Protein 6O6Y (pdb70)

Sequence (865 aa):
MKLLVVSWGDFERWKETKYRFGGETSVGPSTLPILQKVIKPDWTVIVLSDTIGKDFSSVETLREDVRNRVMDFLDRIGAGREVDVIIAPGIGEFTHGSFRGSAMDAYYYVLHALSEIIPTKGDLEVHFDSTHGLNYVTLLTYRALKDLLGIAAVMNTVTFYAYNSDPFVPKITKELNINTIETTMVKPTPLSEPLPGFDEYLCPYSMERAEFVRLKGSLNTLKNLRKEKKKLEAWIGSLLFGLPLLFLEEFPDIGRLESYIEELAETWGGAIAVNAEEKAVTRRLAFGSGFGTLVKLLFQARITRGLLVEEPYSIEKLYSVSDRLFRGSTLQRVRVELGKIEDKAIKYARKGAFPRDIPLRDFLGFDAANREVSPRNVLAHAGLEANVVEVSMEAWEPKRPEEEAGRHTHLKYTPVGLKKVEDIVSRALKESHMKLLVVSWGDFERWKETKYRFGGETSVGPSTLPILQKVIKPDWTVIVLSDTIGKDFSSVETLREDVRNRVMDFLDRIGAGREVDVIIAPGIGEFTHGSFRGSAMDAYYYVLHALSEIIPTKGDLEVHFDSTHGLNYVTLLTYRALKDLLGIAAVMNTVTFYAYNSDPFVPKITKELNINTIETTMVKPTPLSEPLPGFDEYLCPYSMERAEFVRLKGSLNTLKNLRKEKKKLEAWIGSLLFGLPLLFLEEFPDIGRLESYIEELAETWGGAIAVNAEEKAVTRRLAFGSGFGTLVKLLFQARITRGLLVEEPYSIEKLYSVSDRLFRGSTLQRVRVELGKIEDKAIKYARKGAFPRDIPLRDFLGFDAANREVSPRNVLAHAGLEANVVEVSMEAWEPKRPEEEAGRHTHLKYTPVGLKKVEDIVSRALKES

Solvent-accessible surface area: 35584 Å² total; per-residue (Å²): 73,79,0,0,0,0,0,1,2,49,0,84,179,49,131,112,13,102,9,106,20,67,88,98,94,12,114,9,4,1,0,1,10,0,0,28,121,52,16,141,24,88,86,2,0,0,0,0,2,7,7,14,0,110,55,12,83,26,39,118,41,4,60,89,35,0,85,78,35,0,30,94,6,0,99,140,10,72,12,31,142,117,20,48,17,8,3,0,0,1,15,4,79,40,78,57,5,12,1,93,5,20,6,43,0,0,5,21,43,0,0,34,19,0,15,132,41,3,42,35,126,42,85,5,48,0,10,0,1,0,24,27,12,66,19,23,2,1,6,2,0,9,27,0,0,47,40,0,0,2,4,0,10,14,21,28,69,2,26,0,66,0,12,9,12,24,27,80,14,99,193,67,19,158,90,8,62,7,16,47,0,3,82,43,124,20,74,30,66,32,4,17,30,19,2,23,39,32,111,78,0,5,39,62,105,58,27,141,174,62,62,26,75,133,32,61,44,64,4,93,1,7,110,65,0,133,182,25,33,92,90,4,3,0,0,0,0,0,8,55,8,1,0,0,0,0,0,4,46,12,29,11,64,18,42,108,0,67,64,7,6,109,40,0,17,114,23,7,25,69,5,20,34,36,63,63,160,97,100,3,3,20,0,71,1,10,11,8,54,0,0,2,5,0,2,24,0,17,2,0,0,60,3,0,112,50,16,76,63,155,113,85,14,15,0,87,42,0,39,58,0,0,73,112,11,8,97,22,6,28,27,34,6,2,78,9,16,0,11,113,5,34,92,51,0,22,117,45,2,158,144,52,37,43,26,130,97,36,56,1,10,71,1,43,60,105,120,88,96,63,156,120,29,27,72,90,37,0,9,0,46,3,0,10,7,8,38,0,1,50,0,29,0,90,62,38,166,51,172,123,9,78,95,17,0,4,112,39,0,37,1,78,8,35,101,95,1,22,109,93,0,7,51,12,0,6,126,14,0,108,135,50,84,79,68,0,0,0,1,0,2,5,45,0,80,177,44,126,115,17,73,10,123,22,55,89,70,75,29,105,5,2,4,1,1,30,2,0,29,113,44,14,135,22,74,82,1,0,0,0,0,2,7,12,25,2,92,96,7,73,34,36,125,48,6,50,88,24,0,116,77,36,0,75,99,7,4,122,145,34,56,7,54,231,98,22,51,26,8,13,0,1,0,8,5,65,48,84,97,8,18,2,132,4,24,6,50,0,1,9,22,49,1,0,36,16,0,10,134,38,4,36,32,131,43,82,3,59,0,10,0,1,0,30,32,14,53,27,7,3,1,4,1,1,9,34,0,0,52,43,0,0,3,4,0,10,8,26,25,79,1,34,0,63,1,10,15,14,18,50,85,22,102,174,49,33,183,56,5,63,6,21,45,1,3,80,42,88,20,88,40,70,23,8,23,63,40,2,25,47,43,84,86,0,9,38,50,102,57,14,121,169,60,64,14,77,190,68,48,42,76,14,98,2,5,95,52,0,134,172,32,35,98,81,8,1,0,0,0,0,0,7,53,8,1,0,0,0,0,0,5,53,10,30,12,89,20,40,97,2,73,58,6,4,113,42,0,23,118,31,9,24,71,9,17,50,36,71,53,171,133,76,22,4,31,2,68,2,10,9,7,52,0,0,2,3,0,1,28,0,15,1,0,0,56,6,0,109,58,16,80,41,143,129,67,39,4,0,91,60,0,34,66,1,0,71,120,3,6,85,20,5,28,28,31,12,2,69,9,17,0,8,125,5,35,94,55,0,22,98,44,1,151,144,53,37,44,29,162,81,38,60,1,11,74,0,41,58,103,126,83,89,113,155,160,29,35,76,99,41,0,8,2,49,5,0,10,9,8,36,0,1,36,0,21,0,87,74,40,151,51,179,165,12,74,110,23,0,3,106,36,0,29,3,109,9,38,107,105,1,22,92,94,0,5,74,21,0,5,155,22,0,107,143,40

Organism: Thermococcus onnurineus (strain NA1) (NCBI:txid523850)

Nearest PDB structures (foldseek):
  6o6x-assembly1_B  TM=9.980E-01  e=4.443E-79  Thermococcus onnurineus
  6o6z-assembly1_B  TM=9.979E-01  e=2.372E-78  Thermococcus onnurineus NA1
  6o6y-assembly1_B  TM=9.966E-01  e=3.462E-78  Thermococcus onnurineus
  6o6t-assembly1_B  TM=9.966E-01  e=1.951E-77  Thermococcus onnurineus NA1
  4eog-assembly1_A-2  TM=7.696E-01  e=7.975E-27  Pyrococcus furiosus DSM 3638

B-factor: mean 56.52, std 15.87, range [30.0, 124.62]

Secondary structure (DSSP, 8-state):
-EEEEEEES-GGGPPPEEEEETTEEEEES-SHHHHHHHH--SEEEEEEEGGG----S-HHHHHHHHHHHHHHHHHHSS--S-EEEEEE---EE-SS-EEES-TTHHHHHHHHHHHTTS-SSS-EEEEEEEEE--HHHHHHHHHHHHHHHHHHTTTS-EEEEEEEE----TTT-S-EEEEEEEEEEPPP---------TTSSEEESS--HHHHHHHHHH-HHHHHHHHHHHHHHHHHHHHHHT-HHHHHHT---HHHHHHHHHHHHHHHHHTEEEETTTTEEEE-EEE-HHHHHHHHHHHHHHHHGGG---S-EEHHHHHHHHHHH--HHHHHHHHHHHHHHHHHHHHHHHTT----SEEHHHHHT--TT-----HHHHHHTTT--TTTEEEEE-----SSHHHHHHHHEEEEE-HHHHHHHHHHHHHHHHHH-/-EEEEEEES-GGGPPPEEEEETTEEEEESSSHHHHHHHH--SEEEEEEEGGG----SSHHHHHHHHHHHHHHHHHHTT--S-EEEEEE---EE-SS-EEES-TTHHHHHHHHHHTTTS-SSS-EEEEEEEEE--HHHHHHHHHHHHHHHHHHTTTS-EEEEEEEEPPP-TTT-S-EEEEEEEEEEPPP---------TTSSEEESSS-HHHHHHHHHH-HHHHHHHHHHHHHHHHHHHHHHT-HHHHHHT---HHHHHHHHHHHHHHHHHTEEEETTTTEEEE-EEE-HHHHHHHHHHHHHHHHGGG-PPSS-BHHHHHHHHHHH--HHHHHHHHHHHHHHHHHHHHHHHTT----SEEHHHHHTPPSS-----HHHHHHTTT--TTTEEEEE-----SSHHHHHHHHEEEEE-HHHHHHHHHHHHHHHHH-

InterPro domains:
  IPR010171 CRISPR system endoribonuclease Csx1 [TIGR01897] (1-394)
  IPR013383 CRISPR-associated protein DxTHG, conserved site [TIGR02549] (126-148)
  IPR052875 CRISPR-associated endoribonuclease [PTHR37169] (2-392)
  IPR053857 CRISPR system endoribonuclease Csx1, CARF domain [PF22230] (3-167)

Radius of gyration: 29.53 Å; Cα contacts (8 Å, |Δi|>4): 1672; chains: 2; bounding box: 53×87×72 Å

Structure (mmCIF, N/CA/C/O backbone):
data_6O6Y
#
_entry.id   6O6Y
#
_cell.length_a   103.451
_cell.length_b   163.963
_cell.length_c   111.105
_cell.angle_alpha   90.00
_cell.angle_beta   90.00
_cell.angle_gamma   90.00
#
_symmetry.space_group_name_H-M   'C 2 2 21'
#
loop_
_entity.id
_entity.type
_entity.pdbx_description
1 polymer Csm6
2 non-polymer "2',3'- cyclic AMP"
3 non-polymer "3'-O-[(R)-{[(2S,3aS,4S,6S,6aS)-6-(6-amino-9H-purin-9-yl)-2-hydroxy-2-oxotetrahydro-2H-2lambda~5~-furo[3,4-d][1,3,2]dioxaphosphol-4-yl]methoxy}(hydroxy)phosphoryl]adenosine"
4 water water
#
loop_
_atom_site.group_PDB
_atom_site.id
_atom_site.type_symbol
_atom_site.label_atom_id
_atom_site.label_alt_id
_atom_site.label_comp_id
_atom_site.label_asym_id
_atom_site.label_entity_id
_atom_site.label_seq_id
_atom_site.pdbx_PDB_ins_code
_atom_site.Cartn_x
_atom_site.Cartn_y
_atom_site.Cartn_z
_atom_site.occupancy
_atom_site.B_iso_or_equiv
_atom_site.auth_seq_id
_atom_site.auth_comp_id
_atom_site.auth_asym_id
_atom_site.auth_atom_id
_atom_site.pdbx_PDB_model_num
ATOM 1 N N . MET A 1 3 ? 8.628 35.748 -0.854 1.00 69.75 1 MET A N 1
ATOM 2 C CA . MET A 1 3 ? 7.972 34.577 -0.192 1.00 68.35 1 MET A CA 1
ATOM 3 C C . MET A 1 3 ? 7.076 33.842 -1.200 1.00 64.69 1 MET A C 1
ATOM 4 O O . MET A 1 3 ? 6.058 34.426 -1.630 1.00 60.77 1 MET A O 1
ATOM 9 N N . LYS A 1 4 ? 7.444 32.605 -1.548 1.00 58.57 2 LYS A N 1
ATOM 10 C CA . LYS A 1 4 ? 6.617 31.670 -2.352 1.00 57.12 2 LYS A CA 1
ATOM 11 C C . LYS A 1 4 ? 6.043 30.613 -1.405 1.00 52.19 2 LYS A C 1
ATOM 12 O O . LYS A 1 4 ? 6.844 29.909 -0.753 1.00 49.07 2 LYS A O 1
ATOM 18 N N . LEU A 1 5 ? 4.713 30.514 -1.330 1.00 48.11 3 LEU A N 1
ATOM 19 C CA . LEU A 1 5 ? 3.997 29.580 -0.425 1.00 47.57 3 LEU A CA 1
ATOM 20 C C . LEU A 1 5 ? 3.237 28.560 -1.269 1.00 46.19 3 LEU A C 1
ATOM 21 O O . LEU A 1 5 ? 2.457 28.971 -2.143 1.00 45.47 3 LEU A O 1
ATOM 26 N N . LEU A 1 6 ? 3.477 27.275 -1.015 1.00 45.74 4 LEU A N 1
ATOM 27 C CA . LEU A 1 6 ? 2.731 26.158 -1.636 1.00 44.73 4 LEU A CA 1
ATOM 28 C C . LEU A 1 6 ? 1.791 25.573 -0.579 1.00 42.64 4 LEU A C 1
ATOM 29 O O . LEU A 1 6 ? 2.270 25.192 0.512 1.00 40.64 4 LEU A O 1
ATOM 34 N N . VAL A 1 7 ? 0.496 25.547 -0.889 1.00 42.19 5 VAL A N 1
ATOM 35 C CA . VAL A 1 7 ? -0.574 24.961 -0.032 1.00 41.48 5 VAL A CA 1
ATOM 36 C C . VAL A 1 7 ? -1.233 23.861 -0.851 1.00 43.20 5 VAL A C 1
ATOM 37 O O . VAL A 1 7 ? -1.597 24.142 -2.018 1.00 43.69 5 VAL A O 1
ATOM 41 N N . VAL A 1 8 ? -1.364 22.669 -0.268 1.00 41.33 6 VAL A N 1
ATOM 42 C CA . VAL A 1 8 ? -2.006 21.488 -0.911 1.00 44.15 6 VAL A CA 1
ATOM 43 C C . VAL A 1 8 ? -3.131 21.004 0.008 1.00 44.56 6 VAL A C 1
ATOM 44 O O . VAL A 1 8 ? -2.917 20.973 1.237 1.00 46.43 6 VAL A O 1
ATOM 48 N N . SER A 1 9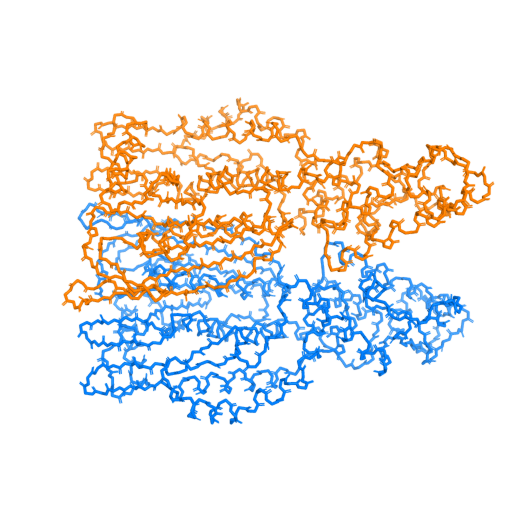 ? -4.295 20.711 -0.573 1.00 43.89 7 SER A N 1
ATOM 49 C CA . SER A 1 9 ? -5.467 20.081 0.087 1.00 45.83 7 SER A CA 1
ATOM 50 C C . SER A 1 9 ? -5.405 18.576 -0.199 1.00 49.72 7 SER A C 1
ATOM 51 O O . SER A 1 9 ? -5.380 18.211 -1.398 1.00 48.51 7 SER A O 1
ATOM 54 N N . TRP A 1 10 ? -5.313 17.754 0.853 1.00 49.67 8 TRP A N 1
ATOM 55 C CA . TRP A 1 10 ? -5.150 16.274 0.784 1.00 51.73 8 TRP A CA 1
ATOM 56 C C . TRP A 1 10 ? -6.320 15.586 1.493 1.00 54.03 8 TRP A C 1
ATOM 57 O O . TRP A 1 10 ? -6.749 16.094 2.539 1.00 59.77 8 TRP A O 1
ATOM 68 N N . GLY A 1 11 ? -6.779 14.454 0.953 1.00 57.38 9 GLY A N 1
ATOM 69 C CA . GLY A 1 11 ? -7.624 13.473 1.662 1.00 57.03 9 GLY A CA 1
ATOM 70 C C . GLY A 1 11 ? -6.780 12.324 2.191 1.00 59.97 9 GLY A C 1
ATOM 71 O O . GLY A 1 11 ? -5.752 12.603 2.857 1.00 59.57 9 GLY A O 1
ATOM 72 N N . ASP A 1 12 ? -7.165 11.081 1.875 1.00 59.55 10 ASP A N 1
ATOM 73 C CA . ASP A 1 12 ? -6.511 9.843 2.382 1.00 60.24 10 ASP A CA 1
ATOM 74 C C . ASP A 1 12 ? -5.371 9.448 1.436 1.00 56.04 10 ASP A C 1
ATOM 75 O O . ASP A 1 12 ? -5.606 8.650 0.508 1.00 54.08 10 ASP A O 1
ATOM 80 N N . PHE A 1 13 ? -4.178 9.989 1.690 1.00 53.88 11 PHE A N 1
ATOM 81 C CA . PHE A 1 13 ? -2.958 9.866 0.848 1.00 59.35 11 PHE A CA 1
ATOM 82 C C . PHE A 1 13 ? -2.534 8.398 0.677 1.00 63.08 11 PHE A C 1
ATOM 83 O O . PHE A 1 13 ? -1.840 8.103 -0.321 1.00 59.40 11 PHE A O 1
ATOM 91 N N . GLU A 1 14 ? -2.920 7.516 1.607 1.00 66.42 12 GLU A N 1
ATOM 92 C CA . GLU A 1 14 ? -2.505 6.084 1.621 1.00 69.86 12 GLU A CA 1
ATOM 93 C C . GLU A 1 14 ? -3.294 5.288 0.567 1.00 69.35 12 GLU A C 1
ATOM 94 O O . GLU A 1 14 ? -2.848 4.179 0.219 1.00 71.59 12 GLU A O 1
ATOM 100 N N . ARG A 1 15 ? -4.402 5.838 0.059 1.00 68.16 13 ARG A N 1
ATOM 101 C CA . ARG A 1 15 ? -5.284 5.175 -0.939 1.00 68.72 13 ARG A CA 1
ATOM 102 C C . ARG A 1 15 ? -4.900 5.567 -2.375 1.00 67.81 13 ARG A C 1
ATOM 103 O O . ARG A 1 15 ? -5.420 4.915 -3.299 1.00 70.72 13 ARG A O 1
ATOM 111 N N . TRP A 1 16 ? -4.044 6.577 -2.577 1.00 63.83 14 TRP A N 1
ATOM 112 C CA . TRP A 1 16 ? -3.689 7.078 -3.936 1.00 62.53 14 TRP A CA 1
ATOM 113 C C . TRP A 1 16 ? -2.824 6.045 -4.664 1.00 64.90 14 TRP A C 1
ATOM 114 O O . TRP A 1 16 ? -2.000 5.383 -4.002 1.00 65.75 14 TRP A O 1
ATOM 125 N N . LYS A 1 17 ? -2.995 5.958 -5.986 1.00 67.31 15 LYS A N 1
ATOM 126 C CA . LYS A 1 17 ? -2.274 5.022 -6.890 1.00 68.44 15 LYS A CA 1
ATOM 127 C C . LYS A 1 17 ? -1.032 5.723 -7.448 1.00 63.41 15 LYS A C 1
ATOM 128 O O . LYS A 1 17 ? -1.087 6.950 -7.644 1.00 62.04 15 LYS A O 1
ATOM 134 N N . GLU A 1 18 ? 0.044 4.968 -7.677 1.00 61.57 16 GLU A N 1
ATOM 135 C CA . GLU A 1 18 ? 1.236 5.420 -8.439 1.00 65.02 16 GLU A CA 1
ATOM 136 C C . GLU A 1 18 ? 0.783 5.829 -9.845 1.00 62.02 16 GLU A C 1
ATOM 137 O O . GLU A 1 18 ? -0.056 5.123 -10.422 1.00 61.35 16 GLU A O 1
ATOM 143 N N . THR A 1 19 ? 1.295 6.944 -10.361 1.00 63.28 17 THR A N 1
ATOM 144 C CA . THR A 1 19 ? 1.040 7.407 -11.751 1.00 62.08 17 THR A CA 1
ATOM 145 C C . THR A 1 19 ? 2.178 8.344 -12.164 1.00 62.59 17 THR A C 1
ATOM 146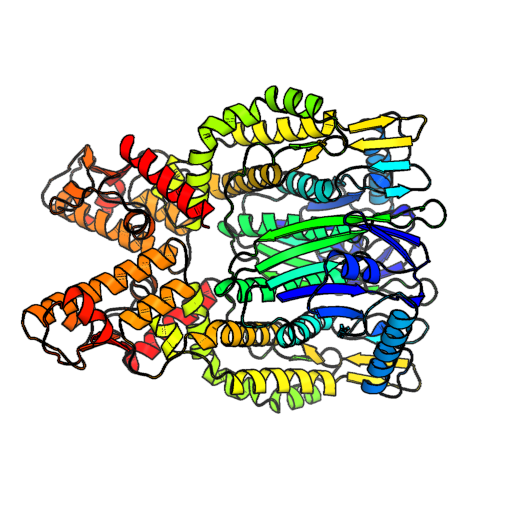 O O . THR A 1 19 ? 3.205 8.368 -11.457 1.00 62.55 17 THR A O 1
ATOM 150 N N . LYS A 1 20 ? 2.014 9.041 -13.290 1.00 66.02 18 LYS A N 1
ATOM 151 C CA . LYS A 1 20 ? 3.003 10.006 -13.838 1.00 68.19 18 LYS A CA 1
ATOM 152 C C . LYS A 1 20 ? 2.329 11.379 -13.935 1.00 62.29 18 LYS A C 1
ATOM 153 O O . LYS A 1 20 ? 1.118 11.427 -14.266 1.00 57.66 18 LYS A O 1
ATOM 159 N N . TYR A 1 21 ? 3.083 12.441 -13.647 1.00 58.03 19 TYR A N 1
ATOM 160 C CA . TYR A 1 21 ? 2.605 13.847 -13.647 1.00 59.92 19 TYR A CA 1
ATOM 161 C C . TYR A 1 21 ? 3.480 14.666 -14.601 1.00 60.52 19 TYR A C 1
ATOM 162 O O . TYR A 1 21 ? 4.709 14.444 -14.642 1.00 60.74 19 TYR A O 1
ATOM 171 N N . ARG A 1 22 ? 2.841 15.561 -15.361 1.00 59.10 20 ARG A N 1
ATOM 172 C CA . ARG A 1 22 ? 3.487 16.569 -16.243 1.00 62.75 20 ARG A CA 1
ATOM 173 C C . ARG A 1 22 ? 3.274 17.949 -15.613 1.00 56.82 20 ARG A C 1
ATOM 174 O O . ARG A 1 22 ? 2.124 18.247 -15.274 1.00 55.08 20 ARG A O 1
ATOM 182 N N . PHE A 1 23 ? 4.328 18.754 -15.452 1.00 56.51 21 PHE A N 1
ATOM 183 C CA . PHE A 1 23 ? 4.228 20.126 -14.894 1.00 56.83 21 PHE A CA 1
ATOM 184 C C . PHE A 1 23 ? 5.483 20.942 -15.214 1.00 58.59 21 PHE A C 1
ATOM 185 O O . PHE A 1 23 ? 6.604 20.537 -14.827 1.00 56.70 21 PHE A O 1
ATOM 193 N N . GLY A 1 24 ? 5.284 22.084 -15.875 1.00 54.90 22 GLY A N 1
ATOM 194 C CA . GLY A 1 24 ? 6.338 23.070 -16.172 1.00 56.56 22 GLY A CA 1
ATOM 195 C C . GLY A 1 24 ? 7.509 22.454 -16.920 1.00 57.25 22 GLY A C 1
ATOM 196 O O . GLY A 1 24 ? 8.650 22.913 -16.689 1.00 58.91 22 GLY A O 1
ATOM 197 N N . GLY A 1 25 ? 7.245 21.458 -17.775 1.00 55.18 23 GLY A N 1
ATOM 198 C CA . GLY A 1 25 ? 8.252 20.803 -18.634 1.00 61.07 23 GLY A CA 1
ATOM 199 C C . GLY A 1 25 ? 8.941 19.624 -17.962 1.00 65.08 23 GLY A C 1
ATOM 200 O O . GLY A 1 25 ? 9.700 18.920 -18.663 1.00 66.51 23 GLY A O 1
ATOM 201 N N . GLU A 1 26 ? 8.695 19.416 -16.661 1.00 64.28 24 GLU A N 1
ATOM 202 C CA . GLU A 1 26 ? 9.243 18.289 -15.861 1.00 61.45 24 GLU A CA 1
ATOM 203 C C . GLU A 1 26 ? 8.231 17.140 -15.851 1.00 58.23 24 GLU A C 1
ATOM 204 O O . GLU A 1 26 ? 7.054 17.364 -16.198 1.00 55.91 24 GLU A O 1
ATOM 210 N N . THR A 1 27 ? 8.700 15.951 -15.476 1.00 59.66 25 THR A N 1
ATOM 211 C CA . THR A 1 27 ? 7.923 14.686 -15.410 1.00 60.12 25 THR A CA 1
ATOM 212 C C . THR A 1 27 ? 8.226 14.013 -14.068 1.00 58.62 25 THR A C 1
ATOM 213 O O . THR A 1 27 ? 9.375 14.135 -13.597 1.00 58.05 25 THR A O 1
ATOM 217 N N . SER A 1 28 ? 7.241 13.335 -13.479 1.00 56.38 26 SER A N 1
ATOM 218 C CA . SER A 1 28 ? 7.341 12.752 -12.117 1.00 60.44 26 SER A CA 1
ATOM 219 C C . SER A 1 28 ? 6.493 11.484 -12.018 1.00 57.93 26 SER A C 1
ATOM 220 O O . SER A 1 28 ? 5.320 11.519 -12.428 1.00 58.70 26 SER A O 1
ATOM 223 N N . VAL A 1 29 ? 7.082 10.417 -11.477 1.00 58.10 27 VAL A N 1
ATOM 224 C CA . VAL A 1 29 ? 6.402 9.123 -11.174 1.00 59.34 27 VAL A CA 1
ATOM 225 C C . VAL A 1 29 ? 6.222 9.045 -9.655 1.00 55.58 27 VAL A C 1
ATOM 226 O O . VAL A 1 29 ? 7.179 9.391 -8.937 1.00 54.84 27 VAL A O 1
ATOM 230 N N . GLY A 1 30 ? 5.040 8.641 -9.189 1.00 52.16 28 GLY A N 1
ATOM 231 C CA . GLY A 1 30 ? 4.707 8.588 -7.752 1.00 54.24 28 GLY A CA 1
ATOM 232 C C . GLY A 1 30 ? 3.212 8.766 -7.512 1.00 57.31 28 GLY A C 1
ATOM 233 O O . GLY A 1 30 ? 2.458 9.059 -8.439 1.00 58.67 28 GLY A O 1
ATOM 234 N N . PRO A 1 31 ? 2.736 8.588 -6.259 1.00 57.23 29 PRO A N 1
ATOM 235 C CA . PRO A 1 31 ? 1.305 8.655 -5.965 1.00 56.08 29 PRO A CA 1
ATOM 236 C C . PRO A 1 31 ? 0.733 10.064 -5.715 1.00 55.66 29 PRO A C 1
ATOM 237 O O . PRO A 1 31 ? -0.471 10.156 -5.544 1.00 54.66 29 PRO A O 1
ATOM 241 N N . SER A 1 32 ? 1.576 11.107 -5.701 1.00 55.57 30 SER A N 1
ATOM 242 C CA . SER A 1 32 ? 1.186 12.496 -5.333 1.00 53.91 30 SER A CA 1
ATOM 243 C C . SER A 1 32 ? 1.813 13.535 -6.267 1.00 50.56 30 SER A C 1
ATOM 244 O O . SER A 1 32 ? 2.936 13.323 -6.767 1.00 48.96 30 SER A O 1
ATOM 247 N N . THR A 1 33 ? 1.133 14.673 -6.408 1.00 48.98 31 THR A N 1
ATOM 248 C CA . THR A 1 33 ? 1.598 15.851 -7.178 1.00 50.18 31 THR A CA 1
ATOM 249 C C . THR A 1 33 ? 2.713 16.575 -6.421 1.00 48.47 31 THR A C 1
ATOM 250 O O . THR A 1 33 ? 3.444 17.346 -7.063 1.00 49.05 31 THR A O 1
ATOM 254 N N . LEU A 1 34 ? 2.822 16.387 -5.101 1.00 49.18 32 LEU A N 1
ATOM 255 C CA . LEU A 1 34 ? 3.609 17.314 -4.244 1.00 48.66 32 LEU A CA 1
ATOM 256 C C . LEU A 1 34 ? 5.066 17.382 -4.705 1.00 49.92 32 LEU A C 1
ATOM 257 O O . LEU A 1 34 ? 5.601 18.476 -4.845 1.00 47.17 32 LEU A O 1
ATOM 262 N N . PRO A 1 35 ? 5.771 16.252 -4.959 1.00 52.27 33 PRO A N 1
ATOM 263 C CA . PRO A 1 35 ? 7.190 16.320 -5.314 1.00 52.17 33 PRO A CA 1
ATOM 264 C C . PRO A 1 35 ? 7.482 17.202 -6.543 1.00 49.76 33 PRO A C 1
ATOM 265 O O . PRO A 1 35 ? 8.404 17.994 -6.490 1.00 52.62 33 PRO A O 1
ATOM 269 N N . ILE A 1 36 ? 6.705 17.046 -7.616 1.00 49.87 34 ILE A N 1
ATOM 270 C CA . ILE A 1 36 ? 6.901 17.806 -8.886 1.00 51.86 34 ILE A CA 1
ATOM 271 C C . ILE A 1 36 ? 6.484 19.270 -8.661 1.00 49.66 34 ILE A C 1
ATOM 272 O O . ILE A 1 36 ? 7.220 20.171 -9.116 1.00 47.47 34 ILE A O 1
ATOM 277 N N . LEU A 1 37 ? 5.396 19.512 -7.923 1.00 51.84 35 LEU A N 1
ATOM 278 C CA . LEU A 1 37 ? 4.968 20.887 -7.543 1.00 50.94 35 LEU A CA 1
ATOM 279 C C . LEU A 1 37 ? 6.146 21.619 -6.897 1.00 50.30 35 LEU A C 1
ATOM 280 O O . LEU A 1 37 ? 6.431 22.752 -7.323 1.00 52.66 35 LEU A O 1
ATOM 285 N N . GLN A 1 38 ? 6.837 20.980 -5.952 1.00 49.89 36 GLN A N 1
ATOM 286 C CA . GLN A 1 38 ? 7.987 21.588 -5.227 1.00 50.52 36 GLN A CA 1
ATOM 287 C C . GLN A 1 38 ? 9.178 21.813 -6.173 1.00 52.87 36 GLN A C 1
ATOM 288 O O . GLN A 1 38 ? 9.796 22.891 -6.074 1.00 49.66 36 GLN A O 1
ATOM 294 N N . LYS A 1 39 ? 9.505 20.840 -7.035 1.00 57.76 37 LYS A N 1
ATOM 295 C CA . LYS A 1 39 ? 10.656 20.917 -7.987 1.00 61.65 37 LYS A CA 1
ATOM 296 C C . LYS A 1 39 ? 10.497 22.129 -8.916 1.00 59.59 37 LYS A C 1
ATOM 297 O O . LYS A 1 39 ? 11.486 22.871 -9.098 1.00 60.22 37 LYS A O 1
ATOM 303 N N . VAL A 1 40 ? 9.295 22.311 -9.473 1.00 57.04 38 VAL A N 1
ATOM 304 C CA . VAL A 1 40 ? 8.958 23.377 -10.461 1.00 54.54 38 VAL A CA 1
ATOM 305 C C . VAL A 1 40 ? 8.830 24.720 -9.729 1.00 54.56 38 VAL A C 1
ATOM 306 O O . VAL A 1 40 ? 9.514 25.675 -10.134 1.00 50.53 38 VAL A O 1
ATOM 310 N N . ILE A 1 41 ? 8.007 24.797 -8.677 1.00 53.62 39 ILE A N 1
ATOM 311 C CA . ILE A 1 41 ? 7.639 26.090 -8.021 1.00 50.67 39 ILE A CA 1
ATOM 312 C C . ILE A 1 41 ? 8.780 26.545 -7.102 1.00 50.60 39 ILE A C 1
ATOM 313 O O . ILE A 1 41 ? 8.968 27.765 -6.980 1.00 52.00 39 ILE A O 1
ATOM 318 N N . LYS A 1 42 ? 9.542 25.613 -6.519 1.00 53.50 40 LYS A N 1
ATOM 319 C CA . LYS A 1 42 ? 10.650 25.905 -5.566 1.00 53.87 40 LYS A CA 1
ATOM 320 C C . LYS A 1 42 ? 10.134 26.833 -4.467 1.00 52.37 40 LYS A C 1
ATOM 321 O O . LYS A 1 42 ? 10.692 27.905 -4.232 1.00 50.32 40 LYS A O 1
ATOM 327 N N . PRO A 1 43 ? 9.058 26.451 -3.746 1.00 50.06 41 PRO A N 1
ATOM 328 C CA . PRO A 1 43 ? 8.490 27.316 -2.712 1.00 52.84 41 PRO A CA 1
ATOM 329 C C . PRO A 1 43 ? 9.468 27.517 -1.548 1.00 53.57 41 PRO A C 1
ATOM 330 O O . PRO A 1 43 ? 10.281 26.640 -1.300 1.00 55.41 41 PRO A O 1
ATOM 334 N N . ASP A 1 44 ? 9.351 28.649 -0.856 1.00 54.50 42 ASP A N 1
ATOM 335 C CA . ASP A 1 44 ? 10.104 28.933 0.394 1.00 55.86 42 ASP A CA 1
ATOM 336 C C . ASP A 1 44 ? 9.517 28.078 1.525 1.00 54.37 42 ASP A C 1
ATOM 337 O O . ASP A 1 44 ? 10.274 27.746 2.458 1.00 56.11 42 ASP A O 1
ATOM 342 N N . TRP A 1 45 ? 8.237 27.700 1.432 1.00 52.93 43 TRP A N 1
ATOM 343 C CA . TRP A 1 45 ? 7.537 26.907 2.480 1.00 52.25 43 TRP A CA 1
ATOM 344 C C . TRP A 1 45 ? 6.317 26.180 1.898 1.00 49.88 43 TRP A C 1
ATOM 345 O O . TRP A 1 45 ? 5.669 26.721 0.967 1.00 46.37 43 TRP A O 1
ATOM 356 N N . THR A 1 46 ? 6.018 24.990 2.428 1.00 45.85 44 THR A N 1
ATOM 357 C CA . THR A 1 46 ? 4.882 24.141 1.990 1.00 43.59 44 THR A CA 1
ATOM 358 C C . THR A 1 46 ? 3.938 23.934 3.173 1.00 46.03 44 THR A C 1
ATOM 359 O O . THR A 1 46 ? 4.437 23.717 4.300 1.00 48.36 44 THR A O 1
ATOM 363 N N . VAL A 1 47 ? 2.631 23.989 2.910 1.00 43.49 45 VAL A N 1
ATOM 364 C CA . VAL A 1 47 ? 1.554 23.770 3.918 1.00 43.48 45 VAL A CA 1
ATOM 365 C C . VAL A 1 47 ? 0.664 22.652 3.393 1.00 43.05 45 VAL A C 1
ATOM 366 O O . VAL A 1 47 ? 0.159 22.787 2.263 1.00 43.23 45 VAL A O 1
ATOM 370 N N . ILE A 1 48 ? 0.491 21.596 4.184 1.00 41.63 46 ILE A N 1
ATOM 371 C CA . ILE A 1 48 ? -0.409 20.461 3.848 1.00 43.63 46 ILE A CA 1
ATOM 372 C C . ILE A 1 48 ? -1.632 20.560 4.757 1.00 42.93 46 ILE A C 1
ATOM 373 O O . ILE A 1 48 ? -1.447 20.592 5.984 1.00 44.32 46 ILE A O 1
ATOM 378 N N . VAL A 1 49 ? -2.818 20.641 4.152 1.00 43.50 47 VAL A N 1
ATOM 379 C CA . VAL A 1 49 ? -4.136 20.675 4.847 1.00 46.68 47 VAL A CA 1
ATOM 380 C C . VAL A 1 49 ? -4.852 19.348 4.579 1.00 48.95 47 VAL A C 1
ATOM 381 O O . VAL A 1 49 ? -5.158 19.064 3.404 1.00 47.10 47 VAL A O 1
ATOM 385 N N . LEU A 1 50 ? -5.120 18.576 5.632 1.00 51.31 48 LEU A N 1
ATOM 386 C CA . LEU A 1 50 ? -5.880 17.305 5.531 1.00 55.36 48 LEU A CA 1
ATOM 387 C C . LEU A 1 50 ? -6.811 17.155 6.739 1.00 55.93 48 LEU A C 1
ATOM 388 O O . LEU A 1 50 ? -6.623 17.877 7.740 1.00 55.95 48 LEU A O 1
ATOM 393 N N . SER A 1 51 ? -7.781 16.248 6.622 1.00 54.11 49 SER A N 1
ATOM 394 C CA . SER A 1 51 ? -8.873 16.011 7.601 1.00 54.83 49 SER A CA 1
ATOM 395 C C . SER A 1 51 ? -8.402 15.085 8.736 1.00 57.91 49 SER A C 1
ATOM 396 O O . SER A 1 51 ? -7.619 14.142 8.459 1.00 54.59 49 SER A O 1
ATOM 399 N N . ASP A 1 52 ? -8.865 15.377 9.962 1.00 60.61 50 ASP A N 1
ATOM 400 C CA . ASP A 1 52 ? -8.762 14.561 11.209 1.00 62.58 50 ASP A CA 1
ATOM 401 C C . ASP A 1 52 ? -9.149 13.101 10.957 1.00 59.35 50 ASP A C 1
ATOM 402 O O . ASP A 1 52 ? -8.616 12.216 11.645 1.00 57.76 50 ASP A O 1
ATOM 407 N N . THR A 1 53 ? -10.086 12.880 10.037 1.00 61.09 51 THR A N 1
ATOM 408 C CA . THR A 1 53 ? -10.821 11.606 9.833 1.00 60.60 51 THR A CA 1
ATOM 409 C C . THR A 1 53 ? -9.892 10.525 9.257 1.00 61.15 51 THR A C 1
ATOM 410 O O . THR A 1 53 ? -10.377 9.400 9.047 1.00 62.56 51 THR A O 1
ATOM 414 N N . ILE A 1 54 ? -8.618 10.855 9.018 1.00 59.27 52 ILE A N 1
ATOM 415 C CA . ILE A 1 54 ? -7.528 9.907 8.628 1.00 63.10 52 ILE A CA 1
ATOM 416 C C . ILE A 1 54 ? -6.990 9.195 9.882 1.00 63.00 52 ILE A C 1
ATOM 417 O O . ILE A 1 54 ? -6.451 8.077 9.740 1.00 64.12 52 ILE A O 1
ATOM 422 N N . GLY A 1 55 ? -7.137 9.806 11.062 1.00 60.90 53 GLY A N 1
ATOM 423 C CA . GLY A 1 55 ? -6.584 9.312 12.340 1.00 63.76 53 GLY A CA 1
ATOM 424 C C . GLY A 1 55 ? -7.260 8.036 12.819 1.00 65.90 53 GLY A C 1
ATOM 425 O O . GLY A 1 55 ? -8.498 7.933 12.693 1.00 60.87 53 GLY A O 1
ATOM 426 N N . LYS A 1 56 ? -6.469 7.109 13.371 1.00 74.38 54 LYS A N 1
ATOM 427 C CA . LYS A 1 56 ? -6.900 5.754 13.814 1.00 81.38 54 LYS A CA 1
ATOM 428 C C . LYS A 1 56 ? -6.446 5.513 15.262 1.00 85.36 54 LYS A C 1
ATOM 429 O O . LYS A 1 56 ? -5.938 4.418 15.541 1.00 82.00 54 LYS A O 1
ATOM 435 N N . ASP A 1 57 ? -6.614 6.494 16.155 1.00 93.05 55 ASP A N 1
ATOM 436 C CA . ASP A 1 57 ? -6.168 6.386 17.573 1.00 94.66 55 ASP A CA 1
ATOM 437 C C . ASP A 1 57 ? -6.951 7.380 18.440 1.00 94.87 55 ASP A C 1
ATOM 438 O O . ASP A 1 57 ? -6.689 8.601 18.343 1.00 93.82 55 ASP A O 1
ATOM 443 N N . PHE A 1 58 ? -7.853 6.855 19.276 1.00 93.35 56 PHE A N 1
ATOM 444 C CA . PHE A 1 58 ? -8.913 7.611 19.991 1.00 93.26 56 PHE A CA 1
ATOM 445 C C . PHE A 1 58 ? -8.705 7.540 21.509 1.00 92.38 56 PHE A C 1
ATOM 446 O O . PHE A 1 58 ? -9.676 7.782 22.246 1.00 94.29 56 PHE A O 1
ATOM 454 N N . SER A 1 59 ? -7.491 7.233 21.975 1.00 89.76 57 SER A N 1
ATOM 455 C CA . SER A 1 59 ? -7.147 7.252 23.421 1.00 91.19 57 SER A CA 1
ATOM 456 C C . SER A 1 59 ? -7.025 8.709 23.895 1.00 92.18 57 SER A C 1
ATOM 457 O O . SER A 1 59 ? -7.278 8.963 25.089 1.00 93.86 57 SER A O 1
ATOM 460 N N . SER A 1 60 ? -6.694 9.630 22.981 1.00 90.72 58 SER A N 1
ATOM 461 C CA . SER A 1 60 ? -6.586 11.093 23.230 1.00 85.46 58 SER A CA 1
ATOM 462 C C . SER A 1 60 ? -6.793 11.864 21.919 1.00 85.94 58 SER A C 1
ATOM 463 O O . SER A 1 60 ? -6.743 11.234 20.843 1.00 83.88 58 SER A O 1
ATOM 466 N N . VAL A 1 61 ? -7.030 13.176 22.011 1.00 83.06 59 VAL A N 1
ATOM 467 C CA . VAL A 1 61 ? -7.160 14.089 20.836 1.00 84.25 59 VAL A CA 1
ATOM 468 C C . VAL A 1 61 ? -5.759 14.382 20.285 1.00 87.78 59 VAL A C 1
ATOM 469 O O . VAL A 1 61 ? -5.634 14.550 19.054 1.00 86.78 59 VAL A O 1
ATOM 473 N N . GLU A 1 62 ? -4.747 14.426 21.161 1.00 87.62 60 GLU A N 1
ATOM 474 C CA . GLU A 1 62 ? -3.350 14.805 20.806 1.00 87.60 60 GLU A CA 1
ATOM 475 C C . GLU A 1 62 ? -2.631 13.605 20.173 1.00 83.96 60 GLU A C 1
ATOM 476 O O . GLU A 1 62 ? -1.756 13.843 19.316 1.00 84.76 60 GLU A O 1
ATOM 482 N N . THR A 1 63 ? -2.980 12.374 20.570 1.00 78.72 61 THR A N 1
ATOM 483 C CA . THR A 1 63 ? -2.468 11.121 19.949 1.00 76.79 61 THR A CA 1
ATOM 484 C C . THR A 1 63 ? -3.070 10.987 18.545 1.00 76.95 61 THR A C 1
ATOM 485 O O . THR A 1 63 ? -2.338 10.579 17.623 1.00 80.05 61 THR A O 1
ATOM 489 N N . LEU A 1 64 ? -4.353 11.332 18.396 1.00 73.52 62 LEU A N 1
ATOM 490 C CA . LEU A 1 64 ? -5.081 11.319 17.099 1.00 72.19 62 LEU A CA 1
ATOM 491 C C . LEU A 1 64 ? -4.337 12.207 16.092 1.00 71.89 62 LEU A C 1
ATOM 492 O O . LEU A 1 64 ? -4.190 11.786 14.930 1.00 68.75 62 LEU A O 1
ATOM 497 N N . ARG A 1 65 ? -3.861 13.375 16.534 1.00 67.91 63 ARG A N 1
ATOM 498 C CA . ARG A 1 65 ? -3.131 14.354 15.684 1.00 68.03 63 ARG A CA 1
ATOM 499 C C . ARG A 1 65 ? -1.705 13.859 15.404 1.00 67.21 63 ARG A C 1
ATOM 500 O O . ARG A 1 65 ? -1.250 14.033 14.255 1.00 62.73 63 ARG A O 1
ATOM 508 N N . GLU A 1 66 ? -1.023 13.274 16.394 1.00 65.81 64 GLU A N 1
ATOM 509 C CA . GLU A 1 66 ? 0.377 12.794 16.233 1.00 70.16 64 GLU A CA 1
ATOM 510 C C . GLU A 1 66 ? 0.384 11.536 15.349 1.00 67.79 64 GLU A C 1
ATOM 511 O O . GLU A 1 66 ? 1.390 11.324 14.641 1.00 65.90 64 GLU A O 1
ATOM 517 N N . ASP A 1 67 ? -0.696 10.747 15.374 1.00 65.67 65 ASP A N 1
ATOM 518 C CA . ASP A 1 67 ? -0.927 9.616 14.435 1.00 66.56 65 ASP A CA 1
ATOM 519 C C . ASP A 1 67 ? -0.925 10.173 13.007 1.00 64.16 65 ASP A C 1
ATOM 520 O O . ASP A 1 67 ? -0.061 9.755 12.210 1.00 58.15 65 ASP A O 1
ATOM 525 N N . VAL A 1 68 ? -1.847 11.099 12.717 1.00 60.30 66 VAL A N 1
ATOM 526 C CA . VAL A 1 68 ? -2.039 11.711 11.369 1.00 56.24 66 VAL A CA 1
ATOM 527 C C . VAL A 1 68 ? -0.718 12.357 10.932 1.00 55.15 66 VAL A C 1
ATOM 528 O O . VAL A 1 68 ? -0.302 12.117 9.785 1.00 56.71 66 VAL A O 1
ATOM 532 N N . ARG A 1 69 ? -0.065 13.122 11.813 1.00 54.77 67 ARG A N 1
ATOM 533 C CA . ARG A 1 69 ? 1.212 13.821 11.502 1.00 57.80 67 ARG A CA 1
ATOM 534 C C . ARG A 1 69 ? 2.290 12.791 11.130 1.00 56.79 67 ARG A C 1
ATOM 535 O O . ARG A 1 69 ? 3.002 13.024 10.131 1.00 58.21 67 ARG A O 1
ATOM 543 N N . ASN A 1 70 ? 2.415 11.706 11.900 1.00 57.11 68 ASN A N 1
ATOM 544 C CA . ASN A 1 70 ? 3.471 10.673 11.707 1.00 57.42 68 ASN A CA 1
ATOM 545 C C . ASN A 1 70 ? 3.254 9.974 10.356 1.00 54.36 68 ASN A C 1
ATOM 546 O O . ASN A 1 70 ? 4.246 9.788 9.617 1.00 52.27 68 ASN A O 1
ATOM 551 N N . ARG A 1 71 ? 2.003 9.635 10.035 1.00 54.02 69 ARG A N 1
ATOM 552 C CA . ARG A 1 71 ? 1.597 8.990 8.751 1.00 55.26 69 ARG A CA 1
ATOM 553 C C . ARG A 1 71 ? 1.952 9.900 7.567 1.00 53.98 69 ARG A C 1
ATOM 554 O O . ARG A 1 71 ? 2.470 9.389 6.547 1.00 49.84 69 ARG A O 1
ATOM 562 N N . VAL A 1 72 ? 1.691 11.205 7.692 1.00 53.46 70 VAL A N 1
ATOM 563 C CA . VAL A 1 72 ? 2.023 12.216 6.644 1.00 52.94 70 VAL A CA 1
ATOM 564 C C . VAL A 1 72 ? 3.547 12.261 6.489 1.00 53.39 70 VAL A C 1
ATOM 565 O O . VAL A 1 72 ? 4.017 12.148 5.343 1.00 54.38 70 VAL A O 1
ATOM 569 N N . MET A 1 73 ? 4.278 12.392 7.602 1.00 53.08 71 MET A N 1
ATOM 570 C CA . MET A 1 73 ? 5.766 12.443 7.629 1.00 56.43 71 MET A CA 1
ATOM 571 C C . MET A 1 73 ? 6.352 11.219 6.902 1.00 53.77 71 MET A C 1
ATOM 572 O O . MET A 1 73 ? 7.294 11.415 6.114 1.00 52.05 71 MET A O 1
ATOM 577 N N . ASP A 1 74 ? 5.806 10.019 7.138 1.00 53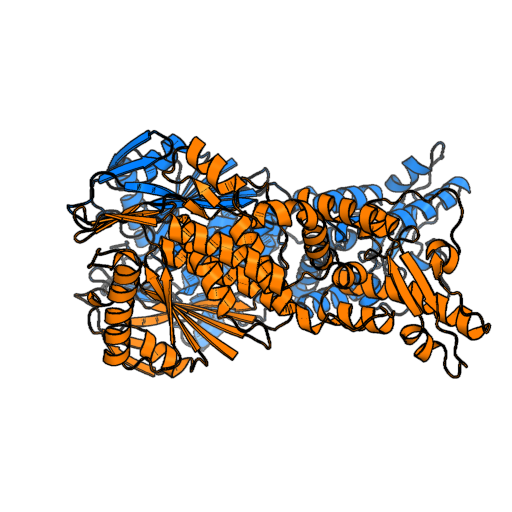.37 72 ASP A N 1
ATOM 578 C CA . ASP A 1 74 ? 6.238 8.748 6.486 1.00 56.56 72 ASP A CA 1
ATOM 579 C C . ASP A 1 74 ? 5.932 8.796 4.983 1.00 52.35 72 ASP A C 1
ATOM 580 O O . ASP A 1 74 ? 6.818 8.415 4.191 1.00 48.50 72 ASP A O 1
ATOM 585 N N . PHE A 1 75 ? 4.732 9.245 4.601 1.00 51.50 73 PHE A N 1
ATOM 586 C CA . PHE A 1 75 ? 4.320 9.387 3.180 1.00 48.38 73 PHE A CA 1
ATOM 587 C C . PHE A 1 75 ? 5.286 10.338 2.462 1.00 49.23 73 PHE A C 1
ATOM 588 O O . PHE A 1 75 ? 5.671 10.027 1.322 1.00 47.16 73 PHE A O 1
ATOM 596 N N . LEU A 1 76 ? 5.697 11.436 3.109 1.00 49.45 74 LEU A N 1
ATOM 597 C CA . LEU A 1 76 ? 6.626 12.439 2.512 1.00 53.15 74 LEU A CA 1
ATOM 598 C C . LEU A 1 76 ? 7.975 11.773 2.197 1.00 55.72 74 LEU A C 1
ATOM 599 O O . LEU A 1 76 ? 8.575 12.127 1.156 1.00 54.44 74 LEU A O 1
ATOM 604 N N . ASP A 1 77 ? 8.437 10.855 3.053 1.00 53.96 75 ASP A N 1
ATOM 605 C CA . ASP A 1 77 ? 9.685 10.072 2.830 1.00 55.75 75 ASP A CA 1
ATOM 606 C C . ASP A 1 77 ? 9.484 9.091 1.668 1.00 53.34 75 ASP A C 1
ATOM 607 O O . ASP A 1 77 ? 10.426 8.945 0.867 1.00 56.63 75 ASP A O 1
ATOM 612 N N . ARG A 1 78 ? 8.314 8.445 1.592 1.00 56.00 76 ARG A N 1
ATOM 613 C CA . ARG A 1 78 ? 7.949 7.489 0.507 1.00 58.70 76 ARG A CA 1
ATOM 614 C C . ARG A 1 78 ? 8.050 8.198 -0.848 1.00 61.77 76 ARG A C 1
ATOM 615 O O . ARG A 1 78 ? 8.726 7.659 -1.753 1.00 63.59 76 ARG A O 1
ATOM 623 N N . ILE A 1 79 ? 7.408 9.360 -0.984 1.00 56.70 77 ILE A N 1
ATOM 624 C CA . ILE A 1 79 ? 7.483 10.207 -2.210 1.00 55.43 77 ILE A CA 1
ATOM 625 C C . ILE A 1 79 ? 8.748 11.065 -2.076 1.00 59.37 77 ILE A C 1
ATOM 626 O O . ILE A 1 79 ? 9.339 11.064 -0.982 1.00 61.74 77 ILE A O 1
ATOM 631 N N . GLY A 1 80 ? 9.165 11.773 -3.126 1.00 61.50 78 GLY A N 1
ATOM 632 C CA . GLY A 1 80 ? 10.432 12.537 -3.119 1.00 67.13 78 GLY A CA 1
ATOM 633 C C . GLY A 1 80 ? 10.434 13.742 -2.178 1.00 67.97 78 GLY A C 1
ATOM 634 O O . GLY A 1 80 ? 11.490 14.397 -2.093 1.00 70.01 78 GLY A O 1
ATOM 635 N N . ALA A 1 81 ? 9.338 13.996 -1.448 1.00 69.79 79 ALA A N 1
ATOM 636 C CA . ALA A 1 81 ? 8.939 15.322 -0.906 1.00 70.22 79 ALA A CA 1
ATOM 637 C C . ALA A 1 81 ? 9.874 15.790 0.212 1.00 72.81 79 ALA A C 1
ATOM 638 O O . ALA A 1 81 ? 10.404 14.939 0.947 1.00 77.00 79 ALA A O 1
ATOM 640 N N . GLY A 1 82 ? 10.017 17.114 0.347 1.00 78.07 80 GLY A N 1
ATOM 641 C CA . GLY A 1 82 ? 10.805 17.780 1.402 1.00 77.60 80 GLY A CA 1
ATOM 642 C C . GLY A 1 82 ? 10.105 17.719 2.748 1.00 77.54 80 GLY A C 1
ATOM 643 O O . GLY A 1 82 ? 8.889 17.446 2.771 1.00 80.76 80 GLY A O 1
ATOM 644 N N . ARG A 1 83 ? 10.879 17.871 3.823 1.00 78.59 81 ARG A N 1
ATOM 645 C CA . ARG A 1 83 ? 10.361 17.826 5.212 1.00 77.39 81 ARG A CA 1
ATOM 646 C C . ARG A 1 83 ? 10.068 19.244 5.706 1.00 74.56 81 ARG A C 1
ATOM 647 O O . ARG A 1 83 ? 9.531 19.366 6.808 1.00 67.66 81 ARG A O 1
ATOM 655 N N . GLU A 1 84 ? 10.341 20.261 4.884 1.00 73.98 82 GLU A N 1
ATOM 656 C CA . GLU A 1 84 ? 10.094 21.676 5.267 1.00 72.58 82 GLU A CA 1
ATOM 657 C C . GLU A 1 84 ? 8.604 21.929 5.050 1.00 66.76 82 GLU A C 1
ATOM 658 O O . GLU A 1 84 ? 8.235 22.543 4.040 1.00 62.84 82 GLU A O 1
ATOM 664 N N . VAL A 1 85 ? 7.781 21.504 6.000 1.00 58.46 83 VAL A N 1
ATOM 665 C CA . VAL A 1 85 ? 6.323 21.628 5.785 1.00 58.03 83 VAL A CA 1
ATOM 666 C C . VAL A 1 85 ? 5.596 21.863 7.099 1.00 53.42 83 VAL A C 1
ATOM 667 O O . VAL A 1 85 ? 6.121 21.535 8.136 1.00 56.01 83 VAL A O 1
ATOM 671 N N . ASP A 1 86 ? 4.458 22.523 6.996 1.00 50.88 84 ASP A N 1
ATOM 672 C CA . ASP A 1 86 ? 3.471 22.668 8.095 1.00 50.80 84 ASP A CA 1
ATOM 673 C C . ASP A 1 86 ? 2.294 21.758 7.754 1.00 49.38 84 ASP A C 1
ATOM 674 O O . ASP A 1 86 ? 1.809 21.822 6.602 1.00 47.93 84 ASP A O 1
ATOM 679 N N . VAL A 1 87 ? 1.883 20.916 8.701 1.00 47.83 85 VAL A N 1
ATOM 680 C CA . VAL A 1 87 ? 0.715 20.010 8.538 1.00 47.68 85 VAL A CA 1
ATOM 681 C C . VAL A 1 87 ? -0.426 20.584 9.375 1.00 46.82 85 VAL A C 1
ATOM 682 O O . VAL A 1 87 ? -0.291 20.640 10.601 1.00 48.24 85 VAL A O 1
ATOM 686 N N . ILE A 1 88 ? -1.491 21.034 8.713 1.00 45.51 86 ILE A N 1
ATOM 687 C CA . ILE A 1 88 ? -2.730 21.520 9.376 1.00 45.44 86 ILE A CA 1
ATOM 688 C C . ILE A 1 88 ? -3.716 20.348 9.378 1.00 47.47 86 ILE A C 1
ATOM 689 O O . ILE A 1 88 ? -4.218 19.974 8.300 1.00 45.46 86 ILE A O 1
ATOM 694 N N . ILE A 1 89 ? -3.924 19.750 10.549 1.00 47.52 87 ILE A N 1
ATOM 695 C CA . ILE A 1 89 ? -4.855 18.604 10.728 1.00 48.63 87 ILE A CA 1
ATOM 696 C C . ILE A 1 89 ? -6.206 19.205 11.108 1.00 46.06 87 ILE A C 1
ATOM 697 O O . ILE A 1 89 ? -6.419 19.481 12.299 1.00 46.06 87 ILE A O 1
ATOM 702 N N . ALA A 1 90 ? -7.048 19.450 10.104 1.00 44.91 88 ALA A N 1
ATOM 703 C CA . ALA A 1 90 ? -8.341 20.153 10.240 1.00 46.31 88 ALA A CA 1
ATOM 704 C C . ALA A 1 90 ? -9.370 19.202 10.840 1.00 49.04 88 ALA A C 1
ATOM 705 O O . ALA A 1 90 ? -9.332 17.998 10.591 1.00 50.13 88 ALA A O 1
ATOM 707 N N . PRO A 1 91 ? -10.307 19.717 11.664 1.00 49.80 89 PRO A N 1
ATOM 708 C CA . PRO A 1 91 ? -11.381 18.894 12.217 1.00 47.47 89 PRO A CA 1
ATOM 709 C C . PRO A 1 91 ? -12.412 18.501 11.152 1.00 50.36 89 PRO A C 1
ATOM 710 O O . PRO A 1 91 ? -13.234 19.327 10.796 1.00 56.18 89 PRO A O 1
ATOM 714 N N . GLY A 1 92 ? -12.329 17.258 10.670 1.00 51.71 90 GLY A N 1
ATOM 715 C CA . GLY A 1 92 ? -13.283 16.660 9.718 1.00 49.96 90 GLY A CA 1
ATOM 716 C C . GLY A 1 92 ? -14.437 15.967 10.422 1.00 51.14 90 GLY A C 1
ATOM 717 O O . GLY A 1 92 ? -14.319 15.696 11.630 1.00 51.15 90 GLY A O 1
ATOM 718 N N . ILE A 1 93 ? -15.509 15.700 9.672 1.00 56.12 91 ILE A N 1
ATOM 719 C CA . ILE A 1 93 ? -16.796 15.095 10.122 1.00 59.76 91 ILE A CA 1
ATOM 720 C C . ILE A 1 93 ? -17.014 13.812 9.314 1.00 62.82 91 ILE A C 1
ATOM 721 O O . ILE A 1 93 ? -16.547 13.757 8.161 1.00 58.58 91 ILE A O 1
ATOM 726 N N . GLY A 1 94 ? -17.690 12.820 9.900 1.00 64.28 92 GLY A N 1
ATOM 727 C CA . GLY A 1 94 ? -18.111 11.593 9.196 1.00 63.50 92 GLY A CA 1
ATOM 728 C C . GLY A 1 94 ? -18.001 10.359 10.070 1.00 64.92 92 GLY A C 1
ATOM 729 O O . GLY A 1 94 ? -17.161 10.346 10.998 1.00 63.22 92 GLY A O 1
ATOM 730 N N . GLU A 1 95 ? -18.808 9.344 9.756 1.00 65.38 93 GLU A N 1
ATOM 731 C CA . GLU A 1 95 ? -18.833 8.029 10.448 1.00 67.68 93 GLU A CA 1
ATOM 732 C C . GLU A 1 95 ? -18.152 7.004 9.532 1.00 63.94 93 GLU A C 1
ATOM 733 O O . GLU A 1 95 ? -18.768 6.616 8.521 1.00 62.47 93 GLU A O 1
ATOM 739 N N . PHE A 1 96 ? -16.909 6.633 9.860 1.00 61.27 94 PHE A N 1
ATOM 740 C CA . PHE A 1 96 ? -16.032 5.723 9.073 1.00 65.67 94 PHE A CA 1
ATOM 741 C C . PHE A 1 96 ? -15.898 4.375 9.793 1.00 69.86 94 PHE A C 1
ATOM 742 O O . PHE A 1 96 ? -16.385 4.243 10.939 1.00 69.43 94 PHE A O 1
ATOM 750 N N . THR A 1 97 ? -15.258 3.403 9.134 1.00 71.15 95 THR A N 1
ATOM 751 C CA . THR A 1 97 ? -15.040 2.024 9.652 1.00 75.17 95 THR A CA 1
ATOM 752 C C . THR A 1 97 ? -14.095 2.083 10.858 1.00 77.12 95 THR A C 1
ATOM 753 O O . THR A 1 97 ? -14.392 1.417 11.866 1.00 78.26 95 THR A O 1
ATOM 757 N N . HIS A 1 98 ? -13.014 2.863 10.761 1.00 75.07 96 HIS A N 1
ATOM 758 C CA . HIS A 1 98 ? -11.925 2.923 11.775 1.00 75.07 96 HIS A CA 1
ATOM 759 C C . HIS A 1 98 ? -12.314 3.841 12.943 1.00 73.22 96 HIS A C 1
ATOM 760 O O . HIS A 1 98 ? -11.573 3.835 13.946 1.00 78.65 96 HIS A O 1
ATOM 767 N N . GLY A 1 99 ? -13.418 4.593 12.833 1.00 69.87 97 GLY A N 1
ATOM 768 C CA . GLY A 1 99 ? -13.930 5.456 13.919 1.00 68.25 97 GLY A CA 1
ATOM 769 C C . GLY A 1 99 ? -14.836 6.568 13.415 1.00 66.97 97 GLY A C 1
ATOM 770 O O . GLY A 1 99 ? -15.025 6.665 12.189 1.00 67.41 97 GLY A O 1
ATOM 771 N N . SER A 1 100 ? -15.365 7.386 14.335 1.00 65.20 98 SER A N 1
ATOM 772 C CA . SER A 1 100 ? -16.445 8.383 14.099 1.00 64.92 98 SER A CA 1
ATOM 773 C C . SER A 1 100 ? -16.016 9.782 14.572 1.00 61.90 98 SER A C 1
ATOM 774 O O . SER A 1 100 ? -15.282 9.876 15.582 1.00 52.10 98 SER A O 1
ATOM 777 N N . PHE A 1 101 ? -16.465 10.829 13.865 1.00 59.72 99 PHE A N 1
ATOM 778 C CA . PHE A 1 101 ? -16.114 12.254 14.122 1.00 56.19 99 PHE A CA 1
ATOM 779 C C . PHE A 1 101 ? -17.356 13.126 13.921 1.00 54.48 99 PHE A C 1
ATOM 780 O O . PHE A 1 101 ? -17.859 13.207 12.788 1.00 55.12 99 PHE A O 1
ATOM 788 N N . ARG A 1 102 ? -17.847 13.727 15.007 1.00 54.53 100 ARG A N 1
ATOM 789 C CA . ARG A 1 102 ? -19.038 14.613 15.013 1.00 56.84 100 ARG A CA 1
ATOM 790 C C . ARG A 1 102 ? -18.614 15.996 15.509 1.00 54.38 100 ARG A C 1
ATOM 791 O O . ARG A 1 102 ? -17.621 16.085 16.267 1.00 51.66 100 ARG A O 1
ATOM 799 N N . GLY A 1 103 ? -19.380 17.010 15.109 1.00 51.88 101 GLY A N 1
ATOM 800 C CA . GLY A 1 103 ? -19.103 18.440 15.325 1.00 53.84 101 GLY A CA 1
ATOM 801 C C . GLY A 1 103 ? -19.617 19.252 14.150 1.00 52.01 101 GLY A C 1
ATOM 802 O O . GLY A 1 103 ? -20.080 18.626 13.168 1.00 53.76 101 GLY A O 1
ATOM 803 N N . SER A 1 104 ? -19.562 20.582 14.251 1.00 47.58 102 SER A N 1
ATOM 804 C CA . SER A 1 104 ? -19.884 21.538 13.159 1.00 48.22 102 SER A CA 1
ATOM 805 C C . SER A 1 104 ? -18.947 21.288 11.971 1.00 47.81 102 SER A C 1
ATOM 806 O O . SER A 1 104 ? -17.723 21.172 12.187 1.00 46.10 102 SER A O 1
ATOM 809 N N . ALA A 1 105 ? -19.505 21.194 10.764 1.00 50.34 103 ALA A N 1
ATOM 810 C CA . ALA A 1 105 ? -18.745 21.070 9.500 1.00 52.16 103 ALA A CA 1
ATOM 811 C C . ALA A 1 105 ? -17.856 22.308 9.313 1.00 50.30 103 ALA A C 1
ATOM 812 O O . ALA A 1 105 ? -16.688 22.147 8.888 1.00 52.60 103 ALA A O 1
ATOM 814 N N . MET A 1 106 ? -18.369 23.484 9.689 1.00 51.25 104 MET A N 1
ATOM 815 C CA . MET A 1 106 ? -17.701 24.803 9.507 1.00 51.22 104 MET A CA 1
ATOM 816 C C . MET A 1 106 ? -16.484 24.965 10.431 1.00 47.42 104 MET A C 1
ATOM 817 O O . MET A 1 106 ? -15.763 25.958 10.246 1.00 45.82 104 MET A O 1
ATOM 822 N N . ASP A 1 107 ? -16.249 24.055 11.384 1.00 45.51 105 ASP A N 1
ATOM 823 C CA . ASP A 1 107 ? -15.079 24.133 12.305 1.00 44.37 105 ASP A CA 1
ATOM 824 C C . ASP A 1 107 ? -13.785 24.094 11.485 1.00 41.98 105 ASP A C 1
ATOM 825 O O . ASP A 1 107 ? -12.827 24.807 11.855 1.00 41.98 105 ASP A O 1
ATOM 830 N N . ALA A 1 108 ? -13.759 23.280 10.426 1.00 40.35 106 ALA A N 1
ATOM 831 C CA . ALA A 1 108 ? -12.621 23.139 9.489 1.00 42.97 106 ALA A CA 1
ATOM 832 C C . ALA A 1 108 ? -12.244 24.514 8.917 1.00 38.77 106 ALA A C 1
ATOM 833 O O . ALA A 1 108 ? -11.051 24.814 8.897 1.00 40.12 106 ALA A O 1
ATOM 835 N N . TYR A 1 109 ? -13.218 25.347 8.542 1.00 39.47 107 TYR A N 1
ATOM 836 C CA . TYR A 1 109 ? -12.967 26.709 7.987 1.00 39.34 107 TYR A CA 1
ATOM 837 C C . TYR A 1 109 ? -12.250 27.569 9.038 1.00 39.51 107 TYR A C 1
ATOM 838 O O . TYR A 1 109 ? -11.166 28.121 8.760 1.00 39.43 107 TYR A O 1
ATOM 847 N N . TYR A 1 110 ? -12.840 27.685 10.231 1.00 38.47 108 TYR A N 1
ATOM 848 C CA . TYR A 1 110 ? -12.319 28.537 11.331 1.00 37.72 108 TYR A CA 1
ATOM 849 C C . TYR A 1 110 ? -10.941 28.028 11.756 1.00 38.65 108 TYR A C 1
ATOM 850 O O . TYR A 1 110 ? -10.018 28.864 11.940 1.00 38.35 108 TYR A O 1
ATOM 859 N N . TYR A 1 111 ? -10.775 26.705 11.828 1.00 37.51 109 TYR A N 1
ATOM 860 C CA . TYR A 1 111 ? -9.504 26.065 12.243 1.00 38.29 109 TYR A CA 1
ATOM 861 C C . TYR A 1 111 ? -8.404 26.373 11.224 1.00 37.73 109 TYR A C 1
ATOM 862 O O . TYR A 1 111 ? -7.304 26.764 11.631 1.00 40.66 109 TYR A O 1
ATOM 871 N N . VAL A 1 112 ? -8.677 26.145 9.941 1.00 38.18 110 VAL A N 1
ATOM 872 C CA . VAL A 1 112 ? -7.676 26.358 8.854 1.00 39.77 110 VAL A CA 1
ATOM 873 C C . VAL A 1 112 ? -7.345 27.850 8.788 1.00 37.61 110 VAL A C 1
ATOM 874 O O . VAL A 1 112 ? -6.141 28.175 8.745 1.00 38.27 110 VAL A O 1
ATOM 878 N N . LEU A 1 113 ? -8.365 28.718 8.818 1.00 37.19 111 LEU A N 1
ATOM 879 C CA . LEU A 1 113 ? -8.195 30.199 8.857 1.00 36.26 111 LEU A CA 1
ATOM 880 C C . LEU A 1 113 ? -7.233 30.574 9.987 1.00 37.50 111 LEU A C 1
ATOM 881 O O . LEU A 1 113 ? -6.234 31.276 9.720 1.00 33.83 111 LEU A O 1
ATOM 886 N N . HIS A 1 114 ? -7.500 30.100 11.208 1.00 39.19 112 HIS A N 1
ATOM 887 C CA . HIS A 1 114 ? -6.633 30.354 12.387 1.00 40.50 112 HIS A CA 1
ATOM 888 C C . HIS A 1 114 ? -5.215 29.838 12.102 1.00 38.92 112 HIS A C 1
ATOM 889 O O . HIS A 1 114 ? -4.253 30.611 12.285 1.00 37.76 112 HIS A O 1
ATOM 896 N N . ALA A 1 115 ? -5.080 28.588 11.656 1.00 38.99 113 ALA A N 1
ATOM 897 C CA . ALA A 1 115 ? -3.762 27.962 11.386 1.00 40.86 113 ALA A CA 1
ATOM 898 C C . ALA A 1 115 ? -3.001 28.794 10.337 1.00 41.44 113 ALA A C 1
ATOM 899 O O . ALA A 1 115 ? -1.833 29.128 10.584 1.00 39.31 113 ALA A O 1
ATOM 901 N N . LEU A 1 116 ? -3.651 29.143 9.220 1.00 41.35 114 LEU A N 1
ATOM 902 C CA . LEU A 1 116 ? -3.020 29.896 8.098 1.00 39.57 114 LEU A CA 1
ATOM 903 C C . LEU A 1 116 ? -2.641 31.303 8.562 1.00 40.40 114 LEU A C 1
ATOM 904 O O . LEU A 1 116 ? -1.580 31.806 8.120 1.00 39.74 114 LEU A O 1
ATOM 909 N N . SER A 1 117 ? -3.439 31.911 9.446 1.00 41.38 115 SER A N 1
ATOM 910 C CA . SER A 1 117 ? -3.169 33.268 9.993 1.00 39.05 115 SER A CA 1
ATOM 911 C C . SER A 1 117 ? -1.831 33.272 10.739 1.00 40.03 115 SER A C 1
ATOM 912 O O . SER A 1 117 ? -1.244 34.354 10.853 1.00 42.82 115 SER A O 1
ATOM 915 N N . GLU A 1 118 ? -1.373 32.119 11.240 1.00 43.85 116 GLU A N 1
ATOM 916 C CA . GLU A 1 118 ? -0.125 32.014 12.047 1.00 46.19 116 GLU A CA 1
ATOM 917 C C . GLU A 1 118 ? 1.053 31.594 11.155 1.00 47.33 116 GLU A C 1
ATOM 918 O O . GLU A 1 118 ? 2.180 31.548 11.675 1.00 51.26 116 GLU A O 1
ATOM 924 N N . ILE A 1 119 ? 0.808 31.312 9.869 1.00 46.89 117 ILE A N 1
ATOM 925 C CA . ILE A 1 119 ? 1.823 30.800 8.896 1.00 48.80 117 ILE A CA 1
ATOM 926 C C . ILE A 1 119 ? 2.132 31.884 7.854 1.00 47.82 117 ILE A C 1
ATOM 927 O O . ILE A 1 119 ? 3.321 32.226 7.710 1.00 44.95 117 ILE A O 1
ATOM 932 N N . ILE A 1 120 ? 1.109 32.381 7.147 1.00 44.21 118 ILE A N 1
ATOM 933 C CA . ILE A 1 120 ? 1.258 33.374 6.039 1.00 44.57 118 ILE A CA 1
ATOM 934 C C . ILE A 1 120 ? 2.040 34.567 6.579 1.00 45.43 118 ILE A C 1
ATOM 935 O O . ILE A 1 120 ? 1.599 35.200 7.536 1.00 46.20 118 ILE A O 1
ATOM 940 N N . PRO A 1 121 ? 3.218 34.913 6.003 1.00 47.25 119 PRO A N 1
ATOM 941 C CA . PRO A 1 121 ? 3.998 36.054 6.487 1.00 48.35 119 PRO A CA 1
ATOM 942 C C . PRO A 1 121 ? 3.210 37.374 6.406 1.00 48.74 119 PRO A C 1
ATOM 943 O O . PRO A 1 121 ? 2.471 37.568 5.455 1.00 46.04 119 PRO A O 1
ATOM 947 N N . THR A 1 122 ? 3.382 38.228 7.417 1.00 49.06 120 THR A N 1
ATOM 948 C CA . THR A 1 122 ? 2.659 39.516 7.598 1.00 51.82 120 THR A CA 1
ATOM 949 C C . THR A 1 122 ? 3.543 40.691 7.146 1.00 54.72 120 THR A C 1
ATOM 950 O O . THR A 1 122 ? 3.140 41.844 7.373 1.00 53.59 120 THR A O 1
ATOM 954 N N . LYS A 1 123 ? 4.700 40.404 6.535 1.00 55.77 121 LYS A N 1
ATOM 955 C CA . LYS A 1 123 ? 5.587 41.393 5.858 1.00 57.07 121 LYS A CA 1
ATOM 956 C C . LYS A 1 123 ? 6.063 40.782 4.537 1.00 55.75 121 LYS A C 1
ATOM 957 O O . LYS A 1 123 ? 6.124 39.545 4.456 1.00 56.12 121 LYS A O 1
ATOM 963 N N . GLY A 1 124 ? 6.354 41.619 3.538 1.00 55.48 122 GLY A N 1
ATOM 964 C CA . GLY A 1 124 ? 6.860 41.193 2.220 1.00 54.53 122 GLY A CA 1
ATOM 965 C C . GLY A 1 124 ? 5.749 40.764 1.275 1.00 53.35 122 GLY A C 1
ATOM 966 O O . GLY A 1 124 ? 4.652 40.398 1.753 1.00 51.29 122 GLY A O 1
ATOM 967 N N . ASP A 1 125 ? 6.032 40.794 -0.031 1.00 58.10 123 ASP A N 1
ATOM 968 C CA . ASP A 1 125 ? 5.127 40.302 -1.103 1.00 56.36 123 ASP A CA 1
ATOM 969 C C . ASP A 1 125 ? 4.936 38.795 -0.925 1.00 55.56 123 ASP A C 1
ATOM 970 O O . ASP A 1 125 ? 5.801 38.147 -0.307 1.00 54.50 123 ASP A O 1
ATOM 975 N N . LEU A 1 126 ? 3.825 38.275 -1.436 1.00 52.30 124 LEU A N 1
ATOM 976 C CA . LEU A 1 126 ? 3.439 36.850 -1.326 1.00 50.87 124 LEU A CA 1
ATOM 977 C C . LEU A 1 126 ? 3.127 36.335 -2.725 1.00 48.68 124 LEU A C 1
ATOM 978 O O . LEU A 1 126 ? 2.359 36.989 -3.458 1.00 48.17 124 LEU A O 1
ATOM 983 N N . GLU A 1 127 ? 3.718 35.202 -3.070 1.00 46.73 125 GLU A N 1
ATOM 984 C CA . GLU A 1 127 ? 3.305 34.395 -4.235 1.00 49.43 125 GLU A CA 1
ATOM 985 C C . GLU A 1 127 ? 2.776 33.083 -3.660 1.00 48.19 125 GLU A C 1
ATOM 986 O O . GLU A 1 127 ? 3.566 32.341 -3.038 1.00 44.92 125 GLU A O 1
ATOM 992 N N . VAL A 1 128 ? 1.469 32.859 -3.784 1.00 46.11 126 VAL A N 1
ATOM 993 C CA . VAL A 1 128 ? 0.785 31.682 -3.187 1.00 45.99 126 VAL A CA 1
ATOM 994 C C . VAL A 1 128 ? 0.374 30.750 -4.323 1.00 45.63 126 VAL A C 1
ATOM 995 O O . VAL A 1 128 ? -0.207 31.235 -5.312 1.00 46.29 126 VAL A O 1
ATOM 999 N N . HIS A 1 129 ? 0.690 29.464 -4.159 1.00 45.20 127 HIS A N 1
ATOM 1000 C CA . HIS A 1 129 ? 0.322 28.347 -5.064 1.00 43.08 127 HIS A CA 1
ATOM 1001 C C . HIS A 1 129 ? -0.541 27.361 -4.279 1.00 40.40 127 HIS A C 1
ATOM 1002 O O . HIS A 1 129 ? -0.094 26.913 -3.207 1.00 42.83 127 HIS A O 1
ATOM 1009 N N . PHE A 1 130 ? -1.717 27.026 -4.806 1.00 40.60 128 PHE A N 1
ATOM 1010 C CA . PHE A 1 130 ? -2.736 26.171 -4.148 1.00 41.94 128 PHE A CA 1
ATOM 1011 C C . PHE A 1 130 ? -3.017 24.957 -5.026 1.00 42.50 128 PHE A C 1
ATOM 1012 O O . PHE A 1 130 ? -3.468 25.159 -6.168 1.00 47.00 128 PHE A O 1
ATOM 1020 N N . ASP A 1 131 ? -2.782 23.749 -4.509 1.00 45.86 129 ASP A N 1
ATOM 1021 C CA . ASP A 1 131 ? -3.015 22.482 -5.247 1.00 47.32 129 ASP A CA 1
ATOM 1022 C C . ASP A 1 131 ? -4.263 21.785 -4.698 1.00 47.35 129 ASP A C 1
ATOM 1023 O O . ASP A 1 131 ? -4.221 21.344 -3.538 1.00 48.33 129 ASP A O 1
ATOM 1028 N N . SER A 1 132 ? -5.311 21.659 -5.517 1.00 45.93 130 SER A N 1
ATOM 1029 C CA . SER A 1 132 ? -6.601 21.021 -5.148 1.00 50.01 130 SER A CA 1
ATOM 1030 C C . SER A 1 132 ? -6.713 19.607 -5.749 1.00 50.59 130 SER A C 1
ATOM 1031 O O . SER A 1 132 ? -7.780 19.001 -5.594 1.00 50.69 130 SER A O 1
ATOM 1034 N N . THR A 1 133 ? -5.655 19.080 -6.379 1.00 57.08 131 THR A N 1
ATOM 1035 C CA . THR A 1 133 ? -5.693 17.793 -7.140 1.00 59.73 131 THR A CA 1
ATOM 1036 C C . THR A 1 133 ? -6.182 16.656 -6.234 1.00 61.95 131 THR A C 1
ATOM 1037 O O . THR A 1 133 ? -7.019 15.857 -6.690 1.00 67.54 131 THR A O 1
ATOM 1041 N N . HIS A 1 134 ? -5.671 16.597 -4.999 1.00 61.87 132 HIS A N 1
ATOM 1042 C CA . HIS A 1 134 ? -5.826 15.455 -4.056 1.00 61.29 132 HIS A CA 1
ATOM 1043 C C . HIS A 1 134 ? -6.900 15.740 -3.007 1.00 56.73 132 HIS A C 1
ATOM 1044 O O . HIS A 1 134 ? -7.069 14.898 -2.111 1.00 60.58 132 HIS A O 1
ATOM 1051 N N . GLY A 1 135 ? -7.579 16.885 -3.097 1.00 57.16 133 GLY A N 1
ATOM 1052 C CA . GLY A 1 135 ? -8.401 17.412 -1.995 1.00 55.56 133 GLY A CA 1
ATOM 1053 C C . GLY A 1 135 ? -9.773 16.770 -1.948 1.00 57.33 133 GLY A C 1
ATOM 1054 O O . GLY A 1 135 ? -10.268 16.373 -3.015 1.00 62.21 133 GLY A O 1
ATOM 1055 N N . LEU A 1 136 ? -10.359 16.670 -0.748 1.00 59.66 134 LEU A N 1
ATOM 1056 C CA . LEU A 1 136 ? -11.834 16.593 -0.551 1.00 63.34 134 LEU A CA 1
ATOM 1057 C C . LEU A 1 136 ? -12.422 17.915 -1.053 1.00 63.09 134 LEU A C 1
ATOM 1058 O O . LEU A 1 136 ? -11.736 18.954 -0.874 1.00 57.89 134 LEU A O 1
ATOM 1063 N N . ASN A 1 137 ? -13.628 17.880 -1.634 1.00 62.34 135 ASN A N 1
ATOM 1064 C CA . ASN A 1 137 ? -14.356 19.075 -2.144 1.00 62.79 135 ASN A CA 1
ATOM 1065 C C . ASN A 1 137 ? -14.521 20.091 -1.010 1.00 58.00 135 ASN A C 1
ATOM 1066 O O . ASN A 1 137 ? -14.080 21.242 -1.182 1.00 60.74 135 ASN A O 1
ATOM 1071 N N . TYR A 1 138 ? -15.117 19.680 0.110 1.00 53.90 136 TYR A N 1
ATOM 1072 C CA . TYR A 1 138 ? -15.573 20.607 1.180 1.00 59.13 136 TYR A CA 1
ATOM 1073 C C . TYR A 1 138 ? -14.349 21.230 1.874 1.00 57.13 136 TYR A C 1
ATOM 1074 O O . TYR A 1 138 ? -14.326 22.465 2.017 1.00 50.39 136 TYR A O 1
ATOM 1083 N N . VAL A 1 139 ? -13.336 20.428 2.216 1.00 56.49 137 VAL A N 1
ATOM 1084 C CA . VAL A 1 139 ? -12.085 20.920 2.866 1.00 57.45 137 VAL A CA 1
ATOM 1085 C C . VAL A 1 139 ? -11.313 21.793 1.864 1.00 55.41 137 VAL A C 1
ATOM 1086 O O . VAL A 1 139 ? -10.721 22.791 2.320 1.00 52.21 137 VAL A O 1
ATOM 1090 N N . THR A 1 140 ? -11.321 21.453 0.563 1.00 52.28 138 THR A N 1
ATOM 1091 C CA . THR A 1 140 ? -10.692 22.265 -0.520 1.00 50.93 138 THR A CA 1
ATOM 1092 C C . THR A 1 140 ? -11.387 23.626 -0.590 1.00 45.83 138 THR A C 1
ATOM 1093 O O . THR A 1 140 ? -10.673 24.635 -0.677 1.00 49.52 138 THR A O 1
ATOM 1097 N N . LEU A 1 141 ? -12.724 23.643 -0.598 1.00 45.16 139 LEU A N 1
ATOM 1098 C CA . LEU A 1 141 ? -13.525 24.892 -0.701 1.00 45.45 139 LEU A CA 1
ATOM 1099 C C . LEU A 1 141 ? -13.241 25.773 0.523 1.00 44.24 139 LEU A C 1
ATOM 1100 O O . LEU A 1 141 ? -12.972 26.973 0.319 1.00 43.04 139 LEU A O 1
ATOM 1105 N N . LEU A 1 142 ? -13.261 25.192 1.734 1.00 46.67 140 LEU A N 1
ATOM 1106 C CA . LEU A 1 142 ? -13.072 25.932 3.014 1.00 46.29 140 LEU A CA 1
ATOM 1107 C C . LEU A 1 142 ? -11.623 26.427 3.106 1.00 46.25 140 LEU A C 1
ATOM 1108 O O . LEU A 1 142 ? -11.426 27.570 3.535 1.00 46.51 140 LEU A O 1
ATOM 1113 N N . THR A 1 143 ? -10.651 25.630 2.656 1.00 43.49 141 THR A N 1
ATOM 1114 C CA . THR A 1 143 ? -9.220 26.023 2.606 1.00 41.74 141 THR A CA 1
ATOM 1115 C C . THR A 1 143 ? -9.041 27.166 1.596 1.00 40.06 141 THR A C 1
ATOM 1116 O O . THR A 1 143 ? -8.381 28.152 1.936 1.00 43.06 141 THR A O 1
ATOM 1120 N N . TYR A 1 144 ? -9.590 27.026 0.391 1.00 41.58 142 TYR A N 1
ATOM 1121 C CA . TYR A 1 144 ? -9.548 28.060 -0.674 1.00 42.76 142 TYR A CA 1
ATOM 1122 C C . TYR A 1 144 ? -10.125 29.367 -0.120 1.00 41.69 142 TYR A C 1
ATOM 1123 O O . TYR A 1 144 ? -9.477 30.416 -0.270 1.00 40.64 142 TYR A O 1
ATOM 1132 N N . ARG A 1 145 ? -11.301 29.297 0.513 1.00 40.43 143 ARG A N 1
ATOM 1133 C CA . ARG A 1 145 ? -11.999 30.474 1.102 1.00 41.96 143 ARG A CA 1
ATOM 1134 C C . ARG A 1 145 ? -11.087 31.165 2.130 1.00 38.12 143 ARG A C 1
ATOM 1135 O O . ARG A 1 145 ? -10.918 32.391 2.039 1.00 38.25 143 ARG A O 1
ATOM 1143 N N . ALA A 1 146 ? -10.526 30.409 3.078 1.00 40.52 144 ALA A N 1
ATOM 1144 C CA . ALA A 1 146 ? -9.729 30.940 4.210 1.00 41.53 144 ALA A CA 1
ATOM 1145 C C . ALA A 1 146 ? -8.474 31.615 3.655 1.00 40.60 144 ALA A C 1
ATOM 1146 O O . ALA A 1 146 ? -8.121 32.695 4.122 1.00 39.60 144 ALA A O 1
ATOM 1148 N N . LEU A 1 147 ? -7.841 30.964 2.680 1.00 44.96 145 LEU A N 1
ATOM 1149 C CA . LEU A 1 147 ? -6.635 31.443 1.963 1.00 44.85 145 LEU A CA 1
ATOM 1150 C C . LEU A 1 147 ? -6.938 32.796 1.305 1.00 43.39 145 LEU A C 1
ATOM 1151 O O . LEU A 1 147 ? -6.189 33.754 1.560 1.00 45.23 145 LEU A O 1
ATOM 1156 N N . LYS A 1 148 ? -8.013 32.887 0.519 1.00 45.27 146 LYS A N 1
ATOM 1157 C CA . LYS A 1 148 ? -8.413 34.133 -0.194 1.00 46.28 146 LYS A CA 1
ATOM 1158 C C . LYS A 1 148 ? -8.774 35.228 0.814 1.00 45.54 146 LYS A C 1
ATOM 1159 O O . LYS A 1 148 ? -8.371 36.389 0.593 1.00 45.21 146 LYS A O 1
ATOM 1165 N N . ASP A 1 149 ? -9.494 34.879 1.883 1.00 45.22 147 ASP A N 1
ATOM 1166 C CA . ASP A 1 149 ? -9.877 35.841 2.955 1.00 45.21 147 ASP A CA 1
ATOM 1167 C C . ASP A 1 149 ? -8.619 36.490 3.538 1.00 40.77 147 ASP A C 1
ATOM 1168 O O . ASP A 1 149 ? -8.603 37.720 3.688 1.00 40.07 147 ASP A O 1
ATOM 1173 N N . LEU A 1 150 ? -7.584 35.709 3.839 1.00 38.95 148 LEU A N 1
ATOM 1174 C CA . LEU A 1 150 ? -6.357 36.271 4.461 1.00 39.08 148 LEU A CA 1
ATOM 1175 C C . LEU A 1 150 ? -5.520 37.023 3.412 1.00 37.98 148 LEU A C 1
ATOM 1176 O O . LEU A 1 150 ? -4.989 38.099 3.749 1.00 38.79 148 LEU A O 1
ATOM 1181 N N . LEU A 1 151 ? -5.384 36.487 2.198 1.00 38.96 149 LEU A N 1
ATOM 1182 C CA . LEU A 1 151 ? -4.532 37.107 1.140 1.00 39.02 149 LEU A CA 1
ATOM 1183 C C . LEU A 1 151 ? -5.111 38.476 0.754 1.00 36.26 149 LEU A C 1
ATOM 1184 O O . LEU A 1 151 ? -4.321 39.425 0.554 1.00 38.92 149 LEU A O 1
ATOM 1189 N N . GLY A 1 152 ? -6.439 38.576 0.689 1.00 36.14 150 GLY A N 1
ATOM 1190 C CA . GLY A 1 152 ? -7.167 39.837 0.465 1.00 35.72 150 GLY A CA 1
ATOM 1191 C C . GLY A 1 152 ? -6.763 40.905 1.470 1.00 36.25 150 GLY A C 1
ATOM 1192 O O . GLY A 1 152 ? -6.551 42.062 1.050 1.00 37.25 150 GLY A O 1
ATOM 1193 N N . ILE A 1 153 ? -6.604 40.530 2.743 1.00 35.32 151 ILE A N 1
ATOM 1194 C CA . ILE A 1 153 ? -6.134 41.436 3.827 1.00 36.89 151 ILE A CA 1
ATOM 1195 C C . ILE A 1 153 ? -4.639 41.734 3.647 1.00 36.46 151 ILE A C 1
ATOM 1196 O O . ILE A 1 153 ? -4.261 42.907 3.805 1.00 36.88 151 ILE A O 1
ATOM 1201 N N . ALA A 1 154 ? -3.808 40.725 3.356 1.00 36.23 152 ALA A N 1
ATOM 1202 C CA . ALA A 1 154 ? -2.348 40.903 3.142 1.00 39.11 152 ALA A CA 1
ATOM 1203 C C . ALA A 1 154 ? -2.094 41.886 1.981 1.00 38.45 152 ALA A C 1
ATOM 1204 O O . ALA A 1 154 ? -1.130 42.664 2.057 1.00 41.39 152 ALA A O 1
ATOM 1206 N N . ALA A 1 155 ? -2.953 41.868 0.961 1.00 37.96 153 ALA A N 1
ATOM 1207 C CA . ALA A 1 155 ? -2.799 42.645 -0.295 1.00 40.16 153 ALA A CA 1
ATOM 1208 C C . ALA A 1 155 ? -2.945 44.152 -0.038 1.00 41.93 153 ALA A C 1
ATOM 1209 O O . ALA A 1 155 ? -2.502 44.927 -0.887 1.00 41.14 153 ALA A O 1
ATOM 1211 N N . VAL A 1 156 ? -3.527 44.554 1.097 1.00 40.96 154 VAL A N 1
ATOM 1212 C CA . VAL A 1 156 ? -3.624 45.979 1.529 1.00 42.20 154 VAL A CA 1
ATOM 1213 C C . VAL A 1 156 ? -2.216 46.591 1.572 1.00 43.84 154 VAL A C 1
ATOM 1214 O O . VAL A 1 156 ? -2.070 47.750 1.182 1.00 43.46 154 VAL A O 1
ATOM 1218 N N . MET A 1 157 ? -1.211 45.851 2.035 1.00 44.25 155 MET A N 1
ATOM 1219 C CA . MET A 1 157 ? 0.134 46.415 2.324 1.00 46.79 155 MET A CA 1
ATOM 1220 C C . MET A 1 157 ? 1.182 45.911 1.323 1.00 47.74 155 MET A C 1
ATOM 1221 O O . MET A 1 157 ? 2.227 46.582 1.174 1.00 47.05 155 MET A O 1
ATOM 1226 N N . ASN A 1 158 ? 0.928 44.785 0.660 1.00 45.86 156 ASN A N 1
ATOM 1227 C CA . ASN A 1 158 ? 1.962 44.057 -0.118 1.00 48.71 156 ASN A CA 1
ATOM 1228 C C . ASN A 1 158 ? 1.314 43.548 -1.407 1.00 46.93 156 ASN A C 1
ATOM 1229 O O . ASN A 1 158 ? 0.074 43.454 -1.436 1.00 46.27 156 ASN A O 1
ATOM 1234 N N . THR A 1 159 ? 2.118 43.237 -2.431 1.00 46.94 157 THR A N 1
ATOM 1235 C CA . THR A 1 159 ? 1.646 42.585 -3.679 1.00 45.83 157 THR A CA 1
ATOM 1236 C C . THR A 1 159 ? 1.479 41.094 -3.399 1.00 42.10 157 THR A C 1
ATOM 1237 O O . THR A 1 159 ? 2.421 40.474 -2.871 1.00 42.92 157 THR A O 1
ATOM 1241 N N . VAL A 1 160 ? 0.324 40.559 -3.775 1.00 42.20 158 VAL A N 1
ATOM 1242 C CA . VAL A 1 160 ? -0.081 39.152 -3.521 1.00 46.65 158 VAL A CA 1
ATOM 1243 C C . VAL A 1 160 ? -0.548 38.567 -4.850 1.00 46.25 158 VAL A C 1
ATOM 1244 O O . VAL A 1 160 ? -1.495 39.122 -5.433 1.00 47.34 158 VAL A O 1
ATOM 1248 N N . THR A 1 161 ? 0.128 37.517 -5.318 1.00 46.46 159 THR A N 1
ATOM 1249 C CA . THR A 1 161 ? -0.277 36.739 -6.512 1.00 47.41 159 THR A CA 1
ATOM 1250 C C . THR A 1 161 ? -0.684 35.345 -6.040 1.00 46.18 159 THR A C 1
ATOM 1251 O O . THR A 1 161 ? -0.013 34.783 -5.143 1.00 45.13 159 THR A O 1
ATOM 1255 N N . PHE A 1 162 ? -1.767 34.838 -6.611 1.00 44.02 160 PHE A N 1
ATOM 1256 C CA . PHE A 1 162 ? -2.385 33.538 -6.273 1.00 46.87 160 PHE A CA 1
ATOM 1257 C C . PHE A 1 162 ? -2.482 32.703 -7.542 1.00 47.06 160 PHE A C 1
ATOM 1258 O O . PHE A 1 162 ? -3.009 33.220 -8.541 1.00 50.04 160 PHE A O 1
ATOM 1266 N N . TYR A 1 163 ? -2.002 31.461 -7.477 1.00 46.62 161 TYR A N 1
ATOM 1267 C CA . TYR A 1 163 ? -2.098 30.445 -8.555 1.00 46.08 161 TYR A CA 1
ATOM 1268 C C . TYR A 1 163 ? -2.766 29.200 -7.979 1.00 45.22 161 TYR A C 1
ATOM 1269 O O . TYR A 1 163 ? -2.392 28.810 -6.861 1.00 49.36 161 TYR A O 1
ATOM 1278 N N . ALA A 1 164 ? -3.721 28.613 -8.701 1.00 43.96 162 ALA A N 1
ATOM 1279 C CA . ALA A 1 164 ? -4.414 27.362 -8.317 1.00 44.46 162 ALA A CA 1
ATOM 1280 C C . ALA A 1 164 ? -4.136 26.285 -9.367 1.00 47.11 162 ALA A C 1
ATOM 1281 O O . ALA A 1 164 ? -4.035 26.614 -10.572 1.00 45.15 162 ALA A O 1
ATOM 1283 N N . TYR A 1 165 ? -3.988 25.041 -8.915 1.00 47.93 163 TYR A N 1
ATOM 1284 C CA . TYR A 1 165 ? -3.675 23.881 -9.787 1.00 47.87 163 TYR A CA 1
ATOM 1285 C C . TYR A 1 165 ? -4.636 22.744 -9.473 1.00 47.57 163 TYR A C 1
ATOM 1286 O O . TYR A 1 165 ? -5.117 22.627 -8.333 1.00 48.55 163 TYR A O 1
ATOM 1295 N N . ASN A 1 166 ? -4.941 21.966 -10.506 1.00 51.28 164 ASN A N 1
ATOM 1296 C CA . ASN A 1 166 ? -5.668 20.681 -10.413 1.00 50.63 164 ASN A CA 1
ATOM 1297 C C . ASN A 1 166 ? -5.124 19.770 -11.519 1.00 54.62 164 ASN A C 1
ATOM 1298 O O . ASN A 1 166 ? -4.822 20.275 -12.627 1.00 56.13 164 ASN A O 1
ATOM 1303 N N . SER A 1 167 ? -4.996 18.478 -11.234 1.00 57.04 165 SER A N 1
ATOM 1304 C CA . SER A 1 167 ? -4.442 17.487 -12.186 1.00 59.14 165 SER A CA 1
ATOM 1305 C C . SER A 1 167 ? -5.578 17.094 -13.126 1.00 62.00 165 SER A C 1
ATOM 1306 O O . SER A 1 167 ? -6.752 17.231 -12.703 1.00 58.81 165 SER A O 1
ATOM 1309 N N . ASP A 1 168 ? -5.245 16.649 -14.341 1.00 63.21 166 ASP A N 1
ATOM 1310 C CA . ASP A 1 168 ? -6.162 15.829 -15.172 1.00 65.92 166 ASP A CA 1
ATOM 1311 C C . ASP A 1 168 ? -6.757 14.777 -14.242 1.00 62.65 166 ASP A C 1
ATOM 1312 O O . ASP A 1 168 ? -6.083 14.320 -13.320 1.00 63.64 166 ASP A O 1
ATOM 1317 N N . PRO A 1 169 ? -8.042 14.397 -14.407 1.00 60.72 167 PRO A N 1
ATOM 1318 C CA . PRO A 1 169 ? -8.637 13.355 -13.570 1.00 61.80 167 PRO A CA 1
ATOM 1319 C C . PRO A 1 169 ? -7.966 11.986 -13.767 1.00 66.04 167 PRO A C 1
ATOM 1320 O O . PRO A 1 169 ? -7.510 11.694 -14.857 1.00 61.65 167 PRO A O 1
ATOM 1324 N N . PHE A 1 170 ? -7.921 11.184 -12.699 1.00 70.96 168 PHE A N 1
ATOM 1325 C CA . PHE A 1 170 ? -7.279 9.846 -12.667 1.00 69.91 168 PHE A CA 1
ATOM 1326 C C . PHE A 1 170 ? -8.323 8.762 -12.954 1.00 74.56 168 PHE A C 1
ATOM 1327 O O . PHE A 1 170 ? -9.329 8.681 -12.220 1.00 73.87 168 PHE A O 1
ATOM 1335 N N . VAL A 1 171 ? -8.075 8.002 -14.018 1.00 82.30 169 VAL A N 1
ATOM 1336 C CA . VAL A 1 171 ? -8.923 6.845 -14.406 1.00 90.22 169 VAL A CA 1
ATOM 1337 C C . VAL A 1 171 ? -7.999 5.639 -14.267 1.00 93.75 169 VAL A C 1
ATOM 1338 O O . VAL A 1 171 ? -6.930 5.654 -14.899 1.00 90.45 169 VAL A O 1
ATOM 1342 N N . PRO A 1 172 ? -8.386 4.568 -13.552 1.00 98.30 170 PRO A N 1
ATOM 1343 C CA . PRO A 1 172 ? -7.404 3.576 -13.120 1.00 99.60 170 PRO A CA 1
ATOM 1344 C C . PRO A 1 172 ? -6.407 2.914 -14.079 1.00 100.33 170 PRO A C 1
ATOM 1345 O O . PRO A 1 172 ? -5.241 2.988 -13.759 1.00 98.31 170 PRO A O 1
ATOM 1349 N N . LYS A 1 173 ? -6.824 2.309 -15.188 1.00 99.20 171 LYS A N 1
ATOM 1350 C CA . LYS A 1 173 ? -5.757 1.721 -16.045 1.00 99.99 171 LYS A CA 1
ATOM 1351 C C . LYS A 1 173 ? -5.571 2.507 -17.353 1.00 98.60 171 LYS A C 1
ATOM 1352 O O . LYS A 1 173 ? -4.540 2.301 -18.016 1.00 95.64 171 LYS A O 1
ATOM 1358 N N . ILE A 1 174 ? -6.512 3.394 -17.681 1.00 95.05 172 ILE A N 1
ATOM 1359 C CA . ILE A 1 174 ? -6.428 4.239 -18.902 1.00 93.10 172 ILE A CA 1
ATOM 1360 C C . ILE A 1 174 ? -5.318 5.269 -18.716 1.00 94.97 172 ILE A C 1
ATOM 1361 O O . ILE A 1 174 ? -4.527 5.480 -19.642 1.00 95.63 172 ILE A O 1
ATOM 1366 N N . THR A 1 175 ? -5.267 5.851 -17.522 1.00 91.95 173 THR A N 1
ATOM 1367 C CA . THR A 1 175 ? -4.321 6.951 -17.196 1.00 91.73 173 THR A CA 1
ATOM 1368 C C . THR A 1 175 ? -2.878 6.494 -17.433 1.00 87.44 173 THR A C 1
ATOM 1369 O O . THR A 1 175 ? -2.499 5.444 -16.888 1.00 83.82 173 THR A O 1
ATOM 1373 N N . LYS A 1 176 ? -2.112 7.274 -18.200 1.00 86.52 174 LYS A N 1
ATOM 1374 C CA . LYS A 1 176 ? -0.658 7.067 -18.435 1.00 90.74 174 LYS A CA 1
ATOM 1375 C C . LYS A 1 176 ? 0.112 8.219 -17.780 1.00 88.05 174 LYS A C 1
ATOM 1376 O O . LYS A 1 176 ? 0.932 7.940 -16.890 1.00 90.07 174 LYS A O 1
ATOM 1382 N N . GLU A 1 177 ? -0.163 9.460 -18.189 1.00 86.45 175 GLU A N 1
ATOM 1383 C CA . GLU A 1 177 ? 0.440 10.686 -17.598 1.00 87.62 175 GLU A CA 1
ATOM 1384 C C . GLU A 1 177 ? -0.669 11.720 -17.354 1.00 83.99 175 GLU A C 1
ATOM 1385 O O . GLU A 1 177 ? -1.421 12.016 -18.305 1.00 83.08 175 GLU A O 1
ATOM 1391 N N . LEU A 1 178 ? -0.780 12.212 -16.114 1.00 76.99 176 LEU A N 1
ATOM 1392 C CA . LEU A 1 178 ? -1.743 13.268 -15.699 1.00 68.89 176 LEU A CA 1
ATOM 1393 C C . LEU A 1 178 ? -1.037 14.624 -15.732 1.00 64.29 176 LEU A C 1
ATOM 1394 O O . LEU A 1 178 ? -0.083 14.816 -14.960 1.00 65.77 176 LEU A O 1
ATOM 1399 N N . ASN A 1 179 ? -1.485 15.524 -16.606 1.00 59.92 177 ASN A N 1
ATOM 1400 C CA . ASN A 1 179 ? -1.024 16.934 -16.637 1.00 60.79 177 ASN A CA 1
ATOM 1401 C C . ASN A 1 179 ? -1.534 17.629 -15.369 1.00 54.37 177 ASN A C 1
ATOM 1402 O O . ASN A 1 179 ? -2.645 17.285 -14.925 1.00 51.45 177 ASN A O 1
ATOM 1407 N N . ILE A 1 180 ? -0.750 18.553 -14.804 1.00 53.47 178 ILE A N 1
ATOM 1408 C CA . ILE A 1 180 ? -1.198 19.459 -13.703 1.00 54.39 178 ILE A CA 1
ATOM 1409 C C . ILE A 1 180 ? -1.536 20.820 -14.320 1.00 51.15 178 ILE A C 1
ATOM 1410 O O . ILE A 1 180 ? -0.621 21.518 -14.788 1.00 52.96 178 ILE A O 1
ATOM 1415 N N . ASN A 1 181 ? -2.821 21.163 -14.313 1.00 52.22 179 ASN A N 1
ATOM 1416 C CA . ASN A 1 181 ? -3.400 22.358 -14.983 1.00 52.14 179 ASN A CA 1
ATOM 1417 C C . ASN A 1 181 ? -3.400 23.548 -14.019 1.00 54.14 179 ASN A C 1
ATOM 1418 O O . ASN A 1 181 ? -3.756 23.345 -12.838 1.00 53.74 179 ASN A O 1
ATOM 1423 N N . THR A 1 182 ? -2.997 24.733 -14.494 1.00 50.56 180 THR A N 1
ATOM 1424 C CA . THR A 1 182 ? -3.228 26.024 -13.797 1.00 52.76 180 THR A CA 1
ATOM 1425 C C . THR A 1 182 ? -4.694 26.403 -14.034 1.00 54.49 180 THR A C 1
ATOM 1426 O O . THR A 1 182 ? -5.048 26.622 -15.206 1.00 52.64 180 THR A O 1
ATOM 1430 N N . ILE A 1 183 ? -5.526 26.415 -12.982 1.00 52.70 181 ILE A N 1
ATOM 1431 C CA . ILE A 1 183 ? -6.986 26.735 -13.081 1.00 53.34 181 ILE A CA 1
ATOM 1432 C C . ILE A 1 183 ? -7.278 28.121 -12.482 1.00 53.16 181 ILE A C 1
ATOM 1433 O O . ILE A 1 183 ? -8.463 28.477 -12.403 1.00 52.39 181 ILE A O 1
ATOM 1438 N N . GLU A 1 184 ? -6.249 28.874 -12.077 1.00 51.82 182 GLU A N 1
ATOM 1439 C CA . GLU A 1 184 ? -6.387 30.271 -11.592 1.00 52.09 182 GLU A CA 1
ATOM 1440 C C . GLU A 1 184 ? -5.020 30.951 -11.570 1.00 51.55 182 GLU A C 1
ATOM 1441 O O . GLU A 1 184 ? -4.069 30.357 -11.028 1.00 50.19 182 GLU A O 1
ATOM 1447 N N . THR A 1 185 ? -4.940 32.168 -12.109 1.00 51.04 183 THR A N 1
ATOM 1448 C CA . THR A 1 185 ? -3.810 33.106 -11.877 1.00 57.31 183 THR A CA 1
ATOM 1449 C C . THR A 1 185 ? -4.414 34.478 -11.568 1.00 58.72 183 THR A C 1
ATOM 1450 O O . THR A 1 185 ? -4.979 35.098 -12.489 1.00 53.44 183 THR A O 1
ATOM 1454 N N . THR A 1 186 ? -4.328 34.906 -10.305 1.00 60.51 184 THR A N 1
ATOM 1455 C CA . THR A 1 186 ? -4.994 36.121 -9.776 1.00 56.96 184 THR A CA 1
ATOM 1456 C C . THR A 1 186 ? -3.945 37.043 -9.158 1.00 56.28 184 THR A C 1
ATOM 1457 O O . THR A 1 186 ? -3.123 36.556 -8.352 1.00 53.67 184 THR A O 1
ATOM 1461 N N . MET A 1 187 ? -3.982 38.320 -9.538 1.00 55.65 185 MET A N 1
ATOM 1462 C CA . MET A 1 187 ? -3.407 39.441 -8.756 1.00 60.19 185 MET A CA 1
ATOM 1463 C C . MET A 1 187 ? -4.445 39.789 -7.685 1.00 57.34 185 MET A C 1
ATOM 1464 O O . MET A 1 187 ? -5.518 40.321 -8.051 1.00 57.71 185 MET A O 1
ATOM 1469 N N . VAL A 1 188 ? -4.177 39.443 -6.425 1.00 51.69 186 VAL A N 1
ATOM 1470 C CA . VAL A 1 188 ? -5.200 39.521 -5.337 1.00 48.91 186 VAL A CA 1
ATOM 1471 C C . VAL A 1 188 ? -5.502 40.997 -5.056 1.00 45.51 186 VAL A C 1
ATOM 1472 O O . VAL A 1 188 ? -4.549 41.772 -4.807 1.00 47.07 186 VAL A O 1
ATOM 1476 N N . LYS A 1 189 ? -6.788 41.354 -5.108 1.00 48.92 187 LYS A N 1
ATOM 1477 C CA . LYS A 1 189 ? -7.317 42.707 -4.795 1.00 53.12 187 LYS A CA 1
ATOM 1478 C C . LYS A 1 189 ? -7.175 42.987 -3.301 1.00 50.34 187 LYS A C 1
ATOM 1479 O O . LYS A 1 189 ? -7.507 42.136 -2.481 1.00 47.92 187 LYS A O 1
ATOM 1485 N N . PRO A 1 190 ? -6.703 44.193 -2.904 1.00 48.18 188 PRO A N 1
ATOM 1486 C CA . PRO A 1 190 ? -6.758 44.624 -1.508 1.00 48.61 188 PRO A CA 1
ATOM 1487 C C . PRO A 1 190 ? -8.212 44.635 -1.022 1.00 49.81 188 PRO A C 1
ATOM 1488 O O . PRO A 1 190 ? -9.027 45.246 -1.670 1.00 53.85 188 PRO A O 1
ATOM 1492 N N . THR A 1 191 ? -8.506 43.918 0.061 1.00 49.96 189 THR A N 1
ATOM 1493 C CA . THR A 1 191 ? -9.871 43.790 0.635 1.00 52.28 189 THR A CA 1
ATOM 1494 C C . THR A 1 191 ? -9.777 43.870 2.156 1.00 47.80 189 THR A C 1
ATOM 1495 O O . THR A 1 191 ? -9.667 42.849 2.831 1.00 47.50 189 THR A O 1
ATOM 1499 N N . PRO A 1 192 ? -9.820 45.081 2.748 1.00 47.13 190 PRO A N 1
ATOM 1500 C CA . PRO A 1 192 ? -9.757 45.199 4.203 1.00 46.92 190 PRO A CA 1
ATOM 1501 C C . PRO A 1 192 ? -10.993 44.532 4.825 1.00 44.32 190 PRO A C 1
ATOM 1502 O O . PRO A 1 192 ? -11.988 44.344 4.140 1.00 40.16 190 PRO A O 1
ATOM 1506 N N . LEU A 1 193 ? -10.883 44.134 6.089 1.00 42.62 191 LEU A N 1
ATOM 1507 C CA . LEU A 1 193 ? -12.033 43.641 6.882 1.00 40.76 191 LEU A CA 1
ATOM 1508 C C . LEU A 1 193 ? -13.165 44.664 6.735 1.00 39.41 191 LEU A C 1
ATOM 1509 O O . LEU A 1 193 ? -12.898 45.884 6.859 1.00 37.12 191 LEU A O 1
ATOM 1514 N N . SER A 1 194 ? -14.369 44.199 6.405 1.00 40.09 192 SER A N 1
ATOM 1515 C CA . SER A 1 194 ? -15.578 45.048 6.252 1.00 44.86 192 SER A CA 1
ATOM 1516 C C . SER A 1 194 ? -16.735 44.442 7.052 1.00 47.42 192 SER A C 1
ATOM 1517 O O . SER A 1 194 ? -17.894 44.717 6.711 1.00 51.80 192 SER A O 1
ATOM 1520 N N . GLU A 1 195 ? -16.409 43.662 8.087 1.00 49.51 193 GLU A N 1
ATOM 1521 C CA . GLU A 1 195 ? -17.368 43.011 9.013 1.00 52.61 193 GLU A CA 1
ATOM 1522 C C . GLU A 1 195 ? -17.289 43.720 10.357 1.00 50.65 193 GLU A C 1
ATOM 1523 O O . GLU A 1 195 ? -16.192 43.898 10.877 1.00 48.04 193 GLU A O 1
ATOM 1529 N N . PRO A 1 196 ? -18.429 44.076 10.994 1.00 48.05 194 PRO A N 1
ATOM 1530 C CA . PRO A 1 196 ? -18.419 44.433 12.409 1.00 48.53 194 PRO A CA 1
ATOM 1531 C C . PRO A 1 196 ? -18.187 43.157 13.232 1.00 46.37 194 PRO A C 1
ATOM 1532 O O . PRO A 1 196 ? -18.307 42.075 12.693 1.00 44.63 194 PRO A O 1
ATOM 1536 N N . LEU A 1 197 ? -17.834 43.299 14.505 1.00 46.27 195 LEU A N 1
ATOM 1537 C CA . LEU A 1 197 ? -17.772 42.147 15.437 1.00 48.20 195 LEU A CA 1
ATOM 1538 C C . LEU A 1 197 ? -19.209 41.762 15.774 1.00 49.63 195 LEU A C 1
ATOM 1539 O O . LEU A 1 197 ? -20.045 42.632 15.995 1.00 46.60 195 LEU A O 1
ATOM 1544 N N . PRO A 1 198 ? -19.581 40.466 15.713 1.00 50.19 196 PRO A N 1
ATOM 1545 C CA . PRO A 1 198 ? -20.974 40.070 15.919 1.00 51.58 196 PRO A CA 1
ATOM 1546 C C . PRO A 1 198 ? -21.336 40.025 17.411 1.00 52.42 196 PRO A C 1
ATOM 1547 O O . PRO A 1 198 ? -20.475 40.300 18.238 1.00 50.14 196 PRO A O 1
ATOM 1551 N N . GLY A 1 199 ? -22.599 39.703 17.709 1.00 54.60 197 GLY A N 1
ATOM 1552 C CA . GLY A 1 199 ? -23.108 39.495 19.078 1.00 55.01 197 GLY A CA 1
ATOM 1553 C C . GLY A 1 199 ? -22.388 38.346 19.763 1.00 55.03 197 GLY A C 1
ATOM 1554 O O . GLY A 1 199 ? -21.758 37.531 19.062 1.00 53.43 197 GLY A O 1
ATOM 1555 N N . PHE A 1 200 ? -22.507 38.251 21.088 1.00 58.49 198 PHE A N 1
ATOM 1556 C CA . PHE A 1 200 ? -21.692 37.346 21.941 1.00 57.82 198 PHE A CA 1
ATOM 1557 C C . PHE A 1 200 ? -22.256 35.921 21.888 1.00 56.45 198 PHE A C 1
ATOM 1558 O O . PHE A 1 200 ? -21.697 35.036 22.558 1.00 55.09 198 PHE A O 1
ATOM 1566 N N . ASP A 1 201 ? -23.283 35.707 21.056 1.00 56.96 199 ASP A N 1
ATOM 1567 C CA . ASP A 1 201 ? -23.833 34.382 20.663 1.00 59.54 199 ASP A CA 1
ATOM 1568 C C . ASP A 1 201 ? -22.971 33.692 19.594 1.00 55.21 199 ASP A C 1
ATOM 1569 O O . ASP A 1 201 ? -23.206 32.495 19.369 1.00 47.25 199 ASP A O 1
ATOM 1574 N N . GLU A 1 202 ? -22.053 34.398 18.923 1.00 53.04 200 GLU A N 1
ATOM 1575 C CA . GLU A 1 202 ? -21.478 33.923 17.630 1.00 54.11 200 GLU A CA 1
ATOM 1576 C C . GLU A 1 202 ? -19.949 33.800 17.695 1.00 50.22 200 GLU A C 1
ATOM 1577 O O . GLU A 1 202 ? -19.313 33.902 16.625 1.00 45.71 200 GLU A O 1
ATOM 1583 N N . TYR A 1 203 ? -19.375 33.544 18.876 1.00 45.60 201 TYR A N 1
ATOM 1584 C CA . TYR A 1 203 ? -17.918 33.287 19.055 1.00 45.04 201 TYR A CA 1
ATOM 1585 C C . TYR A 1 203 ? -17.692 31.788 19.266 1.00 45.14 201 TYR A C 1
ATOM 1586 O O . TYR A 1 203 ? -16.890 31.182 18.519 1.00 44.25 201 TYR A O 1
ATOM 1595 N N . LEU A 1 204 ? -18.384 31.217 20.256 1.00 45.20 202 LEU A N 1
ATOM 1596 C CA . LEU A 1 204 ? -18.469 29.756 20.510 1.00 44.16 202 LEU A CA 1
ATOM 1597 C C . LEU A 1 204 ? -19.940 29.385 20.726 1.00 45.82 202 LEU A C 1
ATOM 1598 O O . LEU A 1 204 ? -20.649 30.133 21.432 1.00 42.65 202 LEU A O 1
ATOM 1603 N N . CYS A 1 205 ? -20.376 28.290 20.104 1.00 47.76 203 CYS A N 1
ATOM 1604 C CA . CYS A 1 205 ? -21.760 27.758 20.165 1.00 53.69 203 CYS A CA 1
ATOM 1605 C C . CYS A 1 205 ? -21.697 26.300 20.609 1.00 53.91 203 CYS A C 1
ATOM 1606 O O . CYS A 1 205 ? -20.699 25.617 20.358 1.00 50.17 203 CYS A O 1
ATOM 1609 N N . PRO A 1 206 ? -22.755 25.784 21.276 1.00 53.01 204 PRO A N 1
ATOM 1610 C CA . PRO A 1 206 ? -22.788 24.386 21.696 1.00 55.98 204 PRO A CA 1
ATOM 1611 C C . PRO A 1 206 ? -23.240 23.491 20.532 1.00 55.62 204 PRO A C 1
ATOM 1612 O O . PRO A 1 206 ? -24.300 23.732 19.990 1.00 60.93 204 PRO A O 1
ATOM 1616 N N . TYR A 1 207 ? -22.427 22.504 20.152 1.00 54.59 205 TYR A N 1
ATOM 1617 C CA . TYR A 1 207 ? -22.806 21.483 19.141 1.00 55.04 205 TYR A CA 1
ATOM 1618 C C . TYR A 1 207 ? -23.498 20.302 19.840 1.00 53.97 205 TYR A C 1
ATOM 1619 O O . TYR A 1 207 ? -24.598 19.914 19.414 1.00 55.49 205 TYR A O 1
ATOM 1628 N N . SER A 1 208 ? -22.856 19.741 20.868 1.00 53.88 206 SER A N 1
ATOM 1629 C CA . SER A 1 208 ? -23.379 18.627 21.708 1.00 55.85 206 SER A CA 1
ATOM 1630 C C . SER A 1 208 ? -22.941 18.853 23.160 1.00 52.49 206 SER A C 1
ATOM 1631 O O . SER A 1 208 ? -21.908 18.293 23.574 1.00 54.89 206 SER A O 1
ATOM 1634 N N . MET A 1 209 ? -23.678 19.693 23.884 1.00 51.86 207 MET A N 1
ATOM 1635 C CA . MET A 1 209 ? -23.327 20.132 25.260 1.00 55.90 207 MET A CA 1
ATOM 1636 C C . MET A 1 209 ? -24.594 20.624 25.955 1.00 56.05 207 MET A C 1
ATOM 1637 O O . MET A 1 209 ? -25.319 21.428 25.342 1.00 58.00 207 MET A O 1
ATOM 1642 N N . GLU A 1 210 ? -24.835 20.145 27.178 1.00 56.95 208 GLU A N 1
ATOM 1643 C CA . GLU A 1 210 ? -25.989 20.538 28.030 1.00 57.21 208 GLU A CA 1
ATOM 1644 C C . GLU A 1 210 ? -25.974 22.064 28.189 1.00 55.02 208 GLU A C 1
ATOM 1645 O O . GLU A 1 210 ? -24.872 22.637 28.340 1.00 51.29 208 GLU A O 1
ATOM 1651 N N . ARG A 1 211 ? -27.158 22.683 28.148 1.00 54.50 209 ARG A N 1
ATOM 1652 C CA . ARG A 1 211 ? -27.363 24.156 28.199 1.00 53.61 209 ARG A CA 1
ATOM 1653 C C . ARG A 1 211 ? -26.513 24.743 29.339 1.00 53.37 209 ARG A C 1
ATOM 1654 O O . ARG A 1 211 ? -25.713 25.656 29.059 1.00 48.40 209 ARG A O 1
ATOM 1662 N N . ALA A 1 212 ? -26.626 24.204 30.562 1.00 48.05 210 ALA A N 1
ATOM 1663 C CA . ALA A 1 212 ? -25.953 24.734 31.774 1.00 48.02 210 ALA A CA 1
ATOM 1664 C C . ALA A 1 212 ? -24.421 24.662 31.648 1.00 46.43 210 ALA A C 1
ATOM 1665 O O . ALA A 1 212 ? -23.764 25.622 32.071 1.00 44.76 210 ALA A O 1
ATOM 1667 N N . GLU A 1 213 ? -23.862 23.559 31.144 1.00 47.35 211 GLU A N 1
ATOM 1668 C CA . GLU A 1 213 ? -22.391 23.397 30.967 1.00 49.18 211 GLU A CA 1
ATOM 1669 C C . GLU A 1 213 ? -21.882 24.418 29.933 1.00 49.21 211 GLU A C 1
ATOM 1670 O O . GLU A 1 213 ? -20.809 25.004 30.177 1.00 47.31 211 GLU A O 1
ATOM 1676 N N . PHE A 1 214 ? -22.618 24.648 28.836 1.00 51.01 212 PHE A N 1
ATOM 1677 C CA . PHE A 1 214 ? -22.281 25.697 27.832 1.00 49.22 212 PHE A CA 1
ATOM 1678 C C . PHE A 1 214 ? -22.272 27.067 28.514 1.00 48.24 212 PHE A C 1
ATOM 1679 O O . PHE A 1 214 ? -21.235 27.773 28.444 1.00 47.96 212 PHE A O 1
ATOM 1687 N N . VAL A 1 215 ? -23.390 27.416 29.158 1.00 47.29 213 VAL A N 1
ATOM 1688 C CA . VAL A 1 215 ? -23.583 28.694 29.907 1.00 44.78 213 VAL A CA 1
ATOM 1689 C C . VAL A 1 215 ? -22.396 28.909 30.858 1.00 44.29 213 VAL A C 1
ATOM 1690 O O . VAL A 1 215 ? -21.931 30.061 30.960 1.00 44.35 213 VAL A O 1
ATOM 1694 N N . ARG A 1 216 ? -21.919 27.858 31.536 1.00 43.04 214 ARG A N 1
ATOM 1695 C CA . ARG A 1 216 ? -20.747 27.947 32.454 1.00 42.87 214 ARG A CA 1
ATOM 1696 C C . ARG A 1 216 ? -19.487 28.307 31.652 1.00 42.93 214 ARG A C 1
ATOM 1697 O O . ARG A 1 216 ? -18.734 29.188 32.108 1.00 42.84 214 ARG A O 1
ATOM 1705 N N . LEU A 1 217 ? -19.255 27.642 30.514 1.00 45.90 215 LEU A N 1
ATOM 1706 C CA . LEU A 1 217 ? -18.032 27.829 29.680 1.00 49.67 215 LEU A CA 1
ATOM 1707 C C . LEU A 1 217 ? -18.033 29.234 29.066 1.00 48.39 215 LEU A C 1
ATOM 1708 O O . LEU A 1 217 ? -17.021 29.950 29.235 1.00 52.19 215 LEU A O 1
ATOM 1713 N N . LYS A 1 218 ? -19.136 29.607 28.409 1.00 50.08 216 LYS A N 1
ATOM 1714 C CA . LYS A 1 218 ? -19.406 30.969 27.866 1.00 51.06 216 LYS A CA 1
ATOM 1715 C C . LYS A 1 218 ? -19.125 32.001 28.963 1.00 51.85 216 LYS A C 1
ATOM 1716 O O . LYS A 1 218 ? -18.334 32.940 28.709 1.00 47.29 216 LYS A O 1
ATOM 1722 N N . GLY A 1 219 ? -19.700 31.792 30.152 1.00 51.97 217 GLY A N 1
ATOM 1723 C CA . GLY A 1 219 ? -19.601 32.704 31.309 1.00 51.38 217 GLY A CA 1
ATOM 1724 C C . GLY A 1 219 ? -18.187 32.801 31.863 1.00 53.24 217 GLY A C 1
ATOM 1725 O O . GLY A 1 219 ? -17.888 33.818 32.501 1.00 58.03 217 GLY A O 1
ATOM 1726 N N . SER A 1 220 ? -17.347 31.787 31.637 1.00 55.45 218 SER A N 1
ATOM 1727 C CA . SER A 1 220 ? -15.928 31.742 32.085 1.00 57.39 218 SER A CA 1
ATOM 1728 C C . SER A 1 220 ? -15.015 32.569 31.162 1.00 57.24 218 SER A C 1
ATOM 1729 O O . SER A 1 220 ? -13.885 32.845 31.583 1.00 59.41 218 SER A O 1
ATOM 1732 N N . LEU A 1 221 ? -15.468 32.943 29.958 1.00 58.32 219 LEU A N 1
ATOM 1733 C CA . LEU A 1 221 ? -14.599 33.526 28.893 1.00 57.58 219 LEU A CA 1
ATOM 1734 C C . LEU A 1 221 ? -14.329 35.013 29.167 1.00 58.93 219 LEU A C 1
ATOM 1735 O O . LEU A 1 221 ? -15.278 35.820 29.039 1.00 59.69 219 LEU A O 1
ATOM 1740 N N . ASN A 1 222 ? -13.072 35.348 29.487 1.00 56.55 220 ASN A N 1
ATOM 1741 C CA . ASN A 1 222 ? -12.541 36.737 29.578 1.00 57.97 220 ASN A CA 1
ATOM 1742 C C . ASN A 1 222 ? -12.801 37.495 28.274 1.00 55.47 220 ASN A C 1
ATOM 1743 O O . ASN A 1 222 ? -13.106 38.702 28.354 1.00 55.21 220 ASN A O 1
ATOM 1748 N N . THR A 1 223 ? -12.656 36.821 27.127 1.00 53.03 221 THR A N 1
ATOM 1749 C CA . THR A 1 223 ? -12.815 37.419 25.776 1.00 55.07 221 THR A CA 1
ATOM 1750 C C . THR A 1 223 ? -14.146 38.168 25.691 1.00 53.28 221 THR A C 1
ATOM 1751 O O . THR A 1 223 ? -14.116 39.368 25.388 1.00 55.05 221 THR A O 1
ATOM 1755 N N . LEU A 1 224 ? -15.260 37.480 25.949 1.00 52.62 222 LEU A N 1
ATOM 1756 C CA . LEU A 1 224 ? -16.628 38.028 25.738 1.00 56.90 222 LEU A CA 1
ATOM 1757 C C . LEU A 1 224 ? -16.859 39.224 26.670 1.00 58.37 222 LEU A C 1
ATOM 1758 O O . LEU A 1 224 ? -17.504 40.197 26.216 1.00 58.13 222 LEU A O 1
ATOM 1763 N N . LYS A 1 225 ? -16.337 39.176 27.901 1.00 58.73 223 LYS A N 1
ATOM 1764 C CA . LYS A 1 225 ? -16.478 40.279 28.893 1.00 59.55 223 LYS A CA 1
ATOM 1765 C C . LYS A 1 225 ? -15.767 41.526 28.355 1.00 57.70 223 LYS A C 1
ATOM 1766 O O . LYS A 1 225 ? -16.426 42.570 28.261 1.00 60.20 223 LYS A O 1
ATOM 1772 N N . ASN A 1 226 ? -14.480 41.409 28.006 1.00 55.89 224 ASN A N 1
ATOM 1773 C CA . ASN A 1 226 ? -13.625 42.533 27.527 1.00 62.01 224 ASN A CA 1
ATOM 1774 C C . ASN A 1 226 ? -14.163 43.092 26.206 1.00 61.97 224 ASN A C 1
ATOM 1775 O O . ASN A 1 226 ? -14.268 44.325 26.082 1.00 57.20 224 ASN A O 1
ATOM 1780 N N . LEU A 1 227 ? -14.490 42.207 25.265 1.00 63.37 225 LEU A N 1
ATOM 1781 C CA . LEU A 1 227 ? -14.941 42.558 23.891 1.00 68.45 225 LEU A CA 1
ATOM 1782 C C . LEU A 1 227 ? -16.213 43.419 23.959 1.00 70.25 225 LEU A C 1
ATOM 1783 O O . LEU A 1 227 ? -16.383 44.268 23.065 1.00 74.56 225 LEU A O 1
ATOM 1788 N N . ARG A 1 228 ? -17.049 43.227 24.986 1.00 70.06 226 ARG A N 1
ATOM 1789 C CA . ARG A 1 228 ? -18.298 44.004 25.246 1.00 73.13 226 ARG A CA 1
ATOM 1790 C C . ARG A 1 228 ? -17.989 45.508 25.264 1.00 74.29 226 ARG A C 1
ATOM 1791 O O . ARG A 1 228 ? -18.787 46.285 24.694 1.00 66.19 226 ARG A O 1
ATOM 1799 N N . LYS A 1 229 ? -16.873 45.889 25.894 1.00 74.73 227 LYS A N 1
ATOM 1800 C CA . LYS A 1 229 ? -16.453 47.299 26.116 1.00 77.60 227 LYS A CA 1
ATOM 1801 C C . LYS A 1 229 ? -15.547 47.768 24.968 1.00 71.07 227 LYS A C 1
ATOM 1802 O O . LYS A 1 229 ? -15.556 48.975 2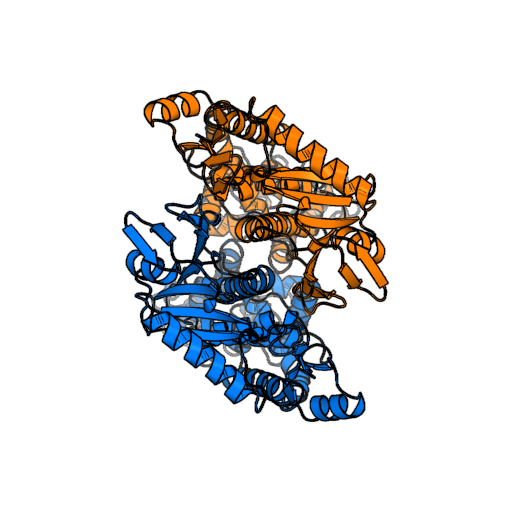4.666 1.00 67.95 227 LYS A O 1
ATOM 1808 N N . GLU A 1 230 ? -14.797 46.846 24.357 1.00 65.35 228 GLU A N 1
ATOM 1809 C CA . GLU A 1 230 ? -13.722 47.142 23.371 1.00 62.57 228 GLU A CA 1
ATOM 1810 C C . GLU A 1 230 ? -14.302 47.169 21.948 1.00 56.24 228 GLU A C 1
ATOM 1811 O O . GLU A 1 230 ? -13.659 47.759 21.064 1.00 51.08 228 GLU A O 1
ATOM 1817 N N . LYS A 1 231 ? -15.476 46.557 21.761 1.00 51.97 229 LYS A N 1
ATOM 1818 C CA . LYS A 1 231 ? -16.154 46.301 20.463 1.00 53.77 229 LYS A CA 1
ATOM 1819 C C . LYS A 1 231 ? -16.150 47.559 19.581 1.00 51.11 229 LYS A C 1
ATOM 1820 O O . LYS A 1 231 ? -15.774 47.455 18.399 1.00 44.96 229 LYS A O 1
ATOM 1826 N N . LYS A 1 232 ? -16.573 48.699 20.127 1.00 47.53 230 LYS A N 1
ATOM 1827 C CA . LYS A 1 232 ? -16.838 49.928 19.338 1.00 49.65 230 LYS A CA 1
ATOM 1828 C C . LYS A 1 232 ? -15.519 50.476 18.782 1.00 46.17 230 LYS A C 1
ATOM 1829 O O . LYS A 1 232 ? -15.504 50.842 17.594 1.00 42.62 230 LYS A O 1
ATOM 1835 N N . LYS A 1 233 ? -14.475 50.532 19.612 1.00 42.75 231 LYS A N 1
ATOM 1836 C CA . LYS A 1 233 ? -13.118 51.021 19.244 1.00 46.17 231 LYS A CA 1
ATOM 1837 C C . LYS A 1 233 ? -12.518 50.126 18.152 1.00 44.08 231 LYS A C 1
ATOM 1838 O O . LYS A 1 233 ? -11.875 50.669 17.238 1.00 40.73 231 LYS A O 1
ATOM 1844 N N . LEU A 1 234 ? -12.730 48.811 18.232 1.00 44.02 232 LEU A N 1
ATOM 1845 C CA . LEU A 1 234 ? -12.239 47.842 17.215 1.00 42.92 232 LEU A CA 1
ATOM 1846 C C . LEU A 1 234 ? -12.989 48.058 15.896 1.00 41.10 232 LEU A C 1
ATOM 1847 O O . LEU A 1 234 ? -12.333 48.021 14.844 1.00 38.90 232 LEU A O 1
ATOM 1852 N N . GLU A 1 235 ? -14.302 48.297 15.949 1.00 39.92 233 GLU A N 1
ATOM 1853 C CA . GLU A 1 235 ? -15.136 48.570 14.748 1.00 39.90 233 GLU A CA 1
ATOM 1854 C C . GLU A 1 235 ? -14.747 49.922 14.139 1.00 38.39 233 GLU A C 1
ATOM 1855 O O . GLU A 1 235 ? -14.728 50.015 12.906 1.00 40.41 233 GLU A O 1
ATOM 1861 N N . ALA A 1 236 ? -14.440 50.921 14.962 1.00 36.67 234 ALA A N 1
ATOM 1862 C CA . ALA A 1 236 ? -13.935 52.232 14.498 1.00 38.07 234 ALA A CA 1
ATOM 1863 C C . ALA A 1 236 ? -12.645 52.003 13.702 1.00 37.78 234 ALA A C 1
ATOM 1864 O O . ALA A 1 236 ? -12.516 52.575 12.602 1.00 37.88 234 ALA A O 1
ATOM 1866 N N . TRP A 1 237 ? -11.748 51.152 14.202 1.00 35.71 235 TRP A N 1
ATOM 1867 C CA . TRP A 1 237 ? -10.467 50.861 13.514 1.00 37.21 235 TRP A CA 1
ATOM 1868 C C . TRP A 1 237 ? -10.740 50.151 12.185 1.00 34.78 235 TRP A C 1
ATOM 1869 O O . TRP A 1 237 ? -10.158 50.567 11.171 1.00 36.21 235 TRP A O 1
ATOM 1880 N N . ILE A 1 238 ? -11.582 49.119 12.185 1.00 34.37 236 ILE A N 1
ATOM 1881 C CA . ILE A 1 238 ? -11.983 48.394 10.944 1.00 33.45 236 ILE A CA 1
ATOM 1882 C C . ILE A 1 238 ? -12.479 49.419 9.918 1.00 32.69 236 ILE A C 1
ATOM 1883 O O . ILE A 1 238 ? -12.030 49.360 8.743 1.00 31.88 236 ILE A O 1
ATOM 1888 N N . GLY A 1 239 ? -13.358 50.333 10.340 1.00 32.51 237 GLY A N 1
ATOM 1889 C CA . GLY A 1 239 ? -13.963 51.344 9.453 1.00 34.55 237 GLY A CA 1
ATOM 1890 C C . GLY A 1 239 ? -12.927 52.326 8.930 1.00 33.96 237 GLY A C 1
ATOM 1891 O O . GLY A 1 239 ? -13.126 52.868 7.842 1.00 33.91 237 GLY A O 1
ATOM 1892 N N . SER A 1 240 ? -11.852 52.564 9.681 1.00 35.40 238 SER A N 1
ATOM 1893 C CA . SER A 1 240 ? -10.794 53.533 9.301 1.00 35.82 238 SER A CA 1
ATOM 1894 C C . SER A 1 240 ? -10.099 53.053 8.022 1.00 36.41 238 SER A C 1
ATOM 1895 O O . SER A 1 240 ? -9.843 53.897 7.162 1.00 36.14 238 SER A O 1
ATOM 1898 N N . LEU A 1 241 ? -9.829 51.751 7.887 1.00 39.09 239 LEU A N 1
ATOM 1899 C CA . LEU A 1 241 ? -9.195 51.169 6.669 1.00 42.40 239 LEU A CA 1
ATOM 1900 C C . LEU A 1 241 ? -10.198 51.168 5.511 1.00 42.41 239 LEU A C 1
ATOM 1901 O O . LEU A 1 241 ? -9.798 51.482 4.379 1.00 38.98 239 LEU A O 1
ATOM 1906 N N . LEU A 1 242 ? -11.452 50.819 5.792 1.00 41.45 240 LEU A N 1
ATOM 1907 C CA . LEU A 1 242 ? -12.513 50.650 4.768 1.00 41.29 240 LEU A CA 1
ATOM 1908 C C . LEU A 1 242 ? -12.922 52.013 4.203 1.00 39.30 240 LEU A C 1
ATOM 1909 O O . LEU A 1 242 ? -13.136 52.092 2.993 1.00 39.72 240 LEU A O 1
ATOM 1914 N N . PHE A 1 243 ? -13.026 53.049 5.044 1.00 38.97 241 PHE A N 1
ATOM 1915 C CA . PHE A 1 243 ? -13.620 54.363 4.672 1.00 38.59 241 PHE A CA 1
ATOM 1916 C C . PHE A 1 243 ? -12.571 55.445 4.385 1.00 38.90 241 PHE A C 1
ATOM 1917 O O . PHE A 1 243 ? -12.981 56.510 3.908 1.00 42.09 241 PHE A O 1
ATOM 1925 N N . GLY A 1 244 ? -11.289 55.217 4.671 1.00 37.20 242 GLY A N 1
ATOM 1926 C CA . GLY A 1 244 ? -10.224 56.192 4.362 1.00 36.05 242 GLY A CA 1
ATOM 1927 C C . GLY A 1 244 ? -10.104 57.261 5.426 1.00 34.41 242 GLY A C 1
ATOM 1928 O O . GLY A 1 244 ? -10.092 58.450 5.076 1.00 34.81 242 GLY A O 1
ATOM 1929 N N . LEU A 1 245 ? -9.987 56.852 6.690 1.00 34.71 243 LEU A N 1
ATOM 1930 C CA . LEU A 1 245 ? -9.859 57.761 7.856 1.00 34.11 243 LEU A CA 1
ATOM 1931 C C . LEU A 1 245 ? -8.484 57.569 8.501 1.00 34.24 243 LEU A C 1
ATOM 1932 O O . LEU A 1 245 ? -8.348 56.846 9.486 1.00 33.28 243 LEU A O 1
ATOM 1937 N N . PRO A 1 246 ? -7.417 58.221 7.991 1.00 35.51 244 PRO A N 1
ATOM 1938 C CA . PRO A 1 246 ? -6.047 57.898 8.413 1.00 35.91 244 PRO A CA 1
ATOM 1939 C C . PRO A 1 246 ? -5.703 58.246 9.872 1.00 34.57 244 PRO A C 1
ATOM 1940 O O . PRO A 1 246 ? -4.918 57.532 10.464 1.00 36.89 244 PRO A O 1
ATOM 1944 N N . LEU A 1 247 ? -6.257 59.327 10.422 1.00 35.27 245 LEU A N 1
ATOM 1945 C CA . LEU A 1 247 ? -6.041 59.710 11.844 1.00 34.58 245 LEU A CA 1
ATOM 1946 C C . LEU A 1 247 ? -6.704 58.667 12.755 1.00 36.16 245 LEU A C 1
ATOM 1947 O O . LEU A 1 247 ? -6.114 58.323 13.822 1.00 33.50 245 LEU A O 1
ATOM 1952 N N . LEU A 1 248 ? -7.880 58.161 12.372 1.00 33.93 246 LEU A N 1
ATOM 1953 C CA . LEU A 1 248 ? -8.617 57.187 13.220 1.00 36.19 246 LEU A CA 1
ATOM 1954 C C . LEU A 1 248 ? -7.861 55.847 13.214 1.00 33.17 246 LEU A C 1
ATOM 1955 O O . LEU A 1 248 ? -7.804 55.191 14.257 1.00 33.80 246 LEU A O 1
ATOM 1960 N N . PHE A 1 249 ? -7.290 55.464 12.076 1.00 32.90 247 PHE A N 1
ATOM 1961 C CA . PHE A 1 249 ? -6.398 54.283 11.952 1.00 34.11 247 PHE A CA 1
ATOM 1962 C C . PHE A 1 249 ? -5.309 54.356 13.028 1.00 36.41 247 PHE A C 1
ATOM 1963 O O . PHE A 1 249 ? -5.073 53.345 13.714 1.00 36.29 247 PHE A O 1
ATOM 1971 N N . LEU A 1 250 ? -4.647 55.509 13.176 1.00 38.13 248 LEU A N 1
ATOM 1972 C CA . LEU A 1 250 ? -3.528 55.653 14.142 1.00 38.69 248 LEU A CA 1
ATOM 1973 C C . LEU A 1 250 ? -4.088 55.665 15.568 1.00 39.79 248 LEU A C 1
ATOM 1974 O O . LEU A 1 250 ? -3.584 54.906 16.402 1.00 39.25 248 LEU A O 1
ATOM 1979 N N . GLU A 1 251 ? -5.115 56.469 15.832 1.00 38.73 249 GLU A N 1
ATOM 1980 C CA . GLU A 1 251 ? -5.633 56.681 17.209 1.00 42.00 249 GLU A CA 1
ATOM 1981 C C . GLU A 1 251 ? -6.288 55.400 17.734 1.00 40.83 249 GLU A C 1
ATOM 1982 O O . GLU A 1 251 ? -6.221 55.188 18.940 1.00 39.74 249 GLU A O 1
ATOM 1988 N N . GLU A 1 252 ? -6.888 54.575 16.869 1.00 40.06 250 GLU A N 1
ATOM 1989 C CA . GLU A 1 252 ? -7.640 53.366 17.302 1.00 40.52 250 GLU A CA 1
ATOM 1990 C C . GLU A 1 252 ? -6.834 52.090 17.041 1.00 39.82 250 GLU A C 1
ATOM 1991 O O . GLU A 1 252 ? -7.421 50.999 17.179 1.00 37.88 250 GLU A O 1
ATOM 1997 N N . PHE A 1 253 ? -5.551 52.196 16.688 1.00 38.76 251 PHE A N 1
ATOM 1998 C CA . PHE A 1 253 ? -4.727 50.995 16.399 1.00 39.79 251 PHE A CA 1
ATOM 1999 C C . PHE A 1 253 ? -4.927 49.996 17.536 1.00 39.75 251 PHE A C 1
ATOM 2000 O O . PHE A 1 253 ? -4.749 50.336 18.696 1.00 39.39 251 PHE A O 1
ATOM 2008 N N . PRO A 1 254 ? -5.373 48.756 17.247 1.00 39.01 252 PRO A N 1
ATOM 2009 C CA . PRO A 1 254 ? -5.692 47.795 18.299 1.00 41.61 252 PRO A CA 1
ATOM 2010 C C . PRO A 1 254 ? -4.442 47.264 19.014 1.00 42.15 252 PRO A C 1
ATOM 2011 O O . PRO A 1 254 ? -3.368 47.296 18.446 1.00 40.65 252 PRO A O 1
ATOM 2015 N N . ASP A 1 255 ? -4.625 46.807 20.252 1.00 44.44 253 ASP A N 1
ATOM 2016 C CA . ASP A 1 255 ? -3.592 46.088 21.039 1.00 43.80 253 ASP A CA 1
ATOM 2017 C C . ASP A 1 255 ? -3.490 44.653 20.507 1.00 43.45 253 ASP A C 1
ATOM 2018 O O . ASP A 1 255 ? -4.408 43.848 20.767 1.00 42.29 253 ASP A O 1
ATOM 2023 N N . ILE A 1 256 ? -2.402 44.344 19.798 1.00 43.29 254 ILE A N 1
ATOM 2024 C CA . ILE A 1 256 ? -2.150 43.004 19.190 1.00 43.11 254 ILE A CA 1
ATOM 2025 C C . ILE A 1 256 ? -2.123 41.940 20.300 1.00 44.62 254 ILE A C 1
ATOM 2026 O O . ILE A 1 256 ? -2.722 40.860 20.085 1.00 40.54 254 ILE A O 1
ATOM 2031 N N . GLY A 1 257 ? -1.493 42.244 21.444 1.00 44.79 255 GLY A N 1
ATOM 2032 C CA . GLY A 1 257 ? -1.375 41.328 22.597 1.00 43.99 255 GLY A CA 1
ATOM 2033 C C . GLY A 1 257 ? -2.741 40.882 23.101 1.00 41.42 255 GLY A C 1
ATOM 2034 O O . GLY A 1 257 ? -2.946 39.673 23.281 1.00 41.05 255 GLY A O 1
ATOM 2035 N N . ARG A 1 258 ? -3.663 41.822 23.294 1.00 42.55 256 ARG A N 1
ATOM 2036 C CA . ARG A 1 258 ? -5.043 41.527 23.755 1.00 45.55 256 ARG A CA 1
ATOM 2037 C C . ARG A 1 258 ? -5.796 40.714 22.691 1.00 42.38 256 ARG A C 1
ATOM 2038 O O . ARG A 1 258 ? -6.507 39.768 23.089 1.00 41.54 256 ARG A O 1
ATOM 2046 N N . LEU A 1 259 ? -5.657 41.045 21.399 1.00 41.08 257 LEU A N 1
ATOM 2047 C CA . LEU A 1 259 ? -6.325 40.283 20.305 1.00 41.41 257 LEU A CA 1
ATOM 2048 C C . LEU A 1 259 ? -5.843 38.830 20.348 1.00 40.81 257 LEU A C 1
ATOM 2049 O O . LEU A 1 259 ? -6.705 37.929 20.286 1.00 38.41 257 LEU A O 1
ATOM 2054 N N . GLU A 1 260 ? -4.523 38.622 20.432 1.00 41.90 258 GLU A N 1
ATOM 2055 C CA . GLU A 1 260 ? -3.879 37.282 20.547 1.00 45.26 258 GLU A CA 1
ATOM 2056 C C . GLU A 1 260 ? -4.498 36.514 21.727 1.00 43.45 258 GLU A C 1
ATOM 2057 O O . GLU A 1 260 ? -4.823 35.322 21.567 1.00 40.17 258 GLU A O 1
ATOM 2063 N N . SER A 1 261 ? -4.649 37.187 22.868 1.00 43.94 259 SER A N 1
ATOM 2064 C CA . SER A 1 261 ? -5.199 36.625 24.129 1.00 46.78 259 SER A CA 1
ATOM 2065 C C . SER A 1 261 ? -6.629 36.124 23.872 1.00 44.81 259 SER A C 1
ATOM 2066 O O . SER A 1 261 ? -6.936 34.988 24.261 1.00 40.05 259 SER A O 1
ATOM 2069 N N . TYR A 1 262 ? -7.457 36.920 23.188 1.00 43.65 260 TYR A N 1
ATOM 2070 C CA . TYR A 1 262 ? -8.870 36.572 22.874 1.00 43.68 260 TYR A CA 1
ATOM 2071 C C . TYR A 1 262 ? -8.927 35.330 21.986 1.00 41.68 260 TYR A C 1
ATOM 2072 O O . TYR A 1 262 ? -9.683 34.380 22.309 1.00 42.55 260 TYR A O 1
ATOM 2081 N N . ILE A 1 263 ? -8.176 35.336 20.885 1.00 38.41 261 ILE A N 1
ATOM 2082 C CA . ILE A 1 263 ? -8.175 34.218 19.894 1.00 40.23 261 ILE A CA 1
ATOM 2083 C C . ILE A 1 263 ? -7.669 32.935 20.571 1.00 40.33 261 ILE A C 1
ATOM 2084 O O . ILE A 1 263 ? -8.309 31.888 20.395 1.00 37.89 261 ILE A O 1
ATOM 2089 N N . GLU A 1 264 ? -6.554 32.999 21.298 1.00 41.80 262 GLU A N 1
ATOM 2090 C CA . GLU A 1 264 ? -5.983 31.818 22.000 1.00 45.51 262 GLU A CA 1
ATOM 2091 C C . GLU A 1 264 ? -7.022 31.261 22.991 1.00 46.81 262 GLU A C 1
ATOM 2092 O O . GLU A 1 264 ? -7.207 30.035 23.003 1.00 43.40 262 GLU A O 1
ATOM 2098 N N . GLU A 1 265 ? -7.690 32.119 23.775 1.00 44.39 263 GLU A N 1
ATOM 2099 C CA . GLU A 1 265 ? -8.681 31.674 24.796 1.00 47.07 263 GLU A CA 1
ATOM 2100 C C . GLU A 1 265 ? -9.838 30.941 24.105 1.00 44.57 263 GLU A C 1
ATOM 2101 O O . GLU A 1 265 ? -10.223 29.867 24.595 1.00 41.63 263 GLU A O 1
ATOM 2107 N N . LEU A 1 266 ? -10.375 31.492 23.014 1.00 42.81 264 LEU A N 1
ATOM 2108 C CA . LEU A 1 266 ? -11.506 30.879 22.269 1.00 43.83 264 LEU A CA 1
ATOM 2109 C C . LEU A 1 266 ? -11.064 29.542 21.658 1.00 43.52 264 LEU A C 1
ATOM 2110 O O . LEU A 1 266 ? -11.849 28.574 21.733 1.00 42.10 264 LEU A O 1
ATOM 2115 N N . ALA A 1 267 ? -9.851 29.485 21.098 1.00 44.68 265 ALA A N 1
ATOM 2116 C CA . ALA A 1 267 ? -9.270 28.286 20.452 1.00 43.94 265 ALA A CA 1
ATOM 2117 C C . ALA A 1 267 ? -9.006 27.186 21.496 1.00 43.35 265 ALA A C 1
ATOM 2118 O O . ALA A 1 267 ? -9.248 26.006 21.171 1.00 40.24 265 ALA A O 1
ATOM 2120 N N . GLU A 1 268 ? -8.536 27.550 22.697 1.00 46.04 266 GLU A N 1
ATOM 2121 C CA . GLU A 1 268 ? -8.231 26.595 23.804 1.00 49.01 266 GLU A CA 1
ATOM 2122 C C . GLU A 1 268 ? -9.526 26.015 24.370 1.00 45.59 266 GLU A C 1
ATOM 2123 O O . GLU A 1 268 ? -9.522 24.832 24.724 1.00 47.40 266 GLU A O 1
ATOM 2129 N N . THR A 1 269 ? -10.576 26.830 24.477 1.00 45.04 267 THR A N 1
ATOM 2130 C CA . THR A 1 269 ? -11.911 26.418 24.984 1.00 44.76 267 THR A CA 1
ATOM 2131 C C . THR A 1 269 ? -12.534 25.439 23.991 1.00 44.96 267 THR A C 1
ATOM 2132 O O . THR A 1 269 ? -13.164 24.457 24.427 1.00 43.03 267 THR A O 1
ATOM 2136 N N . TRP A 1 270 ? -12.379 25.713 22.698 1.00 41.91 268 TRP A N 1
ATOM 2137 C CA . TRP A 1 270 ? -12.921 24.841 21.630 1.00 40.02 268 TRP A CA 1
ATOM 2138 C C . TRP A 1 270 ? -12.240 23.467 21.701 1.00 41.85 268 TRP A C 1
ATOM 2139 O O . TRP A 1 270 ? -12.963 22.441 21.698 1.00 43.04 268 TRP A O 1
ATOM 2150 N N . GLY A 1 271 ? -10.909 23.448 21.760 1.00 42.38 269 GLY A N 1
ATOM 2151 C CA . GLY A 1 271 ? -10.098 22.215 21.787 1.00 45.05 269 GLY A CA 1
ATOM 2152 C C . GLY A 1 271 ? -10.301 21.436 23.078 1.00 47.34 269 GLY A C 1
ATOM 2153 O O . GLY A 1 271 ? -10.264 20.191 23.031 1.00 46.43 269 GLY A O 1
ATOM 2154 N N . GLY A 1 272 ? -10.520 22.143 24.191 1.00 47.79 270 GLY A N 1
ATOM 2155 C CA . GLY A 1 272 ? -10.761 21.548 25.517 1.00 48.95 270 GLY A CA 1
ATOM 2156 C C . GLY A 1 272 ? -12.106 20.847 25.586 1.00 48.31 270 GLY A C 1
ATOM 2157 O O . GLY A 1 272 ? -12.262 19.986 26.464 1.00 47.86 270 GLY A O 1
ATOM 2158 N N . ALA A 1 273 ? -13.044 21.196 24.697 1.00 46.50 271 ALA A N 1
ATOM 2159 C CA . ALA A 1 273 ? -14.417 20.637 24.650 1.00 45.34 271 ALA A CA 1
ATOM 2160 C C . ALA A 1 273 ? -14.502 19.472 23.656 1.00 45.65 271 ALA A C 1
ATOM 2161 O O . ALA A 1 273 ? -15.625 18.986 23.423 1.00 44.86 271 ALA A O 1
ATOM 2163 N N . ILE A 1 274 ? -13.380 19.032 23.082 1.00 46.90 272 ILE A N 1
ATOM 2164 C CA . ILE A 1 274 ? -13.367 17.849 22.172 1.00 49.84 272 ILE A CA 1
ATOM 2165 C C . ILE A 1 274 ? -13.309 16.589 23.047 1.00 51.24 272 ILE A C 1
ATOM 2166 O O . ILE A 1 274 ? -12.285 16.379 23.727 1.00 49.26 272 ILE A O 1
ATOM 2171 N N . ALA A 1 275 ? -14.393 15.813 23.039 1.00 53.15 273 ALA A N 1
ATOM 2172 C CA . ALA A 1 275 ? -14.574 14.564 23.818 1.00 57.40 273 ALA A CA 1
ATOM 2173 C C . ALA A 1 275 ? -14.205 13.365 22.937 1.00 59.89 273 ALA A C 1
ATOM 2174 O O . ALA A 1 275 ? -14.914 13.123 21.939 1.00 60.82 273 ALA A O 1
ATOM 2176 N N . VAL A 1 276 ? -13.132 12.656 23.298 1.00 62.59 274 VAL A N 1
ATOM 2177 C CA . VAL A 1 276 ? -12.587 11.487 22.548 1.00 67.84 274 VAL A CA 1
ATOM 2178 C C . VAL A 1 276 ? -12.827 10.214 23.378 1.00 72.51 274 VAL A C 1
ATOM 2179 O O . VAL A 1 276 ? -12.128 10.018 24.397 1.00 66.92 274 VAL A O 1
ATOM 2183 N N . ASN A 1 277 ? -13.799 9.394 22.961 1.00 72.76 275 ASN A N 1
ATOM 2184 C CA . ASN A 1 277 ? -14.186 8.126 23.637 1.00 78.75 275 ASN A CA 1
ATOM 2185 C C . ASN A 1 277 ? -13.342 6.977 23.065 1.00 79.73 275 ASN A C 1
ATOM 2186 O O . ASN A 1 277 ? -13.588 6.569 21.910 1.00 74.22 275 ASN A O 1
ATOM 2191 N N . ALA A 1 278 ? -12.395 6.472 23.864 1.00 81.20 276 ALA A N 1
ATOM 2192 C CA . ALA A 1 278 ? -11.308 5.549 23.456 1.00 85.35 276 ALA A CA 1
ATOM 2193 C C . ALA A 1 278 ? -11.862 4.189 23.008 1.00 88.10 276 ALA A C 1
ATOM 2194 O O . ALA A 1 278 ? -11.345 3.649 22.005 1.00 84.19 276 ALA A O 1
ATOM 2196 N N . GLU A 1 279 ? -12.854 3.653 23.727 1.00 91.75 277 GLU A N 1
ATOM 2197 C CA . GLU A 1 279 ? -13.402 2.285 23.515 1.00 96.53 277 GLU A CA 1
ATOM 2198 C C . GLU A 1 279 ? -14.155 2.225 22.180 1.00 94.76 277 GLU A C 1
ATOM 2199 O O . GLU A 1 279 ? -13.843 1.325 21.375 1.00 96.75 277 GLU A O 1
ATOM 2205 N N . GLU A 1 280 ? -15.101 3.147 21.965 1.00 92.40 278 GLU A N 1
ATOM 2206 C CA . GLU A 1 280 ? -16.089 3.116 20.847 1.00 92.71 278 GLU A CA 1
ATOM 2207 C C . GLU A 1 280 ? -15.640 4.042 19.702 1.00 85.66 278 GLU A C 1
ATOM 2208 O O . GLU A 1 280 ? -16.480 4.345 18.830 1.00 79.47 278 GLU A O 1
ATOM 2214 N N . LYS A 1 281 ? -14.372 4.472 19.707 1.00 83.32 279 LYS A N 1
ATOM 2215 C CA . LYS A 1 281 ? -13.673 5.083 18.542 1.00 84.76 279 LYS A CA 1
ATOM 2216 C C . LYS A 1 281 ? -14.482 6.278 18.015 1.00 80.16 279 LYS A C 1
ATOM 2217 O O . LYS A 1 281 ? -14.801 6.297 16.811 1.00 82.52 279 LYS A O 1
ATOM 2223 N N . ALA A 1 282 ? -14.804 7.233 18.890 1.00 73.96 280 ALA A N 1
ATOM 2224 C CA . ALA A 1 282 ? -15.624 8.428 18.581 1.00 72.13 280 ALA A CA 1
ATOM 2225 C C . ALA A 1 282 ? -14.887 9.702 19.019 1.00 68.46 280 ALA A C 1
ATOM 2226 O O . ALA A 1 282 ? -14.299 9.709 20.125 1.00 63.33 280 ALA A O 1
ATOM 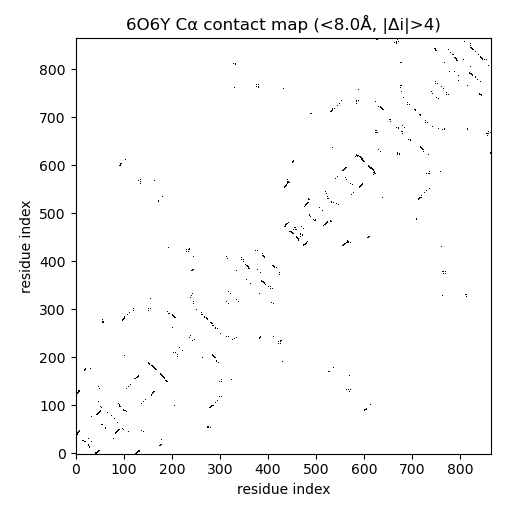2228 N N . VAL A 1 283 ? -14.908 10.731 18.166 1.00 61.75 281 VAL A N 1
ATOM 2229 C CA . VAL A 1 283 ? -14.529 12.133 18.514 1.00 57.77 281 VAL A CA 1
ATOM 2230 C C . VAL A 1 283 ? -15.798 12.985 18.412 1.00 53.86 281 VAL A C 1
ATOM 2231 O O . VAL A 1 283 ? -16.492 12.880 17.392 1.00 54.07 281 VAL A O 1
ATOM 2235 N N . THR A 1 284 ? -16.114 13.749 19.462 1.00 52.65 282 THR A N 1
ATOM 2236 C CA . THR A 1 284 ? -17.225 14.735 19.496 1.00 51.62 282 THR A CA 1
ATOM 2237 C C . THR A 1 284 ? -16.657 16.104 19.883 1.00 49.39 282 THR A C 1
ATOM 2238 O O . THR A 1 284 ? -16.128 16.237 21.007 1.00 44.49 282 THR A O 1
ATOM 2242 N N . ARG A 1 285 ? -16.750 17.072 18.966 1.00 48.50 283 ARG A N 1
ATOM 2243 C CA . ARG A 1 285 ? -16.350 18.481 19.195 1.00 45.87 283 ARG A CA 1
ATOM 2244 C C . ARG A 1 285 ? -17.596 19.189 19.731 1.00 46.18 283 ARG A C 1
ATOM 2245 O O . ARG A 1 285 ? -18.474 19.557 18.928 1.00 43.01 283 ARG A O 1
ATOM 2253 N N . ARG A 1 286 ? -17.678 19.317 21.058 1.00 45.81 284 ARG A N 1
ATOM 2254 C CA . ARG A 1 286 ? -18.932 19.658 21.777 1.00 47.48 284 ARG A CA 1
ATOM 2255 C C . ARG A 1 286 ? -19.197 21.161 21.648 1.00 45.33 284 ARG A C 1
ATOM 2256 O O . ARG A 1 286 ? -20.372 21.552 21.749 1.00 47.81 284 ARG A O 1
ATOM 2264 N N . LEU A 1 287 ? -18.155 21.957 21.385 1.00 42.36 285 LEU A N 1
ATOM 2265 C CA . LEU A 1 287 ? -18.279 23.383 20.973 1.00 41.77 285 LEU A CA 1
ATOM 2266 C C . LEU A 1 287 ? -18.008 23.529 19.469 1.00 40.38 285 LEU A C 1
ATOM 2267 O O . LEU A 1 287 ? -17.222 22.750 18.931 1.00 39.90 285 LEU A O 1
ATOM 2272 N N . ALA A 1 288 ? -18.667 24.500 18.827 1.00 43.61 286 ALA A N 1
ATOM 2273 C CA . ALA A 1 288 ? -18.432 24.929 17.428 1.00 40.88 286 ALA A CA 1
ATOM 2274 C C . ALA A 1 288 ? -17.971 26.388 17.427 1.00 40.78 286 ALA A C 1
ATOM 2275 O O . ALA A 1 288 ? -18.526 27.204 18.183 1.00 42.63 286 ALA A O 1
ATOM 2277 N N . PHE A 1 289 ? -16.975 26.702 16.607 1.00 41.97 287 PHE A N 1
ATOM 2278 C CA . PHE A 1 289 ? -16.551 28.094 16.321 1.00 38.98 287 PHE A CA 1
ATOM 2279 C C . PHE A 1 289 ? -17.727 28.826 15.681 1.00 40.06 287 PHE A C 1
ATOM 2280 O O . PHE A 1 289 ? -18.485 28.171 14.934 1.00 43.74 287 PHE A O 1
ATOM 2288 N N . GLY A 1 290 ? -17.876 30.115 15.985 1.00 39.75 288 GLY A N 1
ATOM 2289 C CA . GLY A 1 290 ? -18.813 31.027 15.303 1.00 42.32 288 GLY A CA 1
ATOM 2290 C C . GLY A 1 290 ? -18.075 32.040 14.437 1.00 42.18 288 GLY A C 1
ATOM 2291 O O . GLY A 1 290 ? -16.818 32.062 14.476 1.00 38.57 288 GLY A O 1
ATOM 2292 N N . SER A 1 291 ? -18.826 32.865 13.698 1.00 40.14 289 SER A N 1
ATOM 2293 C CA . SER A 1 291 ? -18.297 33.887 12.755 1.00 42.47 289 SER A CA 1
ATOM 2294 C C . SER A 1 291 ? -17.427 34.890 13.520 1.00 42.15 289 SER A C 1
ATOM 2295 O O . SER A 1 291 ? -16.424 35.339 12.951 1.00 40.81 289 SER A O 1
ATOM 2298 N N . GLY A 1 292 ? -17.771 35.173 14.783 1.00 40.51 290 GLY A N 1
ATOM 2299 C CA . GLY A 1 292 ? -17.021 36.091 15.660 1.00 39.35 290 GLY A CA 1
ATOM 2300 C C . GLY A 1 292 ? -15.564 35.686 15.798 1.00 38.41 290 GLY A C 1
ATOM 2301 O O . GLY A 1 292 ? -14.710 36.594 15.885 1.00 41.00 290 GLY A O 1
ATOM 2302 N N . PHE A 1 293 ? -15.286 34.380 15.841 1.00 37.86 291 PHE A N 1
ATOM 2303 C CA . PHE A 1 293 ? -13.915 33.816 15.954 1.00 37.03 291 PHE A CA 1
ATOM 2304 C C . PHE A 1 293 ? -13.134 34.140 14.671 1.00 37.98 291 PHE A C 1
ATOM 2305 O O . PHE A 1 293 ? -11.976 34.587 14.779 1.00 37.91 291 PHE A O 1
ATOM 2313 N N . GLY A 1 294 ? -13.762 33.913 13.513 1.00 37.19 292 GLY A N 1
ATOM 2314 C CA . GLY A 1 294 ? -13.252 34.284 12.179 1.00 37.85 292 GLY A CA 1
ATOM 2315 C C . GLY A 1 294 ? -12.936 35.764 12.088 1.00 39.27 292 GLY A C 1
ATOM 2316 O O . GLY A 1 294 ? -11.835 36.101 11.637 1.00 39.43 292 GLY A O 1
ATOM 2317 N N . THR A 1 295 ? -13.857 36.623 12.537 1.00 37.57 293 THR A N 1
ATOM 2318 C CA . THR A 1 295 ? -13.689 38.094 12.518 1.00 37.96 293 THR A CA 1
ATOM 2319 C C . THR A 1 295 ? -12.462 38.482 13.353 1.00 37.59 293 THR A C 1
ATOM 2320 O O . THR A 1 295 ? -11.676 39.304 12.863 1.00 37.40 293 THR A O 1
ATOM 2324 N N . LEU A 1 296 ? -12.303 37.931 14.559 1.00 36.56 294 LEU A N 1
ATOM 2325 C CA . LEU A 1 296 ? -11.135 38.228 15.434 1.00 38.20 294 LEU A CA 1
ATOM 2326 C C . LEU A 1 296 ? -9.829 37.787 14.757 1.00 37.33 294 LEU A C 1
ATOM 2327 O O . LEU A 1 296 ? -8.847 38.551 14.831 1.00 36.79 294 LEU A O 1
ATOM 2332 N N . VAL A 1 297 ? -9.811 36.611 14.129 1.00 35.68 295 VAL A N 1
ATOM 2333 C CA . VAL A 1 297 ? -8.599 36.086 13.430 1.00 38.85 295 VAL A CA 1
ATOM 2334 C C . VAL A 1 297 ? -8.252 37.047 12.276 1.00 39.16 295 VAL A C 1
ATOM 2335 O O . VAL A 1 297 ? -7.065 37.413 12.153 1.00 37.12 295 VAL A O 1
ATOM 2339 N N . LYS A 1 298 ? -9.248 37.485 11.496 1.00 37.93 296 LYS A N 1
ATOM 2340 C CA . LYS A 1 298 ? -9.036 38.428 10.360 1.00 37.98 296 LYS A CA 1
ATOM 2341 C C . LYS A 1 298 ? -8.571 39.777 10.917 1.00 37.59 296 LYS A C 1
ATOM 2342 O O . LYS A 1 298 ? -7.672 40.385 10.321 1.00 36.78 296 LYS A O 1
ATOM 2348 N N . LEU A 1 299 ? -9.153 40.211 12.036 1.00 38.05 297 LEU A N 1
ATOM 2349 C CA . LEU A 1 299 ? -8.846 41.511 12.679 1.00 38.39 297 LEU A CA 1
ATOM 2350 C C . LEU A 1 299 ? -7.379 41.528 13.132 1.00 38.30 297 LEU A C 1
ATOM 2351 O O . LEU A 1 299 ? -6.689 42.516 12.823 1.00 36.85 297 LEU A O 1
ATOM 2356 N N . LEU A 1 300 ? -6.911 40.477 13.820 1.00 36.50 298 LEU A N 1
ATOM 2357 C CA . LEU A 1 300 ? -5.503 40.375 14.283 1.00 38.25 298 LEU A CA 1
ATOM 2358 C C . LEU A 1 300 ? -4.575 40.292 13.067 1.00 38.77 298 LEU A C 1
ATOM 2359 O O . LEU A 1 300 ? -3.501 40.919 13.116 1.00 38.15 298 LEU A O 1
ATOM 2364 N N . PHE A 1 301 ? -4.960 39.563 12.017 1.00 36.95 299 PHE A N 1
ATOM 2365 C CA . PHE A 1 301 ? -4.119 39.424 10.797 1.00 38.90 299 PHE A CA 1
ATOM 2366 C C . PHE A 1 301 ? -3.945 40.804 10.148 1.00 39.42 299 PHE A C 1
ATOM 2367 O O . PHE A 1 301 ? -2.803 41.183 9.799 1.00 36.22 299 PHE A O 1
ATOM 2375 N N . GLN A 1 302 ? -5.036 41.568 10.039 1.00 35.73 300 GLN A N 1
ATOM 2376 C CA . GLN A 1 302 ? -4.995 42.954 9.505 1.00 36.09 300 GLN A CA 1
ATOM 2377 C C . GLN A 1 302 ? -4.117 43.869 10.374 1.00 36.35 300 GLN A C 1
ATOM 2378 O O . GLN A 1 302 ? -3.410 44.692 9.779 1.00 37.70 300 GLN A O 1
ATOM 2384 N N . ALA A 1 303 ? -4.164 43.761 11.712 1.00 35.13 301 ALA A N 1
ATOM 2385 C CA . ALA A 1 303 ? -3.331 44.571 12.634 1.00 36.70 301 ALA A CA 1
ATOM 2386 C C . ALA A 1 303 ? -1.846 44.214 12.452 1.00 38.48 301 ALA A C 1
ATOM 2387 O O . ALA A 1 303 ? -1.012 45.140 12.423 1.00 38.82 301 ALA A O 1
ATOM 2389 N N . ARG A 1 304 ? -1.514 42.928 12.338 1.00 38.02 302 ARG A N 1
ATOM 2390 C CA . ARG A 1 304 ? -0.119 42.477 12.074 1.00 41.90 302 ARG A CA 1
ATOM 2391 C C . ARG A 1 304 ? 0.359 43.036 10.727 1.00 41.46 302 ARG A C 1
ATOM 2392 O O . ARG A 1 304 ? 1.490 43.522 10.662 1.00 44.57 302 ARG A O 1
ATOM 2400 N N . ILE A 1 305 ? -0.499 42.996 9.706 1.00 41.67 303 ILE A N 1
ATOM 2401 C CA . ILE A 1 305 ? -0.189 43.434 8.311 1.00 44.98 303 ILE A CA 1
ATOM 2402 C C . ILE A 1 305 ? 0.160 44.932 8.296 1.00 45.71 303 ILE A C 1
ATOM 2403 O O . ILE A 1 305 ? 1.038 45.318 7.494 1.00 43.34 303 ILE A O 1
ATOM 2408 N N . THR A 1 306 ? -0.461 45.739 9.164 1.00 41.68 304 THR A N 1
ATOM 2409 C CA . THR A 1 306 ? -0.389 47.223 9.127 1.00 40.04 304 THR A CA 1
ATOM 2410 C C . THR A 1 306 ? 0.392 47.781 10.322 1.00 40.32 304 THR A C 1
ATOM 2411 O O . THR A 1 306 ? 0.573 49.007 10.357 1.00 42.25 304 THR A O 1
ATOM 2415 N N . ARG A 1 307 ? 0.857 46.948 11.261 1.00 39.78 305 ARG A N 1
ATOM 2416 C CA . ARG A 1 307 ? 1.447 47.441 12.536 1.00 43.49 305 ARG A CA 1
ATOM 2417 C C . ARG A 1 307 ? 2.677 48.319 12.258 1.00 40.63 305 ARG A C 1
ATOM 2418 O O . ARG A 1 307 ? 2.993 49.143 13.116 1.00 39.83 305 ARG A O 1
ATOM 2426 N N . GLY A 1 308 ? 3.338 48.149 11.112 1.00 42.81 306 GLY A N 1
ATOM 2427 C CA . GLY A 1 308 ? 4.551 48.905 10.737 1.00 46.59 306 GLY A CA 1
ATOM 2428 C C . GLY A 1 308 ? 4.276 50.387 10.551 1.00 47.44 306 GLY A C 1
ATOM 2429 O O . GLY A 1 308 ? 5.227 51.176 10.643 1.00 47.91 306 GLY A O 1
ATOM 2430 N N . LEU A 1 309 ? 3.019 50.768 10.308 1.00 47.55 307 LEU A N 1
ATOM 2431 C CA . LEU A 1 309 ? 2.630 52.179 10.064 1.00 45.77 307 LEU A CA 1
ATOM 2432 C C . LEU A 1 309 ? 2.459 52.940 11.384 1.00 46.67 307 LEU A C 1
ATOM 2433 O O . LEU A 1 309 ? 2.531 54.187 11.339 1.00 49.56 307 LEU A O 1
ATOM 2438 N N . LEU A 1 310 ? 2.226 52.246 12.504 1.00 44.25 308 LEU A N 1
ATOM 2439 C CA . LEU A 1 310 ? 1.936 52.894 13.809 1.00 47.49 308 LEU A CA 1
ATOM 2440 C C . LEU A 1 310 ? 3.165 53.683 14.281 1.00 50.23 308 LEU A C 1
ATOM 2441 O O . LEU A 1 310 ? 4.294 53.200 14.082 1.00 47.92 308 LEU A O 1
ATOM 2446 N N . VAL A 1 311 ? 2.922 54.823 14.914 1.00 52.08 309 VAL A N 1
ATOM 2447 C CA . VAL A 1 311 ? 3.989 55.671 15.514 1.00 54.65 309 VAL A CA 1
ATOM 2448 C C . VAL A 1 311 ? 3.455 56.268 16.811 1.00 55.29 309 VAL A C 1
ATOM 2449 O O . VAL A 1 311 ? 2.259 56.171 17.069 1.00 57.80 309 VAL A O 1
ATOM 2453 N N . GLU A 1 312 ? 4.339 56.934 17.546 1.00 57.72 310 GLU A N 1
ATOM 2454 C CA . GLU A 1 312 ? 3.998 57.568 18.839 1.00 63.98 310 GLU A CA 1
ATOM 2455 C C . GLU A 1 312 ? 3.066 58.753 18.587 1.00 58.18 310 GLU A C 1
ATOM 2456 O O . GLU A 1 312 ? 3.127 59.307 17.508 1.00 53.11 310 GLU A O 1
ATOM 2462 N N . GLU A 1 313 ? 2.471 59.243 19.665 1.00 61.58 311 GLU A N 1
ATOM 2463 C CA . GLU A 1 313 ? 1.255 60.091 19.707 1.00 66.34 311 GLU A CA 1
ATOM 2464 C C . GLU A 1 313 ? 1.187 61.387 18.901 1.00 69.45 311 GLU A C 1
ATOM 2465 O O . GLU A 1 313 ? 0.057 61.654 18.485 1.00 80.74 311 GLU A O 1
ATOM 2471 N N . PRO A 1 314 ? 2.179 62.276 18.709 1.00 61.52 312 PRO A N 1
ATOM 2472 C CA . PRO A 1 314 ? 1.868 63.482 17.938 1.00 59.56 312 PRO A CA 1
ATOM 2473 C C . PRO A 1 314 ? 1.673 63.062 16.473 1.00 51.43 312 PRO A C 1
ATOM 2474 O O . PRO A 1 314 ? 2.618 62.572 15.933 1.00 49.10 312 PRO A O 1
ATOM 2478 N N . TYR A 1 315 ? 0.495 63.286 15.868 1.00 43.87 313 TYR A N 1
ATOM 2479 C CA . TYR A 1 315 ? 0.355 62.837 14.456 1.00 42.79 313 TYR A CA 1
ATOM 2480 C C . TYR A 1 315 ? 0.551 63.988 13.468 1.00 39.07 313 TYR A C 1
ATOM 2481 O O . TYR A 1 315 ? -0.312 64.822 13.419 1.00 38.06 313 TYR A O 1
ATOM 2490 N N . SER A 1 316 ? 1.628 63.974 12.675 1.00 39.45 314 SER A N 1
ATOM 2491 C CA . SER A 1 316 ? 1.872 65.119 11.762 1.00 39.84 314 SER A CA 1
ATOM 2492 C C . SER A 1 316 ? 1.058 64.910 10.487 1.00 37.88 314 SER A C 1
ATOM 2493 O O . SER A 1 316 ? 0.666 63.760 10.198 1.00 36.47 314 SER A O 1
ATOM 2496 N N . ILE A 1 317 ? 0.788 65.992 9.764 1.00 36.79 315 ILE A N 1
ATOM 2497 C CA . ILE A 1 317 ? 0.181 65.917 8.409 1.00 38.27 315 ILE A CA 1
ATOM 2498 C C . ILE A 1 317 ? 1.103 65.090 7.508 1.00 37.97 315 ILE A C 1
ATOM 2499 O O . ILE A 1 317 ? 0.574 64.265 6.727 1.00 35.68 315 ILE A O 1
ATOM 2504 N N . GLU A 1 318 ? 2.424 65.261 7.625 1.00 38.19 316 GLU A N 1
ATOM 2505 C CA . GLU A 1 318 ? 3.405 64.472 6.829 1.00 40.77 316 GLU A CA 1
ATOM 2506 C C . GLU A 1 318 ? 3.200 62.977 7.099 1.00 35.93 316 GLU A C 1
ATOM 2507 O O . GLU A 1 318 ? 3.218 62.204 6.128 1.00 34.07 316 GLU A O 1
ATOM 2513 N N . LYS A 1 319 ? 3.050 62.583 8.365 1.00 38.42 317 LYS A N 1
ATOM 2514 C CA . LYS A 1 319 ? 2.826 61.159 8.750 1.00 38.29 317 LYS A CA 1
ATOM 2515 C C . LYS A 1 319 ? 1.490 60.673 8.173 1.00 36.03 317 LYS A C 1
ATOM 2516 O O . LYS A 1 319 ? 1.457 59.572 7.624 1.00 36.71 317 LYS A O 1
ATOM 2522 N N . LEU A 1 320 ? 0.429 61.478 8.266 1.00 36.70 318 LEU A N 1
ATOM 2523 C CA . LEU A 1 320 ? -0.908 61.113 7.724 1.00 37.14 318 LEU A CA 1
ATOM 2524 C C . LEU A 1 320 ? -0.825 60.893 6.208 1.00 35.99 318 LEU A C 1
ATOM 2525 O O . LEU A 1 320 ? -1.462 59.936 5.754 1.00 36.67 318 LEU A O 1
ATOM 2530 N N . TYR A 1 321 ? -0.039 61.696 5.464 1.00 34.40 319 TYR A N 1
ATOM 2531 C CA . TYR A 1 321 ? 0.215 61.507 4.009 1.00 36.86 319 TYR A CA 1
ATOM 2532 C C . TYR A 1 321 ? 0.862 60.138 3.733 1.00 37.57 319 TYR A C 1
ATOM 2533 O O . TYR A 1 321 ? 0.429 59.451 2.787 1.00 35.64 319 TYR A O 1
ATOM 2542 N N . SER A 1 322 ? 1.891 59.747 4.496 1.00 41.04 320 SER A N 1
ATOM 2543 C CA . SER A 1 322 ? 2.668 58.499 4.239 1.00 39.98 320 SER A CA 1
ATOM 2544 C C . SER A 1 322 ? 1.826 57.268 4.608 1.00 39.33 320 SER A C 1
ATOM 2545 O O . SER A 1 322 ? 1.813 56.299 3.826 1.00 41.03 320 SER A O 1
ATOM 2548 N N . VAL A 1 323 ? 1.134 57.306 5.749 1.00 38.64 321 VAL A N 1
ATOM 2549 C CA . VAL A 1 323 ? 0.178 56.240 6.177 1.00 37.39 321 VAL A CA 1
ATOM 2550 C C . VAL A 1 323 ? -0.854 56.044 5.057 1.00 36.57 321 VAL A C 1
ATOM 2551 O O . VAL A 1 323 ? -1.023 54.895 4.610 1.00 36.17 321 VAL A O 1
ATOM 2555 N N . SER A 1 324 ? -1.477 57.137 4.602 1.00 36.98 322 SER A N 1
ATOM 2556 C CA . SER A 1 324 ? -2.554 57.161 3.578 1.00 38.50 322 SER A CA 1
ATOM 2557 C C . SER A 1 324 ? -2.065 56.553 2.265 1.00 39.38 322 SER A C 1
ATOM 2558 O O . SER A 1 324 ? -2.817 55.767 1.661 1.00 35.90 322 SER A O 1
ATOM 2561 N N . ASP A 1 325 ? -0.850 56.910 1.840 1.00 43.13 323 ASP A N 1
ATOM 2562 C CA . ASP A 1 325 ? -0.261 56.422 0.569 1.00 43.42 323 ASP A CA 1
ATOM 2563 C C . ASP A 1 325 ? -0.082 54.899 0.654 1.00 43.83 323 ASP A C 1
ATOM 2564 O O . ASP A 1 325 ? -0.166 54.259 -0.398 1.00 43.24 323 ASP A O 1
ATOM 2569 N N . ARG A 1 326 ? 0.075 54.319 1.853 1.00 43.13 324 ARG A N 1
ATOM 2570 C CA . ARG A 1 326 ? 0.218 52.842 2.025 1.00 44.95 324 ARG A CA 1
ATOM 2571 C C . ARG A 1 326 ? -1.142 52.141 2.159 1.00 39.91 324 ARG A C 1
ATOM 2572 O O . ARG A 1 326 ? -1.262 51.034 1.630 1.00 41.75 324 ARG A O 1
ATOM 2580 N N . LEU A 1 327 ? -2.115 52.727 2.860 1.00 39.13 325 LEU A N 1
ATOM 2581 C CA . LEU A 1 327 ? -3.382 52.033 3.231 1.00 39.84 325 LEU A CA 1
ATOM 2582 C C . LEU A 1 327 ? -4.412 52.143 2.113 1.00 39.68 325 LEU A C 1
ATOM 2583 O O . LEU A 1 327 ? -5.235 51.226 2.008 1.00 40.38 325 LEU A O 1
ATOM 2588 N N . PHE A 1 328 ? -4.432 53.267 1.392 1.00 39.18 326 PHE A N 1
ATOM 2589 C CA . PHE A 1 328 ? -5.563 53.654 0.510 1.00 40.05 326 PHE A CA 1
ATOM 2590 C C . PHE A 1 328 ? -5.136 53.693 -0.960 1.00 40.66 326 PHE A C 1
ATOM 2591 O O . PHE A 1 328 ? -3.934 53.834 -1.275 1.00 39.45 326 PHE A O 1
ATOM 2599 N N . ARG A 1 329 ? -6.136 53.606 -1.835 1.00 42.57 327 ARG A N 1
ATOM 2600 C CA . ARG A 1 329 ? -5.970 53.560 -3.310 1.00 48.04 327 ARG A CA 1
ATOM 2601 C C . ARG A 1 329 ? -7.117 54.320 -3.973 1.00 43.48 327 ARG A C 1
ATOM 2602 O O . ARG A 1 329 ? -8.029 54.788 -3.248 1.00 42.50 327 ARG A O 1
ATOM 2610 N N . GLY A 1 330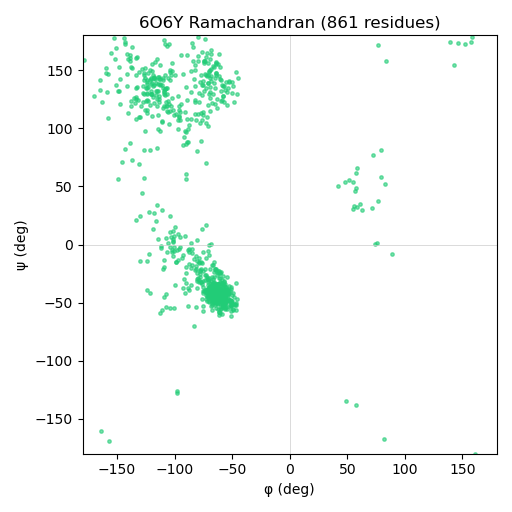 ? -7.063 54.400 -5.305 1.00 44.54 328 GLY A N 1
ATOM 2611 C CA . GLY A 1 330 ? -8.098 54.975 -6.183 1.00 42.62 328 GLY A CA 1
ATOM 2612 C C . GLY A 1 330 ? -8.556 56.339 -5.715 1.00 41.12 328 GLY A C 1
ATOM 2613 O O . GLY A 1 330 ? -7.700 57.171 -5.368 1.00 43.04 328 GLY A O 1
ATOM 2614 N N . SER A 1 331 ? -9.871 56.554 -5.696 1.00 43.17 329 SER A N 1
ATOM 2615 C CA . SER A 1 331 ? -10.514 57.845 -5.354 1.00 40.60 329 SER A CA 1
ATOM 2616 C C . SER A 1 331 ? -10.419 58.093 -3.846 1.00 37.56 329 SER A C 1
ATOM 2617 O O . SER A 1 331 ? -10.345 59.259 -3.467 1.00 38.53 329 SER A O 1
ATOM 2620 N N . THR A 1 332 ? -10.415 57.047 -3.019 1.00 38.11 330 THR A N 1
ATOM 2621 C CA . THR A 1 332 ? -10.295 57.189 -1.542 1.00 39.26 330 THR A CA 1
ATOM 2622 C C . THR A 1 332 ? -8.974 57.910 -1.239 1.00 38.66 330 THR A C 1
ATOM 2623 O O . THR A 1 332 ? -9.014 58.905 -0.510 1.00 38.69 330 THR A O 1
ATOM 2627 N N . LEU A 1 333 ? -7.867 57.442 -1.819 1.00 38.22 331 LEU A N 1
ATOM 2628 C CA . LEU A 1 333 ? -6.521 58.036 -1.628 1.00 38.50 331 LEU A CA 1
ATOM 2629 C C . LEU A 1 333 ? -6.519 59.493 -2.095 1.00 37.05 331 LEU A C 1
ATOM 2630 O O . LEU A 1 333 ? -5.986 60.342 -1.365 1.00 36.65 331 LEU A O 1
ATOM 2635 N N . GLN A 1 334 ? -7.079 59.782 -3.273 1.00 38.01 332 GLN A N 1
ATOM 2636 C CA . GLN A 1 334 ? -7.052 61.158 -3.830 1.00 35.80 332 GLN A CA 1
ATOM 2637 C C . GLN A 1 334 ? -7.879 62.078 -2.922 1.00 37.24 332 GLN A C 1
ATOM 2638 O O . GLN A 1 334 ? -7.368 63.187 -2.637 1.00 35.38 332 GLN A O 1
ATOM 2644 N N . ARG A 1 335 ? -9.045 61.648 -2.401 1.00 36.85 333 ARG A N 1
ATOM 2645 C CA . ARG A 1 335 ? -9.827 62.522 -1.477 1.00 38.51 333 ARG A CA 1
ATOM 2646 C C . ARG A 1 335 ? -9.006 62.786 -0.210 1.00 36.17 333 ARG A C 1
ATOM 2647 O O . ARG A 1 335 ? -8.996 63.944 0.248 1.00 34.91 333 ARG A O 1
ATOM 2655 N N . VAL A 1 336 ? -8.377 61.759 0.368 1.00 34.40 334 VAL A N 1
ATOM 2656 C CA . VAL A 1 336 ? -7.612 61.909 1.639 1.00 35.06 334 VAL A CA 1
ATOM 2657 C C . VAL A 1 336 ? -6.511 62.954 1.398 1.00 33.30 334 VAL A C 1
ATOM 2658 O O . VAL A 1 336 ? -6.370 63.865 2.229 1.00 34.58 334 VAL A O 1
ATOM 2662 N N . ARG A 1 337 ? -5.813 62.876 0.269 1.00 34.42 335 ARG A N 1
ATOM 2663 C CA . ARG A 1 337 ? -4.708 63.819 -0.075 1.00 37.96 335 ARG A CA 1
ATOM 2664 C C . ARG A 1 337 ? -5.256 65.244 -0.229 1.00 37.64 335 ARG A C 1
ATOM 2665 O O . ARG A 1 337 ? -4.599 66.167 0.261 1.00 37.54 335 ARG A O 1
ATOM 2673 N N . VAL A 1 338 ? -6.434 65.424 -0.829 1.00 38.91 336 VAL A N 1
ATOM 2674 C CA . VAL A 1 338 ? -7.054 66.774 -0.987 1.00 38.92 336 VAL A CA 1
ATOM 2675 C C . VAL A 1 338 ? -7.413 67.336 0.398 1.00 37.47 336 VAL A C 1
ATOM 2676 O O . VAL A 1 338 ? -7.128 68.524 0.651 1.00 37.23 336 VAL A O 1
ATOM 2680 N N . GLU A 1 339 ? -7.987 66.517 1.275 1.00 37.87 337 GLU A N 1
ATOM 2681 C CA . GLU A 1 339 ? -8.388 66.943 2.643 1.00 38.98 337 GLU A CA 1
ATOM 2682 C C . GLU A 1 339 ? -7.128 67.324 3.429 1.00 36.95 337 GLU A C 1
ATOM 2683 O O . GLU A 1 339 ? -7.110 68.406 4.038 1.00 35.83 337 GLU A O 1
ATOM 2689 N N . LEU A 1 340 ? -6.090 66.488 3.403 1.00 35.32 338 LEU A N 1
ATOM 2690 C CA . LEU A 1 340 ? -4.832 66.803 4.137 1.00 36.90 338 LEU A CA 1
ATOM 2691 C C . LEU A 1 340 ? -4.231 68.101 3.579 1.00 35.45 338 LEU A C 1
ATOM 2692 O O . LEU A 1 340 ? -3.801 68.934 4.397 1.00 38.99 338 LEU A O 1
ATOM 2697 N N . GLY A 1 341 ? -4.260 68.273 2.254 1.00 36.26 339 GLY A N 1
ATOM 2698 C CA . GLY A 1 341 ? -3.738 69.444 1.521 1.00 39.85 339 GLY A CA 1
ATOM 2699 C C . GLY A 1 341 ? -4.383 70.751 1.959 1.00 41.89 339 GLY A C 1
ATOM 2700 O O . GLY A 1 341 ? -3.648 71.748 2.076 1.00 38.86 339 GLY A O 1
ATOM 2701 N N . LYS A 1 342 ? -5.703 70.759 2.182 1.00 41.56 340 LYS A N 1
ATOM 2702 C CA . LYS A 1 342 ? -6.452 71.957 2.644 1.00 41.76 340 LYS A CA 1
ATOM 2703 C C . LYS A 1 342 ? -5.928 72.401 4.014 1.00 40.69 340 LYS A C 1
ATOM 2704 O O . LYS A 1 342 ? -5.743 73.614 4.199 1.00 39.86 340 LYS A O 1
ATOM 2710 N N . ILE A 1 343 ? -5.705 71.457 4.932 1.00 36.60 341 ILE A N 1
ATOM 2711 C CA . ILE A 1 343 ? -5.203 71.753 6.306 1.00 40.01 341 ILE A CA 1
ATOM 2712 C C . ILE A 1 343 ? -3.745 72.212 6.184 1.00 39.22 341 ILE A C 1
ATOM 2713 O O . ILE A 1 343 ? -3.376 73.165 6.874 1.00 38.66 341 ILE A O 1
ATOM 2718 N N . GLU A 1 344 ? -2.973 71.580 5.303 1.00 39.40 342 GLU A N 1
ATOM 2719 C CA . GLU A 1 344 ? -1.548 71.928 5.052 1.00 41.06 342 GLU A CA 1
ATOM 2720 C C . GLU A 1 344 ? -1.454 73.360 4.512 1.00 42.30 342 GLU A C 1
ATOM 2721 O O . GLU A 1 344 ? -0.632 74.130 5.042 1.00 40.45 342 GLU A O 1
ATOM 2727 N N . ASP A 1 345 ? -2.267 73.687 3.514 1.00 41.67 343 ASP A N 1
ATOM 2728 C CA . ASP A 1 345 ? -2.240 75.026 2.881 1.00 46.43 343 ASP A CA 1
ATOM 2729 C C . ASP A 1 345 ? -2.566 76.078 3.934 1.00 44.64 343 ASP A C 1
ATOM 2730 O O . ASP A 1 345 ? -1.967 77.117 3.900 1.00 46.43 343 ASP A O 1
ATOM 2735 N N . LYS A 1 346 ? -3.501 75.791 4.822 1.00 45.37 344 LYS A N 1
ATOM 2736 C CA . LYS A 1 346 ? -3.835 76.738 5.904 1.00 47.93 344 LYS A CA 1
ATOM 2737 C C . LYS A 1 346 ? -2.629 76.900 6.837 1.00 47.32 344 LYS A C 1
ATOM 2738 O O . LYS A 1 346 ? -2.355 78.007 7.244 1.00 44.03 344 LYS A O 1
ATOM 2744 N N . ALA A 1 347 ? -1.933 75.813 7.146 1.00 42.46 345 ALA A N 1
ATOM 2745 C CA . ALA A 1 347 ? -0.757 75.875 8.039 1.00 41.21 345 ALA A CA 1
ATOM 2746 C C . ALA A 1 347 ? 0.339 76.738 7.402 1.00 36.51 345 ALA A C 1
ATOM 2747 O O . ALA A 1 347 ? 0.942 77.517 8.094 1.00 37.64 345 ALA A O 1
ATOM 2749 N N . ILE A 1 348 ? 0.540 76.583 6.104 1.00 38.76 346 ILE A N 1
ATOM 2750 C CA . ILE A 1 348 ? 1.534 77.352 5.296 1.00 44.74 346 ILE A CA 1
ATOM 2751 C C . ILE A 1 348 ? 1.213 78.853 5.398 1.00 49.29 346 ILE A C 1
ATOM 2752 O O . ILE A 1 348 ? 2.146 79.630 5.684 1.00 45.48 346 ILE A O 1
ATOM 2757 N N . LYS A 1 349 ? -0.058 79.237 5.230 1.00 50.00 347 LYS A N 1
ATOM 2758 C CA . LYS A 1 349 ? -0.537 80.641 5.394 1.00 54.74 347 LYS A CA 1
ATOM 2759 C C . LYS A 1 349 ? -0.202 81.149 6.806 1.00 49.91 347 LYS A C 1
ATOM 2760 O O . LYS A 1 349 ? 0.375 82.244 6.906 1.00 49.61 347 LYS A O 1
ATOM 2766 N N . TYR A 1 350 ? -0.548 80.390 7.851 1.00 46.97 348 TYR A N 1
ATOM 2767 C CA . TYR A 1 350 ? -0.259 80.724 9.271 1.00 51.60 348 TYR A CA 1
ATOM 2768 C C . TYR A 1 350 ? 1.252 80.933 9.459 1.00 54.60 348 TYR A C 1
ATOM 2769 O O . TYR A 1 350 ? 1.637 81.918 10.113 1.00 56.55 348 TYR A O 1
ATOM 2778 N N . ALA A 1 351 ? 2.078 80.042 8.899 1.00 53.07 349 ALA A N 1
ATOM 2779 C CA . ALA A 1 351 ? 3.553 80.040 9.053 1.00 55.96 349 ALA A CA 1
ATOM 2780 C C . ALA A 1 351 ? 4.152 81.302 8.412 1.00 57.94 349 ALA A C 1
ATOM 2781 O O . ALA A 1 351 ? 5.008 81.931 9.059 1.00 56.49 349 ALA A O 1
ATOM 2783 N N . ARG A 1 352 ? 3.714 81.658 7.198 1.00 59.03 350 ARG A N 1
ATOM 2784 C CA . ARG A 1 352 ? 4.168 82.866 6.447 1.00 59.92 350 ARG A CA 1
ATOM 2785 C C . ARG A 1 352 ? 3.822 84.155 7.201 1.00 59.39 350 ARG A C 1
ATOM 2786 O O . ARG A 1 352 ? 4.473 85.166 6.928 1.00 63.64 350 ARG A O 1
ATOM 2794 N N . LYS A 1 353 ? 2.804 84.129 8.067 1.00 63.04 351 LYS A N 1
ATOM 2795 C CA . LYS A 1 353 ? 2.394 85.273 8.926 1.00 65.29 351 LYS A CA 1
ATOM 2796 C C . LYS A 1 353 ? 3.186 85.247 10.240 1.00 65.62 351 LYS A C 1
ATOM 2797 O O . LYS A 1 353 ? 3.039 86.199 11.024 1.00 63.10 351 LYS A O 1
ATOM 2803 N N . GLY A 1 354 ? 3.985 84.199 10.472 1.00 64.44 352 GLY A N 1
ATOM 2804 C CA . GLY A 1 354 ? 4.722 83.981 11.732 1.00 60.90 352 GLY A CA 1
ATOM 2805 C C . GLY A 1 354 ? 3.792 83.589 12.866 1.00 61.46 352 GLY A C 1
ATOM 2806 O O . GLY A 1 354 ? 4.100 83.935 14.019 1.00 61.61 352 GLY A O 1
ATOM 2807 N N . ALA A 1 355 ? 2.688 82.894 12.557 1.00 59.98 353 ALA A N 1
ATOM 2808 C CA . ALA A 1 355 ? 1.676 82.436 13.538 1.00 58.29 353 ALA A CA 1
ATOM 2809 C C . ALA A 1 355 ? 1.698 80.907 13.638 1.00 56.42 353 ALA A C 1
ATOM 2810 O O . ALA A 1 355 ? 1.877 80.232 12.601 1.00 57.28 353 ALA A O 1
ATOM 2812 N N . PHE A 1 356 ? 1.506 80.394 14.854 1.00 55.89 354 PHE A N 1
ATOM 2813 C CA . PHE A 1 356 ? 1.694 78.969 15.227 1.00 52.46 354 PHE A CA 1
ATOM 2814 C C . PHE A 1 356 ? 0.654 78.602 16.276 1.00 51.57 354 PHE A C 1
ATOM 2815 O O . PHE A 1 356 ? 0.983 78.399 17.444 1.00 52.73 354 PHE A O 1
ATOM 2823 N N . PRO A 1 357 ? -0.636 78.503 15.881 1.00 55.45 355 PRO A N 1
ATOM 2824 C CA . PRO A 1 357 ? -1.710 78.199 16.823 1.00 54.65 355 PRO A CA 1
ATOM 2825 C C . PRO A 1 357 ? -1.459 76.837 17.478 1.00 57.13 355 PRO A C 1
ATOM 2826 O O . PRO A 1 357 ? -0.982 75.957 16.786 1.00 59.48 355 PRO A O 1
ATOM 2830 N N . ARG A 1 358 ? -1.772 76.710 18.768 1.00 62.75 356 ARG A N 1
ATOM 2831 C CA . ARG A 1 358 ? -1.703 75.434 19.529 1.00 67.12 356 ARG A CA 1
ATOM 2832 C C . ARG A 1 358 ? -3.097 75.088 20.058 1.00 64.31 356 ARG A C 1
ATOM 2833 O O . ARG A 1 358 ? -3.865 76.025 20.336 1.00 65.18 356 ARG A O 1
ATOM 2841 N N . ASP A 1 359 ? -3.391 73.791 20.181 1.00 59.22 357 ASP A N 1
ATOM 2842 C CA . ASP A 1 359 ? -4.641 73.252 20.778 1.00 60.18 357 ASP A CA 1
ATOM 2843 C C . ASP A 1 359 ? -5.837 74.076 20.289 1.00 56.84 357 ASP A C 1
ATOM 2844 O O . ASP A 1 359 ? -6.633 74.530 21.133 1.00 58.68 357 ASP A O 1
ATOM 2849 N N . ILE A 1 360 ? -5.948 74.272 18.973 1.00 52.78 358 ILE A N 1
ATOM 2850 C CA . ILE A 1 360 ? -7.059 75.042 18.343 1.00 50.14 358 ILE A CA 1
ATOM 2851 C C . ILE A 1 360 ? -7.972 74.057 17.613 1.00 49.62 358 ILE A C 1
ATOM 2852 O O . ILE A 1 360 ? -7.504 73.226 16.832 1.00 42.73 358 ILE A O 1
ATOM 2857 N N . PRO A 1 361 ? -9.301 74.103 17.860 1.00 47.14 359 PRO A N 1
ATOM 2858 C CA . PRO A 1 361 ? -10.252 73.350 17.046 1.00 45.36 359 PRO A CA 1
ATOM 2859 C C . PRO A 1 361 ? -10.006 73.575 15.546 1.00 41.99 359 PRO A C 1
ATOM 2860 O O . PRO A 1 361 ? -9.749 74.699 15.133 1.00 39.50 359 PRO A O 1
ATOM 2864 N N . LEU A 1 362 ? -10.060 72.499 14.766 1.00 39.27 360 LEU A N 1
ATOM 2865 C CA . LEU A 1 362 ? -9.878 72.556 13.293 1.00 39.44 360 LEU A CA 1
ATOM 2866 C C . LEU A 1 362 ? -10.847 73.584 12.681 1.00 37.71 360 LEU A C 1
ATOM 2867 O O . LEU A 1 362 ? -10.415 74.334 11.786 1.00 36.93 360 LEU A O 1
ATOM 2872 N N . ARG A 1 363 ? -12.091 73.675 13.166 1.00 39.70 361 ARG A N 1
ATOM 2873 C CA . ARG A 1 363 ? -13.071 74.689 12.667 1.00 42.27 361 ARG A CA 1
ATOM 2874 C C . ARG A 1 363 ? -12.499 76.105 12.832 1.00 40.79 361 ARG A C 1
ATOM 2875 O O . ARG A 1 363 ? -12.676 76.922 11.912 1.00 43.67 361 ARG A O 1
ATOM 2883 N N . ASP A 1 364 ? -11.838 76.388 13.958 1.00 43.94 362 ASP A N 1
ATOM 2884 C CA . ASP A 1 364 ? -11.218 77.714 14.247 1.00 48.07 362 ASP A CA 1
ATOM 2885 C C . ASP A 1 364 ? -9.962 77.886 13.387 1.00 46.96 362 ASP A C 1
ATOM 2886 O O . ASP A 1 364 ? -9.743 79.001 12.884 1.00 47.61 362 ASP A O 1
ATOM 2891 N N . PHE A 1 365 ? -9.194 76.815 13.217 1.00 44.89 363 PHE A N 1
ATOM 2892 C CA . PHE A 1 365 ? -7.955 76.846 12.408 1.00 41.92 363 PHE A CA 1
ATOM 2893 C C . PHE A 1 365 ? -8.300 77.163 10.956 1.00 42.33 363 PHE A C 1
ATOM 2894 O O . PHE A 1 365 ? -7.590 77.932 10.338 1.00 39.36 363 PHE A O 1
ATOM 2902 N N . LEU A 1 366 ? -9.379 76.569 10.454 1.00 41.52 364 LEU A N 1
ATOM 2903 C CA . LEU A 1 366 ? -9.793 76.759 9.046 1.00 42.33 364 LEU A CA 1
ATOM 2904 C C . LEU A 1 366 ? -10.649 78.013 8.879 1.00 41.99 364 LEU A C 1
ATOM 2905 O O . LEU A 1 366 ? -10.816 78.436 7.753 1.00 43.37 364 LEU A O 1
ATOM 2910 N N . GLY A 1 367 ? -11.202 78.549 9.957 1.00 43.97 365 GLY A N 1
ATOM 2911 C CA . GLY A 1 367 ? -12.079 79.719 9.808 1.00 45.36 365 GLY A CA 1
ATOM 2912 C C . GLY A 1 367 ? -13.463 79.299 9.348 1.00 47.25 365 GLY A C 1
ATOM 2913 O O . GLY A 1 367 ? -13.716 79.408 8.168 1.00 57.69 365 GLY A O 1
ATOM 2914 N N . PHE A 1 368 ? -14.330 78.840 10.244 1.00 48.27 366 PHE A N 1
ATOM 2915 C CA . PHE A 1 368 ? -15.674 78.367 9.832 1.00 49.03 366 PHE A CA 1
ATOM 2916 C C . PHE A 1 368 ? -16.792 79.274 10.361 1.00 51.76 366 PHE A C 1
ATOM 2917 O O . PHE A 1 368 ? -16.573 79.936 11.356 1.00 51.07 366 PHE A O 1
ATOM 2925 N N . ASP A 1 369 ? -17.943 79.294 9.675 1.00 53.01 367 ASP A N 1
ATOM 2926 C CA . ASP A 1 369 ? -19.145 80.043 10.137 1.00 56.94 367 ASP A CA 1
ATOM 2927 C C . ASP A 1 369 ? -19.731 79.336 11.365 1.00 57.65 367 ASP A C 1
ATOM 2928 O O . ASP A 1 369 ? -19.591 78.098 11.458 1.00 58.53 367 ASP A O 1
ATOM 2933 N N . ALA A 1 370 ? -20.357 80.087 12.276 1.00 58.77 368 ALA A N 1
ATOM 2934 C CA . ALA A 1 370 ? -20.872 79.450 13.504 1.00 64.43 368 ALA A CA 1
ATOM 2935 C C . ALA A 1 370 ? -22.149 78.672 13.188 1.00 62.23 368 ALA A C 1
ATOM 2936 O O . ALA A 1 370 ? -22.821 78.257 14.113 1.00 70.23 368 ALA A O 1
ATOM 2938 N N . ALA A 1 371 ? -22.413 78.455 11.909 1.00 63.08 369 ALA A N 1
ATOM 2939 C CA . ALA A 1 371 ? -23.653 77.787 11.464 1.00 72.28 369 ALA A CA 1
ATOM 2940 C C . ALA A 1 371 ? -23.810 76.325 11.912 1.00 78.06 369 ALA A C 1
ATOM 2941 O O . ALA A 1 371 ? -24.878 76.002 12.453 1.00 78.53 369 ALA A O 1
ATOM 2943 N N . ASN A 1 372 ? -22.781 75.484 11.781 1.00 82.79 370 ASN A N 1
ATOM 2944 C CA . ASN A 1 372 ? -23.019 74.041 12.061 1.00 80.18 370 ASN A CA 1
ATOM 2945 C C . ASN A 1 372 ? -21.988 73.417 12.997 1.00 73.30 370 ASN A C 1
ATOM 2946 O O . ASN A 1 372 ? -20.886 73.145 12.532 1.00 72.58 370 ASN A O 1
ATOM 2951 N N . ARG A 1 373 ? -22.388 73.084 14.219 1.00 65.73 371 ARG A N 1
ATOM 2952 C CA . ARG A 1 373 ? -21.458 72.436 15.172 1.00 64.97 371 ARG A CA 1
ATOM 2953 C C . ARG A 1 373 ? -21.822 70.961 15.314 1.00 61.04 371 ARG A C 1
ATOM 2954 O O . ARG A 1 373 ? -21.106 70.253 15.998 1.00 60.89 371 ARG A O 1
ATOM 2962 N N . GLU A 1 374 ? -22.929 70.547 14.715 1.00 57.52 372 GLU A N 1
ATOM 2963 C CA . GLU A 1 374 ? -23.356 69.125 14.781 1.00 56.71 372 GLU A CA 1
ATOM 2964 C C . GLU A 1 374 ? -22.389 68.300 13.925 1.00 51.36 372 GLU A C 1
ATOM 2965 O O . GLU A 1 374 ? -21.983 68.790 12.866 1.00 54.28 372 GLU A O 1
ATOM 2971 N N . VAL A 1 375 ? -22.007 67.123 14.414 1.00 48.27 373 VAL A N 1
ATOM 2972 C CA . VAL A 1 375 ? -21.089 66.158 13.747 1.00 47.97 373 VAL A CA 1
ATOM 2973 C C . VAL A 1 375 ? -21.958 65.131 13.016 1.00 47.19 373 VAL A C 1
ATOM 2974 O O . VAL A 1 375 ? -22.643 64.351 13.703 1.00 48.38 373 VAL A O 1
ATOM 2978 N N . SER A 1 376 ? -21.949 65.154 11.681 1.00 44.73 374 SER A N 1
ATOM 2979 C CA . SER A 1 376 ? -22.814 64.315 10.811 1.00 43.99 374 SER A CA 1
ATOM 2980 C C . SER A 1 376 ? -22.001 63.166 10.217 1.00 43.10 374 SER A C 1
ATOM 2981 O O . SER A 1 376 ? -20.791 63.292 10.042 1.00 42.46 374 SER A O 1
ATOM 2984 N N . PRO A 1 377 ? -22.631 62.001 9.938 1.00 43.80 375 PRO A N 1
ATOM 2985 C CA . PRO A 1 377 ? -21.985 60.924 9.187 1.00 42.94 375 PRO A CA 1
ATOM 2986 C C . PRO A 1 377 ? -21.415 61.399 7.843 1.00 43.62 375 PRO A C 1
ATOM 2987 O O . PRO A 1 377 ? -20.311 61.003 7.502 1.00 38.68 375 PRO A O 1
ATOM 2991 N N . ARG A 1 378 ? -22.188 62.235 7.138 1.00 40.14 376 ARG A N 1
ATOM 2992 C CA . ARG A 1 378 ? -21.830 62.877 5.850 1.00 41.41 376 ARG A CA 1
ATOM 2993 C C . ARG A 1 378 ? -20.441 63.527 5.965 1.00 40.29 376 ARG A C 1
ATOM 2994 O O . ARG A 1 378 ? -19.561 63.178 5.161 1.00 41.27 376 ARG A O 1
ATOM 3002 N N . ASN A 1 379 ? -20.247 64.427 6.929 1.00 37.86 377 ASN A N 1
ATOM 3003 C CA . ASN A 1 379 ? -19.027 65.278 7.011 1.00 39.42 377 ASN A CA 1
ATOM 3004 C C . ASN A 1 379 ? -17.859 64.456 7.569 1.00 37.70 377 ASN A C 1
ATOM 3005 O O . ASN A 1 379 ? -16.746 64.705 7.142 1.00 41.56 377 ASN A O 1
ATOM 3010 N N . VAL A 1 380 ? -18.105 63.490 8.453 1.00 37.27 378 VAL A N 1
ATOM 3011 C CA . VAL A 1 380 ? -17.036 62.590 8.973 1.00 36.68 378 VAL A CA 1
ATOM 3012 C C . VAL A 1 380 ? -16.512 61.723 7.821 1.00 37.06 378 VAL A C 1
ATOM 3013 O O . VAL A 1 380 ? -15.286 61.660 7.657 1.00 36.19 378 VAL A O 1
ATOM 3017 N N . LEU A 1 381 ? -17.392 61.110 7.028 1.00 35.28 379 LEU A N 1
ATOM 3018 C CA . LEU A 1 381 ? -16.978 60.149 5.973 1.00 38.14 379 LEU A CA 1
ATOM 3019 C C . LEU A 1 381 ? -16.491 60.880 4.715 1.00 37.92 379 LEU A C 1
ATOM 3020 O O . LEU A 1 381 ? -15.662 60.294 4.036 1.00 39.17 379 LEU A O 1
ATOM 3025 N N . ALA A 1 382 ? -16.976 62.090 4.410 1.00 37.64 380 ALA A N 1
ATOM 3026 C CA . ALA A 1 382 ? -16.637 62.820 3.164 1.00 37.06 380 ALA A CA 1
ATOM 3027 C C . ALA A 1 382 ? -15.289 63.544 3.299 1.00 36.23 380 ALA A C 1
ATOM 3028 O O . ALA A 1 382 ? -14.720 63.928 2.265 1.00 37.33 380 ALA A O 1
ATOM 3030 N N . HIS A 1 383 ? -14.806 63.752 4.522 1.00 36.60 381 HIS A N 1
ATOM 3031 C CA . HIS A 1 383 ? -13.617 64.601 4.795 1.00 38.03 381 HIS A CA 1
ATOM 3032 C C . HIS A 1 383 ? -12.502 63.762 5.423 1.00 34.15 381 HIS A C 1
ATOM 3033 O O . HIS A 1 383 ? -11.690 64.345 6.131 1.00 36.66 381 HIS A O 1
ATOM 3040 N N . ALA A 1 384 ? -12.472 62.456 5.140 1.00 35.44 382 ALA A N 1
ATOM 3041 C CA . ALA A 1 384 ? -11.401 61.513 5.548 1.00 34.18 382 ALA A CA 1
ATOM 3042 C C . ALA A 1 384 ? -11.351 61.445 7.083 1.00 35.61 382 ALA A C 1
ATOM 3043 O O . ALA A 1 384 ? -10.269 61.210 7.654 1.00 33.14 382 ALA A O 1
ATOM 3045 N N . GLY A 1 385 ? -12.501 61.651 7.738 1.00 35.63 383 GLY A N 1
ATOM 3046 C CA . GLY A 1 385 ? -12.620 61.658 9.207 1.00 35.50 383 GLY A CA 1
ATOM 3047 C C . GLY A 1 385 ? -12.039 62.913 9.847 1.00 36.23 383 GLY A C 1
ATOM 3048 O O . GLY A 1 385 ? -12.107 63.005 11.082 1.00 39.10 383 GLY A O 1
ATOM 3049 N N . LEU A 1 386 ? -11.506 63.856 9.059 1.00 36.98 384 LEU A N 1
ATOM 3050 C CA . LEU A 1 386 ? -10.891 65.116 9.559 1.00 36.80 384 LEU A CA 1
ATOM 3051 C C . LEU A 1 386 ? -11.978 66.198 9.645 1.00 39.19 384 LEU A C 1
ATOM 3052 O O . LEU A 1 386 ? -11.860 67.243 8.978 1.00 35.07 384 LEU A O 1
ATOM 3057 N N . GLU A 1 387 ? -12.997 65.931 10.466 1.00 40.51 385 GLU A N 1
ATOM 3058 C CA . GLU A 1 387 ? -14.219 66.762 10.610 1.00 41.43 385 GLU A CA 1
ATOM 3059 C C . GLU A 1 387 ? -13.896 67.920 11.564 1.00 40.53 385 GLU A C 1
ATOM 3060 O O . GLU A 1 387 ? -13.222 67.700 12.606 1.00 40.89 385 GLU A O 1
ATOM 3066 N N . ALA A 1 388 ? -14.344 69.120 11.203 1.00 42.58 386 ALA A N 1
ATOM 3067 C CA . ALA A 1 388 ? -13.897 70.414 11.774 1.00 44.53 386 ALA A CA 1
ATOM 3068 C C . ALA A 1 388 ? -14.250 70.532 13.265 1.00 41.64 386 ALA A C 1
ATOM 3069 O O . ALA A 1 388 ? -13.571 71.295 13.962 1.00 41.65 386 ALA A O 1
ATOM 3071 N N . ASN A 1 389 ? -15.247 69.784 13.747 1.00 42.30 387 ASN A N 1
ATOM 3072 C CA . ASN A 1 389 ? -15.803 69.910 15.122 1.00 42.20 387 ASN A CA 1
ATOM 3073 C C . ASN A 1 389 ? -15.248 68.825 16.055 1.00 43.56 387 ASN A C 1
ATOM 3074 O O . ASN A 1 389 ? -15.626 68.847 17.247 1.00 44.10 387 ASN A O 1
ATOM 3079 N N . VAL A 1 390 ? -14.405 67.909 15.557 1.00 38.08 388 VAL A N 1
ATOM 3080 C CA . VAL A 1 390 ? -13.896 66.752 16.357 1.00 37.26 388 VAL A CA 1
ATOM 3081 C C . VAL A 1 390 ? -12.361 66.715 16.377 1.00 37.09 388 VAL A C 1
ATOM 3082 O O . VAL A 1 390 ? -11.827 65.950 17.197 1.00 38.98 388 VAL A O 1
ATOM 3086 N N . VAL A 1 391 ? -11.686 67.474 15.505 1.00 38.58 389 VAL A N 1
ATOM 3087 C CA . VAL A 1 391 ? -10.201 67.478 15.382 1.00 39.29 389 VAL A CA 1
ATOM 3088 C C . VAL A 1 391 ? -9.650 68.735 16.056 1.00 39.56 389 VAL A C 1
ATOM 3089 O O . VAL A 1 391 ? -10.308 69.792 16.003 1.00 38.13 389 VAL A O 1
ATOM 3093 N N . GLU A 1 392 ? -8.471 68.600 16.656 1.00 40.84 390 GLU A N 1
ATOM 3094 C CA . GLU A 1 392 ? -7.681 69.708 17.249 1.00 42.96 390 GLU A CA 1
ATOM 3095 C C . GLU A 1 392 ? -6.344 69.762 16.506 1.00 41.16 390 GLU A C 1
ATOM 3096 O O . GLU A 1 392 ? -5.782 68.699 16.196 1.00 42.17 390 GLU A O 1
ATOM 3102 N N . VAL A 1 393 ? -5.893 70.963 16.169 1.00 41.96 391 VAL A N 1
ATOM 3103 C CA . VAL A 1 393 ? -4.634 71.212 15.420 1.00 40.48 391 VAL A CA 1
ATOM 3104 C C . VAL A 1 393 ? -3.641 71.810 16.417 1.00 44.51 391 VAL A C 1
ATOM 3105 O O . VAL A 1 393 ? -4.090 72.513 17.344 1.00 43.29 391 VAL A O 1
ATOM 3109 N N . SER A 1 394 ? -2.356 71.492 16.259 1.00 44.80 392 SER A N 1
ATOM 3110 C CA . SER A 1 394 ? -1.233 72.143 16.976 1.00 49.48 392 SER A CA 1
ATOM 3111 C C . SER A 1 394 ? -0.094 72.378 15.985 1.00 47.61 392 SER A C 1
ATOM 3112 O O . SER A 1 394 ? 0.338 71.413 15.330 1.00 46.60 392 SER A O 1
ATOM 3115 N N . MET A 1 395 ? 0.330 73.630 15.848 1.00 48.65 393 MET A N 1
ATOM 3116 C CA . MET A 1 395 ? 1.516 74.015 15.046 1.00 51.30 393 MET A CA 1
ATOM 3117 C C . MET A 1 395 ? 2.695 74.265 15.996 1.00 52.75 393 MET A C 1
ATOM 3118 O O . MET A 1 395 ? 2.608 75.183 16.832 1.00 55.36 393 MET A O 1
ATOM 3123 N N . GLU A 1 396 ? 3.729 73.434 15.875 1.00 53.20 394 GLU A N 1
ATOM 3124 C CA . GLU A 1 396 ? 5.030 73.535 16.587 1.00 58.83 394 GLU A CA 1
ATOM 3125 C C . GLU A 1 396 ? 5.810 74.718 16.003 1.00 54.72 394 GLU A C 1
ATOM 3126 O O . GLU A 1 396 ? 6.224 74.626 14.838 1.00 54.64 394 GLU A O 1
ATOM 3132 N N . ALA A 1 397 ? 5.961 75.802 16.767 1.00 56.32 395 ALA A N 1
ATOM 3133 C CA . ALA A 1 397 ? 6.695 77.027 16.371 1.00 58.00 395 ALA A CA 1
ATOM 3134 C C . ALA A 1 397 ? 8.035 76.641 15.735 1.00 58.71 395 ALA A C 1
ATOM 3135 O O . ALA A 1 397 ? 8.753 75.815 16.323 1.00 60.76 395 ALA A O 1
ATOM 3137 N N . TRP A 1 398 ? 8.338 77.186 14.557 1.00 57.29 396 TRP A N 1
ATOM 3138 C CA . TRP A 1 398 ? 9.689 77.113 13.940 1.00 57.90 396 TRP A CA 1
ATOM 3139 C C . TRP A 1 398 ? 9.977 78.437 13.221 1.00 62.75 396 TRP A C 1
ATOM 3140 O O . TRP A 1 398 ? 9.071 79.299 13.202 1.00 67.04 396 TRP A O 1
ATOM 3151 N N . GLU A 1 399 ? 11.198 78.605 12.701 1.00 64.21 397 GLU A N 1
ATOM 3152 C CA . GLU A 1 399 ? 11.625 79.773 11.881 1.00 68.38 397 GLU A CA 1
ATOM 3153 C C . GLU A 1 399 ? 11.509 79.376 10.413 1.00 64.87 397 GLU A C 1
ATOM 3154 O O . GLU A 1 399 ? 12.374 78.671 9.897 1.00 62.02 397 GLU A O 1
ATOM 3160 N N . PRO A 1 400 ? 10.422 79.761 9.704 1.00 64.46 398 PRO A N 1
ATOM 3161 C CA . PRO A 1 400 ? 10.224 79.314 8.329 1.00 63.78 398 PRO A CA 1
ATOM 3162 C C . PRO A 1 400 ? 11.253 79.956 7.391 1.00 64.06 398 PRO A C 1
ATOM 3163 O O . PRO A 1 400 ? 11.618 81.095 7.619 1.00 67.11 398 PRO A O 1
ATOM 3167 N N . LYS A 1 401 ? 11.714 79.194 6.399 1.00 62.28 399 LYS A N 1
ATOM 3168 C CA . LYS A 1 401 ? 12.397 79.716 5.186 1.00 67.70 399 LYS A CA 1
ATOM 3169 C C . LYS A 1 401 ? 11.649 79.207 3.947 1.00 65.15 399 LYS A C 1
ATOM 3170 O O . LYS A 1 401 ? 11.510 79.986 2.981 1.00 67.59 399 LYS A O 1
ATOM 3176 N N . ARG A 1 402 ? 11.188 77.951 3.982 1.00 60.95 400 ARG A N 1
ATOM 3177 C CA . ARG A 1 402 ? 10.372 77.300 2.920 1.00 61.24 400 ARG A CA 1
ATOM 3178 C C . ARG A 1 402 ? 9.162 76.649 3.589 1.00 56.92 400 ARG A C 1
ATOM 3179 O O . ARG A 1 402 ? 9.061 75.429 3.660 1.00 54.63 400 ARG A O 1
ATOM 3187 N N . PRO A 1 403 ? 8.205 77.453 4.106 1.00 58.33 401 PRO A N 1
ATOM 3188 C CA . PRO A 1 403 ? 7.094 76.919 4.895 1.00 55.97 401 PRO A CA 1
ATOM 3189 C C . PRO A 1 403 ? 6.253 75.871 4.146 1.00 54.11 401 PRO A C 1
ATOM 3190 O O . PRO A 1 403 ? 5.698 75.021 4.802 1.00 50.13 401 PRO A O 1
ATOM 3194 N N . GLU A 1 404 ? 6.206 75.945 2.812 1.00 55.51 402 GLU A N 1
ATOM 3195 C CA . GLU A 1 404 ? 5.461 75.004 1.930 1.00 59.39 402 GLU A CA 1
ATOM 3196 C C . GLU A 1 404 ? 5.952 73.565 2.143 1.00 59.94 402 GLU A C 1
ATOM 3197 O O . GLU A 1 404 ? 5.123 72.641 2.038 1.00 58.66 402 GLU A O 1
ATOM 3203 N N . GLU A 1 405 ? 7.242 73.373 2.428 1.00 60.70 403 GLU A N 1
ATOM 3204 C CA . GLU A 1 405 ? 7.852 72.027 2.593 1.00 61.06 403 GLU A CA 1
ATOM 3205 C C . GLU A 1 405 ? 7.956 71.691 4.082 1.00 54.03 403 GLU A C 1
ATOM 3206 O O . GLU A 1 405 ? 8.139 70.518 4.390 1.00 60.54 403 GLU A O 1
ATOM 3212 N N . GLU A 1 406 ? 7.810 72.686 4.959 1.00 53.66 404 GLU A N 1
ATOM 3213 C CA . GLU A 1 406 ? 8.107 72.590 6.414 1.00 53.58 404 GLU A CA 1
ATOM 3214 C C . GLU A 1 406 ? 6.823 72.367 7.226 1.00 50.34 404 GLU A C 1
ATOM 3215 O O . GLU A 1 406 ? 6.896 71.644 8.233 1.00 46.53 404 GLU A O 1
ATOM 3221 N N . ALA A 1 407 ? 5.694 72.954 6.809 1.00 48.02 405 ALA A N 1
ATOM 3222 C CA . ALA A 1 407 ? 4.449 73.043 7.612 1.00 45.98 405 ALA A CA 1
ATOM 3223 C C . ALA A 1 407 ? 3.941 71.640 7.980 1.00 41.84 405 ALA A C 1
ATOM 3224 O O . ALA A 1 407 ? 3.560 71.446 9.144 1.00 42.93 405 ALA A O 1
ATOM 3226 N N . GLY A 1 408 ? 3.963 70.705 7.030 1.00 42.15 406 GLY A N 1
ATOM 3227 C CA . GLY A 1 408 ? 3.435 69.332 7.175 1.00 46.04 406 GLY A CA 1
ATOM 3228 C C . GLY A 1 408 ? 4.041 68.570 8.346 1.00 47.00 406 GLY A C 1
ATOM 3229 O O . GLY A 1 408 ? 3.298 67.813 9.000 1.00 44.24 406 GLY A O 1
ATOM 3230 N N . ARG A 1 409 ? 5.339 68.749 8.606 1.00 49.80 407 ARG A N 1
ATOM 3231 C CA . ARG A 1 409 ? 6.081 68.047 9.690 1.00 52.46 407 ARG A CA 1
ATOM 3232 C C . ARG A 1 409 ? 5.784 68.691 11.045 1.00 46.80 407 ARG A C 1
ATOM 3233 O O . ARG A 1 409 ? 5.964 68.010 12.058 1.00 47.81 407 ARG A O 1
ATOM 3241 N N . HIS A 1 410 ? 5.412 69.972 11.066 1.00 45.27 408 HIS A N 1
ATOM 3242 C CA . HIS A 1 410 ? 5.241 70.778 12.304 1.00 45.86 408 HIS A CA 1
ATOM 3243 C C . HIS A 1 410 ? 3.754 70.964 12.631 1.00 44.55 408 HIS A C 1
ATOM 3244 O O . HIS A 1 410 ? 3.464 71.570 13.672 1.00 45.86 408 HIS A O 1
ATOM 3251 N N . THR A 1 411 ? 2.843 70.461 11.795 1.00 42.94 409 THR A N 1
ATOM 3252 C CA . THR A 1 411 ? 1.379 70.571 12.034 1.00 43.59 409 THR A CA 1
ATOM 3253 C C . THR A 1 411 ? 0.851 69.197 12.432 1.00 40.22 409 THR A C 1
ATOM 3254 O O . THR A 1 411 ? 0.979 68.269 11.621 1.00 42.14 409 THR A O 1
ATOM 3258 N N . HIS A 1 412 ? 0.289 69.098 13.634 1.00 41.04 410 HIS A N 1
ATOM 3259 C CA . HIS A 1 412 ? -0.200 67.842 14.257 1.00 44.17 410 HIS A CA 1
ATOM 3260 C C . HIS A 1 412 ? -1.727 67.892 14.399 1.00 42.21 410 HIS A C 1
ATOM 3261 O O . HIS A 1 412 ? -2.270 68.978 14.668 1.00 39.06 410 HIS A O 1
ATOM 3268 N N . LEU A 1 413 ? -2.384 66.744 14.224 1.00 41.57 411 LEU A N 1
ATOM 3269 C CA . LEU A 1 413 ? -3.852 66.587 14.357 1.00 41.58 411 LEU A CA 1
ATOM 3270 C C . LEU A 1 413 ? -4.135 65.549 15.438 1.00 40.32 411 LEU A C 1
ATOM 3271 O O . LEU A 1 413 ? -3.401 64.539 15.510 1.00 39.84 411 LEU A O 1
ATOM 3276 N N . LYS A 1 414 ? -5.170 65.795 16.230 1.00 40.73 412 LYS A N 1
ATOM 3277 C CA . LYS A 1 414 ? -5.658 64.862 17.276 1.00 47.72 412 LYS A CA 1
ATOM 3278 C C . LYS A 1 414 ? -7.186 64.917 17.264 1.00 42.26 412 LYS A C 1
ATOM 3279 O O . LYS A 1 414 ? -7.717 66.001 16.962 1.00 43.07 412 LYS A O 1
ATOM 3285 N N . TYR A 1 415 ? -7.865 63.808 17.555 1.00 39.31 413 TYR A N 1
ATOM 3286 C CA . TYR A 1 415 ? -9.304 63.828 17.922 1.00 39.63 413 TYR A CA 1
ATOM 3287 C C . TYR A 1 415 ? -9.398 64.348 19.361 1.00 43.05 413 TYR A C 1
ATOM 3288 O O . TYR A 1 415 ? -8.566 63.958 20.200 1.00 40.73 413 TYR A O 1
ATOM 3297 N N . THR A 1 416 ? -10.356 65.233 19.633 1.00 44.72 414 THR A N 1
ATOM 3298 C CA . THR A 1 416 ? -10.699 65.661 21.014 1.00 46.21 414 THR A CA 1
ATOM 3299 C C . THR A 1 416 ? -11.274 64.434 21.709 1.00 47.00 414 THR A C 1
ATOM 3300 O O . THR A 1 416 ? -11.771 63.533 21.036 1.00 45.10 414 THR A O 1
ATOM 3304 N N . PRO A 1 417 ? -11.198 64.318 23.053 1.00 49.63 415 PRO A N 1
ATOM 3305 C CA . PRO A 1 417 ? -11.734 63.136 23.727 1.00 50.94 415 PRO A CA 1
ATOM 3306 C C . PRO A 1 417 ? -13.231 62.983 23.409 1.00 51.72 415 PRO A C 1
ATOM 3307 O O . PRO A 1 417 ? -13.651 61.885 23.117 1.00 56.58 415 PRO A O 1
ATOM 3311 N N . VAL A 1 418 ? -13.983 64.084 23.424 1.00 50.74 416 VAL A N 1
ATOM 3312 C CA . VAL A 1 418 ? -15.424 64.109 23.026 1.00 51.86 416 VAL A CA 1
ATOM 3313 C C . VAL A 1 418 ? -15.534 63.743 21.539 1.00 51.14 416 VAL A C 1
ATOM 3314 O O . VAL A 1 418 ? -16.377 62.881 21.192 1.00 49.56 416 VAL A O 1
ATOM 3318 N N . GLY A 1 419 ? -14.721 64.386 20.693 1.00 47.09 417 GLY A N 1
ATOM 3319 C CA . GLY A 1 419 ? -14.741 64.208 19.229 1.00 47.20 417 GLY A CA 1
ATOM 3320 C C . GLY A 1 419 ? -14.543 62.756 18.845 1.00 45.06 417 GLY A C 1
ATOM 3321 O O . GLY A 1 419 ? -15.345 62.247 18.027 1.00 43.71 417 GLY A O 1
ATOM 3322 N N . LEU A 1 420 ? -13.540 62.102 19.442 1.00 42.84 418 LEU A N 1
ATOM 3323 C CA . LEU A 1 420 ? -13.185 60.688 19.163 1.00 43.73 418 LEU A CA 1
ATOM 3324 C C . LEU A 1 420 ? -14.409 59.796 19.394 1.00 44.80 418 LEU A C 1
ATOM 3325 O O . LEU A 1 420 ? -14.709 58.978 18.504 1.00 39.50 418 LEU A O 1
ATOM 3330 N N . LYS A 1 421 ? -15.105 59.970 20.523 1.00 46.01 419 LYS A N 1
ATOM 3331 C CA . LYS A 1 421 ? -16.310 59.172 20.883 1.00 45.93 419 LYS A CA 1
ATOM 3332 C C . LYS A 1 421 ? -17.413 59.391 19.839 1.00 41.89 419 LYS A C 1
ATOM 3333 O O . LYS A 1 421 ? -18.079 58.408 19.496 1.00 45.21 419 LYS A O 1
ATOM 3339 N N . LYS A 1 422 ? -17.600 60.612 19.335 1.00 42.51 420 LYS A N 1
ATOM 3340 C CA . LYS A 1 422 ? -18.606 60.899 18.275 1.00 46.07 420 LYS A CA 1
ATOM 3341 C C . LYS A 1 422 ? -18.211 60.174 16.978 1.00 44.33 420 LYS A C 1
ATOM 3342 O O . LYS A 1 422 ? -19.095 59.561 16.352 1.00 43.22 420 LYS A O 1
ATOM 3348 N N . VAL A 1 423 ? -16.929 60.216 16.607 1.00 41.14 421 VAL A N 1
ATOM 3349 C CA . VAL A 1 423 ? -16.401 59.583 15.358 1.00 41.36 421 VAL A CA 1
ATOM 3350 C C . VAL A 1 423 ? -16.538 58.060 15.481 1.00 39.89 421 VAL A C 1
ATOM 3351 O O . VAL A 1 423 ? -16.966 57.432 14.504 1.00 41.14 421 VAL A O 1
ATOM 3355 N N . GLU A 1 424 ? -16.227 57.500 16.654 1.00 43.71 422 GLU A N 1
ATOM 3356 C CA . GLU A 1 424 ? -16.344 56.048 16.958 1.00 45.55 422 GLU A CA 1
ATOM 3357 C C . GLU A 1 424 ? -17.778 55.569 16.719 1.00 45.31 422 GLU A C 1
ATOM 3358 O O . GLU A 1 424 ? -17.937 54.484 16.129 1.00 41.46 422 GLU A O 1
ATOM 3364 N N . ASP A 1 425 ? -18.769 56.340 17.180 1.00 45.88 423 ASP A N 1
ATOM 3365 C CA . ASP A 1 425 ? -20.215 56.041 17.000 1.00 48.44 423 ASP A CA 1
ATOM 3366 C C . ASP A 1 425 ? -20.558 55.999 15.513 1.00 43.35 423 ASP A C 1
ATOM 3367 O O . ASP A 1 425 ? -21.137 54.988 15.070 1.00 44.08 423 ASP A O 1
ATOM 3372 N N . ILE A 1 426 ? -20.255 57.077 14.786 1.00 42.65 424 ILE A N 1
ATOM 3373 C CA . ILE A 1 426 ? -20.578 57.220 13.335 1.00 39.96 424 ILE A CA 1
ATOM 3374 C C . ILE A 1 426 ? -19.912 56.080 12.547 1.00 39.70 424 ILE A C 1
ATOM 3375 O O . ILE A 1 426 ? -20.590 55.432 11.725 1.00 38.63 424 ILE A O 1
ATOM 3380 N N . VAL A 1 427 ? -18.623 55.839 12.775 1.00 38.37 425 VAL A N 1
ATOM 3381 C CA . VAL A 1 427 ? -17.840 54.854 11.974 1.00 39.89 425 VAL A CA 1
ATOM 3382 C C . VAL A 1 427 ? -18.353 53.445 12.288 1.00 40.17 425 VAL A C 1
ATOM 3383 O O . VAL A 1 427 ? -18.572 52.677 11.336 1.00 40.73 425 VAL A O 1
ATOM 3387 N N . SER A 1 428 ? -18.562 53.126 13.568 1.00 42.58 426 SER A N 1
ATOM 3388 C CA . SER A 1 428 ? -19.108 51.821 14.020 1.00 45.09 426 SER A CA 1
ATOM 3389 C C . SER A 1 428 ? -20.470 51.583 13.366 1.00 44.22 426 SER A C 1
ATOM 3390 O O . SER A 1 428 ? -20.657 50.506 12.779 1.00 44.23 426 SER A O 1
ATOM 3393 N N . ARG A 1 429 ? -21.377 52.557 13.469 1.00 43.92 427 ARG A N 1
ATOM 3394 C CA . ARG A 1 429 ? -22.734 52.492 12.868 1.00 46.98 427 ARG A CA 1
ATOM 3395 C C . ARG A 1 429 ? -22.600 52.327 11.347 1.00 46.19 427 ARG A C 1
ATOM 3396 O O . ARG A 1 429 ? -23.305 51.462 10.794 1.00 44.74 427 ARG A O 1
ATOM 3404 N N . ALA A 1 430 ? -21.719 53.091 10.691 1.00 42.79 428 ALA A N 1
ATOM 3405 C CA . ALA A 1 430 ? -21.542 53.040 9.216 1.00 44.88 428 ALA A CA 1
ATOM 3406 C C . ALA A 1 430 ? -21.040 51.649 8.804 1.00 42.50 428 ALA A C 1
ATOM 3407 O O . ALA A 1 430 ? -21.482 51.146 7.764 1.00 39.93 428 ALA A O 1
ATOM 3409 N N . LEU A 1 431 ? -20.159 51.038 9.601 1.00 42.90 429 LEU A N 1
ATOM 3410 C CA . LEU A 1 431 ? -19.611 49.687 9.315 1.00 43.89 429 LEU A CA 1
ATOM 3411 C C . LEU A 1 431 ? -20.743 48.662 9.438 1.00 48.47 429 LEU A C 1
ATOM 3412 O O . LEU A 1 431 ? -20.856 47.799 8.552 1.00 47.49 429 LEU A O 1
ATOM 3417 N N . LYS A 1 432 ? -21.571 48.791 10.475 1.00 53.78 430 LYS A N 1
ATOM 3418 C CA . LYS A 1 432 ? -22.709 47.876 10.756 1.00 59.18 430 LYS A CA 1
ATOM 3419 C C . LYS A 1 432 ? -23.768 48.053 9.661 1.00 62.03 430 LYS A C 1
ATOM 3420 O O . LYS A 1 432 ? -24.292 47.027 9.200 1.00 63.39 430 LYS A O 1
ATOM 3426 N N . GLU A 1 433 ? -24.022 49.293 9.225 1.00 66.08 431 GLU A N 1
ATOM 3427 C CA . GLU A 1 433 ? -25.043 49.639 8.194 1.00 69.11 431 GLU A CA 1
ATOM 3428 C C . GLU A 1 433 ? -24.602 49.124 6.817 1.00 69.71 431 GLU A C 1
ATOM 3429 O O . GLU A 1 433 ? -25.461 48.571 6.102 1.00 64.02 431 GLU A O 1
ATOM 3435 N N . SER A 1 434 ? -23.322 49.293 6.461 1.00 74.09 432 SER A N 1
ATOM 3436 C CA . SER A 1 434 ? -22.730 48.830 5.174 1.00 77.52 432 SER A CA 1
ATOM 3437 C C . SER A 1 434 ? -22.822 47.299 5.073 1.00 78.97 432 SER A C 1
ATOM 3438 O O . SER A 1 434 ? -23.003 46.797 3.946 1.00 79.46 432 SER A O 1
ATOM 3441 N N . HIS A 1 435 ? -22.707 46.587 6.201 1.00 78.47 433 HIS A N 1
ATOM 3442 C CA . HIS A 1 435 ? -22.843 45.106 6.286 1.00 79.93 433 HIS A CA 1
ATOM 3443 C C . HIS A 1 435 ? -24.314 44.720 6.065 1.00 78.51 433 HIS A C 1
ATOM 3444 O O . HIS A 1 435 ? -24.960 44.018 6.842 1.00 78.09 433 HIS A O 1
ATOM 3451 N N . MET B 1 3 ? -35.642 36.262 -4.521 1.00 72.85 1 MET B N 1
ATOM 3452 C CA . MET B 1 3 ? -35.574 35.040 -5.385 1.00 74.02 1 MET B CA 1
ATOM 3453 C C . MET B 1 3 ? -34.572 34.049 -4.777 1.00 72.12 1 MET B C 1
ATOM 3454 O O . MET B 1 3 ? -33.469 34.486 -4.398 1.00 76.90 1 MET B O 1
ATOM 3459 N N . LYS B 1 4 ? -34.944 32.767 -4.692 1.00 66.80 2 LYS B N 1
ATOM 3460 C CA . LYS B 1 4 ? -34.103 31.689 -4.104 1.00 64.14 2 LYS B CA 1
ATOM 3461 C C . LYS B 1 4 ? -33.559 30.801 -5.227 1.00 60.38 2 LYS B C 1
ATOM 3462 O O . LYS B 1 4 ? -34.367 30.192 -5.950 1.00 59.36 2 LYS B O 1
ATOM 3468 N N . LEU B 1 5 ? -32.231 30.730 -5.352 1.00 59.42 3 LEU B N 1
ATOM 3469 C CA . LEU B 1 5 ? -31.519 29.995 -6.429 1.00 55.49 3 LEU B CA 1
ATOM 3470 C C . LEU B 1 5 ? -30.706 28.854 -5.810 1.00 53.71 3 LEU B C 1
ATOM 3471 O O . LEU B 1 5 ? -29.980 29.106 -4.832 1.00 54.77 3 LEU B O 1
ATOM 3476 N N . LEU B 1 6 ? -30.818 27.651 -6.376 1.00 54.28 4 LEU B N 1
ATOM 3477 C CA . LEU B 1 6 ? -30.070 26.439 -5.954 1.00 53.94 4 LEU B CA 1
ATOM 3478 C C . LEU B 1 6 ? -29.125 26.031 -7.088 1.00 52.33 4 LEU B C 1
ATOM 3479 O O . LEU B 1 6 ? -29.579 25.986 -8.242 1.00 52.45 4 LEU B O 1
ATOM 3484 N N . VAL B 1 7 ? -27.856 25.768 -6.762 1.00 49.17 5 VAL B N 1
ATOM 3485 C CA . VAL B 1 7 ? -26.792 25.394 -7.737 1.00 49.96 5 VAL B CA 1
ATOM 3486 C C . VAL B 1 7 ? -26.041 24.190 -7.169 1.00 48.55 5 VAL B C 1
ATOM 3487 O O . VAL B 1 7 ? -25.583 24.276 -6.017 1.00 47.19 5 VAL B O 1
ATOM 3491 N N . VAL B 1 8 ? -25.923 23.117 -7.955 1.00 48.85 6 VAL B N 1
ATOM 3492 C CA . VAL B 1 8 ? -25.247 21.851 -7.555 1.00 50.63 6 VAL B CA 1
ATOM 3493 C C . VAL B 1 8 ? -24.185 21.518 -8.602 1.00 49.90 6 VAL B C 1
ATOM 3494 O O . VAL B 1 8 ? -24.434 21.775 -9.797 1.00 51.85 6 VAL B O 1
ATOM 3498 N N . SER B 1 9 ? -23.055 20.967 -8.150 1.00 52.02 7 SER B N 1
ATOM 3499 C CA . SER B 1 9 ? -21.927 20.484 -8.985 1.00 56.41 7 SER B CA 1
ATOM 3500 C C . SER B 1 9 ? -21.982 18.954 -9.055 1.00 56.82 7 SER B C 1
ATOM 3501 O O . SER B 1 9 ? -21.890 18.317 -7.994 1.00 55.21 7 SER B O 1
ATOM 3504 N N . TRP B 1 10 ? -22.134 18.395 -10.257 1.00 58.30 8 TRP B N 1
ATOM 3505 C CA . TRP B 1 10 ? -22.369 16.944 -10.483 1.00 60.82 8 TRP B CA 1
ATOM 3506 C C . TRP B 1 10 ? -21.248 16.351 -11.343 1.00 61.39 8 TRP B C 1
ATOM 3507 O O . TRP B 1 10 ? -20.841 17.013 -12.314 1.00 61.53 8 TRP B O 1
ATOM 3518 N N . GLY B 1 11 ? -20.785 15.147 -10.989 1.00 65.16 9 GLY B N 1
ATOM 3519 C CA . GLY B 1 11 ? -19.935 14.284 -11.834 1.00 68.47 9 GLY B CA 1
ATOM 3520 C C . GLY B 1 11 ? -20.768 13.221 -12.539 1.00 71.42 9 GLY B C 1
ATOM 3521 O O . GLY B 1 11 ? -21.757 13.592 -13.212 1.00 71.12 9 GLY B O 1
ATOM 3522 N N . ASP B 1 12 ? -20.400 11.943 -12.384 1.00 73.04 10 ASP B N 1
ATOM 3523 C CA . ASP B 1 12 ? -21.132 10.787 -12.974 1.00 71.76 10 ASP B CA 1
ATOM 3524 C C . ASP B 1 12 ? -22.226 10.334 -11.996 1.00 67.27 10 ASP B C 1
ATOM 3525 O O . ASP B 1 12 ? -21.966 9.430 -11.174 1.00 69.64 10 ASP B O 1
ATOM 3530 N N . PHE B 1 13 ? -23.411 10.938 -12.121 1.00 64.71 11 PHE B N 1
ATOM 3531 C CA . PHE B 1 13 ? -24.595 10.789 -11.230 1.00 67.25 11 PHE B CA 1
ATOM 3532 C C . PHE B 1 13 ? -25.154 9.359 -11.254 1.00 69.90 11 PHE B C 1
ATOM 3533 O O . PHE B 1 13 ? -25.881 8.994 -10.306 1.00 64.80 11 PHE B O 1
ATOM 3541 N N . GLU B 1 14 ? -24.858 8.594 -12.309 1.00 70.23 12 GLU B N 1
ATOM 3542 C CA . GLU B 1 14 ? -25.331 7.196 -12.499 1.00 73.48 12 GLU B CA 1
ATOM 3543 C C . GLU B 1 14 ? -24.607 6.250 -11.532 1.00 74.19 12 GLU B C 1
ATOM 3544 O O . GLU B 1 14 ? -25.204 5.225 -11.170 1.00 73.65 12 GLU B O 1
ATOM 3550 N N . ARG B 1 15 ? -23.377 6.585 -11.130 1.00 73.74 13 ARG B N 1
ATOM 3551 C CA . ARG B 1 15 ? -22.523 5.736 -10.258 1.00 74.33 13 ARG B CA 1
ATOM 3552 C C . ARG B 1 15 ? -22.944 5.853 -8.787 1.00 71.91 13 ARG B C 1
ATOM 3553 O O . ARG B 1 15 ? -22.447 5.041 -7.985 1.00 77.60 13 ARG B O 1
ATOM 3561 N N . TRP B 1 16 ? -23.806 6.814 -8.433 1.00 68.87 14 TRP B N 1
ATOM 3562 C CA . TRP B 1 16 ? -24.203 7.080 -7.022 1.00 70.27 14 TRP B CA 1
ATOM 3563 C C . TRP B 1 16 ? -25.131 5.969 -6.529 1.00 72.63 14 TRP B C 1
ATOM 3564 O O . TRP B 1 16 ? -25.945 5.477 -7.331 1.00 74.86 14 TRP B O 1
ATOM 3575 N N . LYS B 1 17 ? -25.017 5.633 -5.244 1.00 74.40 15 LYS B N 1
ATOM 3576 C CA . LYS B 1 17 ? -25.805 4.573 -4.565 1.00 74.81 15 LYS B CA 1
ATOM 3577 C C . LYS B 1 17 ? -26.951 5.234 -3.792 1.00 72.41 15 LYS B C 1
ATOM 3578 O O . LYS B 1 17 ? -26.751 6.359 -3.293 1.00 74.07 15 LYS B O 1
ATOM 3584 N N . GLU B 1 18 ? -28.100 4.556 -3.709 1.00 69.51 16 GLU B N 1
ATOM 3585 C CA . GLU B 1 18 ? -29.234 4.908 -2.814 1.00 69.78 16 GLU B CA 1
ATOM 3586 C C . GLU B 1 18 ? -28.705 5.039 -1.381 1.00 67.24 16 GLU B C 1
ATOM 3587 O O . GLU B 1 18 ? -27.907 4.178 -0.967 1.00 70.39 16 GLU B O 1
ATOM 3593 N N . THR B 1 19 ? -29.106 6.093 -0.671 1.00 63.17 17 THR B N 1
ATOM 3594 C CA . THR B 1 19 ? -28.812 6.320 0.770 1.00 64.53 17 THR B CA 1
ATOM 3595 C C . THR B 1 19 ? -29.948 7.179 1.316 1.00 61.95 17 THR B C 1
ATOM 3596 O O . THR B 1 19 ? -30.815 7.540 0.507 1.00 64.29 17 THR B O 1
ATOM 3600 N N . LYS B 1 20 ? -29.957 7.491 2.613 1.00 64.79 18 LYS B N 1
ATOM 3601 C CA . LYS B 1 20 ? -30.893 8.505 3.166 1.00 67.63 18 LYS B CA 1
ATOM 3602 C C . LYS B 1 20 ? -30.101 9.718 3.674 1.00 65.96 18 LYS B C 1
ATOM 3603 O O . LYS B 1 20 ? -28.985 9.540 4.221 1.00 55.84 18 LYS B O 1
ATOM 3609 N N . TYR B 1 21 ? -30.668 10.909 3.465 1.00 63.08 19 TYR B N 1
ATOM 3610 C CA . TYR B 1 21 ? -30.080 12.220 3.831 1.00 64.64 19 TYR B CA 1
ATOM 3611 C C . TYR B 1 21 ? -30.978 12.913 4.860 1.00 69.43 19 TYR B C 1
ATOM 3612 O O . TYR B 1 21 ? -32.218 12.799 4.754 1.00 71.38 19 TYR B O 1
ATOM 3621 N N . ARG B 1 22 ? -30.356 13.606 5.819 1.00 68.40 20 ARG B N 1
ATOM 3622 C CA . ARG B 1 22 ? -31.025 14.464 6.831 1.00 72.13 20 ARG B CA 1
ATOM 3623 C C . ARG B 1 22 ? -30.641 15.920 6.561 1.00 69.33 20 ARG B C 1
ATOM 3624 O O . ARG B 1 22 ? -29.452 16.175 6.289 1.00 66.89 20 ARG B O 1
ATOM 3632 N N . PHE B 1 23 ? -31.609 16.833 6.642 1.00 67.78 21 PHE B N 1
ATOM 3633 C CA . PHE B 1 23 ? -31.430 18.273 6.327 1.00 69.55 21 PHE B CA 1
ATOM 3634 C C . PHE B 1 23 ? -32.668 19.061 6.771 1.00 68.23 21 PHE B C 1
ATOM 3635 O O . PHE B 1 23 ? -33.787 18.669 6.391 1.00 66.01 21 PHE B O 1
ATOM 3643 N N . GLY B 1 24 ? -32.453 20.128 7.550 1.00 70.35 22 GLY B N 1
ATOM 3644 C CA . GLY B 1 24 ? -33.480 21.098 7.984 1.00 74.37 22 GLY B CA 1
ATOM 3645 C C . GLY B 1 24 ? -34.731 20.419 8.516 1.00 77.73 22 GLY B C 1
ATOM 3646 O O . GLY B 1 24 ? -35.827 20.729 8.004 1.00 78.34 22 GLY B O 1
ATOM 3647 N N . GLY B 1 25 ? -34.572 19.520 9.495 1.00 79.35 23 GLY B N 1
ATOM 3648 C CA . GLY B 1 25 ? -35.672 18.773 10.140 1.00 81.46 23 GLY B CA 1
ATOM 3649 C C . GLY B 1 25 ? -36.481 17.962 9.140 1.00 81.51 23 GLY B C 1
ATOM 3650 O O . GLY B 1 25 ? -37.700 17.810 9.351 1.00 84.09 23 GLY B O 1
ATOM 3651 N N . GLU B 1 26 ? -35.827 17.470 8.082 1.00 80.43 24 GLU B N 1
ATOM 3652 C CA . GLU B 1 26 ? -36.427 16.607 7.030 1.00 76.45 24 GLU B CA 1
ATOM 3653 C C . GLU B 1 26 ? -35.497 15.420 6.775 1.00 69.64 24 GLU B C 1
ATOM 3654 O O . GLU B 1 26 ? -34.312 15.499 7.154 1.00 66.72 24 GLU B O 1
ATOM 3660 N N . THR B 1 27 ? -36.035 14.361 6.171 1.00 67.03 25 THR B N 1
ATOM 3661 C CA . THR B 1 27 ? -35.294 13.139 5.768 1.00 68.07 25 THR B CA 1
ATOM 3662 C C . THR B 1 27 ? -35.706 12.795 4.335 1.00 66.50 25 THR B C 1
ATOM 3663 O O . THR B 1 27 ? -36.759 13.291 3.890 1.00 67.54 25 THR B O 1
ATOM 3667 N N . SER B 1 28 ? -34.895 12.002 3.636 1.00 67.07 26 SER B N 1
ATOM 3668 C CA . SER B 1 28 ? -35.090 11.654 2.205 1.00 67.00 26 SER B CA 1
ATOM 3669 C C . SER B 1 28 ? -34.204 10.460 1.843 1.00 66.64 26 SER B C 1
ATOM 3670 O O . SER B 1 28 ? -33.071 10.397 2.344 1.00 64.60 26 SER B O 1
ATOM 3673 N N . VAL B 1 29 ? -34.720 9.549 1.016 1.00 67.34 27 VAL B N 1
ATOM 3674 C CA . VAL B 1 29 ? -34.004 8.334 0.533 1.00 70.12 27 VAL B CA 1
ATOM 3675 C C . VAL B 1 29 ? -33.824 8.473 -0.980 1.00 66.00 27 VAL B C 1
ATOM 3676 O O . VAL B 1 29 ? -34.815 8.803 -1.648 1.00 65.99 27 VAL B O 1
ATOM 3680 N N . GLY B 1 30 ? -32.615 8.223 -1.488 1.00 61.25 28 GLY B N 1
ATOM 3681 C CA . GLY B 1 30 ? -32.311 8.261 -2.930 1.00 62.91 28 GLY B CA 1
ATOM 3682 C C . GLY B 1 30 ? -30.816 8.396 -3.206 1.00 62.40 28 GLY B C 1
ATOM 3683 O O . GLY B 1 30 ? -30.006 8.463 -2.281 1.00 61.04 28 GLY B O 1
ATOM 3684 N N . PRO B 1 31 ? -30.416 8.442 -4.496 1.00 61.28 29 PRO B N 1
ATOM 3685 C CA . PRO B 1 31 ? -29.006 8.507 -4.873 1.00 62.53 29 PRO B CA 1
ATOM 3686 C C . PRO B 1 31 ? -28.355 9.904 -4.859 1.00 61.23 29 PRO B C 1
ATOM 3687 O O . PRO B 1 31 ? -27.147 9.940 -4.934 1.00 58.74 29 PRO B O 1
ATOM 3691 N N . SER B 1 32 ? -29.121 11.003 -4.765 1.00 61.86 30 SER B N 1
ATOM 3692 C CA . SER B 1 32 ? -28.555 12.384 -4.710 1.00 62.67 30 SER B CA 1
ATOM 3693 C C . SER B 1 32 ? -29.289 13.260 -3.687 1.00 59.75 30 SER B C 1
ATOM 3694 O O . SER B 1 32 ? -30.415 12.912 -3.284 1.00 54.99 30 SER B O 1
ATOM 3697 N N . THR B 1 33 ? -28.656 14.379 -3.314 1.00 57.84 31 THR B N 1
ATOM 3698 C CA . THR B 1 33 ? -29.101 15.336 -2.263 1.00 56.08 31 THR B CA 1
ATOM 3699 C C . THR B 1 33 ? -30.175 16.285 -2.807 1.00 53.08 31 THR B C 1
ATOM 3700 O O . THR B 1 33 ? -30.810 16.975 -1.992 1.00 54.75 31 THR B O 1
ATOM 3704 N N . LEU B 1 34 ? -30.349 16.345 -4.129 1.00 54.60 32 LEU B N 1
ATOM 3705 C CA . LEU B 1 34 ? -31.122 17.421 -4.810 1.00 57.03 32 LEU B CA 1
ATOM 3706 C C . LEU B 1 34 ? -32.570 17.449 -4.314 1.00 57.53 32 LEU B C 1
ATOM 3707 O O . LEU B 1 34 ? -33.086 18.522 -3.999 1.00 55.79 32 LEU B O 1
ATOM 3712 N N . PRO B 1 35 ? -33.285 16.301 -4.212 1.00 61.89 33 PRO B N 1
ATOM 3713 C CA . PRO B 1 35 ? -34.686 16.317 -3.782 1.00 60.25 33 PRO B CA 1
ATOM 3714 C C . PRO B 1 35 ? -34.899 16.944 -2.395 1.00 56.58 33 PRO B C 1
ATOM 3715 O O . PRO B 1 35 ? -35.785 17.766 -2.264 1.00 56.42 33 PRO B O 1
ATOM 3719 N N . ILE B 1 36 ? -34.090 16.562 -1.401 1.00 56.86 34 ILE B N 1
ATOM 3720 C CA . ILE B 1 36 ? -34.224 17.077 -0.004 1.00 57.95 34 ILE B CA 1
ATOM 3721 C C . ILE B 1 36 ? -33.793 18.551 0.030 1.00 59.86 34 ILE B C 1
ATOM 3722 O O . ILE B 1 36 ? -34.451 19.329 0.751 1.00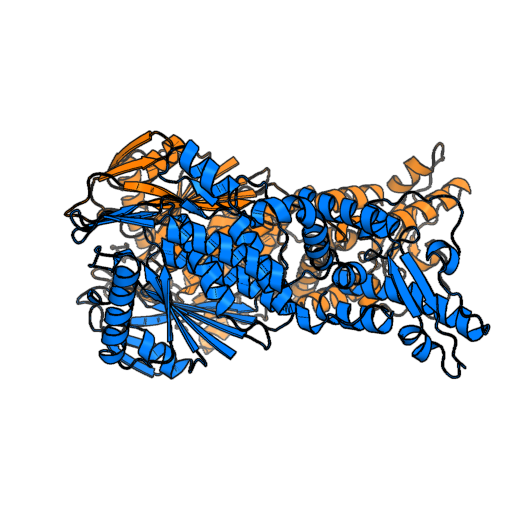 57.67 34 ILE B O 1
ATOM 3727 N N . LEU B 1 37 ? -32.748 18.922 -0.721 1.00 62.36 35 LEU B N 1
ATOM 3728 C CA . LEU B 1 37 ? -32.289 20.334 -0.863 1.00 59.82 35 LEU B CA 1
ATOM 3729 C C . LEU B 1 37 ? -33.459 21.179 -1.378 1.00 58.61 35 LEU B C 1
ATOM 3730 O O . LEU B 1 37 ? -33.760 22.206 -0.745 1.00 58.09 35 LEU B O 1
ATOM 3735 N N . GLN B 1 38 ? -34.113 20.737 -2.457 1.00 60.04 36 GLN B N 1
ATOM 3736 C CA . GLN B 1 38 ? -35.296 21.418 -3.055 1.00 65.45 36 GLN B CA 1
ATOM 3737 C C . GLN B 1 38 ? -36.459 21.464 -2.051 1.00 67.59 36 GLN B C 1
ATOM 3738 O O . GLN B 1 38 ? -37.152 22.493 -2.019 1.00 67.99 36 GLN B O 1
ATOM 3744 N N . LYS B 1 39 ? -36.670 20.397 -1.272 1.00 70.41 37 LYS B N 1
ATOM 3745 C CA . LYS B 1 39 ? -37.834 20.249 -0.353 1.00 72.49 37 LYS B CA 1
ATOM 3746 C C . LYS B 1 39 ? -37.693 21.221 0.827 1.00 70.50 37 LYS B C 1
ATOM 3747 O O . LYS B 1 39 ? -38.715 21.805 1.234 1.00 66.66 37 LYS B O 1
ATOM 3753 N N . VAL B 1 40 ? -36.484 21.383 1.369 1.00 69.37 38 VAL B N 1
ATOM 3754 C CA . VAL B 1 40 ? -36.221 22.297 2.521 1.00 68.89 38 VAL B CA 1
ATOM 3755 C C . VAL B 1 40 ? -36.067 23.728 1.991 1.00 69.13 38 VAL B C 1
ATOM 3756 O O . VAL B 1 40 ? -36.783 24.616 2.490 1.00 66.18 38 VAL B O 1
ATOM 3760 N N . ILE B 1 41 ? -35.177 23.939 1.016 1.00 68.50 39 ILE B N 1
ATOM 3761 C CA . ILE B 1 41 ? -34.809 25.294 0.499 1.00 64.49 39 ILE B CA 1
ATOM 3762 C C . ILE B 1 41 ? -36.002 25.906 -0.246 1.00 64.25 39 ILE B C 1
ATOM 3763 O O . ILE B 1 41 ? -36.212 27.126 -0.087 1.00 60.35 39 ILE B O 1
ATOM 3768 N N . LYS B 1 42 ? -36.755 25.101 -1.008 1.00 65.77 40 LYS B N 1
ATOM 3769 C CA . LYS B 1 42 ? -37.882 25.559 -1.870 1.00 67.32 40 LYS B CA 1
ATOM 3770 C C . LYS B 1 42 ? -37.366 26.604 -2.857 1.00 65.02 40 LYS B C 1
ATOM 3771 O O . LYS B 1 42 ? -37.815 27.746 -2.845 1.00 70.88 40 LYS B O 1
ATOM 3777 N N . PRO B 1 43 ? -36.409 26.257 -3.745 1.00 63.94 41 PRO B N 1
ATOM 3778 C CA . PRO B 1 43 ? -35.848 27.230 -4.682 1.00 64.77 41 PRO B CA 1
ATOM 3779 C C . PRO B 1 43 ? -36.852 27.637 -5.767 1.00 64.76 41 PRO B C 1
ATOM 3780 O O . PRO B 1 43 ? -37.669 26.816 -6.137 1.00 64.75 41 PRO B O 1
ATOM 3784 N N . ASP B 1 44 ? -36.757 28.883 -6.240 1.00 64.80 42 ASP B N 1
ATOM 3785 C CA . ASP B 1 44 ? -37.544 29.408 -7.388 1.00 66.86 42 ASP B CA 1
ATOM 3786 C C . ASP B 1 44 ? -36.934 28.870 -8.685 1.00 64.43 42 ASP B C 1
ATOM 3787 O O . ASP B 1 44 ? -37.648 28.842 -9.705 1.00 67.22 42 ASP B O 1
ATOM 3792 N N . TRP B 1 45 ? -35.666 28.446 -8.642 1.00 62.20 43 TRP B N 1
ATOM 3793 C CA . TRP B 1 45 ? -34.944 27.872 -9.807 1.00 61.41 43 TRP B CA 1
ATOM 3794 C C . TRP B 1 45 ? -33.748 27.036 -9.344 1.00 58.61 43 TRP B C 1
ATOM 3795 O O . TRP B 1 45 ? -33.133 27.388 -8.311 1.00 54.89 43 TRP B O 1
ATOM 3806 N N . THR B 1 46 ? -33.437 25.977 -10.100 1.00 54.15 44 THR B N 1
ATOM 3807 C CA . THR B 1 46 ? -32.326 25.028 -9.828 1.00 54.29 44 THR B CA 1
ATOM 3808 C C . THR B 1 46 ? -31.403 24.983 -11.043 1.00 52.26 44 THR B C 1
ATOM 3809 O O . THR B 1 46 ? -31.923 24.908 -12.171 1.00 53.21 44 THR B O 1
ATOM 3813 N N . VAL B 1 47 ? -30.090 25.024 -10.806 1.00 48.40 45 VAL B N 1
ATOM 3814 C CA . VAL B 1 47 ? -29.051 24.876 -11.862 1.00 47.42 45 VAL B CA 1
ATOM 3815 C C . VAL B 1 47 ? -28.188 23.669 -11.509 1.00 47.72 45 VAL B C 1
ATOM 3816 O O . VAL B 1 47 ? -27.736 23.577 -10.354 1.00 47.40 45 VAL B O 1
ATOM 3820 N N . ILE B 1 48 ? -27.963 22.794 -12.487 1.00 46.51 46 ILE B N 1
ATOM 3821 C CA . ILE B 1 48 ? -27.053 21.622 -12.362 1.00 50.91 46 ILE B CA 1
ATOM 3822 C C . ILE B 1 48 ? -25.866 21.847 -13.296 1.00 50.42 46 ILE B C 1
ATOM 3823 O O . ILE B 1 48 ? -26.096 22.043 -14.499 1.00 51.75 46 ILE B O 1
ATOM 3828 N N . VAL B 1 49 ? -24.652 21.835 -12.744 1.00 48.90 47 VAL B N 1
ATOM 3829 C CA . VAL B 1 49 ? -23.382 21.940 -13.514 1.00 50.04 47 VAL B CA 1
ATOM 3830 C C . VAL B 1 49 ? -22.783 20.536 -13.611 1.00 51.05 47 VAL B C 1
ATOM 3831 O O . VAL B 1 49 ? -22.617 19.887 -12.559 1.00 49.57 47 VAL B O 1
ATOM 3835 N N . LEU B 1 50 ? -22.493 20.105 -14.840 1.00 55.57 48 LEU B N 1
ATOM 3836 C CA . LEU B 1 50 ? -21.976 18.759 -15.201 1.00 59.69 48 LEU B CA 1
ATOM 3837 C C . LEU B 1 50 ? -20.733 18.936 -16.067 1.00 59.62 48 LEU B C 1
ATOM 3838 O O . LEU B 1 50 ? -20.668 19.937 -16.799 1.00 58.96 48 LEU B O 1
ATOM 3843 N N . SER B 1 51 ? -19.812 17.977 -16.011 1.00 60.33 49 SER B N 1
ATOM 3844 C CA . SER B 1 51 ? -18.758 17.791 -17.033 1.00 59.20 49 SER B CA 1
ATOM 3845 C C . SER B 1 51 ? -19.387 17.091 -18.245 1.00 64.14 49 SER B C 1
ATOM 3846 O O . SER B 1 51 ? -20.237 16.188 -18.040 1.00 62.65 49 SER B O 1
ATOM 3849 N N . ASP B 1 52 ? -19.009 17.514 -19.457 1.00 64.47 50 ASP B N 1
ATOM 3850 C CA . ASP B 1 52 ? -19.388 16.858 -20.739 1.00 65.24 50 ASP B CA 1
ATOM 3851 C C . ASP B 1 52 ? -18.572 15.568 -20.914 1.00 64.66 50 ASP B C 1
ATOM 3852 O O . ASP B 1 52 ? -18.862 14.822 -21.871 1.00 65.63 50 ASP B O 1
ATOM 3857 N N . THR B 1 53 ? -17.601 15.317 -20.023 1.00 64.44 51 THR B N 1
ATOM 3858 C CA . THR B 1 53 ? -16.693 14.137 -20.043 1.00 64.42 51 THR B CA 1
ATOM 3859 C C . THR B 1 53 ? -17.457 12.857 -19.675 1.00 62.83 51 THR B C 1
ATOM 3860 O O . THR B 1 53 ? -16.843 11.783 -19.760 1.00 58.40 51 THR B O 1
ATOM 3864 N N . ILE B 1 54 ? -18.732 12.953 -19.280 1.00 65.11 52 ILE B N 1
ATOM 3865 C CA . ILE B 1 54 ? -19.620 11.765 -19.096 1.00 67.83 52 ILE B CA 1
ATOM 3866 C C . ILE B 1 54 ? -20.269 11.398 -20.441 1.00 70.26 52 ILE B C 1
ATOM 3867 O O . ILE B 1 54 ? -21.036 10.419 -20.463 1.00 74.46 52 ILE B O 1
ATOM 3872 N N . GLY B 1 55 ? -19.954 12.125 -21.521 1.00 71.06 53 GLY B N 1
ATOM 3873 C CA . GLY B 1 55 ? -20.468 11.867 -22.882 1.00 74.24 53 GLY B CA 1
ATOM 3874 C C . GLY B 1 55 ? -19.860 10.613 -23.495 1.00 77.57 53 GLY B C 1
ATOM 3875 O O . GLY B 1 55 ? -18.666 10.358 -23.242 1.00 74.69 53 GLY B O 1
ATOM 3876 N N . LYS B 1 56 ? -20.646 9.869 -24.287 1.00 82.67 54 LYS B N 1
ATOM 3877 C CA . LYS B 1 56 ? -20.281 8.526 -24.828 1.00 87.64 54 LYS B CA 1
ATOM 3878 C C . LYS B 1 56 ? -20.317 8.499 -26.366 1.00 88.76 54 LYS B C 1
ATOM 3879 O O . LYS B 1 56 ? -19.409 7.870 -26.946 1.00 84.87 54 LYS B O 1
ATOM 3885 N N . ASP B 1 57 ? -21.327 9.113 -27.001 1.00 91.91 55 ASP B N 1
ATOM 3886 C CA . ASP B 1 57 ? -21.518 9.101 -28.481 1.00 95.32 55 ASP B CA 1
ATOM 3887 C C . ASP B 1 57 ? -20.809 10.310 -29.107 1.00 92.14 55 ASP B C 1
ATOM 3888 O O . ASP B 1 57 ? -21.264 11.448 -28.883 1.00 88.81 55 ASP B O 1
ATOM 3893 N N . PHE B 1 58 ? -19.769 10.047 -29.906 1.00 91.10 56 PHE B N 1
ATOM 3894 C CA . PHE B 1 58 ? -18.764 11.033 -30.387 1.00 90.42 56 PHE B CA 1
ATOM 3895 C C . PHE B 1 58 ? -18.999 11.416 -31.855 1.00 93.82 56 PHE B C 1
ATOM 3896 O O . PHE B 1 58 ? -18.022 11.843 -32.503 1.00 92.39 56 PHE B O 1
ATOM 3904 N N . SER B 1 59 ? -20.229 11.295 -32.370 1.00 96.20 57 SER B N 1
ATOM 3905 C CA . SER B 1 59 ? -20.567 11.676 -33.769 1.00 97.53 57 SER B CA 1
ATOM 3906 C C . SER B 1 59 ? -19.967 13.061 -34.044 1.00 97.66 57 SER B C 1
ATOM 3907 O O . SER B 1 59 ? -19.154 13.185 -34.981 1.00 100.14 57 SER B O 1
ATOM 3910 N N . SER B 1 60 ? -20.330 14.046 -33.216 1.00 96.44 58 SER B N 1
ATOM 3911 C CA . SER B 1 60 ? -19.722 15.403 -33.157 1.00 95.07 58 SER B CA 1
ATOM 3912 C C . SER B 1 60 ? -20.121 16.080 -31.837 1.00 90.96 58 SER B C 1
ATOM 3913 O O . SER B 1 60 ? -20.528 15.355 -30.906 1.00 86.43 58 SER B O 1
ATOM 3916 N N . VAL B 1 61 ? -20.023 17.411 -31.763 1.00 87.91 59 VAL B N 1
ATOM 3917 C CA . VAL B 1 61 ? -20.172 18.199 -30.501 1.00 85.98 59 VAL B CA 1
ATOM 3918 C C . VAL B 1 61 ? -21.625 18.129 -30.014 1.00 84.02 59 VAL B C 1
ATOM 3919 O O . VAL B 1 61 ? -21.818 18.030 -28.789 1.00 82.91 59 VAL B O 1
ATOM 3923 N N . GLU B 1 62 ? -22.604 18.184 -30.925 1.00 85.02 60 GLU B N 1
ATOM 3924 C CA . GLU B 1 62 ? -24.050 18.294 -30.577 1.00 86.38 60 GLU B CA 1
ATOM 3925 C C . GLU B 1 62 ? -24.574 16.945 -30.066 1.00 82.27 60 GLU B C 1
ATOM 3926 O O . GLU B 1 62 ? -25.487 16.963 -29.221 1.00 80.40 60 GLU B O 1
ATOM 3932 N N . THR B 1 63 ? -24.024 15.827 -30.549 1.00 81.46 61 THR B N 1
ATOM 3933 C CA . THR B 1 63 ? -24.394 14.454 -30.106 1.00 81.50 61 THR B CA 1
ATOM 3934 C C . THR B 1 63 ? -23.784 14.162 -28.727 1.00 81.02 61 THR B C 1
ATOM 3935 O O . THR B 1 63 ? -24.321 13.276 -28.037 1.00 81.45 61 THR B O 1
ATOM 3939 N N . LEU B 1 64 ? -22.715 14.871 -28.342 1.00 81.29 62 LEU B N 1
ATOM 3940 C CA . LEU B 1 64 ? -22.079 14.758 -26.998 1.00 80.42 62 LEU B CA 1
ATOM 3941 C C . LEU B 1 64 ? -22.958 15.471 -25.964 1.00 77.93 62 LEU B C 1
ATOM 3942 O O . LEU B 1 64 ? -23.371 14.810 -24.996 1.00 79.12 62 LEU B O 1
ATOM 3947 N N . ARG B 1 65 ? -23.239 16.761 -26.173 1.00 79.84 63 ARG B N 1
ATOM 3948 C CA . ARG B 1 65 ? -24.092 17.590 -25.275 1.00 83.12 63 ARG B CA 1
ATOM 3949 C C . ARG B 1 65 ? -25.490 16.958 -25.185 1.00 81.07 63 ARG B C 1
ATOM 3950 O O . ARG B 1 65 ? -26.105 17.045 -24.107 1.00 80.51 63 ARG B O 1
ATOM 3958 N N . GLU B 1 66 ? -25.952 16.325 -26.268 1.00 81.25 64 GLU B N 1
ATOM 3959 C CA . GLU B 1 66 ? -27.252 15.602 -26.353 1.00 83.13 64 GLU B CA 1
ATOM 3960 C C . GLU B 1 66 ? -27.213 14.356 -25.454 1.00 79.08 64 GLU B C 1
ATOM 3961 O O . GLU B 1 66 ? -28.097 14.235 -24.581 1.00 72.36 64 GLU B O 1
ATOM 3967 N N . ASP B 1 67 ? -26.234 13.467 -25.662 1.00 76.92 65 ASP B N 1
ATOM 3968 C CA . ASP B 1 67 ? -26.053 12.211 -24.880 1.00 75.98 65 ASP B CA 1
ATOM 3969 C C . ASP B 1 67 ? -26.080 12.536 -23.380 1.00 71.83 65 ASP B C 1
ATOM 3970 O O . ASP B 1 67 ? -26.737 11.792 -22.634 1.00 66.57 65 ASP B O 1
ATOM 3975 N N . VAL B 1 68 ? -25.406 13.614 -22.964 1.00 67.87 66 VAL B N 1
ATOM 3976 C CA . VAL B 1 68 ? -25.314 14.039 -21.535 1.00 64.27 66 VAL B CA 1
ATOM 3977 C C . VAL B 1 68 ? -26.685 14.560 -21.083 1.00 64.02 66 VAL B C 1
ATOM 3978 O O . VAL B 1 68 ? -27.152 14.116 -20.017 1.00 59.36 66 VAL B O 1
ATOM 3982 N N . ARG B 1 69 ? -27.319 15.446 -21.860 1.00 66.22 67 ARG B N 1
ATOM 3983 C CA . ARG B 1 69 ? -28.603 16.097 -21.466 1.00 73.16 67 ARG B CA 1
ATOM 3984 C C . ARG B 1 69 ? -29.711 15.037 -21.366 1.00 73.01 67 ARG B C 1
ATOM 3985 O O . ARG B 1 69 ? -30.533 15.138 -20.434 1.00 69.40 67 ARG B O 1
ATOM 3993 N N . ASN B 1 70 ? -29.727 14.065 -22.286 1.00 75.08 68 ASN B N 1
ATOM 3994 C CA . ASN B 1 70 ? -30.656 12.901 -22.263 1.00 76.72 68 ASN B CA 1
ATOM 3995 C C . ASN B 1 70 ? -30.591 12.239 -20.884 1.00 72.68 68 ASN B C 1
ATOM 3996 O O . ASN B 1 70 ? -31.614 12.234 -20.174 1.00 75.11 68 ASN B O 1
ATOM 4001 N N . ARG B 1 71 ? -29.408 11.741 -20.521 1.00 71.45 69 ARG B N 1
ATOM 4002 C CA . ARG B 1 71 ? -29.185 10.859 -19.344 1.00 70.33 69 ARG B CA 1
ATOM 4003 C C . ARG B 1 71 ? -29.370 11.669 -18.053 1.00 69.58 69 ARG B C 1
ATOM 4004 O O . ARG B 1 71 ? -29.842 11.083 -17.056 1.00 68.08 69 ARG B O 1
ATOM 4012 N N . VAL B 1 72 ? -29.050 12.969 -18.076 1.00 70.01 70 VAL B N 1
ATOM 4013 C CA . VAL B 1 72 ? -29.308 13.907 -16.941 1.00 69.32 70 VAL B CA 1
ATOM 4014 C C . VAL B 1 72 ? -30.821 14.040 -16.756 1.00 65.28 70 VAL B C 1
ATOM 4015 O O . VAL B 1 72 ? -31.280 13.859 -15.618 1.00 65.24 70 VAL B O 1
ATOM 4019 N N . MET B 1 73 ? -31.560 14.354 -17.825 1.00 65.33 71 MET B N 1
ATOM 4020 C CA . MET B 1 73 ? -33.039 14.532 -17.778 1.00 68.14 71 MET B CA 1
ATOM 4021 C C . MET B 1 73 ? -33.706 13.204 -17.390 1.00 67.08 71 MET B C 1
ATOM 4022 O O . MET B 1 73 ? -34.692 13.247 -16.629 1.00 62.71 71 MET B O 1
ATOM 4027 N N . ASP B 1 74 ? -33.180 12.071 -17.871 1.00 68.58 72 ASP B N 1
ATOM 4028 C CA . ASP B 1 74 ? -33.572 10.715 -17.394 1.00 71.76 72 ASP B CA 1
ATOM 4029 C C . ASP B 1 74 ? -33.517 10.708 -15.862 1.00 70.12 72 ASP B C 1
ATOM 4030 O O . ASP B 1 74 ? -34.550 10.411 -15.223 1.00 66.61 72 ASP B O 1
ATOM 4035 N N . PHE B 1 75 ? -32.356 11.070 -15.307 1.00 67.26 73 PHE B N 1
ATOM 4036 C CA . PHE B 1 75 ? -32.019 10.956 -13.864 1.00 64.27 73 PHE B CA 1
ATOM 4037 C C . PHE B 1 75 ? -32.878 11.920 -13.029 1.00 61.58 73 PHE B C 1
ATOM 4038 O O . PHE B 1 75 ? -33.270 11.548 -11.908 1.00 61.52 73 PHE B O 1
ATOM 4046 N N . LEU B 1 76 ? -33.182 13.114 -13.547 1.00 63.64 74 LEU B N 1
ATOM 4047 C CA . LEU B 1 76 ? -33.996 14.134 -12.823 1.00 65.26 74 LEU B CA 1
ATOM 4048 C C . LEU B 1 76 ? -35.445 13.642 -12.684 1.00 65.99 74 LEU B C 1
ATOM 4049 O O . LEU B 1 76 ? -36.056 13.901 -11.622 1.00 64.27 74 LEU B O 1
ATOM 4054 N N . ASP B 1 77 ? -35.972 12.965 -13.710 1.00 67.87 75 ASP B N 1
ATOM 4055 C CA . ASP B 1 77 ? -37.292 12.275 -13.671 1.00 70.83 75 ASP B CA 1
ATOM 4056 C C . ASP B 1 77 ? -37.275 11.204 -12.574 1.00 66.96 75 ASP B C 1
ATOM 4057 O O . ASP B 1 77 ? -38.201 11.200 -11.731 1.00 62.83 75 ASP B O 1
ATOM 4062 N N . ARG B 1 78 ? -36.247 10.348 -12.592 1.00 65.51 76 ARG B N 1
ATOM 4063 C CA . ARG B 1 78 ? -36.072 9.168 -11.699 1.00 68.80 76 ARG B CA 1
ATOM 4064 C C . ARG B 1 78 ? -36.254 9.560 -10.222 1.00 69.62 76 ARG B C 1
ATOM 4065 O O . ARG B 1 78 ? -36.853 8.745 -9.494 1.00 72.40 76 ARG B O 1
ATOM 4073 N N . ILE B 1 79 ? -35.776 10.738 -9.785 1.00 67.22 77 ILE B N 1
ATOM 4074 C CA . ILE B 1 79 ? -35.895 11.198 -8.361 1.00 67.89 77 ILE B CA 1
ATOM 4075 C C . ILE B 1 79 ? -36.710 12.498 -8.263 1.00 66.47 77 ILE B C 1
ATOM 4076 O O . ILE B 1 79 ? -36.716 13.100 -7.170 1.00 66.01 77 ILE B O 1
ATOM 4081 N N . GLY B 1 80 ? -37.413 12.882 -9.333 1.00 68.30 78 GLY B N 1
ATOM 4082 C CA . GLY B 1 80 ? -38.423 13.958 -9.335 1.00 68.06 78 GLY B CA 1
ATOM 4083 C C . GLY B 1 80 ? -37.857 15.293 -8.884 1.00 70.68 78 GLY B C 1
ATOM 4084 O O . GLY B 1 80 ? -38.289 15.782 -7.824 1.00 71.70 78 GLY B O 1
ATOM 4085 N N . ALA B 1 81 ? -36.942 15.861 -9.677 1.00 71.39 79 ALA B N 1
ATOM 4086 C CA . ALA B 1 81 ? -36.291 17.174 -9.456 1.00 72.92 79 ALA B CA 1
ATOM 4087 C C . ALA B 1 81 ? -37.136 18.306 -10.065 1.00 76.15 79 ALA B C 1
ATOM 4088 O O . ALA B 1 81 ? -36.742 19.486 -9.913 1.00 73.58 79 ALA B O 1
ATOM 4090 N N . GLY B 1 82 ? -38.236 17.965 -10.748 1.00 73.43 80 GLY B N 1
ATOM 4091 C CA . GLY B 1 82 ? -39.240 18.928 -11.244 1.00 74.04 80 GLY B CA 1
ATOM 4092 C C . GLY B 1 82 ? -38.833 19.585 -12.554 1.00 75.76 80 GLY B C 1
ATOM 4093 O O . GLY B 1 82 ? -37.867 19.111 -13.188 1.00 73.67 80 GLY B O 1
ATOM 4094 N N . ARG B 1 83 ? -39.553 20.648 -12.933 1.00 80.13 81 ARG B N 1
ATOM 4095 C CA . ARG B 1 83 ? -39.450 21.354 -14.242 1.00 82.96 81 ARG B CA 1
ATOM 4096 C C . ARG B 1 83 ? -38.465 22.527 -14.148 1.00 79.21 81 ARG B C 1
ATOM 4097 O O . ARG B 1 83 ? -37.754 22.772 -15.138 1.00 81.79 81 ARG B O 1
ATOM 4105 N N . GLU B 1 84 ? -38.448 23.233 -13.012 1.00 76.09 82 GLU B N 1
ATOM 4106 C CA . GLU B 1 84 ? -37.697 24.503 -12.809 1.00 75.86 82 GLU B CA 1
ATOM 4107 C C . GLU B 1 84 ? -36.195 24.194 -12.705 1.00 72.13 82 GLU B C 1
ATOM 4108 O O . GLU B 1 84 ? -35.627 24.334 -11.601 1.00 69.51 82 GLU B O 1
ATOM 4114 N N . VAL B 1 85 ? -35.573 23.798 -13.823 1.00 67.90 83 VAL B N 1
ATOM 4115 C CA . VAL B 1 85 ? -34.165 23.303 -13.874 1.00 67.08 83 VAL B CA 1
ATOM 4116 C C . VAL B 1 85 ? -33.480 23.824 -15.142 1.00 64.83 83 VAL B C 1
ATOM 4117 O O . VAL B 1 85 ? -34.111 23.790 -16.215 1.00 62.86 83 VAL B O 1
ATOM 4121 N N . ASP B 1 86 ? -32.234 24.286 -14.996 1.00 59.43 84 ASP B N 1
ATOM 4122 C CA . ASP B 1 86 ? -31.267 24.515 -16.101 1.00 58.23 84 ASP B CA 1
ATOM 4123 C C . ASP B 1 86 ? -30.103 23.540 -15.924 1.00 56.05 84 ASP B C 1
ATOM 4124 O O . ASP B 1 86 ? -29.709 23.279 -14.773 1.00 57.66 84 ASP B O 1
ATOM 4129 N N . VAL B 1 87 ? -29.566 23.045 -17.036 1.00 56.85 85 VAL B N 1
ATOM 4130 C CA . VAL B 1 87 ? -28.468 22.042 -17.074 1.00 57.06 85 VAL B CA 1
ATOM 4131 C C . VAL B 1 87 ? -27.287 22.669 -17.816 1.00 56.17 85 VAL B C 1
ATOM 4132 O O . VAL B 1 87 ? -27.399 22.881 -19.038 1.00 53.18 85 VAL B O 1
ATOM 4136 N N . ILE B 1 88 ? -26.204 22.969 -17.094 1.00 55.13 86 ILE B N 1
ATOM 4137 C CA . ILE B 1 88 ? -24.954 23.534 -17.680 1.00 54.36 86 ILE B CA 1
ATOM 4138 C C . ILE B 1 88 ? -23.998 22.369 -17.922 1.00 54.45 86 ILE B C 1
ATOM 4139 O O . ILE B 1 88 ? -23.479 21.815 -16.938 1.00 55.45 86 ILE B O 1
ATOM 4144 N N . ILE B 1 89 ? -23.773 22.037 -19.192 1.00 54.35 87 ILE B N 1
ATOM 4145 C CA . ILE B 1 89 ? -22.858 20.943 -19.628 1.00 54.65 87 ILE B CA 1
ATOM 4146 C C . ILE B 1 89 ? -21.491 21.579 -19.887 1.00 51.54 87 ILE B C 1
ATOM 4147 O O . ILE B 1 89 ? -21.226 21.954 -21.038 1.00 52.80 87 ILE B O 1
ATOM 4152 N N . ALA B 1 90 ? -20.678 21.715 -18.838 1.00 50.98 88 ALA B N 1
ATOM 4153 C CA . ALA B 1 90 ? -19.370 22.410 -18.867 1.00 52.91 88 ALA B CA 1
ATOM 4154 C C . ALA B 1 90 ? -18.343 21.551 -19.592 1.00 50.81 88 ALA B C 1
ATOM 4155 O O . ALA B 1 90 ? -18.382 20.328 -19.504 1.00 53.01 88 ALA B O 1
ATOM 4157 N N . PRO B 1 91 ? -17.380 22.167 -20.311 1.00 52.56 89 PRO B N 1
ATOM 4158 C CA . PRO B 1 91 ? -16.304 21.422 -20.963 1.00 53.96 89 PRO B CA 1
ATOM 4159 C C . PRO B 1 91 ? -15.268 20.885 -19.962 1.00 55.11 89 PRO B C 1
ATOM 4160 O O . PRO B 1 91 ? -14.475 21.658 -19.470 1.00 57.74 89 PRO B O 1
ATOM 4164 N N . GLY B 1 92 ? -15.307 19.580 -19.680 1.00 58.76 90 GLY B N 1
ATOM 4165 C CA . GLY B 1 92 ? -14.290 18.889 -18.862 1.00 58.74 90 GLY B CA 1
ATOM 4166 C C . GLY B 1 92 ? -13.097 18.466 -19.699 1.00 59.59 90 GLY B C 1
ATOM 4167 O O . GLY B 1 92 ? -13.155 18.634 -20.937 1.00 58.13 90 GLY B O 1
ATOM 4168 N N . ILE B 1 93 ? -12.041 17.956 -19.056 1.00 58.12 91 ILE B N 1
ATOM 4169 C CA . ILE B 1 93 ? -10.838 17.396 -19.741 1.00 60.98 91 ILE B CA 1
ATOM 4170 C C . ILE B 1 93 ? -10.401 16.113 -19.023 1.00 63.07 91 ILE B C 1
ATOM 4171 O O . ILE B 1 93 ? -10.796 15.927 -17.854 1.00 64.58 91 ILE B O 1
ATOM 4176 N N . GLY B 1 94 ? -9.622 15.269 -19.712 1.00 63.43 92 GLY B N 1
ATOM 4177 C CA . GLY B 1 94 ? -9.113 13.984 -19.191 1.00 67.38 92 GLY B CA 1
ATOM 4178 C C . GLY B 1 94 ? -9.158 12.863 -20.224 1.00 68.74 92 GLY B C 1
ATOM 4179 O O . GLY B 1 94 ? -9.692 13.083 -21.339 1.00 65.85 92 GLY B O 1
ATOM 4180 N N . GLU B 1 95 ? -8.603 11.701 -19.862 1.00 69.16 93 GLU B N 1
ATOM 4181 C CA . GLU B 1 95 ? -8.560 10.461 -20.685 1.00 68.70 93 GLU B CA 1
ATOM 4182 C C . GLU B 1 95 ? -9.410 9.399 -19.979 1.00 66.11 93 GLU B C 1
ATOM 4183 O O . GLU B 1 95 ? -8.913 8.799 -19.011 1.00 64.65 93 GLU B O 1
ATOM 4189 N N . PHE B 1 96 ? -10.652 9.202 -20.430 1.00 64.17 94 PHE B N 1
ATOM 4190 C CA . PHE B 1 96 ? -11.671 8.342 -19.773 1.00 70.35 94 PHE B CA 1
ATOM 4191 C C . PHE B 1 96 ? -11.862 7.041 -20.562 1.00 73.52 94 PHE B C 1
ATOM 4192 O O . PHE B 1 96 ? -11.308 6.901 -21.671 1.00 75.58 94 PHE B O 1
ATOM 4200 N N . THR B 1 97 ? -12.617 6.108 -19.974 1.00 76.16 95 THR B N 1
ATOM 4201 C CA . THR B 1 97 ? -12.847 4.729 -20.481 1.00 78.88 95 THR B CA 1
ATOM 4202 C C . THR B 1 97 ? -13.534 4.781 -21.853 1.00 79.06 95 THR B C 1
ATOM 4203 O O . THR B 1 97 ? -13.194 3.939 -22.706 1.00 82.53 95 THR B O 1
ATOM 4207 N N . HIS B 1 98 ? -14.447 5.736 -22.061 1.00 78.00 96 HIS B N 1
ATOM 4208 C CA . HIS B 1 98 ? -15.326 5.820 -23.260 1.00 79.02 96 HIS B CA 1
ATOM 4209 C C . HIS B 1 98 ? -15.006 7.062 -24.102 1.00 77.00 96 HIS B C 1
ATOM 4210 O O . HIS B 1 98 ? -15.726 7.273 -25.097 1.00 79.80 96 HIS B O 1
ATOM 4217 N N . GLY B 1 99 ? -13.969 7.839 -23.759 1.00 73.54 97 GLY B N 1
ATOM 4218 C CA . GLY B 1 99 ? -13.663 9.101 -24.464 1.00 67.28 97 GLY B CA 1
ATOM 4219 C C . GLY B 1 99 ? -12.429 9.825 -23.947 1.00 65.03 97 GLY B C 1
ATOM 4220 O O . GLY B 1 99 ? -12.038 9.604 -22.784 1.00 61.56 97 GLY B O 1
ATOM 4221 N N . SER B 1 100 ? -11.868 10.695 -24.794 1.00 61.86 98 SER B N 1
ATOM 4222 C CA . SER B 1 100 ? -10.675 11.545 -24.545 1.00 62.65 98 SER B CA 1
ATOM 4223 C C . SER B 1 100 ? -11.041 13.012 -24.812 1.00 61.98 98 SER B C 1
ATOM 4224 O O . SER B 1 100 ? -11.510 13.304 -25.928 1.00 60.03 98 SER B O 1
ATOM 4227 N N . PHE B 1 101 ? -10.851 13.898 -23.827 1.00 60.65 99 PHE B N 1
ATOM 4228 C CA . PHE B 1 101 ? -11.212 15.341 -23.908 1.00 54.12 99 PHE B CA 1
ATOM 4229 C C . PHE B 1 101 ? -9.986 16.196 -23.574 1.00 53.14 99 PHE B C 1
ATOM 4230 O O . PHE B 1 101 ? -9.503 16.132 -22.427 1.00 54.39 99 PHE B O 1
ATOM 4238 N N . ARG B 1 102 ? -9.506 16.967 -24.552 1.00 52.37 100 ARG B N 1
ATOM 4239 C CA . ARG B 1 102 ? -8.292 17.813 -24.436 1.00 57.06 100 ARG B CA 1
ATOM 4240 C C . ARG B 1 102 ? -8.667 19.287 -24.629 1.00 55.25 100 ARG B C 1
ATOM 4241 O O . ARG B 1 102 ? -9.532 19.589 -25.474 1.00 52.59 100 ARG B O 1
ATOM 4249 N N . GLY B 1 103 ? -8.003 20.161 -23.875 1.00 51.71 101 GLY B N 1
ATOM 4250 C CA . GLY B 1 103 ? -8.226 21.616 -23.876 1.00 57.80 101 GLY B CA 1
ATOM 4251 C C . GLY B 1 103 ? -7.739 22.244 -22.584 1.00 56.71 101 GLY B C 1
ATOM 4252 O O . GLY B 1 103 ? -7.319 21.493 -21.675 1.00 54.61 101 GLY B O 1
ATOM 4253 N N . SER B 1 104 ? -7.779 23.576 -22.513 1.00 58.49 102 SER B N 1
ATOM 4254 C CA . SER B 1 104 ? -7.522 24.373 -21.287 1.00 55.74 102 SER B CA 1
ATOM 4255 C C . SER B 1 104 ? -8.515 23.941 -20.202 1.00 52.64 102 SER B C 1
ATOM 4256 O O . SER B 1 104 ? -9.735 23.902 -20.485 1.00 49.95 102 SER B O 1
ATOM 4259 N N . ALA B 1 105 ? -8.008 23.606 -19.015 1.00 52.84 103 ALA B N 1
ATOM 4260 C CA . ALA B 1 105 ? -8.808 23.304 -17.805 1.00 52.67 103 ALA B CA 1
ATOM 4261 C C . ALA B 1 105 ? -9.753 24.471 -17.501 1.00 50.43 103 ALA B C 1
ATOM 4262 O O . ALA B 1 105 ? -10.909 24.208 -17.118 1.00 53.32 103 ALA B O 1
ATOM 4264 N N . MET B 1 106 ? -9.276 25.703 -17.704 1.00 54.73 104 MET B N 1
ATOM 4265 C CA . MET B 1 106 ? -9.953 26.970 -17.308 1.00 55.77 104 MET B CA 1
ATOM 4266 C C . MET B 1 106 ? -11.159 27.291 -18.204 1.00 53.35 104 MET B C 1
ATOM 4267 O O . MET B 1 106 ? -11.920 28.190 -17.815 1.00 49.45 104 MET B O 1
ATOM 4272 N N . ASP B 1 107 ? -11.350 26.593 -19.330 1.00 48.60 105 ASP B N 1
ATOM 4273 C CA . ASP B 1 107 ? -12.557 26.744 -20.192 1.00 47.49 105 ASP B CA 1
ATOM 4274 C C . ASP B 1 107 ? -13.828 26.481 -19.376 1.00 45.45 105 ASP B C 1
ATOM 4275 O O . ASP B 1 107 ? -14.871 27.100 -19.682 1.00 43.65 105 ASP B O 1
ATOM 4280 N N . ALA B 1 108 ? -13.760 25.593 -18.383 1.00 45.49 106 ALA B N 1
ATOM 4281 C CA . ALA B 1 108 ? -14.920 25.215 -17.545 1.00 45.16 106 ALA B CA 1
ATOM 4282 C C . ALA B 1 108 ? -15.377 26.436 -16.733 1.00 42.83 106 ALA B C 1
ATOM 4283 O O . ALA B 1 108 ? -16.595 26.651 -16.637 1.00 46.67 106 ALA B O 1
ATOM 4285 N N . TYR B 1 109 ? -14.438 27.233 -16.214 1.00 43.61 107 TYR B N 1
ATOM 4286 C CA . TYR B 1 109 ? -14.723 28.491 -15.471 1.00 42.73 107 TYR B CA 1
ATOM 4287 C C . TYR B 1 109 ? -15.463 29.470 -16.388 1.00 41.77 107 TYR B C 1
ATOM 4288 O O . TYR B 1 109 ? -16.602 29.878 -16.067 1.00 40.91 107 TYR B O 1
ATOM 4297 N N . TYR B 1 110 ? -14.832 29.827 -17.509 1.00 40.55 108 TYR B N 1
ATOM 4298 C CA . TYR B 1 110 ? -15.339 30.840 -18.474 1.00 39.72 108 TYR B CA 1
ATOM 4299 C C . TYR B 1 110 ? -16.698 30.398 -19.025 1.00 41.38 108 TYR B C 1
ATOM 4300 O O . TYR B 1 110 ? -17.605 31.254 -19.136 1.00 44.83 108 TYR B O 1
ATOM 4309 N N . TYR B 1 111 ? -16.857 29.105 -19.326 1.00 41.77 109 TYR B N 1
ATOM 4310 C CA . TYR B 1 111 ? -18.120 28.534 -19.859 1.00 42.87 109 TYR B CA 1
ATOM 4311 C C . TYR B 1 111 ? -19.213 28.627 -18.787 1.00 42.96 109 TYR B C 1
ATOM 4312 O O . TYR B 1 111 ? -20.318 29.096 -19.098 1.00 43.28 109 TYR B O 1
ATOM 4321 N N . VAL B 1 112 ? -18.928 28.184 -17.560 1.00 43.23 110 VAL B N 1
ATOM 4322 C CA . VAL B 1 112 ? -19.918 28.232 -16.440 1.00 43.44 110 VAL B CA 1
ATOM 4323 C C . VAL B 1 112 ? -20.206 29.702 -16.107 1.00 40.52 110 VAL B C 1
ATOM 4324 O O . VAL B 1 112 ? -21.398 30.054 -15.966 1.00 40.00 110 VAL B O 1
ATOM 4328 N N . LEU B 1 113 ? -19.170 30.540 -16.019 1.00 41.23 111 LEU B N 1
ATOM 4329 C CA . LEU B 1 113 ? -19.338 31.999 -15.768 1.00 41.82 111 LEU B CA 1
ATOM 4330 C C . LEU B 1 113 ? -20.350 32.566 -16.770 1.00 41.83 111 LEU B C 1
ATOM 4331 O O . LEU B 1 113 ? -21.313 33.239 -16.343 1.00 39.91 111 LEU B O 1
ATOM 4336 N N . HIS B 1 114 ? -20.146 32.271 -18.055 1.00 43.58 112 HIS B N 1
ATOM 4337 C CA . HIS B 1 114 ? -21.007 32.726 -19.176 1.00 45.02 112 HIS B CA 1
ATOM 4338 C C . HIS B 1 114 ? -22.424 32.187 -18.972 1.00 42.65 112 HIS B C 1
ATOM 4339 O O . HIS B 1 114 ? -23.364 32.997 -19.018 1.00 41.58 112 HIS B O 1
ATOM 4346 N N . ALA B 1 115 ? -22.569 30.880 -18.726 1.00 43.15 113 ALA B N 1
ATOM 4347 C CA . ALA B 1 115 ? -23.882 30.208 -18.561 1.00 43.47 113 ALA B CA 1
ATOM 4348 C C . ALA B 1 115 ? -24.631 30.809 -17.363 1.00 43.95 113 ALA B C 1
ATOM 4349 O O . ALA B 1 115 ? -25.812 31.159 -17.519 1.00 43.04 113 ALA B O 1
ATOM 4351 N N . LEU B 1 116 ? -23.965 30.962 -16.213 1.00 44.60 114 LEU B N 1
ATOM 4352 C CA . LEU B 1 116 ? -24.600 31.512 -14.980 1.00 45.16 114 LEU B CA 1
ATOM 4353 C C . LEU B 1 116 ? -25.027 32.966 -15.212 1.00 44.12 114 LEU B C 1
ATOM 4354 O O . LEU B 1 116 ? -26.064 33.361 -14.649 1.00 42.93 114 LEU B O 1
ATOM 4359 N N . SER B 1 117 ? -24.272 33.723 -16.016 1.00 43.93 115 SER B N 1
ATOM 4360 C CA . SER B 1 117 ? -24.507 35.168 -16.267 1.00 45.13 115 SER B CA 1
ATOM 4361 C C . SER B 1 117 ? -25.818 35.362 -17.029 1.00 46.12 115 SER B C 1
ATOM 4362 O O . SER B 1 117 ? -26.316 36.494 -17.035 1.00 45.37 115 SER B O 1
ATOM 4365 N N . GLU B 1 118 ? -26.342 34.300 -17.645 1.00 46.63 116 GLU B N 1
ATOM 4366 C CA . GLU B 1 118 ? -27.625 34.311 -18.398 1.00 51.27 116 GLU B CA 1
ATOM 4367 C C . GLU B 1 118 ? -28.780 33.805 -17.519 1.00 51.01 116 GLU B C 1
ATOM 4368 O O . GLU B 1 118 ? -29.934 33.993 -17.937 1.00 53.54 116 GLU B O 1
ATOM 4374 N N . ILE B 1 119 ? -28.496 33.193 -16.362 1.00 48.69 117 ILE B N 1
ATOM 4375 C CA . ILE B 1 119 ? -29.517 32.519 -15.500 1.00 52.33 117 ILE B CA 1
ATOM 4376 C C . ILE B 1 119 ? -29.784 33.353 -14.239 1.00 50.98 117 ILE B C 1
ATOM 4377 O O . ILE B 1 119 ? -30.969 33.464 -13.859 1.00 49.49 117 ILE B O 1
ATOM 4382 N N . ILE B 1 120 ? -28.743 33.894 -13.595 1.00 47.68 118 ILE B N 1
ATOM 4383 C CA . ILE B 1 120 ? -28.890 34.640 -12.309 1.00 47.38 118 ILE B CA 1
ATOM 4384 C C . ILE B 1 120 ? -29.753 35.871 -12.581 1.00 47.15 118 ILE B C 1
ATOM 4385 O O . ILE B 1 120 ? -29.453 36.651 -13.482 1.00 45.99 118 ILE B O 1
ATOM 4390 N N . PRO B 1 121 ? -30.865 36.076 -11.833 1.00 49.59 119 PRO B N 1
ATOM 4391 C CA . PRO B 1 121 ? -31.690 37.273 -11.994 1.00 50.88 119 PRO B CA 1
ATOM 4392 C C . PRO B 1 121 ? -30.890 38.567 -11.769 1.00 50.30 119 PRO B C 1
ATOM 4393 O O . PRO B 1 121 ? -30.106 38.636 -10.837 1.00 48.61 119 PRO B O 1
ATOM 4397 N N . THR B 1 122 ? -31.103 39.549 -12.639 1.00 51.43 120 THR B N 1
ATOM 4398 C CA . THR B 1 122 ? -30.404 40.858 -12.633 1.00 54.29 120 THR B CA 1
ATOM 4399 C C . THR B 1 122 ? -31.325 41.922 -12.015 1.00 58.44 120 THR B C 1
ATOM 4400 O O . THR B 1 122 ? -30.936 43.111 -12.008 1.00 56.86 120 THR B O 1
ATOM 4404 N N . LYS B 1 123 ? -32.497 41.505 -11.517 1.00 58.71 121 LYS B N 1
ATOM 4405 C CA . LYS B 1 123 ? -33.430 42.333 -10.707 1.00 66.38 121 LYS B CA 1
ATOM 4406 C C . LYS B 1 123 ? -33.672 41.638 -9.361 1.00 65.81 121 LYS B C 1
ATOM 4407 O O . LYS B 1 123 ? -33.629 40.390 -9.315 1.00 65.00 121 LYS B O 1
ATOM 4413 N N . GLY B 1 124 ? -33.891 42.427 -8.305 1.00 64.17 122 GLY B N 1
ATOM 4414 C CA . GLY B 1 124 ? -34.333 41.948 -6.982 1.00 62.41 122 GLY B CA 1
ATOM 4415 C C . GLY B 1 124 ? -33.212 41.299 -6.192 1.00 62.47 122 GLY B C 1
ATOM 4416 O O . GLY B 1 124 ? -32.115 41.080 -6.759 1.00 62.13 122 GLY B O 1
ATOM 4417 N N . ASP B 1 125 ? -33.488 40.987 -4.924 1.00 61.62 123 ASP B N 1
ATOM 4418 C CA . ASP B 1 125 ? -32.521 40.364 -3.980 1.00 63.90 123 ASP B CA 1
ATOM 4419 C C . ASP B 1 125 ? -32.349 38.886 -4.355 1.00 57.20 123 ASP B C 1
ATOM 4420 O O . ASP B 1 125 ? -33.235 38.345 -5.042 1.00 54.77 123 ASP B O 1
ATOM 4425 N N . LEU B 1 126 ? -31.229 38.283 -3.943 1.00 54.92 124 LEU B N 1
ATOM 4426 C CA . LEU B 1 126 ? -30.824 36.900 -4.307 1.00 58.98 124 LEU B CA 1
ATOM 4427 C C . LEU B 1 126 ? -30.409 36.143 -3.043 1.00 58.16 124 LEU B C 1
ATOM 4428 O O . LEU B 1 126 ? -29.520 36.630 -2.318 1.00 55.90 124 LEU B O 1
ATOM 4433 N N . GLU B 1 127 ? -31.040 34.994 -2.805 1.00 56.13 125 GLU B N 1
ATOM 4434 C CA . GLU B 1 127 ? -30.635 34.005 -1.775 1.00 60.18 125 GLU B CA 1
ATOM 4435 C C . GLU B 1 127 ? -30.105 32.771 -2.509 1.00 56.71 125 GLU B C 1
ATOM 4436 O O . GLU B 1 127 ? -30.919 32.049 -3.119 1.00 55.99 125 GLU B O 1
ATOM 4442 N N . VAL B 1 128 ? -28.788 32.563 -2.498 1.00 54.75 126 VAL B N 1
ATOM 4443 C CA . VAL B 1 128 ? -28.134 31.536 -3.359 1.00 52.77 126 VAL B CA 1
ATOM 4444 C C . VAL B 1 128 ? -27.670 30.377 -2.479 1.00 51.73 126 VAL B C 1
ATOM 4445 O O . VAL B 1 128 ? -27.070 30.625 -1.411 1.00 52.20 126 VAL B O 1
ATOM 4449 N N . HIS B 1 129 ? -27.972 29.162 -2.938 1.00 48.89 127 HIS B N 1
ATOM 4450 C CA . HIS B 1 129 ? -27.718 27.872 -2.254 1.00 50.86 127 HIS B CA 1
ATOM 4451 C C . HIS B 1 129 ? -26.864 27.009 -3.183 1.00 49.19 127 HIS B C 1
ATOM 4452 O O . HIS B 1 129 ? -27.287 26.790 -4.336 1.00 49.32 127 HIS B O 1
ATOM 4459 N N . PHE B 1 130 ? -25.705 26.559 -2.701 1.00 46.34 128 PHE B N 1
ATOM 4460 C CA . PHE B 1 130 ? -24.683 25.836 -3.494 1.00 46.37 128 PHE B CA 1
ATOM 4461 C C . PHE B 1 130 ? -24.345 24.519 -2.798 1.00 48.16 128 PHE B C 1
ATOM 4462 O O . PHE B 1 130 ? -24.043 24.568 -1.594 1.00 44.77 128 PHE B O 1
ATOM 4470 N N . ASP B 1 131 ? -24.372 23.403 -3.540 1.00 49.86 129 ASP B N 1
ATOM 4471 C CA . ASP B 1 131 ? -24.061 22.040 -3.025 1.00 53.73 129 ASP B CA 1
ATOM 4472 C C . ASP B 1 131 ? -22.802 21.500 -3.713 1.00 51.63 129 ASP B C 1
ATOM 4473 O O . ASP B 1 131 ? -22.836 21.337 -4.944 1.00 50.96 129 ASP B O 1
ATOM 4478 N N . SER B 1 132 ? -21.749 21.216 -2.938 1.00 53.54 130 SER B N 1
ATOM 4479 C CA . SER B 1 132 ? -20.417 20.766 -3.429 1.00 56.24 130 SER B CA 1
ATOM 4480 C C . SER B 1 132 ? -20.233 19.248 -3.258 1.00 55.40 130 SER B C 1
ATOM 4481 O O . SER B 1 132 ? -19.151 18.749 -3.629 1.00 60.21 130 SER B O 1
ATOM 4484 N N . THR B 1 133 ? -21.251 18.545 -2.752 1.00 58.41 131 THR B N 1
ATOM 4485 C CA . THR B 1 133 ? -21.218 17.099 -2.380 1.00 65.69 131 THR B CA 1
ATOM 4486 C C . THR B 1 133 ? -20.666 16.215 -3.504 1.00 70.27 131 THR B C 1
ATOM 4487 O O . THR B 1 133 ? -19.800 15.361 -3.210 1.00 66.10 131 THR B O 1
ATOM 4491 N N . HIS B 1 134 ? -21.173 16.396 -4.728 1.00 72.82 132 HIS B N 1
ATOM 4492 C CA . HIS B 1 134 ? -21.126 15.394 -5.828 1.00 73.72 132 HIS B CA 1
ATOM 4493 C C . HIS B 1 134 ? -20.101 15.769 -6.907 1.00 77.37 132 HIS B C 1
ATOM 4494 O O . HIS B 1 134 ? -19.995 15.011 -7.890 1.00 85.26 132 HIS B O 1
ATOM 4501 N N . GLY B 1 135 ? -19.369 16.875 -6.746 1.00 76.17 133 GLY B N 1
ATOM 4502 C CA . GLY B 1 135 ? -18.632 17.504 -7.858 1.00 76.94 133 GLY B CA 1
ATOM 4503 C C . GLY B 1 135 ? -17.248 16.914 -8.084 1.00 75.09 133 GLY B C 1
ATOM 4504 O O . GLY B 1 135 ? -16.637 16.453 -7.105 1.00 83.74 133 GLY B O 1
ATOM 4505 N N . LEU B 1 136 ? -16.777 16.926 -9.338 1.00 75.20 134 LEU B N 1
ATOM 4506 C CA . LEU B 1 136 ? -15.328 16.904 -9.686 1.00 77.90 134 LEU B CA 1
ATOM 4507 C C . LEU B 1 136 ? -14.654 18.046 -8.919 1.00 78.81 134 LEU B C 1
ATOM 4508 O O . LEU B 1 136 ? -15.267 19.127 -8.842 1.00 82.90 134 LEU B O 1
ATOM 4513 N N . ASN B 1 137 ? -13.452 17.825 -8.381 1.00 74.51 135 ASN B N 1
ATOM 4514 C CA . ASN B 1 137 ? -12.757 18.817 -7.518 1.00 72.00 135 ASN B CA 1
ATOM 4515 C C . ASN B 1 137 ? -12.670 20.149 -8.279 1.00 64.49 135 ASN B C 1
ATOM 4516 O O . ASN B 1 137 ? -13.183 21.155 -7.756 1.00 60.83 135 ASN B O 1
ATOM 4521 N N . TYR B 1 138 ? -12.089 20.149 -9.484 1.00 62.77 136 TYR B N 1
ATOM 4522 C CA . TYR B 1 138 ? -11.754 21.386 -10.233 1.00 58.77 136 TYR B CA 1
ATOM 4523 C C . TYR B 1 138 ? -13.048 22.050 -10.723 1.00 56.48 136 TYR B C 1
ATOM 4524 O O . TYR B 1 138 ? -13.168 23.271 -10.526 1.00 54.62 136 TYR B O 1
ATOM 4533 N N . VAL B 1 139 ? -14.006 21.284 -11.258 1.00 53.44 137 VAL B N 1
ATOM 4534 C CA . VAL B 1 139 ? -15.316 21.815 -11.751 1.00 53.61 137 VAL B CA 1
ATOM 4535 C C . VAL B 1 139 ? -16.092 22.447 -10.581 1.00 51.38 137 VAL B C 1
ATOM 4536 O O . VAL B 1 139 ? -16.691 23.527 -10.772 1.00 51.52 137 VAL B O 1
ATOM 4540 N N . THR B 1 140 ? -16.087 21.822 -9.403 1.00 48.56 138 THR B N 1
ATOM 4541 C CA . THR B 1 140 ? -16.793 22.339 -8.199 1.00 48.40 138 THR B CA 1
ATOM 4542 C C . THR B 1 140 ? -16.147 23.665 -7.771 1.00 46.04 138 THR B C 1
ATOM 4543 O O . THR B 1 140 ? -16.892 24.617 -7.465 1.00 46.46 138 THR B O 1
ATOM 4547 N N . LEU B 1 141 ? -14.815 23.744 -7.796 1.00 47.11 139 LEU B N 1
ATOM 4548 C CA . LEU B 1 141 ? -14.056 24.955 -7.382 1.00 46.27 139 LEU B CA 1
ATOM 4549 C C . LEU B 1 141 ? -14.306 26.096 -8.383 1.00 42.89 139 LEU B C 1
ATOM 4550 O O . LEU B 1 141 ? -14.577 27.229 -7.936 1.00 40.93 139 LEU B O 1
ATOM 4555 N N . LEU B 1 142 ? -14.247 25.822 -9.689 1.00 44.26 140 LEU B N 1
ATOM 4556 C CA . LEU B 1 142 ? -14.406 26.867 -10.737 1.00 44.17 140 LEU B CA 1
ATOM 4557 C C . LEU B 1 142 ? -15.864 27.336 -10.776 1.00 42.59 140 LEU B C 1
ATOM 4558 O O . LEU B 1 142 ? -16.082 28.535 -11.029 1.00 41.23 140 LEU B O 1
ATOM 4563 N N . THR B 1 143 ? -16.821 26.452 -10.476 1.00 42.67 141 THR B N 1
ATOM 4564 C CA . THR B 1 143 ? -18.266 26.790 -10.361 1.00 43.87 141 THR B CA 1
ATOM 4565 C C . THR B 1 143 ? -18.478 27.707 -9.153 1.00 42.56 141 THR B C 1
ATOM 4566 O O . THR B 1 143 ? -19.203 28.711 -9.289 1.00 42.78 141 THR B O 1
ATOM 4570 N N . TYR B 1 144 ? -17.875 27.371 -8.011 1.00 45.85 142 TYR B N 1
ATOM 4571 C CA . TYR B 1 144 ? -17.926 28.193 -6.774 1.00 46.04 142 TYR B CA 1
ATOM 4572 C C . TYR B 1 144 ? -17.401 29.598 -7.096 1.00 46.19 142 TYR B C 1
ATOM 4573 O O . TYR B 1 144 ? -18.093 30.585 -6.779 1.00 44.02 142 TYR B O 1
ATOM 4582 N N . ARG B 1 145 ? -16.224 29.685 -7.724 1.00 44.85 143 ARG B N 1
ATOM 4583 C CA . ARG B 1 145 ? -15.565 30.982 -8.041 1.00 45.80 143 ARG B CA 1
ATOM 4584 C C . ARG B 1 145 ? -16.469 31.780 -8.983 1.00 44.13 143 ARG B C 1
ATOM 4585 O O . ARG B 1 145 ? -16.701 32.970 -8.706 1.00 44.92 143 ARG B O 1
ATOM 4593 N N . ALA B 1 146 ? -16.969 31.144 -10.044 1.00 43.96 144 ALA B N 1
ATOM 4594 C CA . ALA B 1 146 ? -17.819 31.791 -11.067 1.00 41.23 144 ALA B CA 1
ATOM 4595 C C . ALA B 1 146 ? -19.068 32.372 -10.392 1.00 40.92 144 ALA B C 1
ATOM 4596 O O . ALA B 1 146 ? -19.408 33.533 -10.675 1.00 40.90 144 ALA B O 1
ATOM 4598 N N . LEU B 1 147 ? -19.715 31.597 -9.518 1.00 45.08 145 LEU B N 1
ATOM 4599 C CA . LEU B 1 147 ? -20.913 32.027 -8.741 1.00 46.94 145 LEU B CA 1
ATOM 4600 C C . LEU B 1 147 ? -20.567 33.263 -7.905 1.00 45.10 145 LEU B C 1
ATOM 4601 O O . LEU B 1 147 ? -21.292 34.258 -8.010 1.00 45.58 145 LEU B O 1
ATOM 4606 N N . LYS B 1 148 ? -19.509 33.188 -7.095 1.00 44.11 146 LYS B N 1
ATOM 4607 C CA . LYS B 1 148 ? -19.109 34.282 -6.169 1.00 46.75 146 LYS B CA 1
ATOM 4608 C C . LYS B 1 148 ? -18.747 35.538 -6.965 1.00 44.65 146 LYS B C 1
ATOM 4609 O O . LYS B 1 148 ? -19.185 36.635 -6.553 1.00 42.51 146 LYS B O 1
ATOM 4615 N N . ASP B 1 149 ? -17.997 35.396 -8.066 1.00 45.17 147 ASP B N 1
ATOM 4616 C CA . ASP B 1 149 ? -17.616 36.548 -8.928 1.00 42.59 147 ASP B CA 1
ATOM 4617 C C . ASP B 1 149 ? -18.893 37.278 -9.359 1.00 40.01 147 ASP B C 1
ATOM 4618 O O . ASP B 1 149 ? -18.951 38.503 -9.196 1.00 45.95 147 ASP B O 1
ATOM 4623 N N . LEU B 1 150 ? -19.908 36.560 -9.846 1.00 40.50 148 LEU B N 1
ATOM 4624 C CA . LEU B 1 150 ? -21.130 37.205 -10.408 1.00 40.29 148 LEU B CA 1
ATOM 4625 C C . LEU B 1 150 ? -21.993 37.787 -9.279 1.00 39.15 148 LEU B C 1
ATOM 4626 O O . LEU B 1 150 ? -22.589 38.845 -9.496 1.00 39.00 148 LEU B O 1
ATOM 4631 N N . LEU B 1 151 ? -22.103 37.091 -8.147 1.00 41.68 149 LEU B N 1
ATOM 4632 C CA . LEU B 1 151 ? -22.973 37.512 -7.013 1.00 44.64 149 LEU B CA 1
ATOM 4633 C C . LEU B 1 151 ? -22.399 38.774 -6.360 1.00 42.57 149 LEU B C 1
ATOM 4634 O O . LEU B 1 151 ? -23.200 39.618 -5.936 1.00 44.91 149 LEU B O 1
ATOM 4639 N N . GLY B 1 152 ? -21.066 38.882 -6.290 1.00 45.43 150 GLY B N 1
ATOM 4640 C CA . GLY B 1 152 ? -20.338 40.105 -5.903 1.00 44.23 150 GLY B CA 1
ATOM 4641 C C . GLY B 1 152 ? -20.780 41.298 -6.729 1.00 44.87 150 GLY B C 1
ATOM 4642 O O . GLY B 1 152 ? -20.974 42.383 -6.144 1.00 45.97 150 GLY B O 1
ATOM 4643 N N . ILE B 1 153 ? -20.968 41.116 -8.041 1.00 42.35 151 ILE B N 1
ATOM 4644 C CA . ILE B 1 153 ? -21.431 42.209 -8.948 1.00 42.31 151 ILE B CA 1
ATOM 4645 C C . ILE B 1 153 ? -22.909 42.474 -8.657 1.00 41.24 151 ILE B C 1
ATOM 4646 O O . ILE B 1 153 ? -23.281 43.646 -8.547 1.00 40.50 151 ILE B O 1
ATOM 4651 N N . ALA B 1 154 ? -23.723 41.422 -8.564 1.00 42.29 152 ALA B N 1
ATOM 4652 C CA . ALA B 1 154 ? -25.167 41.516 -8.255 1.00 42.97 152 ALA B CA 1
ATOM 4653 C C . ALA B 1 154 ? -25.357 42.315 -6.959 1.00 41.71 152 ALA B C 1
ATOM 4654 O O . ALA B 1 154 ? -26.283 43.135 -6.898 1.00 44.52 152 ALA B O 1
ATOM 4656 N N . ALA B 1 155 ? -24.489 42.095 -5.974 1.00 43.55 153 ALA B N 1
ATOM 4657 C CA . ALA B 1 155 ? -24.576 42.685 -4.613 1.00 46.35 153 ALA B CA 1
ATOM 4658 C C . ALA B 1 155 ? -24.396 44.208 -4.677 1.00 50.77 153 ALA B C 1
ATOM 4659 O O . ALA B 1 155 ? -24.723 44.876 -3.682 1.00 47.93 153 ALA B O 1
ATOM 4661 N N . VAL B 1 156 ? -23.900 44.738 -5.804 1.00 51.23 154 VAL B N 1
ATOM 4662 C CA . VAL B 1 156 ? -23.807 46.205 -6.052 1.00 50.26 154 VAL B CA 1
ATOM 4663 C C . VAL B 1 156 ? -25.203 46.815 -5.891 1.00 49.19 154 VAL B C 1
ATOM 4664 O O . VAL B 1 156 ? -25.302 47.876 -5.267 1.00 50.58 154 VAL B O 1
ATOM 4668 N N . MET B 1 157 ? -26.240 46.178 -6.439 1.00 48.08 155 MET B N 1
ATOM 4669 C CA . MET B 1 157 ? -27.600 46.780 -6.542 1.00 50.53 155 MET B CA 1
ATOM 4670 C C . MET B 1 157 ? -28.592 46.102 -5.588 1.00 48.67 155 MET B C 1
ATOM 4671 O O . MET B 1 157 ? -29.641 46.706 -5.321 1.00 48.72 155 MET B O 1
ATOM 4676 N N . ASN B 1 158 ? -28.302 44.893 -5.111 1.00 50.94 156 ASN B N 1
ATOM 4677 C CA . ASN B 1 158 ? -29.317 44.032 -4.447 1.00 52.59 156 ASN B CA 1
ATOM 4678 C C . ASN B 1 158 ? -28.688 43.361 -3.229 1.00 50.73 156 ASN B C 1
ATOM 4679 O O . ASN B 1 158 ? -27.447 43.257 -3.184 1.00 52.94 156 ASN B O 1
ATOM 4684 N N . THR B 1 159 ? -29.522 42.941 -2.276 1.00 50.69 157 THR B N 1
ATOM 4685 C CA . THR B 1 159 ? -29.102 42.144 -1.098 1.00 51.29 157 THR B CA 1
ATOM 4686 C C . THR B 1 159 ? -28.864 40.708 -1.579 1.00 49.64 157 THR B C 1
ATOM 4687 O O . THR B 1 159 ? -29.746 40.163 -2.257 1.00 52.11 157 THR B O 1
ATOM 4691 N N . VAL B 1 160 ? -27.700 40.139 -1.264 1.00 48.64 158 VAL B N 1
ATOM 4692 C CA . VAL B 1 160 ? -27.281 38.792 -1.740 1.00 51.69 158 VAL B CA 1
ATOM 4693 C C . VAL B 1 160 ? -26.714 38.015 -0.555 1.00 50.22 158 VAL B C 1
ATOM 4694 O O . VAL B 1 160 ? -25.743 38.486 0.065 1.00 51.83 158 VAL B O 1
ATOM 4698 N N . THR B 1 161 ? -27.318 36.865 -0.269 1.00 51.32 159 THR B N 1
ATOM 4699 C CA . THR B 1 161 ? -26.881 35.907 0.775 1.00 53.32 159 THR B CA 1
ATOM 4700 C C . THR B 1 161 ? -26.532 34.597 0.067 1.00 51.22 159 THR B C 1
ATOM 4701 O O . THR B 1 161 ? -27.177 34.268 -0.953 1.00 49.80 159 THR B O 1
ATOM 4705 N N . PHE B 1 162 ? -25.506 33.909 0.556 1.00 46.91 160 PHE B N 1
ATOM 4706 C CA . PHE B 1 162 ? -24.929 32.720 -0.102 1.00 49.71 160 PHE B CA 1
ATOM 4707 C C . PHE B 1 162 ? -24.688 31.631 0.946 1.00 54.26 160 PHE B C 1
ATOM 4708 O O . PHE B 1 162 ? -24.014 31.894 1.968 1.00 54.82 160 PHE B O 1
ATOM 4716 N N . TYR B 1 163 ? -25.231 30.441 0.680 1.00 55.43 161 TYR B N 1
ATOM 4717 C CA . TYR B 1 163 ? -25.114 29.222 1.516 1.00 53.79 161 TYR B CA 1
ATOM 4718 C C . TYR B 1 163 ? -24.433 28.135 0.691 1.00 51.60 161 TYR B C 1
ATOM 4719 O O . TYR B 1 163 ? -24.881 27.898 -0.445 1.00 54.04 161 TYR B O 1
ATOM 4728 N N . ALA B 1 164 ? -23.390 27.510 1.233 1.00 49.56 162 ALA B N 1
ATOM 4729 C CA . ALA B 1 164 ? -22.762 26.305 0.650 1.00 52.20 162 ALA B CA 1
ATOM 4730 C C . ALA B 1 164 ? -23.078 25.102 1.546 1.00 54.73 162 ALA B C 1
ATOM 4731 O O . ALA B 1 164 ? -23.150 25.271 2.787 1.00 55.27 162 ALA B O 1
ATOM 4733 N N . TYR B 1 165 ? -23.288 23.940 0.923 1.00 55.49 163 TYR B N 1
ATOM 4734 C CA . TYR B 1 165 ? -23.565 22.652 1.604 1.00 53.84 163 TYR B CA 1
ATOM 4735 C C . TYR B 1 165 ? -22.588 21.595 1.106 1.00 52.98 163 TYR B C 1
ATOM 4736 O O . TYR B 1 165 ? -22.129 21.670 -0.051 1.00 47.91 163 TYR B O 1
ATOM 4745 N N . ASN B 1 166 ? -22.257 20.675 2.013 1.00 53.94 164 ASN B N 1
ATOM 4746 C CA . ASN B 1 166 ? -21.591 19.382 1.737 1.00 58.56 164 ASN B CA 1
ATOM 4747 C C . ASN B 1 166 ? -22.121 18.377 2.766 1.00 62.19 164 ASN B C 1
ATOM 4748 O O . ASN B 1 166 ? -22.024 18.649 3.980 1.00 63.94 164 ASN B O 1
ATOM 4753 N N . SER B 1 167 ? -22.730 17.297 2.285 1.00 60.17 165 SER B N 1
ATOM 4754 C CA . SER B 1 167 ? -23.196 16.144 3.089 1.00 59.08 165 SER B CA 1
ATOM 4755 C C . SER B 1 167 ? -21.987 15.482 3.752 1.00 60.11 165 SER B C 1
ATOM 4756 O O . SER B 1 167 ? -20.863 15.645 3.231 1.00 59.09 165 SER B O 1
ATOM 4759 N N . ASP B 1 168 ? -22.220 14.784 4.866 1.00 60.09 166 ASP B N 1
ATOM 4760 C CA . ASP B 1 168 ? -21.269 13.806 5.453 1.00 58.00 166 ASP B CA 1
ATOM 4761 C C . ASP B 1 168 ? -20.767 12.905 4.332 1.00 57.13 166 ASP B C 1
ATOM 4762 O O . ASP B 1 168 ? -21.500 12.622 3.384 1.00 53.85 166 ASP B O 1
ATOM 4767 N N . PRO B 1 169 ? -19.515 12.408 4.409 1.00 57.06 167 PRO B N 1
ATOM 4768 C CA . PRO B 1 169 ? -19.000 11.508 3.382 1.00 62.46 167 PRO B CA 1
ATOM 4769 C C . PRO B 1 169 ? -19.790 10.192 3.368 1.00 67.20 167 PRO B C 1
ATOM 4770 O O . PRO B 1 169 ? -19.859 9.533 4.397 1.00 66.66 167 PRO B O 1
ATOM 4774 N N . PHE B 1 170 ? -20.397 9.865 2.225 1.00 71.25 168 PHE B N 1
ATOM 4775 C CA . PHE B 1 170 ? -20.920 8.509 1.932 1.00 72.70 168 PHE B CA 1
ATOM 4776 C C . PHE B 1 170 ? -19.743 7.536 2.012 1.00 69.29 168 PHE B C 1
ATOM 4777 O O . PHE B 1 170 ? -18.736 7.767 1.327 1.00 70.38 168 PHE B O 1
ATOM 4785 N N . VAL B 1 171 ? -19.857 6.512 2.857 1.00 70.57 169 VAL B N 1
ATOM 4786 C CA . VAL B 1 171 ? -18.842 5.427 3.001 1.00 75.60 169 VAL B CA 1
ATOM 4787 C C . VAL B 1 171 ? -19.592 4.100 2.907 1.00 79.57 169 VAL B C 1
ATOM 4788 O O . VAL B 1 171 ? -20.355 3.738 3.801 1.00 76.11 169 VAL B O 1
ATOM 4792 N N . PRO B 1 172 ? -19.396 3.346 1.801 1.00 84.79 170 PRO B N 1
ATOM 4793 C CA . PRO B 1 172 ? -20.392 2.376 1.338 1.00 86.45 170 PRO B CA 1
ATOM 4794 C C . PRO B 1 172 ? -20.739 1.274 2.354 1.00 86.76 170 PRO B C 1
ATOM 4795 O O . PRO B 1 172 ? -21.900 0.897 2.414 1.00 84.56 170 PRO B O 1
ATOM 4799 N N . LYS B 1 173 ? -19.727 0.790 3.080 1.00 86.48 171 LYS B N 1
ATOM 4800 C CA . LYS B 1 173 ? -19.898 -0.342 4.025 1.00 86.26 171 LYS B CA 1
ATOM 4801 C C . LYS B 1 173 ? -20.309 0.082 5.434 1.00 85.38 171 LYS B C 1
ATOM 4802 O O . LYS B 1 173 ? -20.477 -0.824 6.239 1.00 87.31 171 LYS B O 1
ATOM 4808 N N . ILE B 1 174 ? -20.392 1.368 5.765 1.00 84.01 172 ILE B N 1
ATOM 4809 C CA . ILE B 1 174 ? -20.798 1.671 7.169 1.00 85.48 172 ILE B CA 1
ATOM 4810 C C . ILE B 1 174 ? -21.928 2.692 7.232 1.00 87.27 172 ILE B C 1
ATOM 4811 O O . ILE B 1 174 ? -22.565 2.780 8.275 1.00 87.99 172 ILE B O 1
ATOM 4816 N N . THR B 1 175 ? -22.205 3.382 6.136 1.00 88.13 173 THR B N 1
ATOM 4817 C CA . THR B 1 175 ? -23.194 4.485 6.189 1.00 88.33 173 THR B CA 1
ATOM 4818 C C . THR B 1 175 ? -24.617 4.015 6.512 1.00 89.08 173 THR B C 1
ATOM 4819 O O . THR B 1 175 ? -25.083 3.052 5.904 1.00 84.52 173 THR B O 1
ATOM 4823 N N . LYS B 1 176 ? -25.275 4.730 7.424 1.00 92.56 174 LYS B N 1
ATOM 4824 C CA . LYS B 1 176 ? -26.716 4.516 7.725 1.00 96.27 174 LYS B CA 1
ATOM 4825 C C . LYS B 1 176 ? -27.516 5.709 7.188 1.00 94.25 174 LYS B C 1
ATOM 4826 O O . LYS B 1 176 ? -28.573 5.478 6.567 1.00 99.97 174 LYS B O 1
ATOM 4832 N N . GLU B 1 177 ? -27.031 6.933 7.428 1.00 86.61 175 GLU B N 1
ATOM 4833 C CA . GLU B 1 177 ? -27.637 8.192 6.916 1.00 85.10 175 GLU B CA 1
ATOM 4834 C C . GLU B 1 177 ? -26.599 9.321 6.934 1.00 81.52 175 GLU B C 1
ATOM 4835 O O . GLU B 1 177 ? -25.692 9.279 7.788 1.00 82.66 175 GLU B O 1
ATOM 4841 N N . LEU B 1 178 ? -26.747 10.296 6.030 1.00 75.12 176 LEU B N 1
ATOM 4842 C CA . LEU B 1 178 ? -25.801 11.429 5.841 1.00 69.77 176 LEU B CA 1
ATOM 4843 C C . LEU B 1 178 ? -26.524 12.749 6.128 1.00 67.64 176 LEU B C 1
ATOM 4844 O O . LEU B 1 178 ? -27.551 13.019 5.480 1.00 67.37 176 LEU B O 1
ATOM 4849 N N . ASN B 1 179 ? -26.012 13.523 7.087 1.00 65.86 177 ASN B N 1
ATOM 4850 C CA . ASN B 1 179 ? -26.460 14.911 7.371 1.00 66.89 177 ASN B CA 1
ATOM 4851 C C . ASN B 1 179 ? -25.975 15.805 6.221 1.00 64.60 177 ASN B C 1
ATOM 4852 O O . ASN B 1 179 ? -24.842 15.573 5.746 1.00 61.93 177 ASN B O 1
ATOM 4857 N N . ILE B 1 180 ? -26.807 16.749 5.763 1.00 62.01 178 ILE B N 1
ATOM 4858 C CA . ILE B 1 180 ? -26.398 17.845 4.832 1.00 59.83 178 ILE B CA 1
ATOM 4859 C C . ILE B 1 180 ? -25.874 18.999 5.695 1.00 55.81 178 ILE B C 1
ATOM 4860 O O . ILE B 1 180 ? -26.696 19.713 6.299 1.00 52.12 178 ILE B O 1
ATOM 4865 N N . ASN B 1 181 ? -24.549 19.150 5.760 1.00 54.94 179 ASN B N 1
ATOM 4866 C CA . ASN B 1 181 ? -23.861 20.161 6.605 1.00 56.36 179 ASN B CA 1
ATOM 4867 C C . ASN B 1 181 ? -23.768 21.488 5.852 1.00 55.63 179 ASN B C 1
ATOM 4868 O O . ASN B 1 181 ? -23.357 21.462 4.685 1.00 56.01 179 ASN B O 1
ATOM 4873 N N . THR B 1 182 ? -24.143 22.593 6.500 1.00 56.36 180 THR B N 1
ATOM 4874 C CA . THR B 1 182 ? -23.867 23.982 6.040 1.00 57.55 180 THR B CA 1
ATOM 4875 C C . THR B 1 182 ? -22.390 24.297 6.305 1.00 59.39 180 THR B C 1
ATOM 4876 O O . THR B 1 182 ? -22.019 24.368 7.491 1.00 61.07 180 THR B O 1
ATOM 4880 N N . ILE B 1 183 ? -21.581 24.440 5.246 1.00 57.82 181 ILE B N 1
ATOM 4881 C CA . ILE B 1 183 ? -20.107 24.692 5.329 1.00 56.00 181 ILE B CA 1
ATOM 4882 C C . ILE B 1 183 ? -19.817 26.189 5.145 1.00 59.11 181 ILE B C 1
ATOM 4883 O O . ILE B 1 183 ? -18.689 26.600 5.464 1.00 63.45 181 ILE B O 1
ATOM 4888 N N . GLU B 1 184 ? -20.784 26.967 4.650 1.00 54.76 182 GLU B N 1
ATOM 4889 C CA . GLU B 1 184 ? -20.652 28.432 4.456 1.00 56.55 182 GLU B CA 1
ATOM 4890 C C . GLU B 1 184 ? -22.022 29.099 4.592 1.00 56.38 182 GLU B C 1
ATOM 4891 O O . GLU B 1 184 ? -23.015 28.554 4.079 1.00 60.71 182 GLU B O 1
ATOM 4897 N N . THR B 1 185 ? -22.048 30.231 5.292 1.00 57.58 183 THR B N 1
ATOM 4898 C CA . THR B 1 185 ? -23.154 31.218 5.319 1.00 61.10 183 THR B CA 1
ATOM 4899 C C . THR B 1 185 ? -22.489 32.601 5.263 1.00 67.30 183 THR B C 1
ATOM 4900 O O . THR B 1 185 ? -21.636 32.881 6.133 1.00 66.56 183 THR B O 1
ATOM 4904 N N . THR B 1 186 ? -22.792 33.390 4.227 1.00 68.32 184 THR B N 1
ATOM 4905 C CA . THR B 1 186 ? -22.147 34.701 3.947 1.00 68.46 184 THR B CA 1
ATOM 4906 C C . THR B 1 186 ? -23.152 35.643 3.281 1.00 65.27 184 THR B C 1
ATOM 4907 O O . THR B 1 186 ? -23.830 35.213 2.333 1.00 63.19 184 THR B O 1
ATOM 4911 N N . MET B 1 187 ? -23.240 36.880 3.769 1.00 64.11 185 MET B N 1
ATOM 4912 C CA . MET B 1 187 ? -23.899 37.995 3.044 1.00 66.94 185 MET B CA 1
ATOM 4913 C C . MET B 1 187 ? -22.863 38.547 2.059 1.00 60.38 185 MET B C 1
ATOM 4914 O O . MET B 1 187 ? -21.742 38.852 2.502 1.00 56.33 185 MET B O 1
ATOM 4919 N N . VAL B 1 188 ? -23.197 38.593 0.766 1.00 58.18 186 VAL B N 1
ATOM 4920 C CA . VAL B 1 188 ? -22.217 38.836 -0.336 1.00 56.35 186 VAL B CA 1
ATOM 4921 C C . VAL B 1 188 ? -21.908 40.334 -0.403 1.00 53.61 186 VAL B C 1
ATOM 4922 O O . VAL B 1 188 ? -22.849 41.133 -0.600 1.00 55.88 186 VAL B O 1
ATOM 4926 N N . LYS B 1 189 ? -20.629 40.693 -0.269 1.00 57.61 187 LYS B N 1
ATOM 4927 C CA . LYS B 1 189 ? -20.157 42.104 -0.287 1.00 58.31 187 LYS B CA 1
ATOM 4928 C C . LYS B 1 189 ? -20.243 42.624 -1.717 1.00 56.54 187 LYS B C 1
ATOM 4929 O O . LYS B 1 189 ? -19.855 41.917 -2.644 1.00 51.52 187 LYS B O 1
ATOM 4935 N N . PRO B 1 190 ? -20.780 43.847 -1.935 1.00 55.92 188 PRO B N 1
ATOM 4936 C CA . PRO B 1 190 ? -20.818 44.444 -3.268 1.00 55.37 188 PRO B CA 1
ATOM 4937 C C . PRO B 1 190 ? -19.391 44.665 -3.779 1.00 55.36 188 PRO B C 1
ATOM 4938 O O . PRO B 1 190 ? -18.652 45.380 -3.140 1.00 59.63 188 PRO B O 1
ATOM 4942 N N . THR B 1 191 ? -19.030 44.004 -4.880 1.00 53.70 189 THR B N 1
ATOM 4943 C CA . THR B 1 191 ? -17.693 44.112 -5.522 1.00 55.85 189 THR B CA 1
ATOM 4944 C C . THR B 1 191 ? -17.897 44.479 -6.989 1.00 50.53 189 THR B C 1
ATOM 4945 O O . THR B 1 191 ? -18.192 43.625 -7.821 1.00 48.12 189 THR B O 1
ATOM 4949 N N . PRO B 1 192 ? -17.785 45.774 -7.346 1.00 47.98 190 PRO B N 1
ATOM 4950 C CA . PRO B 1 192 ? -17.872 46.178 -8.744 1.00 47.56 190 PRO B CA 1
ATOM 4951 C C . PRO B 1 192 ? -16.694 45.548 -9.501 1.00 46.00 190 PRO B C 1
ATOM 4952 O O . PRO B 1 192 ? -15.705 45.212 -8.868 1.00 44.01 190 PRO B O 1
ATOM 4956 N N . LEU B 1 193 ? -16.838 45.373 -10.814 1.00 43.30 191 LEU B N 1
ATOM 4957 C CA . LEU B 1 193 ? -15.741 44.930 -11.711 1.00 43.18 191 LEU B CA 1
ATOM 4958 C C . LEU B 1 193 ? -14.556 45.887 -11.513 1.00 43.13 191 LEU B C 1
ATOM 4959 O O . LEU B 1 193 ? -14.788 47.104 -11.483 1.00 42.39 191 LEU B O 1
ATOM 4964 N N . SER B 1 194 ? -13.339 45.372 -11.321 1.00 44.90 192 SER B N 1
ATOM 4965 C CA . SER B 1 194 ? -12.169 46.187 -10.893 1.00 49.05 192 SER B CA 1
ATOM 4966 C C . SER B 1 194 ? -10.936 45.868 -11.741 1.00 53.44 192 SER B C 1
ATOM 4967 O O . SER B 1 194 ? -9.814 46.173 -11.290 1.00 54.03 192 SER B O 1
ATOM 4970 N N . GLU B 1 195 ? -11.139 45.309 -12.933 1.00 57.50 193 GLU B N 1
ATOM 4971 C CA . GLU B 1 195 ? -10.035 44.916 -13.845 1.00 59.93 193 GLU B CA 1
ATOM 4972 C C . GLU B 1 195 ? -10.234 45.614 -15.184 1.00 57.40 193 GLU B C 1
ATOM 4973 O O . GLU B 1 195 ? -11.361 45.776 -15.649 1.00 53.19 193 GLU B O 1
ATOM 4979 N N . PRO B 1 196 ? -9.138 46.075 -15.825 1.00 53.92 194 PRO B N 1
ATOM 4980 C CA . PRO B 1 196 ? -9.221 46.601 -17.182 1.00 54.26 194 PRO B CA 1
ATOM 4981 C C . PRO B 1 196 ? -9.533 45.458 -18.157 1.00 52.04 194 PRO B C 1
ATOM 4982 O O . PRO B 1 196 ? -9.415 44.310 -17.778 1.00 52.45 194 PRO B O 1
ATOM 4986 N N . LEU B 1 197 ? -9.966 45.804 -19.367 1.00 51.02 195 LEU B N 1
ATOM 4987 C CA . LEU B 1 197 ? -10.007 44.864 -20.513 1.00 50.55 195 LEU B CA 1
ATOM 4988 C C . LEU B 1 197 ? -8.565 44.581 -20.921 1.00 52.59 195 LEU B C 1
ATOM 4989 O O . LEU B 1 197 ? -7.767 45.504 -21.054 1.00 53.85 195 LEU B O 1
ATOM 4994 N N . PRO B 1 198 ? -8.162 43.300 -21.066 1.00 53.74 196 PRO B N 1
ATOM 4995 C CA . PRO B 1 198 ? -6.779 42.973 -21.425 1.00 54.30 196 PRO B CA 1
ATOM 4996 C C . PRO B 1 198 ? -6.427 43.273 -22.894 1.00 55.49 196 PRO B C 1
ATOM 4997 O O . PRO B 1 198 ? -7.304 43.693 -23.641 1.00 51.94 196 PRO B O 1
ATOM 5001 N N . GLY B 1 199 ? -5.156 43.063 -23.266 1.00 59.07 197 GLY B N 1
ATOM 5002 C CA . GLY B 1 199 ? -4.671 43.107 -24.662 1.00 60.27 197 GLY B CA 1
ATOM 5003 C C . GLY B 1 199 ? -5.379 42.066 -25.514 1.00 63.73 197 GLY B C 1
ATOM 5004 O O . GLY B 1 199 ? -5.780 41.029 -24.952 1.00 63.63 197 GLY B O 1
ATOM 5005 N N . PHE B 1 200 ? -5.510 42.304 -26.825 1.00 67.34 198 PHE B N 1
ATOM 5006 C CA . PHE B 1 200 ? -6.390 41.524 -27.740 1.00 71.67 198 PHE B CA 1
ATOM 5007 C C . PHE B 1 200 ? -5.796 40.132 -28.015 1.00 72.78 198 PHE B C 1
ATOM 5008 O O . PHE B 1 200 ? -6.250 39.457 -28.961 1.00 70.98 198 PHE B O 1
ATOM 5016 N N . ASP B 1 201 ? -4.848 39.696 -27.179 1.00 74.08 199 ASP B N 1
ATOM 5017 C CA . ASP B 1 201 ? -4.277 38.324 -27.172 1.00 74.53 199 ASP B CA 1
ATOM 5018 C C . ASP B 1 201 ? -5.089 37.415 -26.234 1.00 72.43 199 ASP B C 1
ATOM 5019 O O . ASP B 1 201 ? -5.066 36.190 -26.458 1.00 69.11 199 ASP B O 1
ATOM 5024 N N . GLU B 1 202 ? -5.788 37.977 -25.237 1.00 66.08 200 GLU B N 1
ATOM 5025 C CA . GLU B 1 202 ? -6.305 37.221 -24.060 1.00 63.99 200 GLU B CA 1
ATOM 5026 C C . GLU B 1 202 ? -7.838 37.116 -24.063 1.00 57.62 200 GLU B C 1
ATOM 5027 O O . GLU B 1 202 ? -8.411 37.030 -22.957 1.00 54.30 200 GLU B O 1
ATOM 5033 N N . TYR B 1 203 ? -8.481 37.098 -25.233 1.00 52.21 201 TYR B N 1
ATOM 5034 C CA . TYR B 1 203 ? -9.947 36.883 -25.372 1.00 51.17 201 TYR B CA 1
ATOM 5035 C C . TYR B 1 203 ? -10.200 35.429 -25.789 1.00 51.18 201 TYR B C 1
ATOM 5036 O O . TYR B 1 203 ? -10.970 34.720 -25.100 1.00 50.53 201 TYR B O 1
ATOM 5045 N N . LEU B 1 204 ? -9.566 35.006 -26.885 1.00 50.82 202 LEU B N 1
ATOM 5046 C CA . LEU B 1 204 ? -9.417 33.582 -27.288 1.00 52.92 202 LEU B CA 1
ATOM 5047 C C . LEU B 1 204 ? -7.924 33.295 -27.451 1.00 55.05 202 LEU B C 1
ATOM 5048 O O . LEU B 1 204 ? -7.217 34.171 -27.981 1.00 57.72 202 LEU B O 1
ATOM 5053 N N . CYS B 1 205 ? -7.460 32.137 -26.975 1.00 58.16 203 CYS B N 1
ATOM 5054 C CA . CYS B 1 205 ? -6.029 31.732 -27.003 1.00 62.92 203 CYS B CA 1
ATOM 5055 C C . CYS B 1 205 ? -5.902 30.365 -27.665 1.00 60.54 203 CYS B C 1
ATOM 5056 O O . CYS B 1 205 ? -6.745 29.496 -27.455 1.00 60.06 203 CYS B O 1
ATOM 5059 N N . PRO B 1 206 ? -4.849 30.126 -28.480 1.00 64.10 204 PRO B N 1
ATOM 5060 C CA . PRO B 1 206 ? -4.660 28.820 -29.110 1.00 65.09 204 PRO B CA 1
ATOM 5061 C C . PRO B 1 206 ? -4.321 27.772 -28.043 1.00 64.35 204 PRO B C 1
ATOM 5062 O O . PRO B 1 206 ? -3.359 27.977 -27.334 1.00 69.47 204 PRO B O 1
ATOM 5066 N N . TYR B 1 207 ? -5.118 26.710 -27.924 1.00 63.35 205 TYR B N 1
ATOM 5067 C CA . TYR B 1 207 ? -4.767 25.541 -27.079 1.00 67.50 205 TYR B CA 1
ATOM 5068 C C . TYR B 1 207 ? -3.854 24.613 -27.886 1.00 69.07 205 TYR B C 1
ATOM 5069 O O . TYR B 1 207 ? -2.662 24.515 -27.559 1.00 70.62 205 TYR B O 1
ATOM 5078 N N . SER B 1 208 ? -4.414 23.955 -28.904 1.00 73.11 206 SER B N 1
ATOM 5079 C CA . SER B 1 208 ? -3.685 23.115 -29.889 1.00 74.29 206 SER B CA 1
ATOM 5080 C C . SER B 1 208 ? -4.042 23.602 -31.293 1.00 71.82 206 SER B C 1
ATOM 5081 O O . SER B 1 208 ? -4.572 22.808 -32.086 1.00 75.75 206 SER B O 1
ATOM 5084 N N . MET B 1 209 ? -3.800 24.884 -31.558 1.00 74.43 207 MET B N 1
ATOM 5085 C CA . MET B 1 209 ? -3.943 25.497 -32.900 1.00 75.48 207 MET B CA 1
ATOM 5086 C C . MET B 1 209 ? -2.590 26.075 -33.303 1.00 80.95 207 MET B C 1
ATOM 5087 O O . MET B 1 209 ? -1.996 26.803 -32.487 1.00 82.65 207 MET B O 1
ATOM 5092 N N . GLU B 1 210 ? -2.129 25.741 -34.510 1.00 89.73 208 GLU B N 1
ATOM 5093 C CA . GLU B 1 210 ? -0.875 26.271 -35.103 1.00 93.79 208 GLU B CA 1
ATOM 5094 C C . GLU B 1 210 ? -0.988 27.801 -35.139 1.00 93.39 208 GLU B C 1
ATOM 5095 O O . GLU B 1 210 ? -2.071 28.309 -35.501 1.00 92.59 208 GLU B O 1
ATOM 5101 N N . ARG B 1 211 ? 0.088 28.495 -34.757 1.00 92.27 209 ARG B N 1
ATOM 5102 C CA . ARG B 1 211 ? 0.087 29.938 -34.389 1.00 90.37 209 ARG B CA 1
ATOM 5103 C C . ARG B 1 211 ? -0.231 30.814 -35.609 1.00 83.57 209 ARG B C 1
ATOM 5104 O O . ARG B 1 211 ? -0.800 31.906 -35.419 1.00 81.89 209 ARG B O 1
ATOM 5112 N N . ALA B 1 212 ? 0.130 30.365 -36.811 1.00 80.45 210 ALA B N 1
ATOM 5113 C CA . ALA B 1 212 ? -0.217 31.035 -38.086 1.00 76.21 210 ALA B CA 1
ATOM 5114 C C . ALA B 1 212 ? -1.738 30.988 -38.292 1.00 72.38 210 ALA B C 1
ATOM 5115 O O . ALA B 1 212 ? -2.283 31.982 -38.799 1.00 66.36 210 ALA B O 1
ATOM 5117 N N . GLU B 1 213 ? -2.397 29.885 -37.910 1.00 67.93 211 GLU B N 1
ATOM 5118 C CA . GLU B 1 213 ? -3.873 29.727 -38.049 1.00 67.82 211 GLU B CA 1
ATOM 5119 C C . GLU B 1 213 ? -4.576 30.646 -37.036 1.00 65.98 211 GLU B C 1
ATOM 5120 O O . GLU B 1 213 ? -5.649 31.176 -37.376 1.00 58.29 211 GLU B O 1
ATOM 5126 N N . PHE B 1 214 ? -3.997 30.832 -35.844 1.00 69.53 212 PHE B N 1
ATOM 5127 C CA . PHE B 1 214 ? -4.541 31.723 -34.783 1.00 72.86 212 PHE B CA 1
ATOM 5128 C C . PHE B 1 214 ? -4.586 33.159 -35.304 1.00 72.52 212 PHE B C 1
ATOM 5129 O O . PHE B 1 214 ? -5.689 33.740 -35.353 1.00 68.56 212 PHE B O 1
ATOM 5137 N N . VAL B 1 215 ? -3.424 33.685 -35.707 1.00 72.79 213 VAL B N 1
ATOM 5138 C CA . VAL B 1 215 ? -3.253 35.081 -36.213 1.00 73.34 213 VAL B CA 1
ATOM 5139 C C . VAL B 1 215 ? -4.296 35.324 -37.313 1.00 73.94 213 VAL B C 1
ATOM 5140 O O . VAL B 1 215 ? -4.837 36.441 -37.369 1.00 73.46 213 VAL B O 1
ATOM 5144 N N . ARG B 1 216 ? -4.587 34.302 -38.125 1.00 75.67 214 ARG B N 1
ATOM 5145 C CA . ARG B 1 216 ? -5.596 34.346 -39.219 1.00 78.63 214 ARG B CA 1
ATOM 5146 C C . ARG B 1 216 ? -6.986 34.629 -38.634 1.00 76.81 214 ARG B C 1
ATOM 5147 O O . ARG B 1 216 ? -7.572 35.659 -39.002 1.00 76.84 214 ARG B O 1
ATOM 5155 N N . LEU B 1 217 ? -7.478 33.753 -37.750 1.00 79.24 215 LEU B N 1
ATOM 5156 C CA . LEU B 1 217 ? -8.864 33.800 -37.197 1.00 80.08 215 LEU B CA 1
ATOM 5157 C C . LEU B 1 217 ? -9.025 35.006 -36.263 1.00 73.25 215 LEU B C 1
ATOM 5158 O O . LEU B 1 217 ? -10.107 35.621 -36.297 1.00 63.55 215 LEU B O 1
ATOM 5163 N N . LYS B 1 218 ? -8.005 35.325 -35.457 1.00 68.91 216 LYS B N 1
ATOM 5164 C CA . LYS B 1 218 ? -7.988 36.540 -34.595 1.00 71.93 216 LYS B CA 1
ATOM 5165 C C . LYS B 1 218 ? -8.320 37.759 -35.461 1.00 72.78 216 LYS B C 1
ATOM 5166 O O . LYS B 1 218 ? -9.190 38.554 -35.054 1.00 69.69 216 LYS B O 1
ATOM 5172 N N . GLY B 1 219 ? -7.651 37.874 -36.615 1.00 76.07 217 GLY B N 1
ATOM 5173 C CA . GLY B 1 219 ? -7.821 38.963 -37.597 1.00 75.75 217 GLY B CA 1
ATOM 5174 C C . GLY B 1 219 ? -9.227 39.029 -38.174 1.00 75.65 217 GLY B C 1
ATOM 5175 O O . GLY B 1 219 ? -9.641 40.138 -38.554 1.00 78.10 217 GLY B O 1
ATOM 5176 N N . SER B 1 220 ? -9.936 37.896 -38.245 1.00 76.12 218 SER B N 1
ATOM 5177 C CA . SER B 1 220 ? -11.293 37.770 -38.846 1.00 77.16 218 SER B CA 1
ATOM 5178 C C . SER B 1 220 ? -12.392 38.115 -37.827 1.00 76.98 218 SER B C 1
ATOM 5179 O O . SER B 1 220 ? -13.519 38.413 -38.268 1.00 74.50 218 SER B O 1
ATOM 5182 N N . LEU B 1 221 ? -12.091 38.066 -36.523 1.00 77.55 219 LEU B N 1
ATOM 5183 C CA . LEU B 1 221 ? -13.054 38.392 -35.433 1.00 75.69 219 LEU B CA 1
ATOM 5184 C C . LEU B 1 221 ? -13.360 39.891 -35.449 1.00 74.82 219 LEU B C 1
ATOM 5185 O O . LEU B 1 221 ? -12.439 40.684 -35.164 1.00 76.08 219 LEU B O 1
ATOM 5190 N N . ASN B 1 222 ? -14.611 40.253 -35.741 1.00 74.34 220 ASN B N 1
ATOM 5191 C CA . ASN B 1 222 ? -15.097 41.658 -35.722 1.00 72.21 220 ASN B CA 1
ATOM 5192 C C . ASN B 1 222 ? -15.061 42.190 -34.282 1.00 69.28 220 ASN B C 1
ATOM 5193 O O . ASN B 1 222 ? -14.788 43.398 -34.119 1.00 68.41 220 ASN B O 1
ATOM 5198 N N . THR B 1 223 ? -15.300 41.328 -33.284 1.00 64.67 221 THR B N 1
ATOM 5199 C CA . THR B 1 223 ? -15.293 41.685 -31.838 1.00 60.38 221 THR B CA 1
ATOM 5200 C C . THR B 1 223 ? -14.005 42.439 -31.485 1.00 59.53 221 THR B C 1
ATOM 5201 O O . THR B 1 223 ? -14.112 43.513 -30.857 1.00 57.86 221 THR B O 1
ATOM 5205 N N . LEU B 1 224 ? -12.838 41.898 -31.848 1.00 58.54 222 LEU B N 1
ATOM 5206 C CA . LEU B 1 224 ? -11.521 42.472 -31.453 1.00 64.02 222 LEU B CA 1
ATOM 5207 C C . LEU B 1 224 ? -11.322 43.847 -32.109 1.00 66.10 222 LEU B C 1
ATOM 5208 O O . LEU B 1 224 ? -10.676 44.716 -31.479 1.00 63.12 222 LEU B O 1
ATOM 5213 N N . LYS B 1 225 ? -11.859 44.043 -33.317 1.00 68.62 223 LYS B N 1
ATOM 5214 C CA . LYS B 1 225 ? -11.738 45.313 -34.082 1.00 71.24 223 LYS B CA 1
ATOM 5215 C C . LYS B 1 225 ? -12.679 46.359 -33.480 1.00 66.00 223 LYS B C 1
ATOM 5216 O O . LYS B 1 225 ? -12.278 47.527 -33.395 1.00 67.01 223 LYS B O 1
ATOM 5222 N N . ASN B 1 226 ? -13.887 45.952 -33.085 1.00 65.27 224 ASN B N 1
ATOM 5223 C CA . ASN B 1 226 ? -14.883 46.840 -32.431 1.00 64.89 224 ASN B CA 1
ATOM 5224 C C . ASN B 1 226 ? -14.360 47.247 -31.046 1.00 67.01 224 ASN B C 1
ATOM 5225 O O . ASN B 1 226 ? -14.491 48.436 -30.695 1.00 67.53 224 ASN B O 1
ATOM 5230 N N . LEU B 1 227 ? -13.773 46.302 -30.303 1.00 69.24 225 LEU B N 1
ATOM 5231 C CA . LEU B 1 227 ? -13.183 46.532 -28.953 1.00 71.68 225 LEU B CA 1
ATOM 5232 C C . LEU B 1 227 ? -12.030 47.539 -29.042 1.00 76.89 225 LEU B C 1
ATOM 5233 O O . LEU B 1 227 ? -11.847 48.288 -28.067 1.00 75.47 225 LEU B O 1
ATOM 5238 N N . ARG B 1 228 ? -11.276 47.533 -30.149 1.00 79.65 226 ARG B N 1
ATOM 5239 C CA . ARG B 1 228 ? -10.163 48.484 -30.431 1.00 81.34 226 ARG B CA 1
ATOM 5240 C C . ARG B 1 228 ? -10.631 49.911 -30.134 1.00 76.09 226 ARG B C 1
ATOM 5241 O O . ARG B 1 228 ? -9.932 50.619 -29.390 1.00 76.73 226 ARG B O 1
ATOM 5249 N N . LYS B 1 229 ? -11.771 50.300 -30.707 1.00 75.70 227 LYS B N 1
ATOM 5250 C CA . LYS B 1 229 ? -12.407 51.632 -30.525 1.00 76.61 227 LYS B CA 1
ATOM 5251 C C . LYS B 1 229 ? -12.771 51.824 -29.049 1.00 70.17 227 LYS B C 1
ATOM 5252 O O . LYS B 1 229 ? -12.257 52.778 -28.441 1.00 67.68 227 LYS B O 1
ATOM 5258 N N . GLU B 1 230 ? -13.587 50.917 -28.500 1.00 65.81 228 GLU B N 1
ATOM 5259 C CA . GLU B 1 230 ? -14.446 51.153 -27.307 1.00 64.25 228 GLU B CA 1
ATOM 5260 C C . GLU B 1 230 ? -13.756 50.742 -26.000 1.00 57.81 228 GLU B C 1
ATOM 5261 O O . GLU B 1 230 ? -14.326 51.048 -24.941 1.00 53.29 228 GLU B O 1
ATOM 5267 N N . LYS B 1 231 ? -12.601 50.072 -26.064 1.00 56.36 229 LYS B N 1
ATOM 5268 C CA . LYS B 1 231 ? -11.896 49.495 -24.882 1.00 56.22 229 LYS B CA 1
ATOM 5269 C C . LYS B 1 231 ? -11.760 50.580 -23.803 1.00 55.14 229 LYS B C 1
ATOM 5270 O O . LYS B 1 231 ? -12.128 50.309 -22.646 1.00 52.79 229 LYS B O 1
ATOM 5276 N N . LYS B 1 232 ? -11.272 51.763 -24.182 1.00 49.54 230 LYS B N 1
ATOM 5277 C CA . LYS B 1 232 ? -11.023 52.904 -23.263 1.00 52.62 230 LYS B CA 1
ATOM 5278 C C . LYS B 1 232 ? -12.354 53.417 -22.686 1.00 50.20 230 LYS B C 1
ATOM 5279 O O . LYS B 1 232 ? -12.399 53.698 -21.475 1.00 50.82 230 LYS B O 1
ATOM 5285 N N . LYS B 1 233 ? -13.399 53.517 -23.511 1.00 45.78 231 LYS B N 1
ATOM 5286 C CA . LYS B 1 233 ? -14.760 53.954 -23.095 1.00 48.31 231 LYS B CA 1
ATOM 5287 C C . LYS B 1 233 ? -15.338 52.959 -22.082 1.00 45.55 231 LYS B C 1
ATOM 5288 O O . LYS B 1 233 ? -16.012 53.402 -21.125 1.00 40.09 231 LYS B O 1
ATOM 5294 N N . LEU B 1 234 ? -15.105 51.663 -22.300 1.00 45.86 232 LEU B N 1
ATOM 5295 C CA . LEU B 1 234 ? -15.626 50.573 -21.438 1.00 46.47 232 LEU B CA 1
ATOM 5296 C C . LEU B 1 234 ? -14.862 50.581 -20.109 1.00 44.15 232 LEU B C 1
ATOM 5297 O O . LEU B 1 234 ? -15.499 50.365 -19.072 1.00 41.66 232 LEU B O 1
ATOM 5302 N N . GLU B 1 235 ? -13.553 50.840 -20.144 1.00 42.18 233 GLU B N 1
ATOM 5303 C CA . GLU B 1 235 ? -12.708 50.947 -18.922 1.00 43.18 233 GLU B CA 1
ATOM 5304 C C . GLU B 1 235 ? -13.145 52.159 -18.095 1.00 39.89 233 GLU B C 1
ATOM 5305 O O . GLU B 1 235 ? -13.224 52.028 -16.865 1.00 43.10 233 GLU B O 1
ATOM 5311 N N . ALA B 1 236 ? -13.431 53.284 -18.753 1.00 38.90 234 ALA B N 1
ATOM 5312 C CA . ALA B 1 236 ? -13.948 54.517 -18.118 1.00 38.71 234 ALA B CA 1
ATOM 5313 C C . ALA B 1 236 ? -15.243 54.197 -17.358 1.00 39.90 234 ALA B C 1
ATOM 5314 O O . ALA B 1 236 ? -15.434 54.771 -16.268 1.00 38.62 234 ALA B O 1
ATOM 5316 N N . TRP B 1 237 ? -16.104 53.333 -17.914 1.00 37.54 235 TRP B N 1
ATOM 5317 C CA . TRP B 1 237 ? -17.389 52.949 -17.275 1.00 36.84 235 TRP B CA 1
ATOM 5318 C C . TRP B 1 237 ? -17.094 52.084 -16.048 1.00 37.09 235 TRP B C 1
ATOM 5319 O O . TRP B 1 237 ? -17.711 52.291 -14.996 1.00 35.09 235 TRP B O 1
ATOM 5330 N N . ILE B 1 238 ? -16.183 51.133 -16.187 1.00 37.80 236 ILE B N 1
ATOM 5331 C CA . ILE B 1 238 ? -15.797 50.228 -15.071 1.00 39.84 236 ILE B CA 1
ATOM 5332 C C . ILE B 1 238 ? -15.294 51.096 -13.910 1.00 36.89 236 ILE B C 1
ATOM 5333 O O . ILE B 1 238 ? -15.731 50.866 -12.768 1.00 34.93 236 ILE B O 1
ATOM 5338 N N . GLY B 1 239 ? -14.409 52.048 -14.207 1.00 35.68 237 GLY B N 1
ATOM 5339 C CA . GLY B 1 239 ? -13.841 52.982 -13.219 1.00 37.03 237 GLY B CA 1
ATOM 5340 C C . GLY B 1 239 ? -14.913 53.850 -12.583 1.00 37.06 237 GLY B C 1
ATOM 5341 O O . GLY B 1 239 ? -14.779 54.182 -11.387 1.00 37.07 237 GLY B O 1
ATOM 5342 N N . SER B 1 240 ? -15.947 54.212 -13.345 1.00 37.01 238 SER B N 1
ATOM 5343 C CA . SER B 1 240 ? -17.064 55.055 -12.852 1.00 35.57 238 SER B CA 1
ATOM 5344 C C . SER B 1 240 ? -17.680 54.397 -11.612 1.00 37.09 238 SER B C 1
ATOM 5345 O O . SER B 1 240 ? -17.905 55.114 -10.619 1.00 35.68 238 SER B O 1
ATOM 5348 N N . LEU B 1 241 ? -17.937 53.083 -11.650 1.00 39.98 239 LEU B N 1
ATOM 5349 C CA . LEU B 1 241 ? -18.570 52.341 -10.522 1.00 40.75 239 LEU B CA 1
ATOM 5350 C C . LEU B 1 241 ? -17.563 52.188 -9.385 1.00 41.12 239 LEU B C 1
ATOM 5351 O O . LEU B 1 241 ? -17.958 52.322 -8.214 1.00 45.56 239 LEU B O 1
ATOM 5356 N N . LEU B 1 242 ? -16.310 51.904 -9.726 1.00 41.33 240 LEU B N 1
ATOM 5357 C CA . LEU B 1 242 ? -15.232 51.627 -8.743 1.00 40.72 240 LEU B CA 1
ATOM 5358 C C . LEU B 1 242 ? -14.843 52.907 -7.986 1.00 37.59 240 LEU B C 1
ATOM 5359 O O . LEU B 1 242 ? -14.683 52.815 -6.774 1.00 38.49 240 LEU B O 1
ATOM 5364 N N . PHE B 1 243 ? -14.721 54.057 -8.665 1.00 38.89 241 PHE B N 1
ATOM 5365 C CA . PHE B 1 243 ? -14.138 55.312 -8.112 1.00 37.75 241 PHE B CA 1
ATOM 5366 C C . PHE B 1 243 ? -15.210 56.333 -7.713 1.00 37.59 241 PHE B C 1
ATOM 5367 O O . PHE B 1 243 ? -14.811 57.375 -7.174 1.00 39.28 241 PHE B O 1
ATOM 5375 N N . GLY B 1 244 ? -16.491 56.081 -7.996 1.00 33.68 242 GLY B N 1
ATOM 5376 C CA . GLY B 1 244 ? -17.601 56.972 -7.591 1.00 35.22 242 GLY B CA 1
ATOM 5377 C C . GLY B 1 244 ? -17.742 58.183 -8.494 1.00 34.74 242 GLY B C 1
ATOM 5378 O O . GLY B 1 244 ? -17.678 59.313 -7.991 1.00 35.80 242 GLY B O 1
ATOM 5379 N N . LEU B 1 245 ? -17.947 57.961 -9.796 1.00 36.24 243 LEU B N 1
ATOM 5380 C CA . LEU B 1 245 ? -17.992 59.027 -10.828 1.00 34.20 243 LEU B CA 1
ATOM 5381 C C . LEU B 1 245 ? -19.352 58.948 -11.518 1.00 37.85 243 LEU B C 1
ATOM 5382 O O . LEU B 1 245 ? -19.478 58.356 -12.591 1.00 36.57 243 LEU B O 1
ATOM 5387 N N . PRO B 1 246 ? -20.419 59.520 -10.910 1.00 36.12 244 PRO B N 1
ATOM 5388 C CA . PRO B 1 246 ? -21.789 59.270 -11.366 1.00 35.88 244 PRO B CA 1
ATOM 5389 C C . PRO B 1 246 ? -22.130 59.833 -12.758 1.00 37.22 244 PRO B C 1
ATOM 5390 O O . PRO B 1 246 ? -22.938 59.222 -13.447 1.00 38.52 244 PRO B O 1
ATOM 5394 N N . LEU B 1 247 ? -21.557 60.971 -13.154 1.00 36.29 245 LEU B N 1
ATOM 5395 C CA . LEU B 1 247 ? -21.813 61.546 -14.504 1.00 37.72 245 LEU B CA 1
ATOM 5396 C C . LEU B 1 247 ? -21.156 60.652 -15.568 1.00 38.47 245 LEU B C 1
ATOM 5397 O O . LEU B 1 247 ? -21.748 60.489 -16.654 1.00 37.02 245 LEU B O 1
ATOM 5402 N N . LEU B 1 248 ? -19.990 60.077 -15.267 1.00 36.65 246 LEU B N 1
ATOM 5403 C CA . LEU B 1 248 ? -19.251 59.202 -16.212 1.00 37.47 246 LEU B CA 1
ATOM 5404 C C . LEU B 1 248 ? -20.000 57.864 -16.348 1.00 38.18 246 LEU B C 1
ATOM 5405 O O . LEU B 1 248 ? -20.086 57.340 -17.473 1.00 35.35 246 LEU B O 1
ATOM 5410 N N . PHE B 1 249 ? -20.544 57.347 -15.244 1.00 35.48 247 PHE B N 1
ATOM 5411 C CA . PHE B 1 249 ? -21.415 56.146 -15.228 1.00 38.25 247 PHE B CA 1
ATOM 5412 C C . PHE B 1 249 ? -22.516 56.311 -16.287 1.00 37.44 247 PHE B C 1
ATOM 5413 O O . PHE B 1 249 ? -22.709 55.386 -17.085 1.00 42.60 247 PHE B O 1
ATOM 5421 N N . LEU B 1 250 ? -23.196 57.456 -16.321 1.00 35.85 248 LEU B N 1
ATOM 5422 C CA . LEU B 1 250 ? -24.294 57.703 -17.291 1.00 38.60 248 LEU B CA 1
ATOM 5423 C C . LEU B 1 250 ? -23.738 57.858 -18.710 1.00 41.20 248 LEU B C 1
ATOM 5424 O O . LEU B 1 250 ? -24.280 57.212 -19.624 1.00 38.42 248 LEU B O 1
ATOM 5429 N N . GLU B 1 251 ? -22.722 58.697 -18.898 1.00 39.90 249 GLU B N 1
ATOM 5430 C CA . GLU B 1 251 ? -22.265 59.087 -20.256 1.00 42.43 249 GLU B CA 1
ATOM 5431 C C . GLU B 1 251 ? -21.574 57.906 -20.948 1.00 40.81 249 GLU B C 1
ATOM 5432 O O . GLU B 1 251 ? -21.657 57.838 -22.186 1.00 43.69 249 GLU B O 1
ATOM 5438 N N . GLU B 1 252 ? -20.939 57.013 -20.189 1.00 38.53 250 GLU B N 1
ATOM 5439 C CA . GLU B 1 252 ? -20.190 55.842 -20.722 1.00 40.77 250 GLU B CA 1
ATOM 5440 C C . GLU B 1 252 ? -21.011 54.556 -20.595 1.00 38.79 250 GLU B C 1
ATOM 5441 O O . GLU B 1 252 ? -20.432 53.474 -20.807 1.00 40.69 250 GLU B O 1
ATOM 5447 N N . PHE B 1 253 ? -22.303 54.634 -20.275 1.00 38.82 251 PHE B N 1
ATOM 5448 C CA . PHE B 1 253 ? -23.108 53.407 -20.048 1.00 39.36 251 PHE B CA 1
ATOM 5449 C C . PHE B 1 253 ? -23.029 52.541 -21.307 1.00 41.76 251 PHE B C 1
ATOM 5450 O O . PHE B 1 253 ? -23.326 53.010 -22.400 1.00 40.35 251 PHE B O 1
ATOM 5458 N N . PRO B 1 254 ? -22.575 51.273 -21.210 1.00 40.46 252 PRO B N 1
ATOM 5459 C CA . PRO B 1 254 ? -22.311 50.469 -22.402 1.00 43.46 252 PRO B CA 1
ATOM 5460 C C . PRO B 1 254 ? -23.585 49.957 -23.092 1.00 45.13 252 PRO B C 1
ATOM 5461 O O . PRO B 1 254 ? -24.620 49.870 -22.457 1.00 45.85 252 PRO B O 1
ATOM 5465 N N . ASP B 1 255 ? -23.460 49.674 -24.391 1.00 45.35 253 ASP B N 1
ATOM 5466 C CA . ASP B 1 255 ? -24.531 49.137 -25.267 1.00 45.29 253 ASP B CA 1
ATOM 5467 C C . ASP B 1 255 ? -24.635 47.643 -24.960 1.00 43.91 253 ASP B C 1
ATOM 5468 O O . ASP B 1 255 ? -23.721 46.895 -25.360 1.00 45.23 253 ASP B O 1
ATOM 5473 N N . ILE B 1 256 ? -25.675 47.247 -24.220 1.00 43.31 254 ILE B N 1
ATOM 5474 C CA . ILE B 1 256 ? -25.896 45.842 -23.768 1.00 44.10 254 ILE B CA 1
ATOM 5475 C C . ILE B 1 256 ? -25.971 44.927 -25.002 1.00 45.25 254 ILE B C 1
ATOM 5476 O O . ILE B 1 256 ? -25.356 43.844 -24.955 1.00 39.43 254 ILE B O 1
ATOM 5481 N N . GLY B 1 257 ? -26.668 45.364 -26.062 1.00 47.85 255 GLY B N 1
ATOM 5482 C CA . GLY B 1 257 ? -26.810 44.643 -27.344 1.00 46.51 255 GLY B CA 1
ATOM 5483 C C . GLY B 1 257 ? -25.462 44.364 -27.984 1.00 48.48 255 GLY B C 1
ATOM 5484 O O . GLY B 1 257 ? -25.215 43.206 -28.372 1.00 47.63 255 GLY B O 1
ATOM 5485 N N . ARG B 1 258 ? -24.605 45.384 -28.059 1.00 46.17 256 ARG B N 1
ATOM 5486 C CA . ARG B 1 258 ? -23.213 45.287 -28.564 1.00 49.80 256 ARG B CA 1
ATOM 5487 C C . ARG B 1 258 ? -22.418 44.267 -27.731 1.00 48.80 256 ARG B C 1
ATOM 5488 O O . ARG B 1 258 ? -21.744 43.413 -28.338 1.00 44.29 256 ARG B O 1
ATOM 5496 N N . LEU B 1 259 ? -22.485 44.330 -26.394 1.00 46.39 257 LEU B N 1
ATOM 5497 C CA . LEU B 1 259 ? -21.697 43.413 -25.520 1.00 45.71 257 LEU B CA 1
ATOM 5498 C C . LEU B 1 259 ? -22.165 41.965 -25.732 1.00 42.50 257 LEU B C 1
ATOM 5499 O O . LEU B 1 259 ? -21.282 41.102 -25.903 1.00 40.05 257 LEU B O 1
ATOM 5504 N N . GLU B 1 260 ? -23.483 41.712 -25.720 1.00 43.26 258 GLU B N 1
ATOM 5505 C CA . GLU B 1 260 ? -24.108 40.399 -26.058 1.00 46.66 258 GLU B CA 1
ATOM 5506 C C . GLU B 1 260 ? -23.484 39.824 -27.338 1.00 46.58 258 GLU B C 1
ATOM 5507 O O . GLU B 1 260 ? -23.157 38.611 -27.355 1.00 45.55 258 GLU B O 1
ATOM 5513 N N . SER B 1 261 ? -23.345 40.658 -28.373 1.00 45.31 259 SER B N 1
ATOM 5514 C CA . SER B 1 261 ? -22.844 40.260 -29.716 1.00 46.06 259 SER B CA 1
ATOM 5515 C C . SER B 1 261 ? -21.345 39.940 -29.637 1.00 44.11 259 SER B C 1
ATOM 5516 O O . SER B 1 261 ? -20.934 38.974 -30.281 1.00 43.64 259 SER B O 1
ATOM 5519 N N . TYR B 1 262 ? -20.559 40.685 -28.851 1.00 44.41 260 TYR B N 1
ATOM 5520 C CA . TYR B 1 262 ? -19.116 40.396 -28.638 1.00 44.59 260 TYR B CA 1
ATOM 5521 C C . TYR B 1 262 ? -18.947 39.016 -27.991 1.00 43.23 260 TYR B C 1
ATOM 5522 O O . TYR B 1 262 ? -18.128 38.230 -28.479 1.00 41.33 260 TYR B O 1
ATOM 5531 N N . ILE B 1 263 ? -19.708 38.734 -26.928 1.00 45.42 261 ILE B N 1
ATOM 5532 C CA . ILE B 1 263 ? -19.637 37.468 -26.135 1.00 45.02 261 ILE B CA 1
ATOM 5533 C C . ILE B 1 263 ? -20.082 36.289 -27.015 1.00 46.87 261 ILE B C 1
ATOM 5534 O O . ILE B 1 263 ? -19.394 35.263 -26.996 1.00 48.12 261 ILE B O 1
ATOM 5539 N N . GLU B 1 264 ? -21.196 36.432 -27.739 1.00 51.21 262 GLU B N 1
ATOM 5540 C CA . GLU B 1 264 ? -21.772 35.395 -28.641 1.00 53.74 262 GLU B CA 1
ATOM 5541 C C . GLU B 1 264 ? -20.737 34.979 -29.698 1.00 52.24 262 GLU B C 1
ATOM 5542 O O . GLU B 1 264 ? -20.567 33.769 -29.894 1.00 51.98 262 GLU B O 1
ATOM 5548 N N . GLU B 1 265 ? -20.064 35.941 -30.335 1.00 52.48 263 GLU B N 1
ATOM 5549 C CA . GLU B 1 265 ? -19.084 35.695 -31.428 1.00 53.87 263 GLU B CA 1
ATOM 5550 C C . GLU B 1 265 ? -17.853 34.981 -30.858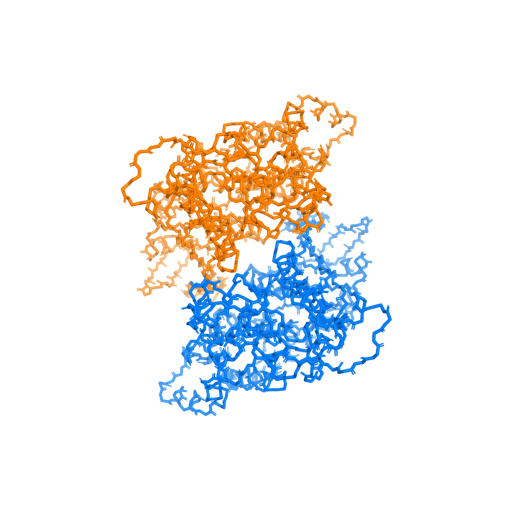 1.00 49.92 263 GLU B C 1
ATOM 5551 O O . GLU B 1 265 ? -17.352 34.047 -31.519 1.00 46.33 263 GLU B O 1
ATOM 5557 N N . LEU B 1 266 ? -17.364 35.404 -29.688 1.00 46.52 264 LEU B N 1
ATOM 5558 C CA . LEU B 1 266 ? -16.233 34.727 -29.001 1.00 46.45 264 LEU B CA 1
ATOM 5559 C C . LEU B 1 266 ? -16.668 33.297 -28.645 1.00 45.18 264 LEU B C 1
ATOM 5560 O O . LEU B 1 266 ? -15.871 32.367 -28.849 1.00 47.79 264 LEU B O 1
ATOM 5565 N N . ALA B 1 267 ? -17.904 33.132 -28.170 1.00 41.68 265 ALA B N 1
ATOM 5566 C CA . ALA B 1 267 ? -18.485 31.842 -27.731 1.00 46.88 265 ALA B CA 1
ATOM 5567 C C . ALA B 1 267 ? -18.629 30.886 -28.924 1.00 47.28 265 ALA B C 1
ATOM 5568 O O . ALA B 1 267 ? -18.265 29.709 -28.780 1.00 44.08 265 ALA B O 1
ATOM 5570 N N . GLU B 1 268 ? -19.155 31.355 -30.058 1.00 52.07 266 GLU B N 1
ATOM 5571 C CA . GLU B 1 268 ? -19.426 30.469 -31.222 1.00 54.32 266 GLU B CA 1
ATOM 5572 C C . GLU B 1 268 ? -18.108 30.186 -31.957 1.00 50.53 266 GLU B C 1
ATOM 5573 O O . GLU B 1 268 ? -18.007 29.101 -32.544 1.00 52.46 266 GLU B O 1
ATOM 5579 N N . THR B 1 269 ? -17.128 31.096 -31.889 1.00 50.18 267 THR B N 1
ATOM 5580 C CA . THR B 1 269 ? -15.753 30.905 -32.427 1.00 49.55 267 THR B CA 1
ATOM 5581 C C . THR B 1 269 ? -15.032 29.809 -31.630 1.00 51.27 267 THR B C 1
ATOM 5582 O O . THR B 1 269 ? -14.417 28.924 -32.258 1.00 49.52 267 THR B O 1
ATOM 5586 N N . TRP B 1 270 ? -15.075 29.885 -30.298 1.00 47.19 268 TRP B N 1
ATOM 5587 C CA . TRP B 1 270 ? -14.532 28.837 -29.391 1.00 45.71 268 TRP B CA 1
ATOM 5588 C C . TRP B 1 270 ? -15.173 27.492 -29.743 1.00 45.49 268 TRP B C 1
ATOM 5589 O O . TRP B 1 270 ? -14.427 26.523 -29.978 1.00 44.33 268 TRP B O 1
ATOM 5600 N N . GLY B 1 271 ? -16.506 27.449 -29.771 1.00 44.38 269 GLY B N 1
ATOM 5601 C CA . GLY B 1 271 ? -17.286 26.227 -30.034 1.00 49.63 269 GLY B CA 1
ATOM 5602 C C . GLY B 1 271 ? -16.937 25.627 -31.387 1.00 50.30 269 GLY B C 1
ATOM 5603 O O . GLY B 1 271 ? -16.782 24.390 -31.454 1.00 53.72 269 GLY B O 1
ATOM 5604 N N . GLY B 1 272 ? -16.804 26.482 -32.410 1.00 49.55 270 GLY B N 1
ATOM 5605 C CA . GLY B 1 272 ? -16.469 26.119 -33.802 1.00 50.60 270 GLY B CA 1
ATOM 5606 C C . GLY B 1 272 ? -15.076 25.525 -33.940 1.00 51.64 270 GLY B C 1
ATOM 5607 O O . GLY B 1 272 ? -14.840 24.846 -34.953 1.00 50.16 270 GLY B O 1
ATOM 5608 N N . ALA B 1 273 ? -14.178 25.766 -32.976 1.00 50.19 271 ALA B N 1
ATOM 5609 C CA . ALA B 1 273 ? -12.777 25.277 -32.991 1.00 50.87 271 ALA B CA 1
ATOM 5610 C C . ALA B 1 273 ? -12.643 23.994 -32.156 1.00 51.76 271 ALA B C 1
ATOM 5611 O O . ALA B 1 273 ? -11.493 23.554 -31.925 1.00 53.12 271 ALA B O 1
ATOM 5613 N N . ILE B 1 274 ? -13.765 23.412 -31.718 1.00 50.96 272 ILE B N 1
ATOM 5614 C CA . ILE B 1 274 ? -13.809 22.082 -31.041 1.00 53.74 272 ILE B CA 1
ATOM 5615 C C . ILE B 1 274 ? -13.874 21.003 -32.130 1.00 55.53 272 ILE B C 1
ATOM 5616 O O . ILE B 1 274 ? -14.940 20.871 -32.764 1.00 54.66 272 ILE B O 1
ATOM 5621 N N . ALA B 1 275 ? -12.771 20.273 -32.317 1.00 57.24 273 ALA B N 1
ATOM 5622 C CA . ALA B 1 275 ? -12.613 19.135 -33.255 1.00 58.62 273 ALA B CA 1
ATOM 5623 C C . ALA B 1 275 ? -13.013 17.830 -32.552 1.00 62.97 273 ALA B C 1
ATOM 5624 O O . ALA B 1 275 ? -12.440 17.532 -31.478 1.00 61.93 273 ALA B O 1
ATOM 5626 N N . VAL B 1 276 ? -13.965 17.092 -33.130 1.00 62.84 274 VAL B N 1
ATOM 5627 C CA . VAL B 1 276 ? -14.440 15.769 -32.626 1.00 66.55 274 VAL B CA 1
ATOM 5628 C C . VAL B 1 276 ? -14.045 14.700 -33.648 1.00 69.16 274 VAL B C 1
ATOM 5629 O O . VAL B 1 276 ? -14.398 14.856 -34.829 1.00 69.72 274 VAL B O 1
ATOM 5633 N N . ASN B 1 277 ? -13.335 13.666 -33.194 1.00 72.71 275 ASN B N 1
ATOM 5634 C CA . ASN B 1 277 ? -12.872 12.513 -34.011 1.00 75.73 275 ASN B CA 1
ATOM 5635 C C . ASN B 1 277 ? -13.635 11.272 -33.525 1.00 74.62 275 ASN B C 1
ATOM 5636 O O . ASN B 1 277 ? -13.226 10.696 -32.501 1.00 70.42 275 ASN B O 1
ATOM 5641 N N . ALA B 1 278 ? -14.714 10.904 -34.229 1.00 79.07 276 ALA B N 1
ATOM 5642 C CA . ALA B 1 278 ? -15.725 9.891 -33.828 1.00 81.71 276 ALA B CA 1
ATOM 5643 C C . ALA B 1 278 ? -15.090 8.503 -33.684 1.00 86.65 276 ALA B C 1
ATOM 5644 O O . ALA B 1 278 ? -15.533 7.740 -32.802 1.00 87.82 276 ALA B O 1
ATOM 5646 N N . GLU B 1 279 ? -14.111 8.183 -34.534 1.00 90.65 277 GLU B N 1
ATOM 5647 C CA . GLU B 1 279 ? -13.421 6.866 -34.554 1.00 90.25 277 GLU B CA 1
ATOM 5648 C C . GLU B 1 279 ? -12.434 6.809 -33.383 1.00 87.60 277 GLU B C 1
ATOM 5649 O O . GLU B 1 279 ? -12.459 5.799 -32.653 1.00 89.81 277 GLU B O 1
ATOM 5655 N N . GLU B 1 280 ? -11.628 7.862 -33.195 1.00 84.12 278 GLU B N 1
ATOM 5656 C CA . GLU B 1 280 ? -10.625 7.969 -32.097 1.00 80.28 278 GLU B CA 1
ATOM 5657 C C . GLU B 1 280 ? -11.313 8.304 -30.765 1.00 75.31 278 GLU B C 1
ATOM 5658 O O . GLU B 1 280 ? -10.648 8.162 -29.720 1.00 73.00 278 GLU B O 1
ATOM 5664 N N . LYS B 1 281 ? -12.580 8.739 -30.799 1.00 72.98 279 LYS B N 1
ATOM 5665 C CA . LYS B 1 281 ? -13.387 9.113 -29.604 1.00 74.91 279 LYS B CA 1
ATOM 5666 C C . LYS B 1 281 ? -12.654 10.214 -28.823 1.00 71.68 279 LYS B C 1
ATOM 5667 O O . LYS B 1 281 ? -12.507 10.067 -27.592 1.00 70.23 279 LYS B O 1
ATOM 5673 N N . ALA B 1 282 ? -12.203 11.261 -29.523 1.00 66.76 280 ALA B N 1
ATOM 5674 C CA . ALA B 1 282 ? -11.356 12.354 -28.989 1.00 66.45 280 ALA B CA 1
ATOM 5675 C C . ALA B 1 282 ? -11.984 13.714 -29.319 1.00 67.34 280 ALA B C 1
ATOM 5676 O O . ALA B 1 282 ? -12.217 13.980 -30.512 1.00 65.55 280 ALA B O 1
ATOM 5678 N N . VAL B 1 283 ? -12.263 14.522 -28.290 1.00 64.89 281 VAL B N 1
ATOM 5679 C CA . VAL B 1 283 ? -12.615 15.968 -28.402 1.00 61.03 281 VAL B CA 1
ATOM 5680 C C . VAL B 1 283 ? -11.337 16.774 -28.151 1.00 58.85 281 VAL B C 1
ATOM 5681 O O . VAL B 1 283 ? -10.685 16.528 -27.122 1.00 62.49 281 VAL B O 1
ATOM 5685 N N . THR B 1 284 ? -10.985 17.687 -29.056 1.00 58.85 282 THR B N 1
ATOM 5686 C CA . THR B 1 284 ? -9.881 18.666 -28.870 1.00 59.36 282 THR B CA 1
ATOM 5687 C C . THR B 1 284 ? -10.445 20.080 -29.048 1.00 58.11 282 THR B C 1
ATOM 5688 O O . THR B 1 284 ? -10.864 20.414 -30.170 1.00 53.26 282 THR B O 1
ATOM 5692 N N . ARG B 1 285 ? -10.465 20.867 -27.969 1.00 56.98 283 ARG B N 1
ATOM 5693 C CA . ARG B 1 285 ? -10.883 22.294 -27.986 1.00 51.35 283 ARG B CA 1
ATOM 5694 C C . ARG B 1 285 ? -9.627 23.104 -28.308 1.00 51.65 283 ARG B C 1
ATOM 5695 O O . ARG B 1 285 ? -8.782 23.274 -27.407 1.00 52.07 283 ARG B O 1
ATOM 5703 N N . ARG B 1 286 ? -9.483 23.498 -29.575 1.00 50.72 284 ARG B N 1
ATOM 5704 C CA . ARG B 1 286 ? -8.222 24.029 -30.151 1.00 54.14 284 ARG B CA 1
ATOM 5705 C C . ARG B 1 286 ? -8.081 25.513 -29.784 1.00 54.46 284 ARG B C 1
ATOM 5706 O O . ARG B 1 286 ? -6.942 26.017 -29.827 1.00 59.00 284 ARG B O 1
ATOM 5714 N N . LEU B 1 287 ? -9.191 26.177 -29.440 1.00 51.94 285 LEU B N 1
ATOM 5715 C CA . LEU B 1 287 ? -9.202 27.528 -28.816 1.00 48.29 285 LEU B CA 1
ATOM 5716 C C . LEU B 1 287 ? -9.509 27.390 -27.326 1.00 46.59 285 LEU B C 1
ATOM 5717 O O . LEU B 1 287 ? -10.348 26.542 -26.973 1.00 47.89 285 LEU B O 1
ATOM 5722 N N . ALA B 1 288 ? -8.845 28.203 -26.500 1.00 47.54 286 ALA B N 1
ATOM 5723 C CA . ALA B 1 288 ? -9.148 28.399 -25.063 1.00 47.47 286 ALA B CA 1
ATOM 5724 C C . ALA B 1 288 ? -9.714 29.808 -24.869 1.00 44.96 286 ALA B C 1
ATOM 5725 O O . ALA B 1 288 ? -9.256 30.730 -25.553 1.00 45.64 286 ALA B O 1
ATOM 5727 N N . PHE B 1 289 ? -10.701 29.958 -23.988 1.00 47.19 287 PHE B N 1
ATOM 5728 C CA . PHE B 1 289 ? -11.177 31.278 -23.501 1.00 45.82 287 PHE B CA 1
ATOM 5729 C C . PHE B 1 289 ? -10.041 31.917 -22.703 1.00 45.82 287 PHE B C 1
ATOM 5730 O O . PHE B 1 289 ? -9.366 31.188 -21.961 1.00 48.96 287 PHE B O 1
ATOM 5738 N N . GLY B 1 290 ? -9.827 33.222 -22.865 1.00 46.18 288 GLY B N 1
ATOM 5739 C CA . GLY B 1 290 ? -8.861 34.000 -22.065 1.00 45.63 288 GLY B CA 1
ATOM 5740 C C . GLY B 1 290 ? -9.574 34.869 -21.041 1.00 45.93 288 GLY B C 1
ATOM 5741 O O . GLY B 1 290 ? -10.824 34.936 -21.090 1.00 41.58 288 GLY B O 1
ATOM 5742 N N . SER B 1 291 ? -8.812 35.515 -20.148 1.00 45.15 289 SER B N 1
ATOM 5743 C CA . SER B 1 291 ? -9.322 36.405 -19.071 1.00 45.56 289 SER B CA 1
ATOM 5744 C C . SER B 1 291 ? -10.243 37.478 -19.667 1.00 45.03 289 SER B C 1
ATOM 5745 O O . SER B 1 291 ? -11.225 37.830 -19.007 1.00 45.12 289 SER B O 1
ATOM 5748 N N . GLY B 1 292 ? -9.935 37.957 -20.878 1.00 44.85 290 GLY B N 1
ATOM 5749 C CA . GLY B 1 292 ? -10.722 38.964 -21.618 1.00 42.22 290 GLY B CA 1
ATOM 5750 C C . GLY B 1 292 ? -12.165 38.548 -21.864 1.00 41.72 290 GLY B C 1
ATOM 5751 O O . GLY B 1 292 ? -13.043 39.439 -21.843 1.00 44.27 290 GLY B O 1
ATOM 5752 N N . PHE B 1 293 ? -12.428 37.262 -22.105 1.00 41.13 291 PHE B N 1
ATOM 5753 C CA . PHE B 1 293 ? -13.805 36.723 -22.274 1.00 40.23 291 PHE B CA 1
ATOM 5754 C C . PHE B 1 293 ? -14.555 36.852 -20.939 1.00 39.87 291 PHE B C 1
ATOM 5755 O O . PHE B 1 293 ? -15.719 37.307 -20.925 1.00 41.31 291 PHE B O 1
ATOM 5763 N N . GLY B 1 294 ? -13.902 36.439 -19.851 1.00 39.98 292 GLY B N 1
ATOM 5764 C CA . GLY B 1 294 ? -14.389 36.604 -18.468 1.00 40.97 292 GLY B CA 1
ATOM 5765 C C . GLY B 1 294 ? -14.756 38.044 -18.169 1.00 39.50 292 GLY B C 1
ATOM 5766 O O . GLY B 1 294 ? -15.876 38.279 -17.680 1.00 38.17 292 GLY B O 1
ATOM 5767 N N . THR B 1 295 ? -13.868 38.985 -18.496 1.00 39.74 293 THR B N 1
ATOM 5768 C CA . THR B 1 295 ? -14.060 40.429 -18.219 1.00 40.17 293 THR B CA 1
ATOM 5769 C C . THR B 1 295 ? -15.300 40.929 -18.961 1.00 40.36 293 THR B C 1
ATOM 5770 O O . THR B 1 295 ? -16.110 41.627 -18.326 1.00 40.58 293 THR B O 1
ATOM 5774 N N . LEU B 1 296 ? -15.454 40.579 -20.241 1.00 40.61 294 LEU B N 1
ATOM 5775 C CA . LEU B 1 296 ? -16.648 40.966 -21.042 1.00 41.14 294 LEU B CA 1
ATOM 5776 C C . LEU B 1 296 ? -17.918 40.401 -20.402 1.00 37.76 294 LEU B C 1
ATOM 5777 O O . LEU B 1 296 ? -18.929 41.131 -20.369 1.00 39.76 294 LEU B O 1
ATOM 5782 N N . VAL B 1 297 ? -17.888 39.148 -19.954 1.00 38.05 295 VAL B N 1
ATOM 5783 C CA . VAL B 1 297 ? -19.094 38.484 -19.373 1.00 39.49 295 VAL B CA 1
ATOM 5784 C C . VAL B 1 297 ? -19.467 39.208 -18.070 1.00 36.27 295 VAL B C 1
ATOM 5785 O O . VAL B 1 297 ? -20.661 39.492 -17.889 1.00 36.35 295 VAL B O 1
ATOM 5789 N N . LYS B 1 298 ? -18.483 39.538 -17.228 1.00 38.54 296 LYS B N 1
ATOM 5790 C CA . LYS B 1 298 ? -18.693 40.272 -15.944 1.00 40.70 296 LYS B CA 1
ATOM 5791 C C . LYS B 1 298 ? -19.217 41.686 -16.230 1.00 42.31 296 LYS B C 1
ATOM 5792 O O . LYS B 1 298 ? -20.143 42.131 -15.521 1.00 39.73 296 LYS B O 1
ATOM 5798 N N . LEU B 1 299 ? -18.641 42.347 -17.235 1.00 40.50 297 LEU B N 1
ATOM 5799 C CA . LEU B 1 299 ? -18.983 43.726 -17.670 1.00 43.16 297 LEU B CA 1
ATOM 5800 C C . LEU B 1 299 ? -20.437 43.762 -18.167 1.00 42.87 297 LEU B C 1
ATOM 5801 O O . LEU B 1 299 ? -21.175 44.666 -17.742 1.00 39.20 297 LEU B O 1
ATOM 5806 N N . LEU B 1 300 ? -20.856 42.802 -19.002 1.00 41.67 298 LEU B N 1
ATOM 5807 C CA . LEU B 1 300 ? -22.266 42.721 -19.474 1.00 40.13 298 LEU B CA 1
ATOM 5808 C C . LEU B 1 300 ? -23.196 42.494 -18.279 1.00 39.30 298 LEU B C 1
ATOM 5809 O O . LEU B 1 300 ? -24.282 43.092 -18.248 1.00 40.34 298 LEU B O 1
ATOM 5814 N N . PHE B 1 301 ? -22.816 41.618 -17.352 1.00 40.68 299 PHE B N 1
ATOM 5815 C CA . PHE B 1 301 ? -23.646 41.290 -16.166 1.00 40.98 299 PHE B CA 1
ATOM 5816 C C . PHE B 1 301 ? -23.821 42.549 -15.299 1.00 43.06 299 PHE B C 1
ATOM 5817 O O . PHE B 1 301 ? -24.958 42.834 -14.824 1.00 41.29 299 PHE B O 1
ATOM 5825 N N . GLN B 1 302 ? -22.741 43.313 -15.110 1.00 39.19 300 GLN B N 1
ATOM 5826 C CA . GLN B 1 302 ? -22.780 44.576 -14.327 1.00 39.82 300 GLN B CA 1
ATOM 5827 C C . GLN B 1 302 ? -23.680 45.610 -15.021 1.00 38.47 300 GLN B C 1
ATOM 5828 O O . GLN B 1 302 ? -24.394 46.329 -14.303 1.00 38.50 300 GLN B O 1
ATOM 5834 N N . ALA B 1 303 ? -23.646 45.696 -16.356 1.00 39.44 301 ALA B N 1
ATOM 5835 C CA . ALA B 1 303 ? -24.506 46.606 -17.152 1.00 39.09 301 ALA B CA 1
ATOM 5836 C C . ALA B 1 303 ? -25.978 46.231 -16.963 1.00 39.79 301 ALA B C 1
ATOM 5837 O O . ALA B 1 303 ? -26.814 47.153 -16.840 1.00 42.72 301 ALA B O 1
ATOM 5839 N N . ARG B 1 304 ? -26.296 44.935 -16.972 1.00 39.08 302 ARG B N 1
ATOM 5840 C CA . ARG B 1 304 ? -27.690 44.443 -16.784 1.00 42.64 302 ARG B CA 1
ATOM 5841 C C . ARG B 1 304 ? -28.161 44.802 -15.369 1.00 41.76 302 ARG B C 1
ATOM 5842 O O . ARG B 1 304 ? -29.292 45.298 -15.221 1.00 44.37 302 ARG B O 1
ATOM 5850 N N . ILE B 1 305 ? -27.297 44.572 -14.380 1.00 44.50 303 ILE B N 1
ATOM 5851 C CA . ILE B 1 305 ? -27.560 44.812 -12.930 1.00 47.58 303 ILE B CA 1
ATOM 5852 C C . ILE B 1 305 ? -27.892 46.294 -12.705 1.00 46.27 303 ILE B C 1
ATOM 5853 O O . ILE B 1 305 ? -28.750 46.546 -11.847 1.00 42.65 303 ILE B O 1
ATOM 5858 N N . THR B 1 306 ? -27.292 47.221 -13.470 1.00 42.11 304 THR B N 1
ATOM 5859 C CA . THR B 1 306 ? -27.343 48.693 -13.215 1.00 41.25 304 THR B CA 1
ATOM 5860 C C . THR B 1 306 ? -28.140 49.445 -14.288 1.00 41.03 304 THR B C 1
ATOM 5861 O O . THR B 1 306 ? -28.257 50.676 -14.159 1.00 42.34 304 THR B O 1
ATOM 5865 N N . ARG B 1 307 ? -28.661 48.754 -15.304 1.00 43.17 305 ARG B N 1
ATOM 5866 C CA . ARG B 1 307 ? -29.339 49.369 -16.480 1.00 45.54 305 ARG B CA 1
ATOM 5867 C C . ARG B 1 307 ? -30.511 50.248 -16.021 1.00 41.73 305 ARG B C 1
ATOM 5868 O O . ARG B 1 307 ? -30.788 51.239 -16.703 1.00 39.89 305 ARG B O 1
ATOM 5876 N N . GLY B 1 308 ? -31.164 49.897 -14.913 1.00 41.72 306 GLY B N 1
ATOM 5877 C CA . GLY B 1 308 ? -32.311 50.649 -14.365 1.00 44.81 306 GLY B CA 1
ATOM 5878 C C . GLY B 1 308 ? -31.931 52.073 -13.974 1.00 45.86 306 GLY B C 1
ATOM 5879 O O . GLY B 1 308 ? -32.836 52.923 -13.929 1.00 44.33 306 GLY B O 1
ATOM 5880 N N . LEU B 1 309 ? -30.641 52.330 -13.711 1.00 41.95 307 LEU B N 1
ATOM 5881 C CA . LEU B 1 309 ? -30.120 53.651 -13.271 1.00 39.81 307 LEU B CA 1
ATOM 5882 C C . LEU B 1 309 ? -29.828 54.570 -14.455 1.00 40.31 307 LEU B C 1
ATOM 5883 O O . LEU B 1 309 ? -29.492 55.733 -14.183 1.00 41.29 307 LEU B O 1
ATOM 5888 N N . LEU B 1 310 ? -29.904 54.083 -15.703 1.00 41.47 308 LEU B N 1
ATOM 5889 C CA . LEU B 1 310 ? -29.644 54.924 -16.898 1.00 44.08 308 LEU B CA 1
ATOM 5890 C C . LEU B 1 310 ? -30.882 55.792 -17.145 1.00 47.01 308 LEU B C 1
ATOM 5891 O O . LEU B 1 310 ? -31.779 55.361 -17.896 1.00 46.17 308 LEU B O 1
ATOM 5896 N N . VAL B 1 311 ? -30.899 56.972 -16.518 1.00 47.83 309 VAL B N 1
ATOM 5897 C CA . VAL B 1 311 ? -32.005 57.976 -16.558 1.00 46.74 309 VAL B CA 1
ATOM 5898 C C . VAL B 1 311 ? -31.986 58.684 -17.914 1.00 46.81 309 VAL B C 1
ATOM 5899 O O . VAL B 1 311 ? -30.914 58.756 -18.539 1.00 47.30 309 VAL B O 1
ATOM 5903 N N . GLU B 1 312 ? -33.123 59.255 -18.309 1.00 51.52 310 GLU B N 1
ATOM 5904 C CA . GLU B 1 312 ? -33.248 60.111 -19.516 1.00 53.38 310 GLU B CA 1
ATOM 5905 C C . GLU B 1 312 ? -32.399 61.376 -19.336 1.00 53.62 310 GLU B C 1
ATOM 5906 O O . GLU B 1 312 ? -32.266 61.866 -18.184 1.00 53.32 310 GLU B O 1
ATOM 5912 N N . GLU B 1 313 ? -31.854 61.892 -20.438 1.00 51.99 311 GLU B N 1
ATOM 5913 C CA . GLU B 1 313 ? -31.114 63.179 -20.482 1.00 54.19 311 GLU B CA 1
ATOM 5914 C C . GLU B 1 313 ? -32.114 64.328 -20.350 1.00 53.81 311 GLU B C 1
ATOM 5915 O O . GLU B 1 313 ? -33.311 64.131 -20.548 1.00 52.82 311 GLU B O 1
ATOM 5921 N N . PRO B 1 314 ? -31.687 65.561 -19.991 1.00 51.99 312 PRO B N 1
ATOM 5922 C CA . PRO B 1 314 ? -30.322 65.836 -19.537 1.00 50.48 312 PRO B CA 1
ATOM 5923 C C . PRO B 1 314 ? -30.051 65.381 -18.089 1.00 48.14 312 PRO B C 1
ATOM 5924 O O . PRO B 1 314 ? -30.988 65.107 -17.345 1.00 41.24 312 PRO B O 1
ATOM 5928 N N . TYR B 1 315 ? -28.771 65.329 -17.709 1.00 43.07 313 TYR B N 1
ATOM 5929 C CA . TYR B 1 315 ? -28.307 64.765 -16.416 1.00 43.36 313 TYR B CA 1
ATOM 5930 C C . TYR B 1 315 ? -28.287 65.879 -15.364 1.00 41.48 313 TYR B C 1
ATOM 5931 O O . TYR B 1 315 ? -27.257 66.521 -15.162 1.00 40.20 313 TYR B O 1
ATOM 5940 N N . SER B 1 316 ? -29.440 66.093 -14.729 1.00 41.76 314 SER B N 1
ATOM 5941 C CA . SER B 1 316 ? -29.667 67.071 -13.639 1.00 40.44 314 SER B CA 1
ATOM 5942 C C . SER B 1 316 ? -28.939 66.614 -12.373 1.00 39.86 314 SER B C 1
ATOM 5943 O O . SER B 1 316 ? -28.650 65.408 -12.237 1.00 37.74 314 SER B O 1
ATOM 5946 N N . ILE B 1 317 ? -28.686 67.549 -11.460 1.00 40.38 315 ILE B N 1
ATOM 5947 C CA . ILE B 1 317 ? -28.112 67.261 -10.114 1.00 40.70 315 ILE B CA 1
ATOM 5948 C C . ILE B 1 317 ? -29.047 66.294 -9.382 1.00 38.29 315 ILE B C 1
ATOM 5949 O O . ILE B 1 317 ? -28.540 65.346 -8.750 1.00 35.31 315 ILE B O 1
ATOM 5954 N N . GLU B 1 318 ? -30.364 66.524 -9.447 1.00 38.64 316 GLU B N 1
ATOM 5955 C CA . GLU B 1 318 ? -31.363 65.646 -8.773 1.00 39.16 316 GLU B CA 1
ATOM 5956 C C . GLU B 1 318 ? -31.170 64.210 -9.272 1.00 34.91 316 GLU B C 1
ATOM 5957 O O . GLU B 1 318 ? -31.122 63.284 -8.442 1.00 39.16 316 GLU B O 1
ATOM 5963 N N . LYS B 1 319 ? -31.061 64.028 -10.585 1.00 35.05 317 LYS B N 1
ATOM 5964 C CA . LYS B 1 319 ? -30.885 62.688 -11.203 1.00 37.58 317 LYS B CA 1
ATOM 5965 C C . LYS B 1 319 ? -29.552 62.087 -10.753 1.00 35.02 317 LYS B C 1
ATOM 5966 O O . LYS B 1 319 ? -29.519 60.886 -10.502 1.00 34.36 317 LYS B O 1
ATOM 5972 N N . LEU B 1 320 ? -28.497 62.895 -10.631 1.00 35.81 318 LEU B N 1
ATOM 5973 C CA . LEU B 1 320 ? -27.159 62.373 -10.239 1.00 34.15 318 LEU B CA 1
ATOM 5974 C C . LEU B 1 320 ? -27.190 61.932 -8.770 1.00 34.15 318 LEU B C 1
ATOM 5975 O O . LEU B 1 320 ? -26.561 60.906 -8.471 1.00 34.64 318 LEU B O 1
ATOM 5980 N N . TYR B 1 321 ? -27.917 62.641 -7.895 1.00 35.93 319 TYR B N 1
ATOM 5981 C CA . TYR B 1 321 ? -28.129 62.217 -6.482 1.00 37.33 319 TYR B CA 1
ATOM 5982 C C . TYR B 1 321 ? -28.798 60.833 -6.465 1.00 38.48 319 TYR B C 1
ATOM 5983 O O . TYR B 1 321 ? -28.371 59.951 -5.706 1.00 37.75 319 TYR B O 1
ATOM 5992 N N . SER B 1 322 ? -29.851 60.659 -7.266 1.00 38.44 320 SER B N 1
ATOM 5993 C CA . SER B 1 322 ? -30.666 59.414 -7.333 1.00 42.36 320 SER B CA 1
ATOM 5994 C C . SER B 1 322 ? -29.784 58.243 -7.793 1.00 40.49 320 SER B C 1
ATOM 5995 O O . SER B 1 322 ? -29.766 57.193 -7.121 1.00 36.38 320 SER B O 1
ATOM 5998 N N . VAL B 1 323 ? -29.030 58.429 -8.875 1.00 39.51 321 VAL B N 1
ATOM 5999 C CA . VAL B 1 323 ? -28.052 57.412 -9.357 1.00 40.03 321 VAL B CA 1
ATOM 6000 C C . VAL B 1 323 ? -27.077 57.090 -8.218 1.00 38.49 321 VAL B C 1
ATOM 6001 O O . VAL B 1 323 ? -26.941 55.899 -7.877 1.00 36.48 321 VAL B O 1
ATOM 6005 N N . SER B 1 324 ? -26.426 58.116 -7.654 1.00 37.34 322 SER B N 1
ATOM 6006 C CA . SER B 1 324 ? -25.371 57.974 -6.615 1.00 37.84 322 SER B CA 1
ATOM 6007 C C . SER B 1 324 ? -25.910 57.198 -5.410 1.00 37.22 322 SER B C 1
ATOM 6008 O O . SER B 1 324 ? -25.217 56.276 -4.927 1.00 34.32 322 SER B O 1
ATOM 6011 N N . ASP B 1 325 ? -27.119 57.539 -4.964 1.00 42.54 323 ASP B N 1
ATOM 6012 C CA . ASP B 1 325 ? -27.780 56.943 -3.773 1.00 44.41 323 ASP B CA 1
ATOM 6013 C C . ASP B 1 325 ? -27.974 55.434 -3.978 1.00 46.59 323 ASP B C 1
ATOM 6014 O O . ASP B 1 325 ? -27.967 54.711 -2.973 1.00 43.92 323 ASP B O 1
ATOM 6019 N N . ARG B 1 326 ? -28.124 54.962 -5.220 1.00 46.47 324 ARG B N 1
ATOM 6020 C CA . ARG B 1 326 ? -28.292 53.512 -5.513 1.00 47.73 324 ARG B CA 1
ATOM 6021 C C . ARG B 1 326 ? -26.921 52.855 -5.685 1.00 45.85 324 ARG B C 1
ATOM 6022 O O . ARG B 1 326 ? -26.777 51.711 -5.270 1.00 47.13 324 ARG B O 1
ATOM 6030 N N . LEU B 1 327 ? -25.963 53.551 -6.302 1.00 44.50 325 LEU B N 1
ATOM 6031 C CA . LEU B 1 327 ? -24.734 52.939 -6.873 1.00 43.17 325 LEU B CA 1
ATOM 6032 C C . LEU B 1 327 ? -23.601 52.884 -5.841 1.00 43.92 325 LEU B C 1
ATOM 6033 O O . LEU B 1 327 ? -22.780 51.950 -5.925 1.00 45.03 325 LEU B O 1
ATOM 6038 N N . PHE B 1 328 ? -23.520 53.856 -4.929 1.00 39.43 326 PHE B N 1
ATOM 6039 C CA . PHE B 1 328 ? -22.332 54.050 -4.055 1.00 40.91 326 PHE B CA 1
ATOM 6040 C C . PHE B 1 328 ? -22.713 53.845 -2.590 1.00 40.61 326 PHE B C 1
ATOM 6041 O O . PHE B 1 328 ? -23.907 53.961 -2.234 1.00 41.57 326 PHE B O 1
ATOM 6049 N N . ARG B 1 329 ? -21.707 53.521 -1.776 1.00 44.85 327 ARG B N 1
ATOM 6050 C CA . ARG B 1 329 ? -21.834 53.258 -0.318 1.00 47.37 327 ARG B CA 1
ATOM 6051 C C . ARG B 1 329 ? -20.684 53.946 0.424 1.00 45.38 327 ARG B C 1
ATOM 6052 O O . ARG B 1 329 ? -19.709 54.397 -0.242 1.00 40.99 327 ARG B O 1
ATOM 6060 N N . GLY B 1 330 ? -20.776 53.978 1.757 1.00 41.76 328 GLY B N 1
ATOM 6061 C CA . GLY B 1 330 ? -19.690 54.409 2.658 1.00 41.15 328 GLY B CA 1
ATOM 6062 C C . GLY B 1 330 ? -19.209 55.817 2.358 1.00 37.08 328 GLY B C 1
ATOM 6063 O O . GLY B 1 330 ? -20.053 56.695 2.079 1.00 39.87 328 GLY B O 1
ATOM 6064 N N . SER B 1 331 ? -17.892 56.032 2.391 1.00 38.49 329 SER B N 1
ATOM 6065 C CA . SER B 1 331 ? -17.260 57.363 2.206 1.00 40.19 329 SER B CA 1
ATOM 6066 C C . SER B 1 331 ? -17.409 57.812 0.752 1.00 38.17 329 SER B C 1
ATOM 6067 O O . SER B 1 331 ? -17.471 59.018 0.531 1.00 38.74 329 SER B O 1
ATOM 6070 N N . THR B 1 332 ? -17.480 56.880 -0.200 1.00 38.15 330 THR B N 1
ATOM 6071 C CA . THR B 1 332 ? -17.636 57.198 -1.643 1.00 37.47 330 THR B CA 1
ATOM 6072 C C . THR B 1 332 ? -18.980 57.916 -1.859 1.00 37.34 330 THR B C 1
ATOM 6073 O O . THR B 1 332 ? -18.981 58.982 -2.493 1.00 37.34 330 THR B O 1
ATOM 6077 N N . LEU B 1 333 ? -20.082 57.371 -1.342 1.00 38.83 331 LEU B N 1
ATOM 6078 C CA . LEU B 1 333 ? -21.419 58.009 -1.446 1.00 36.57 331 LEU B CA 1
ATOM 6079 C C . LEU B 1 333 ? -21.353 59.413 -0.840 1.00 37.43 331 LEU B C 1
ATOM 6080 O O . LEU B 1 333 ? -21.823 60.350 -1.478 1.00 38.47 331 LEU B O 1
ATOM 6085 N N . GLN B 1 334 ? -20.768 59.562 0.352 1.00 37.64 332 GLN B N 1
ATOM 6086 C CA . GLN B 1 334 ? -20.809 60.848 1.092 1.00 36.48 332 GLN B CA 1
ATOM 6087 C C . GLN B 1 334 ? -19.974 61.898 0.346 1.00 39.82 332 GLN B C 1
ATOM 6088 O O . GLN B 1 334 ? -20.453 63.037 0.268 1.00 39.55 332 GLN B O 1
ATOM 6094 N N . ARG B 1 335 ? -18.805 61.530 -0.203 1.00 40.74 333 ARG B N 1
ATOM 6095 C CA . ARG B 1 335 ? -17.963 62.418 -1.062 1.00 42.32 333 ARG B CA 1
ATOM 6096 C C . ARG B 1 335 ? -18.786 62.900 -2.260 1.00 38.33 333 ARG B C 1
ATOM 6097 O O . ARG B 1 335 ? -18.776 64.109 -2.566 1.00 34.70 333 ARG B O 1
ATOM 6105 N N . VAL B 1 336 ? -19.452 61.971 -2.941 1.00 36.72 334 VAL B N 1
ATOM 6106 C CA . VAL B 1 336 ? -20.264 62.280 -4.151 1.00 35.95 334 VAL B CA 1
ATOM 6107 C C . VAL B 1 336 ? -21.374 63.270 -3.760 1.00 33.94 334 VAL B C 1
ATOM 6108 O O . VAL B 1 336 ? -21.559 64.243 -4.489 1.00 34.87 334 VAL B O 1
ATOM 6112 N N . ARG B 1 337 ? -22.080 63.044 -2.650 1.00 35.54 335 ARG B N 1
ATOM 6113 C CA . ARG B 1 337 ? -23.192 63.936 -2.206 1.00 38.10 335 ARG B CA 1
ATOM 6114 C C . ARG B 1 337 ? -22.637 65.339 -1.898 1.00 39.26 335 ARG B C 1
ATOM 6115 O O . ARG B 1 337 ? -23.264 66.339 -2.307 1.00 37.29 335 ARG B O 1
ATOM 6123 N N . VAL B 1 338 ? -21.474 65.426 -1.252 1.00 39.12 336 VAL B N 1
ATOM 6124 C CA . VAL B 1 338 ? -20.828 66.735 -0.927 1.00 37.94 336 VAL B CA 1
ATOM 6125 C C . VAL B 1 338 ? -20.490 67.479 -2.227 1.00 35.98 336 VAL B C 1
ATOM 6126 O O . VAL B 1 338 ? -20.750 68.697 -2.282 1.00 39.37 336 VAL B O 1
ATOM 6130 N N . GLU B 1 339 ? -19.949 66.795 -3.239 1.00 37.29 337 GLU B N 1
ATOM 6131 C CA . GLU B 1 339 ? -19.532 67.431 -4.523 1.00 38.15 337 GLU B CA 1
ATOM 6132 C C . GLU B 1 339 ? -20.762 67.930 -5.288 1.00 38.45 337 GLU B C 1
ATOM 6133 O O . GLU B 1 339 ? -20.720 69.066 -5.804 1.00 35.15 337 GLU B O 1
ATOM 6139 N N . LEU B 1 340 ? -21.816 67.120 -5.378 1.00 35.67 338 LEU B N 1
ATOM 6140 C CA . LEU B 1 340 ? -23.085 67.549 -6.027 1.00 37.89 338 LEU B CA 1
ATOM 6141 C C . LEU B 1 340 ? -23.682 68.731 -5.250 1.00 36.15 338 LEU B C 1
ATOM 6142 O O . LEU B 1 340 ? -24.151 69.669 -5.902 1.00 38.12 338 LEU B O 1
ATOM 6147 N N . GLY B 1 341 ? -23.650 68.683 -3.913 1.00 36.74 339 GLY B N 1
ATOM 6148 C CA . GLY B 1 341 ? -24.151 69.754 -3.022 1.00 37.83 339 GLY B CA 1
ATOM 6149 C C . GLY B 1 341 ? -23.510 71.109 -3.286 1.00 36.94 339 GLY B C 1
ATOM 6150 O O . GLY B 1 341 ? -24.229 72.128 -3.218 1.00 36.93 339 GLY B O 1
ATOM 6151 N N . LYS B 1 342 ? -22.205 71.141 -3.579 1.00 40.07 340 LYS B N 1
ATOM 6152 C CA . LYS B 1 342 ? -21.446 72.391 -3.868 1.00 40.59 340 LYS B CA 1
ATOM 6153 C C . LYS B 1 342 ? -21.994 73.017 -5.151 1.00 40.17 340 LYS B C 1
ATOM 6154 O O . LYS B 1 342 ? -22.230 74.232 -5.176 1.00 40.22 340 LYS B O 1
ATOM 6160 N N . ILE B 1 343 ? -22.204 72.198 -6.178 1.00 37.33 341 ILE B N 1
ATOM 6161 C CA . ILE B 1 343 ? -22.748 72.660 -7.483 1.00 38.38 341 ILE B CA 1
ATOM 6162 C C . ILE B 1 343 ? -24.190 73.132 -7.260 1.00 38.17 341 ILE B C 1
ATOM 6163 O O . ILE B 1 343 ? -24.523 74.213 -7.740 1.00 38.47 341 ILE B O 1
ATOM 6168 N N . GLU B 1 344 ? -24.995 72.362 -6.529 1.00 39.41 342 GLU B N 1
ATOM 6169 C CA . GLU B 1 344 ? -26.408 72.702 -6.205 1.00 41.41 342 GLU B CA 1
ATOM 6170 C C . GLU B 1 344 ? -26.472 74.049 -5.455 1.00 41.89 342 GLU B C 1
ATOM 6171 O O . GLU B 1 344 ? -27.293 74.896 -5.838 1.00 39.97 342 GLU B O 1
ATOM 6177 N N . ASP B 1 345 ? -25.648 74.250 -4.421 1.00 42.85 343 ASP B N 1
ATOM 6178 C CA . ASP B 1 345 ? -25.654 75.499 -3.607 1.00 45.39 343 ASP B CA 1
ATOM 6179 C C . ASP B 1 345 ? -25.340 76.693 -4.511 1.00 43.43 343 ASP B C 1
ATOM 6180 O O . ASP B 1 345 ? -25.978 77.746 -4.353 1.00 42.59 343 ASP B O 1
ATOM 6185 N N . LYS B 1 346 ? -24.406 76.530 -5.443 1.00 42.31 344 LYS B N 1
ATOM 6186 C CA . LYS B 1 346 ? -24.101 77.578 -6.447 1.00 43.91 344 LYS B CA 1
ATOM 6187 C C . LYS B 1 346 ? -25.338 77.838 -7.322 1.00 41.73 344 LYS B C 1
ATOM 6188 O O . LYS B 1 346 ? -25.661 79.016 -7.528 1.00 40.24 344 LYS B O 1
ATOM 6194 N N . ALA B 1 347 ? -25.994 76.788 -7.832 1.00 40.80 345 ALA B N 1
ATOM 6195 C CA . ALA B 1 347 ? -27.187 76.905 -8.709 1.00 38.88 345 ALA B CA 1
ATOM 6196 C C . ALA B 1 347 ? -28.285 77.686 -7.977 1.00 37.72 345 ALA B C 1
ATOM 6197 O O . ALA B 1 347 ? -28.898 78.555 -8.597 1.00 38.12 345 ALA B O 1
ATOM 6199 N N . ILE B 1 348 ? -28.498 77.394 -6.694 1.00 41.93 346 ILE B N 1
ATOM 6200 C CA . ILE B 1 348 ? -29.504 78.080 -5.828 1.00 45.02 346 ILE B CA 1
ATOM 6201 C C . ILE B 1 348 ? -29.161 79.576 -5.776 1.00 49.36 346 ILE B C 1
ATOM 6202 O O . ILE B 1 348 ? -30.038 80.400 -6.132 1.00 47.94 346 ILE B O 1
ATOM 6207 N N . LYS B 1 349 ? -27.919 79.910 -5.409 1.00 49.94 347 LYS B N 1
ATOM 6208 C CA . LYS B 1 349 ? -27.418 81.310 -5.351 1.00 52.60 347 LYS B CA 1
ATOM 6209 C C . LYS B 1 349 ? -27.802 82.030 -6.648 1.00 49.68 347 LYS B C 1
ATOM 6210 O O . LYS B 1 349 ? -28.384 83.127 -6.559 1.00 51.81 347 LYS B O 1
ATOM 6216 N N . TYR B 1 350 ? -27.492 81.435 -7.804 1.00 46.18 348 TYR B N 1
ATOM 6217 C CA . TYR B 1 350 ? -27.821 81.981 -9.149 1.00 47.60 348 TYR B CA 1
ATOM 6218 C C . TYR B 1 350 ? -29.337 82.189 -9.275 1.00 51.16 348 TYR B C 1
ATOM 6219 O O . TYR B 1 350 ? -29.763 83.310 -9.631 1.00 52.77 348 TYR B O 1
ATOM 6228 N N . ALA B 1 351 ? -30.124 81.143 -9.003 1.00 50.72 349 ALA B N 1
ATOM 6229 C CA . ALA B 1 351 ? -31.600 81.139 -9.143 1.00 52.74 349 ALA B CA 1
ATOM 6230 C C . ALA B 1 351 ? -32.191 82.320 -8.358 1.00 56.31 349 ALA B C 1
ATOM 6231 O O . ALA B 1 351 ? -33.000 83.066 -8.941 1.00 58.33 349 ALA B O 1
ATOM 6233 N N . ARG B 1 352 ? -31.755 82.504 -7.107 1.00 57.19 350 ARG B N 1
ATOM 6234 C CA . ARG B 1 352 ? -32.191 83.600 -6.197 1.00 60.49 350 ARG B CA 1
ATOM 6235 C C . ARG B 1 352 ? -31.957 84.980 -6.834 1.00 63.29 350 ARG B C 1
ATOM 6236 O O . ARG B 1 352 ? -32.772 85.876 -6.568 1.00 65.27 350 ARG B O 1
ATOM 6244 N N . LYS B 1 353 ? -30.897 85.148 -7.633 1.00 66.24 351 LYS B N 1
ATOM 6245 C CA . LYS B 1 353 ? -30.540 86.430 -8.306 1.00 68.77 351 LYS B CA 1
ATOM 6246 C C . LYS B 1 353 ? -31.177 86.519 -9.701 1.00 68.70 351 LYS B C 1
ATOM 6247 O O . LYS B 1 353 ? -30.841 87.470 -10.436 1.00 70.03 351 LYS B O 1
ATOM 6253 N N . GLY B 1 354 ? -32.048 85.571 -10.064 1.00 65.55 352 GLY B N 1
ATOM 6254 C CA . GLY B 1 354 ? -32.676 85.500 -11.398 1.00 62.73 352 GLY B CA 1
ATOM 6255 C C . GLY B 1 354 ? -31.649 85.324 -12.502 1.00 59.12 352 GLY B C 1
ATOM 6256 O O . GLY B 1 354 ? -31.849 85.884 -13.596 1.00 59.37 352 GLY B O 1
ATOM 6257 N N . ALA B 1 355 ? -30.571 84.586 -12.228 1.00 57.57 353 ALA B N 1
ATOM 6258 C CA . ALA B 1 355 ? -29.518 84.240 -13.210 1.00 56.96 353 ALA B CA 1
ATOM 6259 C C . ALA B 1 355 ? -29.603 82.741 -13.515 1.00 56.00 353 ALA B C 1
ATOM 6260 O O . ALA B 1 355 ? -29.747 81.953 -12.559 1.00 56.24 353 ALA B O 1
ATOM 6262 N N . PHE B 1 356 ? -29.527 82.379 -14.799 1.00 55.92 354 PHE B N 1
ATOM 6263 C CA . PHE B 1 356 ? -29.623 80.987 -15.317 1.00 54.54 354 PHE B CA 1
ATOM 6264 C C . PHE B 1 356 ? -28.553 80.788 -16.383 1.00 56.18 354 PHE B C 1
ATOM 6265 O O . PHE B 1 356 ? -28.868 80.737 -17.569 1.00 55.47 354 PHE B O 1
ATOM 6273 N N . PRO B 1 357 ? -27.255 80.693 -15.999 1.00 56.40 355 PRO B N 1
ATOM 6274 C CA . PRO B 1 357 ? -26.185 80.455 -16.968 1.00 57.49 355 PRO B CA 1
ATOM 6275 C C . PRO B 1 357 ? -26.441 79.177 -17.784 1.00 58.24 355 PRO B C 1
ATOM 6276 O O . PRO B 1 357 ? -26.789 78.159 -17.199 1.00 55.81 355 PRO B O 1
ATOM 6280 N N . ARG B 1 358 ? -26.281 79.270 -19.105 1.00 57.60 356 ARG B N 1
ATOM 6281 C CA . ARG B 1 358 ? -26.410 78.138 -20.058 1.00 61.97 356 ARG B CA 1
ATOM 6282 C C . ARG B 1 358 ? -25.042 77.866 -20.693 1.00 59.10 356 ARG B C 1
ATOM 6283 O O . ARG B 1 358 ? -24.362 78.838 -21.048 1.00 59.18 356 ARG B O 1
ATOM 6291 N N . ASP B 1 359 ? -24.666 76.592 -20.838 1.00 54.54 357 ASP B N 1
ATOM 6292 C CA . ASP B 1 359 ? -23.476 76.154 -21.615 1.00 56.67 357 ASP B CA 1
ATOM 6293 C C . ASP B 1 359 ? -22.208 76.843 -21.084 1.00 52.92 357 ASP B C 1
ATOM 6294 O O . ASP B 1 359 ? -21.394 77.302 -21.903 1.00 53.69 357 ASP B O 1
ATOM 6299 N N . ILE B 1 360 ? -22.031 76.864 -19.762 1.00 49.10 358 ILE B N 1
ATOM 6300 C CA . ILE B 1 360 ? -20.890 77.533 -19.065 1.00 48.26 358 ILE B CA 1
ATOM 6301 C C . ILE B 1 360 ? -19.967 76.455 -18.495 1.00 46.56 358 ILE B C 1
ATOM 6302 O O . ILE B 1 360 ? -20.439 75.512 -17.857 1.00 44.11 358 ILE B O 1
ATOM 6307 N N . PRO B 1 361 ? -18.631 76.543 -18.697 1.00 43.90 359 PRO B N 1
ATOM 6308 C CA . PRO B 1 361 ? -17.702 75.645 -18.007 1.00 43.71 359 PRO B CA 1
ATOM 6309 C C . PRO B 1 361 ? -17.945 75.661 -16.490 1.00 40.81 359 PRO B C 1
ATOM 6310 O O . PRO B 1 361 ? -18.215 76.733 -15.942 1.00 40.29 359 PRO B O 1
ATOM 6314 N N . LEU B 1 362 ? -17.857 74.496 -15.843 1.00 37.75 360 LEU B N 1
ATOM 6315 C CA . LEU B 1 362 ? -18.083 74.359 -14.380 1.00 38.93 360 LEU B CA 1
ATOM 6316 C C . LEU B 1 362 ? -17.146 75.314 -13.623 1.00 38.88 360 LEU B C 1
ATOM 6317 O O . LEU B 1 362 ? -17.581 75.865 -12.598 1.00 36.99 360 LEU B O 1
ATOM 6322 N N . ARG B 1 363 ? -15.909 75.502 -14.100 1.00 42.60 361 ARG B N 1
ATOM 6323 C CA . ARG B 1 363 ? -14.921 76.414 -13.454 1.00 44.67 361 ARG B CA 1
ATOM 6324 C C . ARG B 1 363 ? -15.510 77.831 -13.399 1.00 43.84 361 ARG B C 1
ATOM 6325 O O . ARG B 1 363 ? -15.358 78.495 -12.351 1.00 43.71 361 ARG B O 1
ATOM 6333 N N . ASP B 1 364 ? -16.175 78.263 -14.475 1.00 43.79 362 ASP B N 1
ATOM 6334 C CA . ASP B 1 364 ? -16.778 79.618 -14.593 1.00 43.95 362 ASP B CA 1
ATOM 6335 C C . ASP B 1 364 ? -18.065 79.679 -13.764 1.00 42.38 362 ASP B C 1
ATOM 6336 O O . ASP B 1 364 ? -18.332 80.746 -13.179 1.00 43.49 362 ASP B O 1
ATOM 6341 N N . PHE B 1 365 ? -18.811 78.572 -13.682 1.00 39.02 363 PHE B N 1
ATOM 6342 C CA . PHE B 1 365 ? -20.026 78.429 -12.837 1.00 39.02 363 PHE B CA 1
ATOM 6343 C C . PHE B 1 365 ? -19.659 78.579 -11.355 1.00 39.21 363 PHE B C 1
ATOM 6344 O O . PHE B 1 365 ? -20.424 79.195 -10.601 1.00 39.90 363 PHE B O 1
ATOM 6352 N N . LEU B 1 366 ? -18.535 77.996 -10.932 1.00 36.78 364 LEU B N 1
ATOM 6353 C CA . LEU B 1 366 ? -18.136 77.980 -9.500 1.00 39.33 364 LEU B CA 1
ATOM 6354 C C . LEU B 1 366 ? -17.325 79.242 -9.163 1.00 39.79 364 LEU B C 1
ATOM 6355 O O . LEU B 1 366 ? -17.192 79.544 -7.971 1.00 41.69 364 LEU B O 1
ATOM 6360 N N . GLY B 1 367 ? -16.809 79.947 -10.167 1.00 41.80 365 GLY B N 1
ATOM 6361 C CA . GLY B 1 367 ? -15.906 81.104 -9.980 1.00 46.21 365 GLY B CA 1
ATOM 6362 C C . GLY B 1 367 ? -14.523 80.662 -9.520 1.00 48.42 365 GLY B C 1
ATOM 6363 O O . GLY B 1 367 ? -14.221 80.814 -8.333 1.00 60.88 365 GLY B O 1
ATOM 6364 N N . PHE B 1 368 ? -13.734 80.158 -10.447 1.00 47.81 366 PHE B N 1
ATOM 6365 C CA . PHE B 1 368 ? -12.368 79.700 -10.152 1.00 50.07 366 PHE B CA 1
ATOM 6366 C C . PHE B 1 368 ? -11.385 80.755 -10.628 1.00 50.88 366 PHE B C 1
ATOM 6367 O O . PHE B 1 368 ? -11.674 81.453 -11.574 1.00 52.62 366 PHE B O 1
ATOM 6375 N N . ASP B 1 369 ? -10.190 80.760 -10.022 1.00 55.23 367 ASP B N 1
ATOM 6376 C CA . ASP B 1 369 ? -9.067 81.654 -10.422 1.00 57.21 367 ASP B CA 1
ATOM 6377 C C . ASP B 1 369 ? -8.377 81.065 -11.663 1.00 57.65 367 ASP B C 1
ATOM 6378 O O . ASP B 1 369 ? -8.540 79.852 -11.904 1.00 52.42 367 ASP B O 1
ATOM 6383 N N . ALA B 1 370 ? -7.670 81.900 -12.434 1.00 54.98 368 ALA B N 1
ATOM 6384 C CA . ALA B 1 370 ? -6.966 81.474 -13.672 1.00 60.32 368 ALA B CA 1
ATOM 6385 C C . ALA B 1 370 ? -5.619 80.798 -13.369 1.00 61.58 368 ALA B C 1
ATOM 6386 O O . ALA B 1 370 ? -5.115 80.951 -12.239 1.00 57.83 368 ALA B O 1
ATOM 6388 N N . ALA B 1 371 ? -5.085 80.056 -14.351 1.00 66.25 369 ALA B N 1
ATOM 6389 C CA . ALA B 1 371 ? -3.778 79.360 -14.254 1.00 74.28 369 ALA B CA 1
ATOM 6390 C C . ALA B 1 371 ? -3.872 78.076 -13.412 1.00 77.09 369 ALA B C 1
ATOM 6391 O O . ALA B 1 371 ? -2.904 77.788 -12.678 1.00 83.51 369 ALA B O 1
ATOM 6393 N N . ASN B 1 372 ? -4.979 77.333 -13.522 1.00 76.32 370 ASN B N 1
ATOM 6394 C CA . ASN B 1 372 ? -5.122 75.945 -13.002 1.00 74.91 370 ASN B CA 1
ATOM 6395 C C . ASN B 1 372 ? -6.102 75.193 -13.910 1.00 68.08 370 ASN B C 1
ATOM 6396 O O . ASN B 1 372 ? -7.112 74.679 -13.398 1.00 70.30 370 ASN B O 1
ATOM 6401 N N . ARG B 1 373 ? -5.807 75.150 -15.212 1.00 60.79 371 ARG B N 1
ATOM 6402 C CA . ARG B 1 373 ? -6.668 74.535 -16.260 1.00 63.66 371 ARG B CA 1
ATOM 6403 C C . ARG B 1 373 ? -6.178 73.119 -16.571 1.00 59.67 371 ARG B C 1
ATOM 6404 O O . ARG B 1 373 ? -6.847 72.425 -17.361 1.00 60.18 371 ARG B O 1
ATOM 6412 N N . GLU B 1 374 ? -5.054 72.716 -15.972 1.00 56.19 372 GLU B N 1
ATOM 6413 C CA . GLU B 1 374 ? -4.498 71.347 -16.090 1.00 57.12 372 GLU B CA 1
ATOM 6414 C C . GLU B 1 374 ? -5.463 70.375 -15.400 1.00 50.35 372 GLU B C 1
ATOM 6415 O O . GLU B 1 374 ? -5.888 70.661 -14.263 1.00 47.69 372 GLU B O 1
ATOM 6421 N N . VAL B 1 375 ? -5.832 69.301 -16.100 1.00 47.15 373 VAL B N 1
ATOM 6422 C CA . VAL B 1 375 ? -6.762 68.235 -15.627 1.00 47.12 373 VAL B CA 1
ATOM 6423 C C . VAL B 1 375 ? -5.925 67.093 -15.044 1.00 47.20 373 VAL B C 1
ATOM 6424 O O . VAL B 1 375 ? -5.304 66.361 -15.831 1.00 47.80 373 VAL B O 1
ATOM 6428 N N . SER B 1 376 ? -5.929 66.940 -13.717 1.00 46.96 374 SER B N 1
ATOM 6429 C CA . SER B 1 376 ? -5.095 65.955 -12.984 1.00 46.31 374 SER B CA 1
ATOM 6430 C C . SER B 1 376 ? -5.941 64.749 -12.579 1.00 45.02 374 SER B C 1
ATOM 6431 O O . SER B 1 376 ? -7.135 64.875 -12.347 1.00 44.59 374 SER B O 1
ATOM 6434 N N . PRO B 1 377 ? -5.340 63.544 -12.496 1.00 46.28 375 PRO B N 1
ATOM 6435 C CA . PRO B 1 377 ? -5.966 62.400 -11.840 1.00 44.66 375 PRO B CA 1
ATOM 6436 C C . PRO B 1 377 ? -6.524 62.737 -10.452 1.00 44.87 375 PRO B C 1
ATOM 6437 O O . PRO B 1 377 ? -7.627 62.308 -10.135 1.00 41.65 375 PRO B O 1
ATOM 6441 N N . ARG B 1 378 ? -5.735 63.459 -9.653 1.00 39.10 376 ARG B N 1
ATOM 6442 C CA . ARG B 1 378 ? -6.091 63.831 -8.259 1.00 42.23 376 ARG B CA 1
ATOM 6443 C C . ARG B 1 378 ? -7.448 64.551 -8.243 1.00 39.89 376 ARG B C 1
ATOM 6444 O O . ARG B 1 378 ? -8.290 64.196 -7.424 1.00 41.21 376 ARG B O 1
ATOM 6452 N N . ASN B 1 379 ? -7.631 65.541 -9.112 1.00 38.48 377 ASN B N 1
ATOM 6453 C CA . ASN B 1 379 ? -8.839 66.404 -9.135 1.00 40.26 377 ASN B CA 1
ATOM 6454 C C . ASN B 1 379 ? -10.025 65.641 -9.740 1.00 39.86 377 ASN B C 1
ATOM 6455 O O . ASN B 1 379 ? -11.140 65.862 -9.264 1.00 40.56 377 ASN B O 1
ATOM 6460 N N . VAL B 1 380 ? -9.806 64.789 -10.746 1.00 39.76 378 VAL B N 1
ATOM 6461 C CA . VAL B 1 380 ? -10.900 63.993 -11.381 1.00 40.49 378 VAL B CA 1
ATOM 6462 C C . VAL B 1 380 ? -11.419 62.992 -10.342 1.00 38.28 378 VAL B C 1
ATOM 6463 O O . VAL B 1 380 ? -12.636 62.922 -10.135 1.00 35.74 378 VAL B O 1
ATOM 6467 N N . LEU B 1 381 ? -10.516 62.289 -9.665 1.00 36.55 379 LEU B N 1
ATOM 6468 C CA . LEU B 1 381 ? -10.869 61.204 -8.718 1.00 37.96 379 LEU B CA 1
ATOM 6469 C C . LEU B 1 381 ? -11.321 61.761 -7.362 1.00 38.25 379 LEU B C 1
ATOM 6470 O O . LEU B 1 381 ? -12.169 61.104 -6.750 1.00 39.01 379 LEU B O 1
ATOM 6475 N N . ALA B 1 382 ? -10.797 62.895 -6.895 1.00 35.44 380 ALA B N 1
ATOM 6476 C CA . ALA B 1 382 ? -11.158 63.439 -5.564 1.00 38.04 380 ALA B CA 1
ATOM 6477 C C . ALA B 1 382 ? -12.528 64.133 -5.617 1.00 38.64 380 ALA B C 1
ATOM 6478 O O . ALA B 1 382 ? -13.134 64.304 -4.543 1.00 39.02 380 ALA B O 1
ATOM 6480 N N . HIS B 1 383 ? -12.983 64.554 -6.799 1.00 37.87 381 HIS B N 1
ATOM 6481 C CA . HIS B 1 383 ? -14.196 65.401 -6.955 1.00 38.42 381 HIS B CA 1
ATOM 6482 C C . HIS B 1 383 ? -15.301 64.646 -7.714 1.00 37.35 381 HIS B C 1
ATOM 6483 O O . HIS B 1 383 ? -16.077 65.293 -8.452 1.00 35.04 381 HIS B O 1
ATOM 6490 N N . ALA B 1 384 ? -15.382 63.327 -7.522 1.00 37.81 382 ALA B N 1
ATOM 6491 C CA . ALA B 1 384 ? -16.442 62.448 -8.072 1.00 36.89 382 ALA B CA 1
ATOM 6492 C C . ALA B 1 384 ? -16.526 62.617 -9.595 1.00 37.89 382 ALA B C 1
ATOM 6493 O O . ALA B 1 384 ? -17.636 62.484 -10.155 1.00 39.39 382 ALA B O 1
ATOM 6495 N N . GLY B 1 385 ? -15.400 62.932 -10.238 1.00 37.24 383 GLY B N 1
ATOM 6496 C CA . GLY B 1 385 ? -15.293 63.117 -11.698 1.00 36.46 383 GLY B CA 1
ATOM 6497 C C . GLY B 1 385 ? -15.869 64.438 -12.170 1.00 36.48 383 GLY B C 1
ATOM 6498 O O . GLY B 1 385 ? -15.845 64.661 -13.381 1.00 37.85 383 GLY B O 1
ATOM 6499 N N . LEU B 1 386 ? -16.367 65.284 -11.259 1.00 37.85 384 LEU B N 1
ATOM 6500 C CA . LEU B 1 386 ? -16.966 66.611 -11.576 1.00 37.92 384 LEU B CA 1
ATOM 6501 C C . LEU B 1 386 ? -15.863 67.677 -11.541 1.00 39.50 384 LEU B C 1
ATOM 6502 O O . LEU B 1 386 ? -15.992 68.664 -10.800 1.00 37.52 384 LEU B O 1
ATOM 6507 N N . GLU B 1 387 ? -14.818 67.476 -12.342 1.00 41.06 385 GLU B N 1
ATOM 6508 C CA . GLU B 1 387 ? -13.631 68.365 -12.410 1.00 40.26 385 GLU B CA 1
ATOM 6509 C C . GLU B 1 387 ? -14.018 69.630 -13.201 1.00 39.19 385 GLU B C 1
ATOM 6510 O O . GLU B 1 387 ? -14.695 69.525 -14.244 1.00 36.44 385 GLU B O 1
ATOM 6516 N N . ALA B 1 388 ? -13.591 70.791 -12.705 1.00 41.30 386 ALA B N 1
ATOM 6517 C CA . ALA B 1 388 ? -14.038 72.148 -13.108 1.00 40.91 386 ALA B CA 1
ATOM 6518 C C . ALA B 1 388 ? -13.713 72.449 -14.581 1.00 42.37 386 ALA B C 1
ATOM 6519 O O . ALA B 1 388 ? -14.398 73.318 -15.153 1.00 42.10 386 ALA B O 1
ATOM 6521 N N . ASN B 1 389 ? -12.733 71.753 -15.175 1.00 40.67 387 ASN B N 1
ATOM 6522 C CA . ASN B 1 389 ? -12.182 72.031 -16.530 1.00 41.48 387 ASN B CA 1
ATOM 6523 C C . ASN B 1 389 ? -12.756 71.080 -17.590 1.00 43.67 387 ASN B C 1
ATOM 6524 O O . ASN B 1 389 ? -12.438 71.276 -18.781 1.00 46.99 387 ASN B O 1
ATOM 6529 N N . VAL B 1 390 ? -13.557 70.085 -17.204 1.00 40.85 388 VAL B N 1
ATOM 6530 C CA . VAL B 1 390 ? -14.058 69.043 -18.151 1.00 38.83 388 VAL B CA 1
ATOM 6531 C C . VAL B 1 390 ? -15.592 69.007 -18.164 1.00 38.62 388 VAL B C 1
ATOM 6532 O O . VAL B 1 390 ? -16.146 68.282 -19.010 1.00 38.04 388 VAL B O 1
ATOM 6536 N N . VAL B 1 391 ? -16.261 69.732 -17.265 1.00 37.48 389 VAL B N 1
ATOM 6537 C CA . VAL B 1 391 ? -17.743 69.676 -17.113 1.00 39.25 389 VAL B CA 1
ATOM 6538 C C . VAL B 1 391 ? -18.328 71.005 -17.589 1.00 39.99 389 VAL B C 1
ATOM 6539 O O . VAL B 1 391 ? -17.777 72.059 -17.234 1.00 38.89 389 VAL B O 1
ATOM 6543 N N . GLU B 1 392 ? -19.428 70.935 -18.338 1.00 38.10 390 GLU B N 1
ATOM 6544 C CA . GLU B 1 392 ? -20.247 72.101 -18.744 1.00 41.63 390 GLU B CA 1
ATOM 6545 C C . GLU B 1 392 ? -21.560 72.073 -17.952 1.00 41.96 390 GLU B C 1
ATOM 6546 O O . GLU B 1 392 ? -22.172 70.990 -17.823 1.00 39.92 390 GLU B O 1
ATOM 6552 N N . VAL B 1 393 ? -21.966 73.224 -17.418 1.00 42.91 391 VAL B N 1
ATOM 6553 C CA . VAL B 1 393 ? -23.244 73.390 -16.670 1.00 42.85 391 VAL B CA 1
ATOM 6554 C C . VAL B 1 393 ? -24.220 74.152 -17.572 1.00 45.71 391 VAL B C 1
ATOM 6555 O O . VAL B 1 393 ? -23.768 75.022 -18.346 1.00 43.06 391 VAL B O 1
ATOM 6559 N N . SER B 1 394 ? -25.500 73.790 -17.494 1.00 45.57 392 SER B N 1
ATOM 6560 C CA . SER B 1 394 ? -26.650 74.561 -18.026 1.00 46.79 392 SER B CA 1
ATOM 6561 C C . SER B 1 394 ? -27.740 74.612 -16.957 1.00 46.47 392 SER B C 1
ATOM 6562 O O . SER B 1 394 ? -28.010 73.574 -16.333 1.00 47.36 392 SER B O 1
ATOM 6565 N N . MET B 1 395 ? -28.314 75.790 -16.734 1.00 47.75 393 MET B N 1
ATOM 6566 C CA . MET B 1 395 ? -29.546 75.961 -15.931 1.00 49.42 393 MET B CA 1
ATOM 6567 C C . MET B 1 395 ? -30.672 76.343 -16.897 1.00 50.35 393 MET B C 1
ATOM 6568 O O . MET B 1 395 ? -30.513 77.347 -17.612 1.00 55.74 393 MET B O 1
ATOM 6573 N N . GLU B 1 396 ? -31.721 75.524 -16.985 1.00 53.76 394 GLU B N 1
ATOM 6574 C CA . GLU B 1 396 ? -32.916 75.837 -17.815 1.00 61.28 394 GLU B CA 1
ATOM 6575 C C . GLU B 1 396 ? -33.711 76.903 -17.052 1.00 57.28 394 GLU B C 1
ATOM 6576 O O . GLU B 1 396 ? -34.157 76.612 -15.933 1.00 59.70 394 GLU B O 1
ATOM 6582 N N . ALA B 1 397 ? -33.809 78.116 -17.602 1.00 60.33 395 ALA B N 1
ATOM 6583 C CA . ALA B 1 397 ? -34.464 79.277 -16.952 1.00 60.22 395 ALA B CA 1
ATOM 6584 C C . ALA B 1 397 ? -35.849 78.850 -16.455 1.00 57.61 395 ALA B C 1
ATOM 6585 O O . ALA B 1 397 ? -36.506 78.069 -17.158 1.00 59.11 395 ALA B O 1
ATOM 6587 N N . TRP B 1 398 ? -36.245 79.302 -15.263 1.00 61.49 396 TRP B N 1
ATOM 6588 C CA . TRP B 1 398 ? -37.604 79.087 -14.691 1.00 59.75 396 TRP B CA 1
ATOM 6589 C C . TRP B 1 398 ? -37.948 80.253 -13.754 1.00 62.09 396 TRP B C 1
ATOM 6590 O O . TRP B 1 398 ? -37.048 81.071 -13.485 1.00 59.25 396 TRP B O 1
ATOM 6601 N N . GLU B 1 399 ? -39.210 80.350 -13.318 1.00 68.11 397 GLU B N 1
ATOM 6602 C CA . GLU B 1 399 ? -39.696 81.369 -12.344 1.00 68.93 397 GLU B CA 1
ATOM 6603 C C . GLU B 1 399 ? -39.560 80.790 -10.941 1.00 65.97 397 GLU B C 1
ATOM 6604 O O . GLU B 1 399 ? -40.419 80.028 -10.509 1.00 68.41 397 GLU B O 1
ATOM 6610 N N . PRO B 1 400 ? -38.477 81.103 -10.192 1.00 65.36 398 PRO B N 1
ATOM 6611 C CA . PRO B 1 400 ? -38.234 80.456 -8.905 1.00 64.57 398 PRO B CA 1
ATOM 6612 C C . PRO B 1 400 ? -39.242 80.870 -7.824 1.00 67.01 398 PRO B C 1
ATOM 6613 O O . PRO B 1 400 ? -39.463 82.053 -7.656 1.00 70.55 398 PRO B O 1
ATOM 6617 N N . LYS B 1 401 ? -39.810 79.885 -7.123 1.00 67.03 399 LYS B N 1
ATOM 6618 C CA . LYS B 1 401 ? -40.650 80.070 -5.910 1.00 67.90 399 LYS B CA 1
ATOM 6619 C C . LYS B 1 401 ? -39.847 79.604 -4.691 1.00 70.80 399 LYS B C 1
ATOM 6620 O O . LYS B 1 401 ? -39.696 80.400 -3.743 1.00 69.75 399 LYS B O 1
ATOM 6626 N N . ARG B 1 402 ? -39.342 78.364 -4.734 1.00 71.33 400 ARG B N 1
ATOM 6627 C CA . ARG B 1 402 ? -38.413 77.790 -3.723 1.00 70.70 400 ARG B CA 1
ATOM 6628 C C . ARG B 1 402 ? -37.170 77.255 -4.429 1.00 66.34 400 ARG B C 1
ATOM 6629 O O . ARG B 1 402 ? -37.052 76.053 -4.670 1.00 58.33 400 ARG B O 1
ATOM 6637 N N . PRO B 1 403 ? -36.199 78.147 -4.751 1.00 61.91 401 PRO B N 1
ATOM 6638 C CA . PRO B 1 403 ? -35.010 77.785 -5.523 1.00 56.46 401 PRO B CA 1
ATOM 6639 C C . PRO B 1 403 ? -34.216 76.611 -4.930 1.00 53.75 401 PRO B C 1
ATOM 6640 O O . PRO B 1 403 ? -33.572 75.914 -5.690 1.00 51.62 401 PRO B O 1
ATOM 6644 N N . GLU B 1 404 ? -34.286 76.424 -3.609 1.00 49.64 402 GLU B N 1
ATOM 6645 C CA . GLU B 1 404 ? -33.536 75.371 -2.868 1.00 55.83 402 GLU B CA 1
ATOM 6646 C C . GLU B 1 404 ? -34.067 73.986 -3.259 1.00 57.42 402 GLU B C 1
ATOM 6647 O O . GLU B 1 404 ? -33.287 73.011 -3.158 1.00 55.76 402 GLU B O 1
ATOM 6653 N N . GLU B 1 405 ? -35.345 73.904 -3.651 1.00 58.21 403 GLU B N 1
ATOM 6654 C CA . GLU B 1 405 ? -36.033 72.660 -4.089 1.00 57.22 403 GLU B CA 1
ATOM 6655 C C . GLU B 1 405 ? -35.884 72.492 -5.604 1.00 53.19 403 GLU B C 1
ATOM 6656 O O . GLU B 1 405 ? -35.650 71.361 -6.054 1.00 57.03 403 GLU B O 1
ATOM 6662 N N . GLU B 1 406 ? -36.025 73.587 -6.350 1.00 52.12 404 GLU B N 1
ATOM 6663 C CA . GLU B 1 406 ? -36.156 73.599 -7.832 1.00 50.72 404 GLU B CA 1
ATOM 6664 C C . GLU B 1 406 ? -34.784 73.475 -8.515 1.00 49.58 404 GLU B C 1
ATOM 6665 O O . GLU B 1 406 ? -34.738 72.831 -9.585 1.00 44.74 404 GLU B O 1
ATOM 6671 N N . ALA B 1 407 ? -33.720 74.089 -7.968 1.00 43.54 405 ALA B N 1
ATOM 6672 C CA . ALA B 1 407 ? -32.451 74.323 -8.708 1.00 46.67 405 ALA B CA 1
ATOM 6673 C C . ALA B 1 407 ? -31.821 72.986 -9.146 1.00 43.27 405 ALA B C 1
ATOM 6674 O O . ALA B 1 407 ? -31.296 72.920 -10.279 1.00 43.18 405 ALA B O 1
ATOM 6676 N N . GLY B 1 408 ? -31.887 71.960 -8.292 1.00 44.91 406 GLY B N 1
ATOM 6677 C CA . GLY B 1 408 ? -31.364 70.604 -8.561 1.00 44.64 406 GLY B CA 1
ATOM 6678 C C . GLY B 1 408 ? -31.957 69.974 -9.817 1.00 45.10 406 GLY B C 1
ATOM 6679 O O . GLY B 1 408 ? -31.218 69.251 -10.513 1.00 39.62 406 GLY B O 1
ATOM 6680 N N . ARG B 1 409 ? -33.234 70.243 -10.110 1.00 45.10 407 ARG B N 1
ATOM 6681 C CA . ARG B 1 409 ? -33.984 69.655 -11.256 1.00 47.57 407 ARG B CA 1
ATOM 6682 C C . ARG B 1 409 ? -33.648 70.383 -12.555 1.00 45.77 407 ARG B C 1
ATOM 6683 O O . ARG B 1 409 ? -33.756 69.753 -13.624 1.00 44.71 407 ARG B O 1
ATOM 6691 N N . HIS B 1 410 ? -33.314 71.672 -12.471 1.00 44.67 408 HIS B N 1
ATOM 6692 C CA . HIS B 1 410 ? -33.150 72.569 -13.643 1.00 46.12 408 HIS B CA 1
ATOM 6693 C C . HIS B 1 410 ? -31.660 72.761 -13.951 1.00 45.06 408 HIS B C 1
ATOM 6694 O O . HIS B 1 410 ? -31.367 73.403 -14.962 1.00 47.68 408 HIS B O 1
ATOM 6701 N N . THR B 1 411 ? -30.753 72.227 -13.126 1.00 42.95 409 THR B N 1
ATOM 6702 C CA . THR B 1 411 ? -29.281 72.364 -13.318 1.00 42.77 409 THR B CA 1
ATOM 6703 C C . THR B 1 411 ? -28.708 71.052 -13.861 1.00 39.55 409 THR B C 1
ATOM 6704 O O . THR B 1 411 ? -28.736 70.061 -13.126 1.00 42.89 409 THR B O 1
ATOM 6708 N N . HIS B 1 412 ? -28.181 71.077 -15.087 1.00 41.16 410 HIS B N 1
ATOM 6709 C CA . HIS B 1 412 ? -27.764 69.885 -15.871 1.00 44.34 410 HIS B CA 1
ATOM 6710 C C . HIS B 1 412 ? -26.252 69.921 -16.121 1.00 41.23 410 HIS B C 1
ATOM 6711 O O . HIS B 1 412 ? -25.735 70.999 -16.443 1.00 42.24 410 HIS B O 1
ATOM 6718 N N . LEU B 1 413 ? -25.590 68.767 -16.013 1.00 40.92 411 LEU B N 1
ATOM 6719 C CA . LEU B 1 413 ? -24.126 68.616 -16.211 1.00 42.23 411 LEU B CA 1
ATOM 6720 C C . LEU B 1 413 ? -23.861 67.665 -17.381 1.00 39.28 411 LEU B C 1
ATOM 6721 O O . LEU B 1 413 ? -24.617 66.692 -17.542 1.00 38.52 411 LEU B O 1
ATOM 6726 N N . LYS B 1 414 ? -22.791 67.916 -18.128 1.00 41.17 412 LYS B N 1
ATOM 6727 C CA . LYS B 1 414 ? -22.220 66.942 -19.092 1.00 42.38 412 LYS B CA 1
ATOM 6728 C C . LYS B 1 414 ? -20.724 67.217 -19.231 1.00 41.52 412 LYS B C 1
ATOM 6729 O O . LYS B 1 414 ? -20.303 68.342 -18.905 1.00 39.96 412 LYS B O 1
ATOM 6735 N N . TYR B 1 415 ? -19.965 66.232 -19.711 1.00 38.34 413 TYR B N 1
ATOM 6736 C CA . TYR B 1 415 ? -18.548 66.408 -20.109 1.00 40.05 413 TYR B CA 1
ATOM 6737 C C . TYR B 1 415 ? -18.528 67.139 -21.450 1.00 43.44 413 TYR B C 1
ATOM 6738 O O . TYR B 1 415 ? -19.431 66.886 -22.269 1.00 42.01 413 TYR B O 1
ATOM 6747 N N . THR B 1 416 ? -17.576 68.063 -21.632 1.00 44.87 414 THR B N 1
ATOM 6748 C CA . THR B 1 416 ? -17.233 68.630 -22.961 1.00 45.34 414 THR B CA 1
ATOM 6749 C C . THR B 1 416 ? -16.594 67.503 -23.761 1.00 47.13 414 THR B C 1
ATOM 6750 O O . THR B 1 416 ? -16.029 66.583 -23.171 1.00 44.58 414 THR B O 1
ATOM 6754 N N . PRO B 1 417 ? -16.702 67.495 -25.109 1.00 47.90 415 PRO B N 1
ATOM 6755 C CA . PRO B 1 417 ? -16.038 66.470 -25.918 1.00 51.23 415 PRO B CA 1
ATOM 6756 C C . PRO B 1 417 ? -14.537 66.318 -25.614 1.00 50.23 415 PRO B C 1
ATOM 6757 O O . PRO B 1 417 ? -14.075 65.207 -25.575 1.00 53.43 415 PRO B O 1
ATOM 6761 N N . VAL B 1 418 ? -13.821 67.420 -25.389 1.00 49.73 416 VAL B N 1
ATOM 6762 C CA . VAL B 1 418 ? -12.378 67.398 -24.999 1.00 51.91 416 VAL B CA 1
ATOM 6763 C C . VAL B 1 418 ? -12.268 66.840 -23.574 1.00 49.42 416 VAL B C 1
ATOM 6764 O O . VAL B 1 418 ? -11.381 66.008 -23.326 1.00 45.76 416 VAL B O 1
ATOM 6768 N N . GLY B 1 419 ? -13.156 67.276 -22.678 1.00 47.87 417 GLY B N 1
ATOM 6769 C CA . GLY B 1 419 ? -13.156 66.878 -21.259 1.00 47.03 417 GLY B CA 1
ATOM 6770 C C . GLY B 1 419 ? -13.318 65.379 -21.104 1.00 44.85 417 GLY B C 1
ATOM 6771 O O . GLY B 1 419 ? -12.550 64.782 -20.337 1.00 42.95 417 GLY B O 1
ATOM 6772 N N . LEU B 1 420 ? -14.275 64.791 -21.827 1.00 44.90 418 LEU B N 1
ATOM 6773 C CA . LEU B 1 420 ? -14.638 63.357 -21.710 1.00 46.44 418 LEU B CA 1
ATOM 6774 C C . LEU B 1 420 ? -13.424 62.501 -22.077 1.00 47.71 418 LEU B C 1
ATOM 6775 O O . LEU B 1 420 ? -13.146 61.521 -21.347 1.00 41.52 418 LEU B O 1
ATOM 6780 N N . LYS B 1 421 ? -12.717 62.873 -23.150 1.00 47.32 419 LYS B N 1
ATOM 6781 C CA . LYS B 1 421 ? -11.523 62.129 -23.626 1.00 49.52 419 LYS B CA 1
ATOM 6782 C C . LYS B 1 421 ? -10.445 62.192 -22.546 1.00 44.67 419 LYS B C 1
ATOM 6783 O O . LYS B 1 421 ? -9.871 61.129 -22.257 1.00 47.52 419 LYS B O 1
ATOM 6789 N N . LYS B 1 422 ? -10.206 63.367 -21.951 1.00 46.65 420 LYS B N 1
ATOM 6790 C CA . LYS B 1 422 ? -9.227 63.537 -20.836 1.00 46.34 420 LYS B CA 1
ATOM 6791 C C . LYS B 1 422 ? -9.616 62.636 -19.653 1.00 44.58 420 LYS B C 1
ATOM 6792 O O . LYS B 1 422 ? -8.721 61.990 -19.071 1.00 43.51 420 LYS B O 1
ATOM 6798 N N . VAL B 1 423 ? -10.904 62.579 -19.313 1.00 40.89 421 VAL B N 1
ATOM 6799 C CA . VAL B 1 423 ? -11.406 61.821 -18.126 1.00 43.17 421 VAL B CA 1
ATOM 6800 C C . VAL B 1 423 ? -11.282 60.318 -18.403 1.00 40.76 421 VAL B C 1
ATOM 6801 O O . VAL B 1 423 ? -10.798 59.588 -17.508 1.00 39.06 421 VAL B O 1
ATOM 6805 N N . GLU B 1 424 ? -11.664 59.886 -19.610 1.00 42.50 422 GLU B N 1
ATOM 6806 C CA . GLU B 1 424 ? -11.482 58.498 -20.105 1.00 43.95 422 GLU B CA 1
ATOM 6807 C C . GLU B 1 424 ? -10.018 58.076 -19.912 1.00 45.53 422 GLU B C 1
ATOM 6808 O O . GLU B 1 424 ? -9.795 57.023 -19.301 1.00 45.42 422 GLU B O 1
ATOM 6814 N N . ASP B 1 425 ? -9.059 58.875 -20.391 1.00 45.05 423 ASP B N 1
ATOM 6815 C CA . ASP B 1 425 ? -7.606 58.567 -20.291 1.00 45.31 423 ASP B CA 1
ATOM 6816 C C . ASP B 1 425 ? -7.236 58.373 -18.814 1.00 43.15 423 ASP B C 1
ATOM 6817 O O . ASP B 1 425 ? -6.527 57.392 -18.504 1.00 41.18 423 ASP B O 1
ATOM 6822 N N . ILE B 1 426 ? -7.697 59.276 -17.941 1.00 40.96 424 ILE B N 1
ATOM 6823 C CA . ILE B 1 426 ? -7.351 59.302 -16.486 1.00 41.08 424 ILE B CA 1
ATOM 6824 C C . ILE B 1 426 ? -7.956 58.077 -15.789 1.00 38.14 424 ILE B C 1
ATOM 6825 O O . ILE B 1 426 ? -7.227 57.375 -15.064 1.00 37.22 424 ILE B O 1
ATOM 6830 N N . VAL B 1 427 ? -9.236 57.800 -16.023 1.00 37.83 425 VAL B N 1
ATOM 6831 C CA . VAL B 1 427 ? -9.960 56.709 -15.312 1.00 38.57 425 VAL B CA 1
ATOM 6832 C C . VAL B 1 427 ? -9.433 55.365 -15.825 1.00 39.88 425 VAL B C 1
ATOM 6833 O O . VAL B 1 427 ? -9.147 54.496 -14.983 1.00 36.67 425 VAL B O 1
ATOM 6837 N N . SER B 1 428 ? -9.296 55.210 -17.147 1.00 42.18 426 SER B N 1
ATOM 6838 C CA . SER B 1 428 ? -8.696 54.009 -17.787 1.00 46.21 426 SER B CA 1
ATOM 6839 C C . SER B 1 428 ? -7.326 53.732 -17.157 1.00 46.16 426 SER B C 1
ATOM 6840 O O . SER B 1 428 ? -7.102 52.600 -16.695 1.00 46.38 426 SER B O 1
ATOM 6843 N N . ARG B 1 429 ? -6.458 54.743 -17.107 1.00 47.65 427 ARG B N 1
ATOM 6844 C CA . ARG B 1 429 ? -5.095 54.631 -16.522 1.00 50.93 427 ARG B CA 1
ATOM 6845 C C . ARG B 1 429 ? -5.202 54.248 -15.039 1.00 46.99 427 ARG B C 1
ATOM 6846 O O . ARG B 1 429 ? -4.464 53.338 -14.622 1.00 44.35 427 ARG B O 1
ATOM 6854 N N . ALA B 1 430 ? -6.078 54.901 -14.263 1.00 44.35 428 ALA B N 1
ATOM 6855 C CA . ALA B 1 430 ? -6.225 54.634 -12.810 1.00 41.63 428 ALA B CA 1
ATOM 6856 C C . ALA B 1 430 ? -6.736 53.202 -12.603 1.00 42.61 428 ALA B C 1
ATOM 6857 O O . ALA B 1 430 ? -6.348 52.578 -11.610 1.00 43.45 428 ALA B O 1
ATOM 6859 N N . LEU B 1 431 ? -7.581 52.697 -13.504 1.00 42.82 429 LEU B N 1
ATOM 6860 C CA . LEU B 1 431 ? -8.098 51.307 -13.435 1.00 46.62 429 LEU B CA 1
ATOM 6861 C C . LEU B 1 431 ? -6.932 50.333 -13.644 1.00 48.73 429 LEU B C 1
ATOM 6862 O O . LEU B 1 431 ? -6.850 49.362 -12.884 1.00 47.09 429 LEU B O 1
ATOM 6867 N N . LYS B 1 432 ? -6.040 50.610 -14.602 1.00 54.45 430 LYS B N 1
ATOM 6868 C CA . LYS B 1 432 ? -4.894 49.724 -14.964 1.00 59.04 430 LYS B CA 1
ATOM 6869 C C . LYS B 1 432 ? -3.871 49.671 -13.820 1.00 60.63 430 LYS B C 1
ATOM 6870 O O . LYS B 1 432 ? -3.489 48.549 -13.443 1.00 61.96 430 LYS B O 1
ATOM 6876 N N . GLU B 1 433 ? -3.434 50.819 -13.291 1.00 63.63 431 GLU B N 1
ATOM 6877 C CA . GLU B 1 433 ? -2.559 50.873 -12.083 1.00 70.70 431 GLU B CA 1
ATOM 6878 C C . GLU B 1 433 ? -3.316 50.227 -10.917 1.00 72.12 431 GLU B C 1
ATOM 6879 O O . GLU B 1 433 ? -2.656 49.626 -10.048 1.00 72.39 431 GLU B O 1
ATOM 6885 N N . SER B 1 434 ? -4.648 50.370 -10.923 1.00 74.40 432 SER B N 1
ATOM 6886 C CA . SER B 1 434 ? -5.662 49.492 -10.271 1.00 76.97 432 SER B CA 1
ATOM 6887 C C . SER B 1 434 ? -6.170 50.132 -8.975 1.00 79.09 432 SER B C 1
ATOM 6888 O O . SER B 1 434 ? -7.390 50.216 -8.816 1.00 80.67 432 SER B O 1
#

Foldseek 3Di:
DEEEEEAAEQLVPFDWAWEDDPNDIFTGRDPQVVCCVRRVGPEYEYEYELVNFQFQPDPVNSVVRVVVVVCVRCVVGVHDPRYHYQHFYDADQDPSAGGDDDRCSSLLSLLLVVLVPPDLDEEYEYEYEHARHDPSSSVSNVVSVLLLQLLLVLFHWYWYWYWHWADDDPPVHHYIYIDTPDIDRRHNDQDLAQQDQLCFFKHFPADDPVVVVVLSVPQPLNVVCVVLRLLLLLCSLLLVLQQLQSVQVSLDDLVVLCVNLVRSVCSQSVQWDRDRPRRYTYRRMGGGVNSVSSSSSSSSSSNLVVLHDDPFAFLVSSLVSLVRRDDDVSSVLQVVLSVLLLVLLLVCVVVQHWDAFAQQCVSNPHDPPDLDDDLCQCSSNSNSHRNFKTKGFARDNDPPSSVVRRRRITIDGDPVSSVVSSVSSSVVSNVVD/DEEEEEAAEPLVPFDWAKEDEDNDIDTGRDPLVVCCVRRVGPAYEYEYELVNFAQQPDDVSSVVSVVVVVVVVCVVRVNDDRYDYQHFHDADDDPRAGEADDRCSRLLSLLLVVLVVPDLDEAYEYEYEHAHHDPSSSVSNVVSVLLLVLLLVLQYWYKYWYWYWDDCDPVPDRYIYTDTPDIDGRHNDQQQAAQDDLCFFKHFGADDVVVVVVVSVVQVLSVVCVVCSLLLLQCSLLLVLQQLQSVQVSLDDLVSLVVSLVSSVVVQVVQFDGDSVNRYTHRRMGGGVNSVSSSSSSSSSSSLVVLNDDDDAFLVSSLVSLVRRDDDPSSVLQNVLSVLLLVLLLVCVVVQHWDAFAQQCVSNPHDPDPLDDDLCQCSSRSNSRRNFKTKGFDGDNDPPSSVCSRVRIGIHGDPVSSVVSSVSSSVVSNVD